Protein 8R3Y (pdb70)

Sequence (1290 aa):
SLGLQDFDLLRVIGRGSYAKVLLVRLKKTDRIYAMKVVKKELVNDDEDIDWVQTEKHVFEQASNHPFLVGLHSCFQTESRLFFVIEYVNGGDLMFHMQRQRKLPEEHARFYSAEISLALNYLHERGIIYRDLKLDNVLLDSEGHIKLTDYGMCKEGLRPGDTTSFCGTPNYIAPEILRGEDYGFSVDWWALGVLMFEMMAGRSPFDIVGSSDNPDQNTEDYLFQVILEKQIRIPRSLSVKAASVLKSFLNKDPKERLGCHPQTGFADIQGHPFFRNVDWDMMEQKQVVPPFKPNISGEFGLDNFDSQFTNEPVQLPDDDDIVRKIDQSEFEGFEYIREKLKQELFAFNKTVEHGFPNQPSALAFDPELRIMAIGTRSGAVKIYGAPGVEFTGLHRDAATVTQMHFLTGQGRLLSLLDDSSLHLWEIVHHNGCAHLEEALSFQLPVTVVLLVAAGDIAALGTEGSSVFFLDVTTLTLLEGQTLAPGEVLRSVPDDYRCGKALGPVESLQGHLRDPTKILIGYSRGLLVIWNQASQCVDHIFLGNQQLESLCWGRDSSTVVSSHSDGSYAVWSVDAGSFPTLQPTVATTPYGPFPCKAINKILWRNCESGGHFIIFSGGMPRASYGDRHCVSVLRAETLVTLDFTSRIIDFFTVHSTRPEDEFDDPQALAVLLEEELVVLDLQTPGWPAVPAPYLAPLHSSAITCSAHVASVPAKLWARIVSAGEQQSALSWPITGGRNLAQEPSQRGLLLTGHEDGTVRFWDASGVALRPLYKLSTAGLFQTDCEHDDWPPFRKVGCFDPYSDDPRLGVQKVALCKYTAQMVVAGTAGQVLVLELSDVPVEQAVSVAIIDLLQDREGFTWKGHERLSPRTGPLPWPAGFQPRVLVQCLPPAAVTAVTLHTEWSLVAFGTSHGFGLFDYQRKSPVLARCTLHPNDSLAMEGPLSRVKSLKKSLRQFRRITPVQRRIEPRSADDSLSGVVRCLYFADTFLRDGAHHGPTMWAGTNSGSVFAYALEVPAEQAVEAVLGKEVQLMHRAPVVAIAVLDGRGRPLPEPYEASRDLAQAPDMQGGHAVLIASEEQFKVFTLPKVSAKTKFKLTAHEGCRVRKVALATFASVACEDYAETCLACLTNLGDVHVFSVPGLRPQVHYSCIRKEDISGIASCVFTRHGQGFYLISPSEFERFSLSARNITEPLCSLDITHRRVRLHKHGSDRPLGFYIRDGMSVRLERVPGIFISRLVRGGLAESTGLLAVSDEILEVNGIEVAGKTLDQVTDMMVANSHNLIVTVKPANQR

Foldseek 3Di:
DDDDVQWDFDFFFDDDDFWTKTWIAGDVDGDIWIKIKGFQLVLPDPVSLVLVVVQLVVLVLPVDAPQAKHFPAWAAPDRITMTTIHHAQFAFQVLVCVVVLADDLVQLLLQLLLVVVVQVSQQVSAKQQQEDDRRLWTQHQQGRTHRYRRRPIDGRHDQPAWDWAGYDLLQAALCNVVRHTDGSLSVLLSSLQVSLCHHNSAGQLQLDPDDDDPVSPDSVNSSCSLHPPDGDHDPPDDPLSVVQSVQSSPNDSVRHQQSPSPCRVVSVCVRPSNVPDDSVCSSPPRDHNPDRHDPDDPRNSVSGDPVGSVDDGDPPHCVVPVVVGDDDDSPPSRTD/DVCPCLLFWDWDWFDWFFADAAWFEKEAALQLLKIWTFHQQQKIKIDQAQQAIAIDHDPDRGGWYYKYDPHPAQKIWTFGQDQKIWMKGWDCPPFFTYIDTDDIEGDCHAYKDFFPPLGWIKDFWQAQWIFIARPVHHDTDPVRIGHQVQVCVVDDPVCVVDSPFGGKAAWDYDQLDTFWIWTDTQQFWIFIAGRVVGGTQATADTGAGFAYWEADNPQQKTKTWHQFQKIFIAGDDSVCRSNPDGDDIDRPFDPARWGTWHYKYWFAQAPAFTWIKIWGSHHCVPCNPWTWIWIDGDPDIAIETEPAHWNDKDFNADPPSPDRGSPGQKIWTDGSQDIWIWGDPDPVTGTADDSGNHFPVLFFFQAKDKDKQFDPVLLVLQLLLQVVVHVHDDSSHRWDNPDDDFPMFMWMWTWGLQLKIWIWRPTFRYIGTRHIGHPVQFFDQPDDDVDSRRYDYDDSRDPDGRDRWSTWNDKDADRLQQKIWTFTAQQKIFIWHQAQDKDKAFAAEEEDEQCPVPDDDAAPEDDHTDTDDDIDIDGRTIDTNHMYGYPRGGGFQDKDDQPVLQKIKTWGLFWIFMAHSVPGDTQDHHGQFDSDADPDRDYPDDDPDDDDQDDPVNDPDPDDDDDDDADDQHPDSWRGWQDWDKAQAAQQHLPHRFIWIWIWTLQQWIFIWTWDRDNVDHIYIDTTDTDHDPRRATWNDKFKQQQVLHTQDGRVCVSPDPVNPGHSPGHIWMWIDGFFKIFIAGRNGGDGPDIDGDCVVPNKTWDHKDKAWGQGLPCSVPIAIWMWTAICQRWIWTAHPPHRDTPDIGNHDHNPPNQQSNHWDDDRHAKIWTPPDSRMIIIMGTHSNDDHGNGIDGDD/DADKDKQAAPVDDAAAFFDKDKDWDDPVPIAIFIFTAGRHPRHSPVVRVPDDNQWTWQDKPNHGCRPPDPVVVVVVDVPVPHIIITDTDDPPSD

Radius of gyration: 34.2 Å; Cα contacts (8 Å, |Δi|>4): 3079; chains: 3; bounding box: 71×91×104 Å

Nearest PDB structures (foldseek):
  8r3y-assembly1_I  TM=1.003E+00  e=4.887E-67  Homo sapiens
  3zh8-assembly3_C  TM=9.509E-01  e=9.619E-48  Homo sapiens
  2jed-assembly1_A  TM=9.305E-01  e=1.506E-33  Homo sapiens
  3iw4-assembly2_B  TM=8.915E-01  e=1.506E-33  Homo sapiens
  4q9z-assembly1_B  TM=9.235E-01  e=5.340E-31  Homo sapiens

B-factor: mean 47.62, std 15.39, range [8.34, 99.11]

Secondary structure (DSSP, 8-state):
---GGGSEEEEEEEE-SSEEEEEEE-SSS--EEEEEEEETTTS-SHHHHHHHHHHHHHHHH-SS-TTS--EEEEE--TTEEEEEEPPPTT-BHHHHHHHHSS--HHHHHHHHHHHHHHHHHHHHHT-B-----TTTEEE-TT--EEE---TT-B-SPPTT--B---S-TTT--HHHHHT--B-THHHHHHHHHHHHHHHHSS-TTSSPSSPP-SSSSBHHHHHHHHHHS---EETTS-HHHHHHHHHHH-SSTTTSTT-STTTHHHHHHHSHHHHTS-HHHHHSS-SPPS------TTTSGGGS-HHHHTS-------TTHHHH--SSTTTTSS--/-TTGGGGTEEEEEEEEESSPSSEEEEEEETTTTEEEEEETTSEEEE--STT--EEEE-SS---EEEEEE-TTSSEEEEEESSS-EEEEEEE--SSB-EEEEEEEE-----EEEE-SSS--EEEE-SSS-EEEE-TTSSSEEEEEEE-HHHHHHT--TTTTT------EEEEE--SSSSSEEEEEETTTEEEEEETTTTEEEEEE---SPEEEE---SSTTEEEEEETTS-EEEEE--TT-TT--S-SS-B-SS-SS----EEEEEE-TTSSSS--EEEEE---HHHH-SSEEEEEEETTEEEEEEESS-EEEEEE-----TT-------EEEEEESS-EEEEE-SSTT--B---SS---GGGS-EEEEEEE-S--HHHHHHHHHHHHHH---------SEE-PPPPSS--EEEEEETTTEEEEEE-STT---EEEEEESGGGBPPSS----SS-EEEE-S---EES-TTSSEEEEEEEGGGTEEEEEETTSEEEEEEEE-S-EEEPPEEEEE-SSSSS------S-PPPPBPPS-EEE-SEEEEEEEEEESS-----EEEEETTTTEEEEE-SSEEEEEESSS-SEEEEEE-S-SS-SSSS--SS-S---PBPP----------EEE-----TTSS-TT-EEEEEEEEE-SS-SS--EEEEEEEETTSEEEEEEEE-------EEEEEEEEE-SS-PPEEEEEEE-SSSPBPPPTTGGGT-STTPPP-SSPPEEEEEESSEEEEEETTEEEEEEEEEHHHHSS--EEEEEEEEEE-SSSTT-EEEEEEEEETTS-EEEEETTTTEEEEEE--S-SS-HHHHTT-EEETTTEEEEEEETTEEEEEEEESSS-----EE---/--EEEEE---SSSPPP--EEEEEEE-----EEEEEE----TTSGGGGT-S--TTPEEEEETTEE-TT--HHHHHHHHHSS-SSEEEEE--SS--

Structure (mmCIF, N/CA/C/O backbone):
data_8R3Y
#
_entry.id   8R3Y
#
_cell.length_a   1.00
_cell.length_b   1.00
_cell.length_c   1.00
_cell.angle_alpha   90.00
_cell.angle_beta   90.00
_cell.angle_gamma   90.00
#
_symmetry.space_group_name_H-M   'P 1'
#
loop_
_entity.id
_entity.type
_entity.pdbx_description
1 polymer 'Protein kinase C iota type'
2 polymer 'Lethal(2) giant larvae protein homolog 1'
3 polymer 'Partitioning defective 6 homolog alpha'
4 non-polymer 'PHOSPHOAMINOPHOSPHONIC ACID-ADENYLATE ESTER'
#
loop_
_atom_site.group_PDB
_atom_site.id
_atom_site.type_symbol
_atom_site.label_atom_id
_atom_site.label_alt_id
_atom_site.label_comp_id
_atom_site.label_asym_id
_atom_site.label_entity_id
_atom_site.label_seq_id
_atom_site.pdbx_PDB_ins_code
_atom_site.Cartn_x
_atom_site.Cartn_y
_atom_site.Cartn_z
_atom_site.occupancy
_atom_site.B_iso_or_equiv
_atom_site.auth_seq_id
_atom_site.auth_comp_id
_atom_site.auth_asym_id
_atom_site.auth_atom_id
_atom_site.pdbx_PDB_model_num
ATOM 1 N N . SER A 1 1 ? 115.553 59.505 125.575 1.00 59.03 248 SER I N 1
ATOM 2 C CA . SER A 1 1 ? 115.244 60.649 124.691 1.00 59.03 248 SER I CA 1
ATOM 3 C C . SER A 1 1 ? 115.410 61.979 125.432 1.00 59.03 248 SER I C 1
ATOM 4 O O . SER A 1 1 ? 115.551 62.004 126.656 1.00 59.03 248 SER I O 1
ATOM 14 N N . LEU A 1 2 ? 115.423 63.098 124.695 1.00 55.82 249 LEU I N 1
ATOM 15 C CA . LEU A 1 2 ? 115.629 64.454 125.208 1.00 55.82 249 LEU I CA 1
ATOM 16 C C . LEU A 1 2 ? 114.537 64.887 126.190 1.00 55.82 249 LEU I C 1
ATOM 17 O O . LEU A 1 2 ? 113.343 64.759 125.922 1.00 55.82 249 LEU I O 1
ATOM 33 N N . GLY A 1 3 ? 114.954 65.436 127.322 1.00 53.57 250 GLY I N 1
ATOM 34 C CA . GLY A 1 3 ? 114.079 65.875 128.400 1.00 53.57 250 GLY I CA 1
ATOM 35 C C . GLY A 1 3 ? 114.882 66.469 129.556 1.00 53.57 250 GLY I C 1
ATOM 36 O O . GLY A 1 3 ? 116.074 66.210 129.701 1.00 53.57 250 GLY I O 1
ATOM 40 N N . LEU A 1 4 ? 114.229 67.287 130.374 1.00 50.69 251 LEU I N 1
ATOM 41 C CA . LEU A 1 4 ? 114.888 68.211 131.296 1.00 50.69 251 LEU I CA 1
ATOM 42 C C . LEU A 1 4 ? 115.871 67.561 132.292 1.00 50.69 251 LEU I C 1
ATOM 43 O O . LEU A 1 4 ? 116.840 68.194 132.703 1.00 50.69 251 LEU I O 1
ATOM 59 N N . GLN A 1 5 ? 115.635 66.317 132.709 1.00 52.41 252 GLN I N 1
ATOM 60 C CA . GLN A 1 5 ? 116.461 65.631 133.704 1.00 52.41 252 GLN I CA 1
ATOM 61 C C . GLN A 1 5 ? 117.941 65.453 133.314 1.00 52.41 252 GLN I C 1
ATOM 62 O O . GLN A 1 5 ? 118.789 65.397 134.205 1.00 52.41 252 GLN I O 1
ATOM 76 N N . ASP A 1 6 ? 118.282 65.290 132.030 1.00 53.05 253 ASP I N 1
ATOM 77 C CA . ASP A 1 6 ? 119.671 65.000 131.645 1.00 53.05 253 ASP I CA 1
ATOM 78 C C . ASP A 1 6 ? 120.612 66.205 131.753 1.00 53.05 253 ASP I C 1
ATOM 79 O O . ASP A 1 6 ? 121.785 66.032 132.087 1.00 53.05 253 ASP I O 1
ATOM 88 N N . PHE A 1 7 ? 120.104 67.418 131.546 1.00 51.43 254 PHE I N 1
ATOM 89 C CA . PHE A 1 7 ? 120.904 68.635 131.494 1.00 51.43 254 PHE I CA 1
ATOM 90 C C . PHE A 1 7 ? 120.814 69.350 132.841 1.00 51.43 254 PHE I C 1
ATOM 91 O O . PHE A 1 7 ? 119.725 69.662 133.317 1.00 51.43 254 PHE I O 1
ATOM 108 N N . ASP A 1 8 ? 121.964 69.660 133.438 1.00 53.48 255 ASP I N 1
ATOM 109 C CA . ASP A 1 8 ? 122.034 70.341 134.734 1.00 53.48 255 ASP I CA 1
ATOM 110 C C . ASP A 1 8 ? 122.309 71.835 134.526 1.00 53.48 255 ASP I C 1
ATOM 111 O O . ASP A 1 8 ? 123.061 72.230 133.633 1.00 53.48 255 ASP I O 1
ATOM 120 N N . LEU A 1 9 ? 121.589 72.669 135.281 1.00 49.29 256 LEU I N 1
ATOM 121 C CA . LEU A 1 9 ? 121.384 74.081 134.971 1.00 49.29 256 LEU I CA 1
ATOM 122 C C . LEU A 1 9 ? 122.337 74.909 135.823 1.00 49.29 256 LEU I C 1
ATOM 123 O O . LEU A 1 9 ? 122.208 74.952 137.045 1.00 49.29 256 LEU I O 1
ATOM 139 N N . LEU A 1 10 ? 123.328 75.533 135.191 1.00 49.68 257 LEU I N 1
ATOM 140 C CA . LEU A 1 10 ? 124.446 76.141 135.906 1.00 49.68 257 LEU I CA 1
ATOM 141 C C . LEU A 1 10 ? 124.084 77.550 136.378 1.00 49.68 257 LEU I C 1
ATOM 142 O O . LEU A 1 10 ? 124.016 77.802 137.580 1.00 49.68 257 LEU I O 1
ATOM 158 N N . ARG A 1 11 ? 123.843 78.467 135.437 1.00 48.75 258 ARG I N 1
ATOM 159 C CA . ARG A 1 11 ? 123.509 79.867 135.711 1.00 48.75 258 ARG I CA 1
ATOM 160 C C . ARG A 1 11 ? 122.671 80.440 134.585 1.00 48.75 258 ARG I C 1
ATOM 161 O O . ARG A 1 11 ? 122.849 80.061 133.430 1.00 48.75 258 ARG I O 1
ATOM 182 N N . VAL A 1 12 ? 121.797 81.384 134.908 1.00 45.98 259 VAL I N 1
ATOM 183 C CA . VAL A 1 12 ? 121.082 82.189 133.912 1.00 45.98 259 VAL I CA 1
ATOM 184 C C . VAL A 1 12 ? 122.073 83.153 133.270 1.00 45.98 259 VAL I C 1
ATOM 185 O O . VAL A 1 12 ? 122.779 83.873 133.968 1.00 45.98 259 VAL I O 1
ATOM 198 N N . ILE A 1 13 ? 122.134 83.168 131.942 1.00 45.28 260 ILE I N 1
ATOM 199 C CA . ILE A 1 13 ? 123.034 84.029 131.164 1.00 45.28 260 ILE I CA 1
ATOM 200 C C . ILE A 1 13 ? 122.271 85.051 130.308 1.00 45.28 260 ILE I C 1
ATOM 201 O O . ILE A 1 13 ? 122.879 85.967 129.775 1.00 45.28 260 ILE I O 1
ATOM 217 N N . GLY A 1 14 ? 120.942 84.983 130.216 1.00 45.25 261 GLY I N 1
ATOM 218 C CA . GLY A 1 14 ? 120.171 86.010 129.512 1.00 45.25 261 GLY I CA 1
ATOM 219 C C . GLY A 1 14 ? 118.671 85.972 129.773 1.00 45.25 261 GLY I C 1
ATOM 220 O O . GLY A 1 14 ? 118.027 84.954 129.565 1.00 45.25 261 GLY I O 1
ATOM 224 N N . ARG A 1 15 ? 118.096 87.096 130.187 1.00 44.31 262 ARG I N 1
ATOM 225 C CA . ARG A 1 15 ? 116.650 87.279 130.262 1.00 44.31 262 ARG I CA 1
ATOM 226 C C . ARG A 1 15 ? 116.231 88.157 129.091 1.00 44.31 262 ARG I C 1
ATOM 227 O O . ARG A 1 15 ? 116.717 89.273 128.938 1.00 44.31 262 ARG I O 1
ATOM 248 N N . GLY A 1 16 ? 115.364 87.641 128.237 1.00 45.28 263 GLY I N 1
ATOM 249 C CA . GLY A 1 16 ? 114.908 88.309 127.020 1.00 45.28 263 GLY I CA 1
ATOM 250 C C . GLY A 1 16 ? 113.501 88.891 127.134 1.00 45.28 263 GLY I C 1
ATOM 251 O O . GLY A 1 16 ? 113.059 89.275 128.215 1.00 45.28 263 GLY I O 1
ATOM 255 N N . SER A 1 17 ? 112.781 88.950 126.018 1.00 44.90 264 SER I N 1
ATOM 256 C CA . SER A 1 17 ? 111.390 89.387 125.968 1.00 44.90 264 SER I CA 1
ATOM 257 C C . SER A 1 17 ? 110.486 88.319 126.565 1.00 44.90 264 SER I C 1
ATOM 258 O O . SER A 1 17 ? 109.754 88.591 127.512 1.00 44.90 264 SER I O 1
ATOM 266 N N . TYR A 1 18 ? 110.566 87.096 126.034 1.00 49.96 265 TYR I N 1
ATOM 267 C CA . TYR A 1 18 ? 109.669 85.972 126.354 1.00 49.96 265 TYR I CA 1
ATOM 268 C C . TYR A 1 18 ? 110.431 84.691 126.726 1.00 49.96 265 TYR I C 1
ATOM 269 O O . TYR A 1 18 ? 109.883 83.592 126.658 1.00 49.96 265 TYR I O 1
ATOM 287 N N . ALA A 1 19 ? 111.710 84.818 127.070 1.00 48.68 266 ALA I N 1
ATOM 288 C CA . ALA A 1 19 ? 112.597 83.680 127.209 1.00 48.68 266 ALA I CA 1
ATOM 289 C C . ALA A 1 19 ? 113.729 83.865 128.229 1.00 48.68 266 ALA I C 1
ATOM 290 O O . ALA A 1 19 ? 114.176 84.976 128.510 1.00 48.68 266 ALA I O 1
ATOM 297 N N . LYS A 1 20 ? 114.193 82.740 128.774 1.00 46.33 267 LYS I N 1
ATOM 298 C CA . LYS A 1 20 ? 115.271 82.619 129.758 1.00 46.33 267 LYS I CA 1
ATOM 299 C C . LYS A 1 20 ? 116.369 81.754 129.167 1.00 46.33 267 LYS I C 1
ATOM 300 O O . LYS A 1 20 ? 116.097 80.648 128.721 1.00 46.33 267 LYS I O 1
ATOM 319 N N . VAL A 1 21 ? 117.600 82.228 129.140 1.00 43.37 268 VAL I N 1
ATOM 320 C CA . VAL A 1 21 ? 118.741 81.459 128.636 1.00 43.37 268 VAL I CA 1
ATOM 321 C C . VAL A 1 21 ? 119.584 80.991 129.801 1.00 43.37 268 VAL I C 1
ATOM 322 O O . VAL A 1 21 ? 120.046 81.798 130.607 1.00 43.37 268 VAL I O 1
ATOM 335 N N . LEU A 1 22 ? 119.806 79.688 129.883 1.00 44.68 269 LEU I N 1
ATOM 336 C CA . LEU A 1 22 ? 120.640 79.064 130.887 1.00 44.68 269 LEU I CA 1
ATOM 337 C C . LEU A 1 22 ? 121.813 78.375 130.216 1.00 44.68 269 LEU I C 1
ATOM 338 O O . LEU A 1 22 ? 121.661 77.738 129.180 1.00 44.68 269 LEU I O 1
ATOM 354 N N . LEU A 1 23 ? 122.982 78.487 130.839 1.00 45.76 270 LEU I N 1
ATOM 355 C CA . LEU A 1 23 ? 124.113 77.621 130.561 1.00 45.76 270 LEU I CA 1
ATOM 356 C C . LEU A 1 23 ? 123.843 76.234 131.176 1.00 45.76 270 LEU I C 1
ATOM 357 O O . LEU A 1 23 ? 123.580 76.135 132.376 1.00 45.76 270 LEU I O 1
ATOM 373 N N . VAL A 1 24 ? 123.904 75.167 130.376 1.00 48.24 271 VAL I N 1
ATOM 374 C CA . VAL A 1 24 ? 123.544 73.803 130.782 1.00 48.24 271 VAL I CA 1
ATOM 375 C C . VAL A 1 24 ? 124.611 72.782 130.406 1.00 48.24 271 VAL I C 1
ATOM 376 O O . VAL A 1 24 ? 125.194 72.860 129.327 1.00 48.24 271 VAL I O 1
ATOM 389 N N . ARG A 1 25 ? 124.869 71.800 131.276 1.00 54.12 272 ARG I N 1
ATOM 390 C CA . ARG A 1 25 ? 125.906 70.766 131.085 1.00 54.12 272 ARG I CA 1
ATOM 391 C C . ARG A 1 25 ? 125.304 69.369 131.049 1.00 54.12 272 ARG I C 1
ATOM 392 O O . ARG A 1 25 ? 124.305 69.110 131.712 1.00 54.12 272 ARG I O 1
ATOM 413 N N . LEU A 1 26 ? 125.931 68.473 130.291 1.00 58.69 273 LEU I N 1
ATOM 414 C CA . LEU A 1 26 ? 125.670 67.030 130.280 1.00 58.69 273 LEU I CA 1
ATOM 415 C C . LEU A 1 26 ? 126.848 66.245 130.897 1.00 58.69 273 LEU I C 1
ATOM 416 O O . LEU A 1 26 ? 127.990 66.700 130.875 1.00 58.69 273 LEU I O 1
ATOM 432 N N . LYS A 1 27 ? 126.571 65.055 131.452 1.00 60.22 274 LYS I N 1
ATOM 433 C CA . LYS A 1 27 ? 127.591 64.084 131.899 1.00 60.22 274 LYS I CA 1
ATOM 434 C C . LYS A 1 27 ? 127.735 62.860 130.991 1.00 60.22 274 LYS I C 1
ATOM 435 O O . LYS A 1 27 ? 128.815 62.281 130.939 1.00 60.22 274 LYS I O 1
ATOM 454 N N . LYS A 1 28 ? 126.684 62.455 130.264 1.00 63.44 275 LYS I N 1
ATOM 455 C CA . LYS A 1 28 ? 126.714 61.291 129.343 1.00 63.44 275 LYS I CA 1
ATOM 456 C C . LYS A 1 28 ? 127.640 61.513 128.140 1.00 63.44 275 LYS I C 1
ATOM 457 O O . LYS A 1 28 ? 128.331 60.603 127.689 1.00 63.44 275 LYS I O 1
ATOM 476 N N . THR A 1 29 ? 127.687 62.759 127.683 1.00 60.13 276 THR I N 1
ATOM 477 C CA . THR A 1 29 ? 128.764 63.365 126.907 1.00 60.13 276 THR I CA 1
ATOM 478 C C . THR A 1 29 ? 129.037 64.706 127.573 1.00 60.13 276 THR I C 1
ATOM 479 O O . THR A 1 29 ? 128.099 65.409 127.925 1.00 60.13 276 T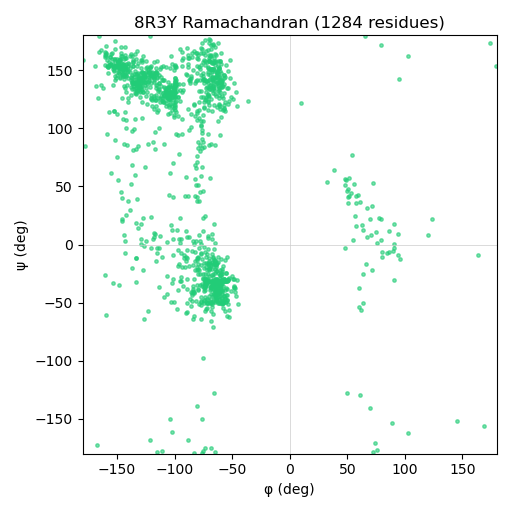HR I O 1
ATOM 490 N N . ASP A 1 30 ? 130.289 65.046 127.849 1.00 58.41 277 ASP I N 1
ATOM 491 C CA . ASP A 1 30 ? 130.619 65.974 128.943 1.00 58.41 277 ASP I CA 1
ATOM 492 C C . ASP A 1 30 ? 130.417 67.469 128.621 1.00 58.41 277 ASP I C 1
ATOM 493 O O . ASP A 1 30 ? 130.874 68.342 129.359 1.00 58.41 277 ASP I O 1
ATOM 502 N N . ARG A 1 31 ? 129.814 67.780 127.473 1.00 54.04 278 ARG I N 1
ATOM 503 C CA . ARG A 1 31 ? 129.822 69.112 126.863 1.00 54.04 278 ARG I CA 1
ATOM 504 C C . ARG A 1 31 ? 128.797 70.071 127.476 1.00 54.04 278 ARG I C 1
ATOM 505 O O . ARG A 1 31 ? 127.841 69.655 128.129 1.00 54.04 278 ARG I O 1
ATOM 526 N N . ILE A 1 32 ? 129.015 71.370 127.258 1.00 51.28 279 ILE I N 1
ATOM 527 C CA . ILE A 1 32 ? 128.211 72.477 127.793 1.00 51.28 279 ILE I CA 1
ATOM 528 C C . ILE A 1 32 ? 127.653 73.349 126.667 1.00 51.28 279 ILE I C 1
ATOM 529 O O . ILE A 1 32 ? 128.331 73.607 125.675 1.00 51.28 279 ILE I O 1
ATOM 545 N N . TYR A 1 33 ? 126.414 73.802 126.812 1.00 48.31 280 TYR I N 1
ATOM 546 C CA . TYR A 1 33 ? 125.662 74.494 125.767 1.00 48.31 280 TYR I CA 1
ATOM 547 C C . TYR A 1 33 ? 124.716 75.531 126.368 1.00 48.31 280 TYR I C 1
ATOM 548 O O . TYR A 1 33 ? 124.360 75.449 127.538 1.00 48.31 280 TYR I O 1
ATOM 566 N N . ALA A 1 34 ? 124.285 76.512 125.583 1.00 44.57 281 ALA I N 1
ATOM 567 C CA . ALA A 1 34 ? 123.188 77.359 126.003 1.00 44.57 281 ALA I CA 1
ATOM 568 C C . ALA A 1 34 ? 121.878 76.629 125.748 1.00 44.57 281 ALA I C 1
ATOM 569 O O . ALA A 1 34 ? 121.759 75.808 124.842 1.00 44.57 281 ALA I O 1
ATOM 576 N N . MET A 1 35 ? 120.868 76.973 126.529 1.00 44.61 282 MET I N 1
ATOM 577 C CA . MET A 1 35 ? 119.517 76.482 126.374 1.00 44.61 282 MET I CA 1
ATOM 578 C C . MET A 1 35 ? 118.555 77.617 126.645 1.00 44.61 282 MET I C 1
ATOM 579 O O . MET A 1 35 ? 118.614 78.229 127.705 1.00 44.61 282 MET I O 1
ATOM 593 N N . LYS A 1 36 ? 117.665 77.877 125.698 1.00 46.89 283 LYS I N 1
ATOM 594 C CA . LYS A 1 36 ? 116.683 78.951 125.736 1.00 46.89 283 LYS I CA 1
ATOM 595 C C . LYS A 1 36 ? 115.332 78.349 126.049 1.00 46.89 283 LYS I C 1
ATOM 596 O O . LYS A 1 36 ? 114.911 77.397 125.398 1.00 46.89 283 LYS I O 1
ATOM 615 N N . VAL A 1 37 ? 114.660 78.916 127.039 1.00 48.15 284 VAL I N 1
ATOM 616 C CA . VAL A 1 37 ? 113.371 78.461 127.559 1.00 48.15 284 VAL I CA 1
ATOM 617 C C . VAL A 1 37 ? 112.274 79.444 127.187 1.00 48.15 284 VAL I C 1
ATOM 618 O O . VAL A 1 37 ? 112.359 80.602 127.564 1.00 48.15 284 VAL I O 1
ATOM 631 N N . VAL A 1 38 ? 111.216 78.986 126.531 1.00 56.44 285 VAL I N 1
ATOM 632 C CA . VAL A 1 38 ? 109.965 79.734 126.325 1.00 56.44 285 VAL I CA 1
ATOM 633 C C . VAL A 1 38 ? 108.873 79.126 127.203 1.00 56.44 285 VAL I C 1
ATOM 634 O O . VAL A 1 38 ? 108.923 77.934 127.511 1.00 56.44 285 VAL I O 1
ATOM 647 N N . LYS A 1 39 ? 107.866 79.902 127.616 1.00 66.44 286 LYS I N 1
ATOM 648 C CA . LYS A 1 39 ? 106.820 79.420 128.526 1.00 66.44 286 LYS I CA 1
ATOM 649 C C . LYS A 1 39 ? 105.599 79.060 127.686 1.00 66.44 286 LYS I C 1
ATOM 650 O O . LYS A 1 39 ? 105.013 79.922 127.040 1.00 66.44 286 LYS I O 1
ATOM 669 N N . LYS A 1 40 ? 105.192 77.791 127.702 1.00 69.79 287 LYS I N 1
ATOM 670 C CA . LYS A 1 40 ? 104.064 77.281 126.895 1.00 69.79 287 LYS I CA 1
ATOM 671 C C . LYS A 1 40 ? 102.739 77.974 127.242 1.00 69.79 287 LYS I C 1
ATOM 672 O O . LYS A 1 40 ? 101.900 78.194 126.378 1.00 69.79 287 LYS I O 1
ATOM 691 N N . GLU A 1 41 ? 102.579 78.385 128.499 1.00 74.69 288 GLU I N 1
ATOM 692 C CA . GLU A 1 41 ? 101.483 79.251 128.950 1.00 74.69 288 GLU I CA 1
ATOM 693 C C . GLU A 1 41 ? 101.541 80.684 128.373 1.00 74.69 288 GLU I C 1
ATOM 694 O O . GLU A 1 41 ? 100.493 81.280 128.125 1.00 74.69 288 GLU I O 1
ATOM 706 N N . LEU A 1 42 ? 102.732 81.236 128.105 1.00 72.71 289 LEU I N 1
ATOM 707 C CA . LEU A 1 42 ? 102.890 82.549 127.469 1.00 72.71 289 LEU I CA 1
ATOM 708 C C . LEU A 1 42 ? 102.486 82.489 125.995 1.00 72.71 289 LEU I C 1
ATOM 709 O O . LEU A 1 42 ? 101.712 83.329 125.545 1.00 72.71 289 LEU I O 1
ATOM 725 N N . VAL A 1 43 ? 102.966 81.495 125.241 1.00 75.60 290 VAL I N 1
ATOM 726 C CA . VAL A 1 43 ? 102.689 81.365 123.799 1.00 75.60 290 VAL I CA 1
ATOM 727 C C . VAL A 1 43 ? 101.296 80.795 123.475 1.00 75.60 290 VAL I C 1
ATOM 728 O O . VAL A 1 43 ? 101.144 79.913 122.634 1.00 75.60 290 VAL I O 1
ATOM 741 N N . ASN A 1 44 ? 100.260 81.294 124.152 1.00 80.35 291 ASN I N 1
ATOM 742 C CA . ASN A 1 44 ? 98.893 80.775 124.070 1.00 80.35 291 ASN I CA 1
ATOM 743 C C . ASN A 1 44 ? 98.049 81.308 122.889 1.00 80.35 291 ASN I C 1
ATOM 744 O O . ASN A 1 44 ? 97.029 80.698 122.567 1.00 80.35 291 ASN I O 1
ATOM 755 N N . ASP A 1 45 ? 98.419 82.414 122.237 1.00 83.84 292 ASP I N 1
ATOM 756 C CA . ASP A 1 45 ? 97.684 82.920 121.067 1.00 83.84 292 ASP I CA 1
ATOM 757 C C . ASP A 1 45 ? 97.891 82.033 119.820 1.00 83.84 292 ASP I C 1
ATOM 758 O O . ASP A 1 45 ? 98.914 81.364 119.678 1.00 83.84 292 ASP I O 1
ATOM 767 N N . ASP A 1 46 ? 96.966 82.086 118.861 1.00 85.03 293 ASP I N 1
ATOM 768 C CA . ASP A 1 46 ? 97.149 81.486 117.531 1.00 85.03 293 ASP I CA 1
ATOM 769 C C . ASP A 1 46 ? 98.387 82.083 116.831 1.00 85.03 293 ASP I C 1
ATOM 770 O O . ASP A 1 46 ? 99.185 81.384 116.210 1.00 85.03 293 ASP I O 1
ATOM 779 N N . GLU A 1 47 ? 98.593 83.390 116.991 1.00 83.89 294 GLU I N 1
ATOM 780 C CA . GLU A 1 47 ? 99.797 84.077 116.527 1.00 83.89 294 GLU I CA 1
ATOM 781 C C . GLU A 1 47 ? 101.044 83.657 117.309 1.00 83.89 294 GLU I C 1
ATOM 782 O O . GLU A 1 47 ? 102.141 83.661 116.754 1.00 83.89 294 GLU I O 1
ATOM 794 N N . ASP A 1 48 ? 100.906 83.309 118.591 1.00 78.17 295 ASP I N 1
ATOM 795 C CA . ASP A 1 48 ? 102.038 82.865 119.391 1.00 78.17 295 ASP I CA 1
ATOM 796 C C . ASP A 1 48 ? 102.514 81.481 118.990 1.00 78.17 295 ASP I C 1
ATOM 797 O O . ASP A 1 48 ? 103.712 81.282 118.783 1.00 78.17 295 ASP I O 1
ATOM 806 N N . ILE A 1 49 ? 101.584 80.533 118.838 1.00 75.33 296 ILE I N 1
ATOM 807 C CA . ILE A 1 49 ? 101.948 79.212 118.342 1.00 75.33 296 ILE I CA 1
ATOM 808 C C . ILE A 1 49 ? 102.538 79.314 116.932 1.00 75.33 296 ILE I C 1
ATOM 809 O O . ILE A 1 49 ? 103.508 78.625 116.635 1.00 75.33 296 ILE I O 1
ATOM 825 N N . ASP A 1 50 ? 102.045 80.223 116.089 1.00 73.64 297 ASP I N 1
ATOM 826 C CA . ASP A 1 50 ? 102.667 80.464 114.795 1.00 73.64 297 ASP I CA 1
ATOM 827 C C . ASP A 1 50 ? 104.089 81.008 114.927 1.00 73.64 297 ASP I C 1
ATOM 828 O O . ASP A 1 50 ? 104.980 80.497 114.248 1.00 73.64 297 ASP I O 1
ATOM 837 N N . TRP A 1 51 ? 104.362 82.021 115.758 1.00 68.17 298 TRP I N 1
ATOM 838 C CA . TRP A 1 51 ? 105.730 82.538 115.814 1.00 68.17 298 TRP I CA 1
ATOM 839 C C . TRP A 1 51 ? 106.701 81.529 116.428 1.00 68.17 298 TRP I C 1
ATOM 840 O O . TRP A 1 51 ? 107.811 81.376 115.929 1.00 68.17 298 TRP I O 1
ATOM 861 N N . VAL A 1 52 ? 106.301 80.776 117.451 1.00 67.18 299 VAL I N 1
ATOM 862 C CA . VAL A 1 52 ? 107.189 79.761 118.020 1.00 67.18 299 VAL I CA 1
ATOM 863 C C . VAL A 1 52 ? 107.358 78.532 117.108 1.00 67.18 299 VAL I C 1
ATOM 864 O O . VAL A 1 52 ? 108.454 77.981 117.011 1.00 67.18 299 VAL I O 1
ATOM 877 N N . GLN A 1 53 ? 106.331 78.127 116.354 1.00 65.42 300 GLN I N 1
ATOM 878 C CA . GLN A 1 53 ? 106.471 77.085 115.335 1.00 65.42 300 GLN I CA 1
ATOM 879 C C . GLN A 1 53 ? 107.401 77.543 114.204 1.00 65.42 300 GLN I C 1
ATOM 880 O O . GLN A 1 53 ? 108.360 76.863 113.852 1.00 65.42 300 GLN I O 1
ATOM 894 N N . THR A 1 54 ? 107.170 78.732 113.656 1.00 62.66 301 THR I N 1
ATOM 895 C CA . THR A 1 54 ? 108.028 79.280 112.608 1.00 62.66 301 THR I CA 1
ATOM 896 C C . THR A 1 54 ? 109.449 79.498 113.102 1.00 62.66 301 THR I C 1
ATOM 897 O O . THR A 1 54 ? 110.369 79.319 112.318 1.00 62.66 301 THR I O 1
ATOM 908 N N . GLU A 1 55 ? 109.686 79.807 114.376 1.00 55.55 302 GLU I N 1
ATOM 909 C CA . GLU A 1 55 ? 111.042 79.844 114.922 1.00 55.55 302 GLU I CA 1
ATOM 910 C C . GLU A 1 55 ? 111.781 78.511 114.733 1.00 55.55 302 GLU I C 1
ATOM 911 O O . GLU A 1 55 ? 112.953 78.516 114.350 1.00 55.55 302 GLU I O 1
ATOM 923 N N . LYS A 1 56 ? 111.102 77.362 114.902 1.00 58.19 303 LYS I N 1
ATOM 924 C CA . LYS A 1 56 ? 111.703 76.061 114.557 1.00 58.19 303 LYS I CA 1
ATOM 925 C C . LYS A 1 56 ? 112.044 75.999 113.070 1.00 58.19 303 LYS I C 1
ATOM 926 O O . LYS A 1 56 ? 113.148 75.579 112.726 1.00 58.19 303 LYS I O 1
ATOM 945 N N . HIS A 1 57 ? 111.148 76.439 112.183 1.00 55.16 304 HIS I N 1
ATOM 946 C CA . HIS A 1 57 ? 111.432 76.453 110.742 1.00 55.16 304 HIS I CA 1
ATOM 947 C C . HIS A 1 57 ? 112.652 77.293 110.373 1.00 55.16 304 HIS I C 1
ATOM 948 O O . HIS A 1 57 ? 113.377 76.908 109.463 1.00 55.16 304 HIS I O 1
ATOM 962 N N . VAL A 1 58 ? 112.944 78.391 111.072 1.00 48.73 305 VAL I N 1
ATOM 963 C CA . VAL A 1 58 ? 114.167 79.151 110.782 1.00 48.73 305 VAL I CA 1
ATOM 964 C C . VAL A 1 58 ? 115.402 78.340 111.135 1.00 48.73 305 VAL I C 1
ATOM 965 O O . VAL A 1 58 ? 116.308 78.285 110.318 1.00 48.73 305 VAL I O 1
ATOM 978 N N . PHE A 1 59 ? 115.448 77.636 112.270 1.00 47.02 306 PHE I N 1
ATOM 979 C CA . PHE A 1 59 ? 116.573 76.725 112.533 1.00 47.02 306 PHE I CA 1
ATOM 980 C C . PHE A 1 59 ? 116.656 75.591 111.502 1.00 47.02 306 PHE I C 1
ATOM 981 O O . PHE A 1 59 ? 117.744 75.130 111.166 1.00 47.02 306 PHE I O 1
ATOM 998 N N . GLU A 1 60 ? 115.516 75.129 110.992 1.00 49.47 307 GLU I N 1
ATOM 999 C CA . GLU A 1 60 ? 115.444 74.089 109.969 1.00 49.47 307 GLU I CA 1
ATOM 1000 C C . GLU A 1 60 ? 116.081 74.556 108.653 1.00 49.47 307 GLU I C 1
ATOM 1001 O O . GLU A 1 60 ? 116.879 73.832 108.065 1.00 49.47 307 GLU I O 1
ATOM 1013 N N . GLN A 1 61 ? 115.765 75.774 108.197 1.00 47.62 308 GLN I N 1
ATOM 1014 C CA . GLN A 1 61 ? 116.375 76.407 107.022 1.00 47.62 308 GLN I CA 1
ATOM 1015 C C . GLN A 1 61 ? 117.810 76.906 107.245 1.00 47.62 308 GLN I C 1
ATOM 1016 O O . GLN A 1 61 ? 118.624 76.837 106.328 1.00 47.62 308 GLN I O 1
ATOM 1030 N N . ALA A 1 62 ? 118.160 77.380 108.437 1.00 43.22 309 ALA I N 1
ATOM 1031 C CA . ALA A 1 62 ? 119.505 77.814 108.820 1.00 43.22 309 ALA I CA 1
ATOM 1032 C C . ALA A 1 62 ? 120.412 76.643 109.230 1.00 43.22 309 ALA I C 1
ATOM 1033 O O . ALA A 1 62 ? 121.134 76.710 110.224 1.00 43.22 309 ALA I O 1
ATOM 1040 N N . SER A 1 63 ? 120.349 75.538 108.491 1.00 45.24 310 SER I N 1
ATOM 1041 C CA . SER A 1 63 ? 121.001 74.275 108.843 1.00 45.24 310 SER I CA 1
ATOM 1042 C C . SER A 1 63 ? 122.519 74.398 108.963 1.00 45.24 310 SER I C 1
ATOM 1043 O O . SER A 1 63 ? 123.112 73.742 109.820 1.00 45.24 310 SER I O 1
ATOM 1051 N N . ASN A 1 64 ? 123.149 75.263 108.162 1.00 41.70 311 ASN I N 1
ATOM 1052 C CA . ASN A 1 64 ? 124.561 75.619 108.293 1.00 41.70 311 ASN I CA 1
ATOM 1053 C C . ASN A 1 64 ? 124.865 76.989 107.665 1.00 41.70 311 ASN I C 1
ATOM 1054 O O . ASN A 1 64 ? 124.808 77.143 106.444 1.00 41.70 311 ASN I O 1
ATOM 1065 N N . HIS A 1 65 ? 125.243 77.960 108.496 1.00 37.81 312 HIS I N 1
ATOM 1066 C CA . HIS A 1 65 ? 126.069 79.120 108.130 1.00 37.81 312 HIS I CA 1
ATOM 1067 C C . HIS A 1 65 ? 126.990 79.462 109.310 1.00 37.81 312 HIS I C 1
ATOM 1068 O O . HIS A 1 65 ? 126.543 79.373 110.457 1.00 37.81 312 HIS I O 1
ATOM 1082 N N . PRO A 1 66 ? 128.247 79.875 109.107 1.00 37.81 313 PRO I N 1
ATOM 1083 C CA . PRO A 1 66 ? 129.150 80.151 110.215 1.00 37.81 313 PRO I CA 1
ATOM 1084 C C . PRO A 1 66 ? 128.676 81.259 111.172 1.00 37.81 313 PRO I C 1
ATOM 1085 O O . PRO A 1 66 ? 129.020 81.214 112.351 1.00 37.81 313 PRO I O 1
ATOM 1096 N N . PHE A 1 67 ? 127.863 82.219 110.725 1.00 37.81 314 PHE I N 1
ATOM 1097 C CA . PHE A 1 67 ? 127.445 83.382 111.519 1.00 37.81 314 PHE I CA 1
ATOM 1098 C C . PHE A 1 67 ? 126.029 83.299 112.094 1.00 37.81 314 PHE I C 1
ATOM 1099 O O . PHE A 1 67 ? 125.489 84.282 112.594 1.00 37.81 314 PHE I O 1
ATOM 1116 N N . LEU A 1 68 ? 125.408 82.131 112.061 1.00 37.81 315 LEU I N 1
ATOM 1117 C CA . LEU A 1 68 ? 124.139 81.847 112.732 1.00 37.81 315 LEU I CA 1
ATOM 1118 C C . LEU A 1 68 ? 124.379 80.872 113.906 1.00 37.81 315 LEU I C 1
ATOM 1119 O O . LEU A 1 68 ? 125.521 80.526 114.196 1.00 37.81 315 LEU I O 1
ATOM 1135 N N . VAL A 1 69 ? 123.340 80.440 114.621 1.00 37.81 316 VAL I N 1
ATOM 1136 C CA . VAL A 1 69 ? 123.446 79.430 115.693 1.00 37.81 316 VAL I CA 1
ATOM 1137 C C . VAL A 1 69 ? 122.568 78.217 115.398 1.00 37.81 316 VAL I C 1
ATOM 1138 O O . VAL A 1 69 ? 121.430 78.370 114.967 1.00 37.81 316 VAL I O 1
ATOM 1151 N N . GLY A 1 70 ? 123.107 77.013 115.598 1.00 37.81 317 GLY I N 1
ATOM 1152 C CA . GLY A 1 70 ? 122.452 75.747 115.258 1.00 37.81 317 GLY I CA 1
ATOM 1153 C C . GLY A 1 70 ? 121.663 75.137 116.417 1.00 37.81 317 GLY I C 1
ATOM 1154 O O . GLY A 1 70 ? 122.144 75.121 117.549 1.00 37.81 317 GLY I O 1
ATOM 1158 N N . LEU A 1 71 ? 120.464 74.608 116.135 1.00 44.42 318 LEU I N 1
ATOM 1159 C CA . LEU A 1 71 ? 119.649 73.862 117.093 1.00 44.42 318 LEU I CA 1
ATOM 1160 C C . LEU A 1 71 ? 120.233 72.464 117.282 1.00 44.42 318 LEU I C 1
ATOM 1161 O O . LEU A 1 71 ? 120.136 71.617 116.400 1.00 44.42 318 LEU I O 1
ATOM 1177 N N . HIS A 1 72 ? 120.873 72.238 118.424 1.00 50.53 319 HIS I N 1
ATOM 1178 C CA . HIS A 1 72 ? 121.588 71.011 118.781 1.00 50.53 319 HIS I CA 1
ATOM 1179 C C . HIS A 1 72 ? 120.685 69.977 119.474 1.00 50.53 319 HIS I C 1
ATOM 1180 O O . HIS A 1 72 ? 120.929 68.777 119.377 1.00 50.53 319 HIS I O 1
ATOM 1194 N N . SER A 1 73 ? 119.656 70.414 120.199 1.00 47.95 320 SER I N 1
ATOM 1195 C CA . SER A 1 73 ? 118.650 69.571 120.858 1.00 47.95 320 SER I CA 1
ATOM 1196 C C . SER A 1 73 ? 117.373 70.375 121.123 1.00 47.95 320 SER I C 1
ATOM 1197 O O . SER A 1 73 ? 117.437 71.593 121.250 1.00 47.95 320 SER I O 1
ATOM 1205 N N . CYS A 1 74 ? 116.206 69.735 121.206 1.00 50.59 321 CYS I N 1
ATOM 1206 C CA . CYS A 1 74 ? 114.942 70.387 121.570 1.00 50.59 321 CYS I CA 1
ATOM 1207 C C . CYS A 1 74 ? 114.059 69.472 122.448 1.00 50.59 321 CYS I C 1
ATOM 1208 O O . CYS A 1 74 ? 114.146 68.251 122.356 1.00 50.59 321 CYS I O 1
ATOM 1216 N N . PHE A 1 75 ? 113.315 70.053 123.393 1.00 54.27 322 PHE I N 1
ATOM 1217 C CA . PHE A 1 75 ? 112.475 69.360 124.378 1.00 54.27 322 PHE I CA 1
ATOM 1218 C C . PHE A 1 75 ? 111.378 70.278 124.942 1.00 54.27 322 PHE I C 1
ATOM 1219 O O . PHE A 1 75 ? 111.493 71.492 124.843 1.00 54.27 322 PHE I O 1
ATOM 1236 N N . GLN A 1 76 ? 110.243 69.751 125.416 1.00 62.27 323 GLN I N 1
ATOM 1237 C CA . GLN A 1 76 ? 109.060 70.560 125.793 1.00 62.27 323 GLN I CA 1
ATOM 1238 C C . GLN A 1 76 ? 108.433 70.216 127.163 1.00 62.27 323 GLN I C 1
ATOM 1239 O O . GLN A 1 76 ? 107.209 70.153 127.304 1.00 62.27 323 GLN I O 1
ATOM 1253 N N . THR A 1 77 ? 109.255 69.925 128.170 1.00 63.53 324 THR I N 1
ATOM 1254 C CA . THR A 1 77 ? 108.814 69.415 129.480 1.00 63.53 324 THR I CA 1
ATOM 1255 C C . THR A 1 77 ? 108.152 70.485 130.368 1.00 63.53 324 THR I C 1
ATOM 1256 O O . THR A 1 77 ? 108.592 71.627 130.402 1.00 63.53 324 THR I O 1
ATOM 1267 N N . GLU A 1 78 ? 107.113 70.110 131.123 1.00 70.80 325 GLU I N 1
ATOM 1268 C CA . GLU A 1 78 ? 106.546 70.846 132.277 1.00 70.80 325 GLU I CA 1
ATOM 1269 C C . GLU A 1 78 ? 106.208 72.329 132.024 1.00 70.80 325 GLU I C 1
ATOM 1270 O O . GLU A 1 78 ? 106.700 73.222 132.700 1.00 70.80 325 GLU I O 1
ATOM 1282 N N . SER A 1 79 ? 105.352 72.617 131.038 1.00 72.54 326 SER I N 1
ATOM 1283 C CA . SER A 1 79 ? 104.934 73.989 130.655 1.00 72.54 326 SER I CA 1
ATOM 1284 C C . SER A 1 79 ? 106.060 74.893 130.117 1.00 72.54 326 SER I C 1
ATOM 1285 O O . SER A 1 79 ? 105.881 76.099 129.926 1.00 72.54 326 SER I O 1
ATOM 1293 N N . ARG A 1 80 ? 107.213 74.318 129.796 1.00 66.92 327 ARG I N 1
ATOM 1294 C CA . ARG A 1 80 ? 108.388 74.987 129.235 1.00 66.92 327 ARG I CA 1
ATOM 1295 C C . ARG A 1 80 ? 108.754 74.362 127.884 1.00 66.92 327 ARG I C 1
ATOM 1296 O O . ARG A 1 80 ? 108.392 73.222 127.600 1.00 66.92 327 ARG I O 1
ATOM 1317 N N . LEU A 1 81 ? 109.386 75.144 127.017 1.00 58.35 328 LEU I N 1
ATOM 1318 C CA . LEU A 1 81 ? 109.697 74.818 125.626 1.00 58.35 328 LEU I CA 1
ATOM 1319 C C . LEU A 1 81 ? 111.148 75.214 125.343 1.00 58.35 328 LEU I C 1
ATOM 1320 O O . LEU A 1 81 ? 111.499 76.389 125.319 1.00 58.35 328 LEU I O 1
ATOM 1336 N N . PHE A 1 82 ? 111.998 74.202 125.214 1.00 51.41 329 PHE I N 1
ATOM 1337 C CA . PHE A 1 82 ? 113.448 74.293 125.264 1.00 51.41 329 PHE I CA 1
ATOM 1338 C C . PHE A 1 82 ? 114.075 74.153 123.887 1.00 51.41 329 PHE I C 1
ATOM 1339 O O . PHE A 1 82 ? 113.847 73.183 123.169 1.00 51.41 329 PHE I O 1
ATOM 1356 N N . PHE A 1 83 ? 114.945 75.091 123.560 1.00 47.26 330 PHE I N 1
ATOM 1357 C CA . PHE A 1 83 ? 115.836 75.028 122.417 1.00 47.26 330 PHE I CA 1
ATOM 1358 C C . PHE A 1 83 ? 117.269 74.993 122.952 1.00 47.26 330 PHE I C 1
ATOM 1359 O O . PHE A 1 83 ? 117.647 75.880 123.711 1.00 47.26 330 PHE I O 1
ATOM 1376 N N . VAL A 1 84 ? 118.072 73.995 122.591 1.00 44.63 331 VAL I N 1
ATOM 1377 C CA . VAL A 1 84 ? 119.475 73.881 123.009 1.00 44.63 331 VAL I CA 1
ATOM 1378 C C . VAL A 1 84 ? 120.328 74.222 121.815 1.00 44.63 331 VAL I C 1
ATOM 1379 O O . VAL A 1 84 ? 120.145 73.675 120.733 1.00 44.63 331 VAL I O 1
ATOM 1392 N N . ILE A 1 85 ? 121.227 75.165 122.006 1.00 43.32 332 ILE I N 1
ATOM 1393 C CA . ILE A 1 85 ? 121.823 75.951 120.939 1.00 43.32 332 ILE I CA 1
ATOM 1394 C C . ILE A 1 85 ? 123.291 76.181 121.255 1.00 43.32 332 ILE I C 1
ATOM 1395 O O . ILE A 1 85 ? 123.714 76.031 122.398 1.00 43.32 332 ILE I O 1
ATOM 1411 N N . GLU A 1 86 ? 124.091 76.518 120.250 1.00 41.06 333 GLU I N 1
ATOM 1412 C CA . GLU A 1 86 ? 125.507 76.820 120.453 1.00 41.06 333 GLU I CA 1
ATOM 1413 C C . GLU A 1 86 ? 125.684 77.831 121.597 1.00 41.06 333 GLU I C 1
ATOM 1414 O O . GLU A 1 86 ? 125.075 78.899 121.571 1.00 41.06 333 GLU I O 1
ATOM 1426 N N . TYR A 1 87 ? 126.499 77.508 122.606 1.00 37.81 334 TYR I N 1
ATOM 1427 C CA . TYR A 1 87 ? 126.830 78.467 123.648 1.00 37.81 334 TYR I CA 1
ATOM 1428 C C . TYR A 1 87 ? 127.735 79.537 123.060 1.00 37.81 334 TYR I C 1
ATOM 1429 O O . TYR A 1 87 ? 128.816 79.211 122.565 1.00 37.81 334 TYR I O 1
ATOM 1447 N N . VAL A 1 88 ? 127.349 80.808 123.122 1.00 37.81 335 VAL I N 1
ATOM 1448 C CA . VAL A 1 88 ? 128.261 81.882 122.735 1.00 37.81 335 VAL I CA 1
ATOM 1449 C C . VAL A 1 88 ? 129.192 82.246 123.892 1.00 37.81 335 VAL I C 1
ATOM 1450 O O . VAL A 1 88 ? 128.774 82.601 124.990 1.00 37.81 335 VAL I O 1
ATOM 1463 N N . ASN A 1 89 ? 130.494 82.124 123.666 1.00 37.81 336 ASN I N 1
ATOM 1464 C CA . ASN A 1 89 ? 131.499 82.279 124.718 1.00 37.81 336 ASN I CA 1
ATOM 1465 C C . ASN A 1 89 ? 131.829 83.753 125.045 1.00 37.81 336 ASN I C 1
ATOM 1466 O O . ASN A 1 89 ? 132.510 84.016 126.032 1.00 37.81 336 ASN I O 1
ATOM 1477 N N . GLY A 1 90 ? 131.419 84.712 124.211 1.00 37.81 337 GLY I N 1
ATOM 1478 C CA . GLY A 1 90 ? 131.864 86.109 124.266 1.00 37.81 337 GLY I CA 1
ATOM 1479 C C . GLY A 1 90 ? 130.803 87.141 124.656 1.00 37.81 337 GLY I C 1
ATOM 1480 O O . GLY A 1 90 ? 131.080 88.336 124.605 1.00 37.81 337 GLY I O 1
ATOM 1484 N N . GLY A 1 91 ? 129.605 86.713 125.052 1.00 37.81 338 GLY I N 1
ATOM 1485 C CA . GLY A 1 91 ? 128.491 87.610 125.363 1.00 37.81 338 GLY I CA 1
ATOM 1486 C C . GLY A 1 91 ? 127.835 88.198 124.117 1.00 37.81 338 GLY I C 1
ATOM 1487 O O . GLY A 1 91 ? 128.183 87.847 122.989 1.00 37.81 338 GLY I O 1
ATOM 1491 N N . ASP A 1 92 ? 126.858 89.085 124.312 1.00 37.81 339 ASP I N 1
ATOM 1492 C CA . ASP A 1 92 ? 126.274 89.835 123.198 1.00 37.81 339 ASP I CA 1
ATOM 1493 C C . ASP A 1 92 ? 127.079 91.084 122.866 1.00 37.81 339 ASP I C 1
ATOM 1494 O O . ASP A 1 92 ? 127.950 91.510 123.621 1.00 37.81 339 ASP I O 1
ATOM 1503 N N . LEU A 1 93 ? 126.826 91.662 121.697 1.00 37.81 340 LEU I N 1
ATOM 1504 C CA . LEU A 1 93 ? 127.530 92.852 121.256 1.00 37.81 340 LEU I CA 1
ATOM 1505 C C . LEU A 1 93 ? 127.148 94.074 122.100 1.00 37.81 340 LEU I C 1
ATOM 1506 O O . LEU A 1 93 ? 127.992 94.925 122.356 1.00 37.81 340 LEU I O 1
ATOM 1522 N N . MET A 1 94 ? 125.920 94.145 122.610 1.00 37.81 341 MET I N 1
ATOM 1523 C CA . MET A 1 94 ? 125.529 95.207 123.520 1.00 37.81 341 MET I CA 1
ATOM 1524 C C . MET A 1 94 ? 126.430 95.288 124.747 1.00 37.81 341 MET I C 1
ATOM 1525 O O . MET A 1 94 ? 126.954 96.361 124.995 1.00 37.81 341 MET I O 1
ATOM 1539 N N . PHE A 1 95 ? 126.713 94.207 125.473 1.00 37.81 342 PHE I N 1
ATOM 1540 C CA . PHE A 1 95 ? 127.640 94.290 126.610 1.00 37.81 342 PHE I CA 1
ATOM 1541 C C . PHE A 1 95 ? 129.034 94.752 126.188 1.00 37.81 342 PHE I C 1
ATOM 1542 O O . PHE A 1 95 ? 129.649 95.564 126.874 1.00 37.81 342 PHE I O 1
ATOM 1559 N N . HIS A 1 96 ? 129.526 94.295 125.038 1.00 37.81 343 HIS I N 1
ATOM 1560 C CA . HIS A 1 96 ? 130.797 94.764 124.502 1.00 37.81 343 HIS I CA 1
ATOM 1561 C C . HIS A 1 96 ? 130.765 96.279 124.244 1.00 37.81 343 HIS I C 1
ATOM 1562 O O . HIS A 1 96 ? 131.706 96.985 124.605 1.00 37.81 343 HIS I O 1
ATOM 1576 N N . MET A 1 97 ? 129.653 96.817 123.738 1.00 37.81 344 MET I N 1
ATOM 1577 C CA . MET A 1 97 ? 129.451 98.261 123.605 1.00 37.81 344 MET I CA 1
ATOM 1578 C C . MET A 1 97 ? 129.384 98.981 124.949 1.00 37.81 344 MET I C 1
ATOM 1579 O O . MET A 1 97 ? 129.870 100.099 125.037 1.00 37.81 344 MET I O 1
ATOM 1593 N N . GLN A 1 98 ? 128.868 98.387 126.024 1.00 37.81 345 GLN I N 1
ATOM 1594 C CA . GLN A 1 98 ? 128.935 99.032 127.339 1.00 37.81 345 GLN I CA 1
ATOM 1595 C C . GLN A 1 98 ? 130.371 99.191 127.822 1.00 37.81 345 GLN I C 1
ATOM 1596 O O . GLN A 1 98 ? 130.738 100.236 128.350 1.00 37.81 345 GLN I O 1
ATOM 1610 N N . ARG A 1 99 ? 131.194 98.162 127.628 1.00 37.81 346 ARG I N 1
ATOM 1611 C CA . ARG A 1 99 ? 132.584 98.166 128.072 1.00 37.81 346 ARG I CA 1
ATOM 1612 C C . ARG A 1 99 ? 133.432 99.119 127.238 1.00 37.81 346 ARG I C 1
ATOM 1613 O O . ARG A 1 99 ? 134.150 99.941 127.793 1.00 37.81 346 ARG I O 1
ATOM 1634 N N . GLN A 1 100 ? 133.358 99.010 125.915 1.00 37.81 347 GLN I N 1
ATOM 1635 C CA . GLN A 1 100 ? 134.085 99.864 124.973 1.00 37.81 347 GLN I CA 1
ATOM 1636 C C . GLN A 1 100 ? 133.558 101.295 124.757 1.00 37.81 347 GLN I C 1
ATOM 1637 O O . GLN A 1 100 ? 134.345 102.197 124.471 1.00 37.81 347 GLN I O 1
ATOM 1651 N N . ARG A 1 101 ? 132.238 101.504 124.822 1.00 37.81 348 ARG I N 1
ATOM 1652 C CA . ARG A 1 101 ? 131.456 102.683 124.380 1.00 37.81 348 ARG I CA 1
ATOM 1653 C C . ARG A 1 101 ? 131.548 103.041 122.900 1.00 37.81 348 ARG I C 1
ATOM 1654 O O . ARG A 1 101 ? 130.514 103.164 122.257 1.00 37.81 348 ARG I O 1
ATOM 1675 N N . LYS A 1 102 ? 132.741 103.222 122.348 1.00 37.81 349 LYS I N 1
ATOM 1676 C CA . LYS A 1 102 ? 132.966 103.657 120.965 1.00 37.81 349 LYS I CA 1
ATOM 1677 C C . LYS A 1 102 ? 133.910 102.682 120.277 1.00 37.81 349 LYS I C 1
ATOM 1678 O O . LYS A 1 102 ? 134.971 102.395 120.828 1.00 37.81 349 LYS I O 1
ATOM 1697 N N . LEU A 1 103 ? 133.578 102.200 119.081 1.00 37.81 350 LEU I N 1
ATOM 1698 C CA . LEU A 1 103 ? 134.506 101.395 118.289 1.00 37.81 350 LEU I CA 1
ATOM 1699 C C . LEU A 1 103 ? 135.261 102.280 117.287 1.00 37.81 350 LEU I C 1
ATOM 1700 O O . LEU A 1 103 ? 134.618 103.064 116.588 1.00 37.81 350 LEU I O 1
ATOM 1716 N N . PRO A 1 104 ? 136.594 102.170 117.159 1.00 37.81 351 PRO I N 1
ATOM 1717 C CA . PRO A 1 104 ? 137.318 102.775 116.046 1.00 37.81 351 PRO I CA 1
ATOM 1718 C C . PRO A 1 104 ? 136.900 102.128 114.717 1.00 37.81 351 PRO I C 1
ATOM 1719 O O . PRO A 1 104 ? 136.407 100.998 114.700 1.00 37.81 351 PRO I O 1
ATOM 1730 N N . GLU A 1 105 ? 137.087 102.817 113.589 1.00 37.81 352 GLU I N 1
ATOM 1731 C CA . GLU A 1 105 ? 136.559 102.360 112.295 1.00 37.81 352 GLU I CA 1
ATOM 1732 C C . GLU A 1 105 ? 137.066 100.971 111.883 1.00 37.81 352 GLU I C 1
ATOM 1733 O O . GLU A 1 105 ? 136.328 100.212 111.260 1.00 37.81 352 GLU I O 1
ATOM 1745 N N . GLU A 1 106 ? 138.288 100.593 112.265 1.00 37.81 353 GLU I N 1
ATOM 1746 C CA . GLU A 1 106 ? 138.842 99.278 111.954 1.00 37.81 353 GLU I CA 1
ATOM 1747 C C . GLU A 1 106 ? 138.086 98.145 112.638 1.00 37.81 353 GLU I C 1
ATOM 1748 O O . GLU A 1 106 ? 137.956 97.060 112.078 1.00 37.81 353 GLU I O 1
ATOM 1760 N N . HIS A 1 107 ? 137.611 98.372 113.862 1.00 37.81 354 HIS I N 1
ATOM 1761 C CA . HIS A 1 107 ? 136.766 97.424 114.583 1.00 37.81 354 HIS I CA 1
ATOM 1762 C C . HIS A 1 107 ? 135.338 97.394 114.031 1.00 37.81 354 HIS I C 1
ATOM 1763 O O . HIS A 1 107 ? 134.795 96.328 113.771 1.00 37.81 354 HIS I O 1
ATOM 1777 N N . ALA A 1 108 ? 134.718 98.550 113.816 1.00 37.81 355 ALA I N 1
ATOM 1778 C CA . ALA A 1 108 ? 133.324 98.601 113.401 1.00 37.81 355 ALA I CA 1
ATOM 1779 C C . ALA A 1 108 ? 133.083 98.039 111.996 1.00 37.81 355 ALA I C 1
ATOM 1780 O O . ALA A 1 108 ? 132.070 97.388 111.759 1.00 37.81 355 ALA I O 1
ATOM 1787 N N . ARG A 1 109 ? 134.018 98.245 111.065 1.00 37.81 356 ARG I N 1
ATOM 1788 C CA . ARG A 1 109 ? 133.947 97.723 109.689 1.00 37.81 356 ARG I CA 1
ATOM 1789 C C . ARG A 1 109 ? 133.842 96.205 109.645 1.00 37.81 356 ARG I C 1
ATOM 1790 O O . ARG A 1 109 ? 133.070 95.653 108.870 1.00 37.81 356 ARG I O 1
ATOM 1811 N N . PHE A 1 110 ? 134.624 95.529 110.477 1.00 37.81 357 PHE I N 1
ATOM 1812 C CA . PHE A 1 110 ? 134.653 94.078 110.551 1.00 37.81 357 PHE I CA 1
ATOM 1813 C C . PHE A 1 110 ? 133.289 93.513 110.972 1.00 37.81 357 PHE I C 1
ATOM 1814 O O . PHE A 1 110 ? 132.722 92.677 110.272 1.00 37.81 357 PHE I O 1
ATOM 1831 N N . TYR A 1 111 ? 132.706 94.027 112.056 1.00 37.81 358 TYR I N 1
ATOM 1832 C CA . TYR A 1 111 ? 131.430 93.525 112.546 1.00 37.81 358 TYR I CA 1
ATOM 1833 C C . TYR A 1 111 ? 130.306 93.792 111.554 1.00 37.81 358 TYR I C 1
ATOM 1834 O O . TYR A 1 111 ? 129.478 92.916 111.339 1.00 37.81 358 TYR I O 1
ATOM 1852 N N . SER A 1 112 ? 130.251 94.956 110.906 1.00 37.81 359 SER I N 1
ATOM 1853 C CA . SER A 1 112 ? 129.161 95.231 109.973 1.00 37.81 359 SER I CA 1
ATOM 1854 C C . SER A 1 112 ? 129.222 94.351 108.730 1.00 37.81 359 SER I C 1
ATOM 1855 O O . SER A 1 112 ? 128.185 93.912 108.237 1.00 37.81 359 SER I O 1
ATOM 1863 N N . ALA A 1 113 ? 130.420 94.050 108.232 1.00 37.81 360 ALA I N 1
ATOM 1864 C CA . ALA A 1 113 ? 130.597 93.170 107.092 1.00 37.81 360 ALA I CA 1
ATOM 1865 C C . ALA A 1 113 ? 130.178 91.727 107.407 1.00 37.81 360 ALA I C 1
ATOM 1866 O O . ALA A 1 113 ? 129.365 91.156 106.686 1.00 37.81 360 ALA I O 1
ATOM 1873 N N . GLU A 1 114 ? 130.626 91.156 108.526 1.00 37.81 361 GLU I N 1
ATOM 1874 C CA . GLU A 1 114 ? 130.152 89.840 108.942 1.00 37.81 361 GLU I CA 1
ATOM 1875 C C . GLU A 1 114 ? 128.638 89.790 109.151 1.00 37.81 361 GLU I C 1
ATOM 1876 O O . GLU A 1 114 ? 127.987 88.847 108.713 1.00 37.81 361 GLU I O 1
ATOM 1888 N N . ILE A 1 115 ? 128.041 90.818 109.755 1.00 37.81 362 ILE I N 1
ATOM 1889 C CA . ILE A 1 115 ? 126.587 90.888 109.908 1.00 37.81 362 ILE I CA 1
ATOM 1890 C C . ILE A 1 115 ? 125.908 91.003 108.538 1.00 37.81 362 ILE I C 1
ATOM 1891 O O . ILE A 1 115 ? 124.857 90.413 108.335 1.00 37.81 362 ILE I O 1
ATOM 1907 N N . SER A 1 116 ? 126.520 91.659 107.552 1.00 37.81 363 SER I N 1
ATOM 1908 C CA . SER A 1 116 ? 125.992 91.702 106.190 1.00 37.81 363 SER I CA 1
ATOM 1909 C C . SER A 1 116 ? 125.963 90.327 105.532 1.00 37.81 363 SER I C 1
ATOM 1910 O O . SER A 1 116 ? 124.997 90.001 104.850 1.00 37.81 363 SER I O 1
ATOM 1918 N N . LEU A 1 117 ? 126.984 89.490 105.730 1.00 37.81 364 LEU I N 1
ATOM 1919 C CA . LEU A 1 117 ? 126.981 88.129 105.204 1.00 37.81 364 LEU I CA 1
ATOM 1920 C C . LEU A 1 117 ? 125.894 87.288 105.850 1.00 37.81 364 LEU I C 1
ATOM 1921 O O . LEU A 1 117 ? 125.152 86.617 105.140 1.00 37.81 364 LEU I O 1
ATOM 1937 N N . ALA A 1 118 ? 125.757 87.354 107.174 1.00 37.81 365 ALA I N 1
ATOM 1938 C CA . ALA A 1 118 ? 124.678 86.668 107.871 1.00 37.81 365 ALA I CA 1
ATOM 1939 C C . ALA A 1 118 ? 123.300 87.112 107.354 1.00 37.81 365 ALA I C 1
ATOM 1940 O O . ALA A 1 118 ? 122.475 86.282 106.985 1.00 37.81 365 ALA I O 1
ATOM 1947 N N . LEU A 1 119 ? 123.066 88.419 107.249 1.00 37.81 366 LEU I N 1
ATOM 1948 C CA . LEU A 1 119 ? 121.812 88.954 106.754 1.00 37.81 366 LEU I CA 1
ATOM 1949 C C . LEU A 1 119 ? 121.521 88.465 105.341 1.00 37.81 366 LEU I C 1
ATOM 1950 O O . LEU A 1 119 ? 120.428 87.968 105.075 1.00 37.81 366 LEU I O 1
ATOM 1966 N N . ASN A 1 120 ? 122.496 88.540 104.443 1.00 37.81 367 ASN I N 1
ATOM 1967 C CA . ASN A 1 120 ? 122.288 88.115 103.069 1.00 37.81 367 ASN I CA 1
ATOM 1968 C C . ASN A 1 120 ? 121.936 86.626 102.967 1.00 37.81 367 ASN I C 1
ATOM 1969 O O . ASN A 1 120 ? 121.135 86.248 102.123 1.00 37.81 367 ASN I O 1
ATOM 1980 N N . TYR A 1 121 ? 122.490 85.773 103.832 1.00 37.81 368 TYR I N 1
ATOM 1981 C CA . TYR A 1 121 ? 122.175 84.352 103.826 1.00 37.81 368 TYR I CA 1
ATOM 1982 C C . TYR A 1 121 ? 120.699 84.097 104.111 1.00 37.81 368 TYR I C 1
ATOM 1983 O O . TYR A 1 121 ? 120.056 83.354 103.371 1.00 37.81 368 TYR I O 1
ATOM 2001 N N . LEU A 1 122 ? 120.134 84.741 105.136 1.00 37.81 369 LEU I N 1
ATOM 2002 C CA . LEU A 1 122 ? 118.698 84.632 105.381 1.00 37.81 369 LEU I CA 1
ATOM 2003 C C . LEU A 1 122 ? 117.903 85.109 104.155 1.00 37.81 369 LEU I C 1
ATOM 2004 O O . LEU A 1 122 ? 117.032 84.388 103.670 1.00 37.81 369 LEU I O 1
ATOM 2020 N N . HIS A 1 123 ? 118.225 86.284 103.607 1.00 37.81 370 HIS I N 1
ATOM 2021 C CA . HIS A 1 123 ? 117.444 86.872 102.513 1.00 37.81 370 HIS I CA 1
ATOM 2022 C C . HIS A 1 123 ? 117.436 85.973 101.288 1.00 37.81 370 HIS I C 1
ATOM 2023 O O . HIS A 1 123 ? 116.396 85.745 100.679 1.00 37.81 370 HIS I O 1
ATOM 2037 N N . GLU A 1 124 ? 118.602 85.441 100.940 1.00 37.81 371 GLU I N 1
ATOM 2038 C CA . GLU A 1 124 ? 118.824 84.606 99.771 1.00 37.81 371 GLU I CA 1
ATOM 2039 C C . GLU A 1 124 ? 118.097 83.268 99.886 1.00 37.81 371 GLU I C 1
ATOM 2040 O O . GLU A 1 124 ? 117.532 82.783 98.910 1.00 37.81 371 GLU I O 1
ATOM 2052 N N . ARG A 1 125 ? 118.065 82.684 101.083 1.00 37.82 372 ARG I N 1
ATOM 2053 C CA . ARG A 1 125 ? 117.320 81.453 101.374 1.00 37.82 372 ARG I CA 1
ATOM 2054 C C . ARG A 1 125 ? 115.804 81.647 101.434 1.00 37.82 372 ARG I C 1
ATOM 2055 O O . ARG A 1 125 ? 115.063 80.712 101.148 1.00 37.82 372 ARG I O 1
ATOM 2076 N N . GLY A 1 126 ? 115.328 82.820 101.827 1.00 38.99 373 GLY I N 1
ATOM 2077 C CA . GLY A 1 126 ? 113.901 83.157 101.846 1.00 38.99 373 GLY I CA 1
ATOM 2078 C C . GLY A 1 126 ? 113.384 83.596 103.213 1.00 38.99 373 GLY I C 1
ATOM 2079 O O . GLY A 1 126 ? 112.198 83.487 103.493 1.00 38.99 373 GLY I O 1
ATOM 2083 N N . ILE A 1 127 ? 114.270 84.057 104.086 1.00 38.05 374 ILE I N 1
ATOM 2084 C CA . ILE A 1 127 ? 113.958 84.518 105.430 1.00 38.05 374 ILE I CA 1
ATOM 2085 C C . ILE A 1 127 ? 114.244 86.024 105.527 1.00 38.05 374 ILE I C 1
ATOM 2086 O O . ILE A 1 127 ? 115.322 86.466 105.141 1.00 38.05 374 ILE I O 1
ATOM 2102 N N . ILE A 1 128 ? 113.317 86.824 106.067 1.00 37.81 375 ILE I N 1
ATOM 2103 C CA . ILE A 1 128 ? 113.631 88.191 106.527 1.00 37.81 375 ILE I CA 1
ATOM 2104 C C . ILE A 1 128 ? 113.816 88.120 108.035 1.00 37.81 375 ILE I C 1
ATOM 2105 O O . ILE A 1 128 ? 112.901 87.673 108.721 1.00 37.81 375 ILE I O 1
ATOM 2121 N N . TYR A 1 129 ? 114.971 88.535 108.555 1.00 37.81 376 TYR I N 1
ATOM 2122 C CA . TYR A 1 129 ? 115.324 88.349 109.963 1.00 37.81 376 TYR I CA 1
ATOM 2123 C C . TYR A 1 129 ? 114.500 89.231 110.904 1.00 37.81 376 TYR I C 1
ATOM 2124 O O . TYR A 1 129 ? 114.259 88.839 112.040 1.00 37.81 376 TYR I O 1
ATOM 2142 N N . ARG A 1 130 ? 114.000 90.383 110.445 1.00 37.81 377 ARG I N 1
ATOM 2143 C CA . ARG A 1 130 ? 112.919 91.165 111.073 1.00 37.81 377 ARG I CA 1
ATOM 2144 C C . ARG A 1 130 ? 113.238 91.788 112.442 1.00 37.81 377 ARG I C 1
ATOM 2145 O O . ARG A 1 130 ? 112.548 92.715 112.851 1.00 37.81 377 ARG I O 1
ATOM 2166 N N . ASP A 1 131 ? 114.270 91.356 113.157 1.00 37.81 378 ASP I N 1
ATOM 2167 C CA . ASP A 1 131 ? 114.584 91.856 114.499 1.00 37.81 378 ASP I CA 1
ATOM 2168 C C . ASP A 1 131 ? 116.090 91.901 114.789 1.00 37.81 378 ASP I C 1
ATOM 2169 O O . ASP A 1 131 ? 116.537 91.475 115.847 1.00 37.81 378 ASP I O 1
ATOM 2178 N N . LEU A 1 132 ? 116.904 92.393 113.853 1.00 37.81 379 LEU I N 1
ATOM 2179 C CA . LEU A 1 132 ? 118.306 92.696 114.143 1.00 37.81 379 LEU I CA 1
ATOM 2180 C C . LEU A 1 132 ? 118.363 93.741 115.260 1.00 37.81 379 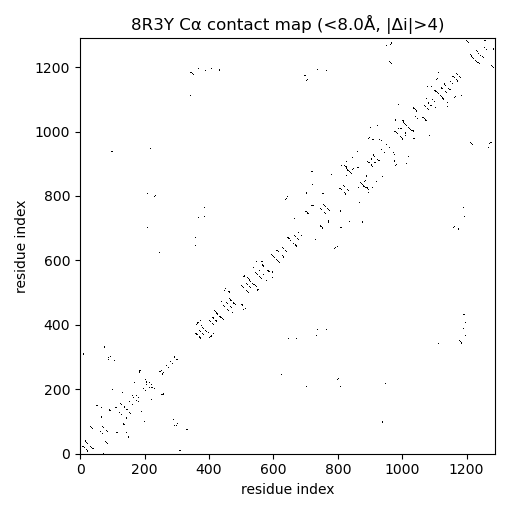LEU I C 1
ATOM 2181 O O . LEU A 1 132 ? 117.583 94.688 115.269 1.00 37.81 379 LEU I O 1
ATOM 2197 N N . LYS A 1 133 ? 119.249 93.519 116.233 1.00 37.81 380 LYS I N 1
ATOM 2198 C CA . LYS A 1 133 ? 119.286 94.199 117.528 1.00 37.81 380 LYS I CA 1
ATOM 2199 C C . LYS A 1 133 ? 120.689 94.084 118.088 1.00 37.81 380 LYS I C 1
ATOM 2200 O O . LYS A 1 133 ? 121.324 93.055 117.900 1.00 37.81 380 LYS I O 1
ATOM 2219 N N . LEU A 1 134 ? 121.178 95.063 118.831 1.00 37.81 381 LEU I N 1
ATOM 2220 C CA . LEU A 1 134 ? 122.566 95.053 119.307 1.00 37.81 381 LEU I CA 1
ATOM 2221 C C . LEU A 1 134 ? 122.882 93.935 120.319 1.00 37.81 381 LEU I C 1
ATOM 2222 O O . LEU A 1 134 ? 124.034 93.650 120.612 1.00 37.81 381 LEU I O 1
ATOM 2238 N N . ASP A 1 135 ? 121.864 93.260 120.833 1.00 37.81 382 ASP I N 1
ATOM 2239 C CA . ASP A 1 135 ? 121.984 92.130 121.751 1.00 37.81 382 ASP I CA 1
ATOM 2240 C C . ASP A 1 135 ? 121.562 90.777 121.135 1.00 37.81 382 ASP I C 1
ATOM 2241 O O . ASP A 1 135 ? 121.821 89.720 121.703 1.00 37.81 382 ASP I O 1
ATOM 2250 N N . ASN A 1 136 ? 120.943 90.793 119.954 1.00 37.81 383 ASN I N 1
ATOM 2251 C CA . ASN A 1 136 ? 120.767 89.631 119.094 1.00 37.81 383 ASN I CA 1
ATOM 2252 C C . ASN A 1 136 ? 122.071 89.232 118.411 1.00 37.81 383 ASN I C 1
ATOM 2253 O O . ASN A 1 136 ? 122.275 88.070 118.070 1.00 37.81 383 ASN I O 1
ATOM 2264 N N . VAL A 1 137 ? 122.932 90.207 118.166 1.00 37.81 384 VAL I N 1
ATOM 2265 C CA . VAL A 1 137 ? 124.283 89.961 117.712 1.00 37.81 384 VAL I CA 1
ATOM 2266 C C . VAL A 1 137 ? 125.116 89.515 118.895 1.00 37.81 384 VAL I C 1
ATOM 2267 O O . VAL A 1 137 ? 125.123 90.171 119.929 1.00 37.81 384 VAL I O 1
ATOM 2280 N N . LEU A 1 138 ? 125.863 88.436 118.721 1.00 37.81 385 LEU I N 1
ATOM 2281 C CA . LEU A 1 138 ? 126.670 87.762 119.722 1.00 37.81 385 LEU I CA 1
ATOM 2282 C C . LEU A 1 138 ? 128.101 87.580 119.254 1.00 37.81 385 LEU I C 1
ATOM 2283 O O . LEU A 1 138 ? 128.336 87.637 118.058 1.00 37.81 385 LEU I O 1
ATOM 2299 N N . LEU A 1 139 ? 129.042 87.312 120.157 1.00 37.81 386 LEU I N 1
ATOM 2300 C CA . LEU A 1 139 ? 130.432 86.985 119.827 1.00 37.81 386 LEU I CA 1
ATOM 2301 C C . LEU A 1 139 ? 130.808 85.544 120.220 1.00 37.81 386 LEU I C 1
ATOM 2302 O O . LEU A 1 139 ? 130.600 85.128 121.357 1.00 37.81 386 LEU I O 1
ATOM 2318 N N . ASP A 1 140 ? 131.467 84.809 119.326 1.00 37.81 387 ASP I N 1
ATOM 2319 C CA . ASP A 1 140 ? 132.257 83.615 119.676 1.00 37.81 387 ASP I CA 1
ATOM 2320 C C . ASP A 1 140 ? 133.482 83.944 120.552 1.00 37.81 387 ASP I C 1
ATOM 2321 O O . ASP A 1 140 ? 133.886 85.097 120.668 1.00 37.81 387 ASP I O 1
ATOM 2330 N N . SER A 1 141 ? 134.155 82.925 121.098 1.00 37.81 388 SER I N 1
ATOM 2331 C CA . SER A 1 141 ? 135.457 83.053 121.791 1.00 37.81 388 SER I CA 1
ATOM 2332 C C . SER A 1 141 ? 136.570 83.681 120.938 1.00 37.81 388 SER I C 1
ATOM 2333 O O . SER A 1 141 ? 137.453 84.355 121.459 1.00 37.81 388 SER I O 1
ATOM 2341 N N . GLU A 1 142 ? 136.522 83.494 119.623 1.00 37.81 389 GLU I N 1
ATOM 2342 C CA . GLU A 1 142 ? 137.410 84.136 118.653 1.00 37.81 389 GLU I CA 1
ATOM 2343 C C . GLU A 1 142 ? 136.867 85.483 118.143 1.00 37.81 389 GLU I C 1
ATOM 2344 O O . GLU A 1 142 ? 137.549 86.170 117.395 1.00 37.81 389 GLU I O 1
ATOM 2356 N N . GLY A 1 143 ? 135.653 85.883 118.525 1.00 37.81 390 GLY I N 1
ATOM 2357 C CA . GLY A 1 143 ? 135.067 87.190 118.214 1.00 37.81 390 GLY I CA 1
ATOM 2358 C C . GLY A 1 143 ? 134.181 87.265 116.966 1.00 37.81 390 GLY I C 1
ATOM 2359 O O . GLY A 1 143 ? 133.521 88.279 116.777 1.00 37.81 390 GLY I O 1
ATOM 2363 N N . HIS A 1 144 ? 134.107 86.232 116.124 1.00 37.81 391 HIS I N 1
ATOM 2364 C CA . HIS A 1 144 ? 133.183 86.236 114.983 1.00 37.81 391 HIS I CA 1
ATOM 2365 C C . HIS A 1 144 ? 131.743 86.403 115.444 1.00 37.81 391 HIS I C 1
ATOM 2366 O O . HIS A 1 144 ? 131.353 85.829 116.463 1.00 37.81 391 HIS I O 1
ATOM 2380 N N . ILE A 1 145 ? 130.943 87.179 114.719 1.00 37.81 392 ILE I N 1
ATOM 2381 C CA . ILE A 1 145 ? 129.573 87.403 115.164 1.00 37.81 392 ILE I CA 1
ATOM 2382 C C . ILE A 1 145 ? 128.732 86.154 115.005 1.00 37.81 392 ILE I C 1
ATOM 2383 O O . ILE A 1 145 ? 128.925 85.397 114.061 1.00 37.81 392 ILE I O 1
ATOM 2399 N N . LYS A 1 146 ? 127.712 86.003 115.847 1.00 37.81 393 LYS I N 1
ATOM 2400 C CA . LYS A 1 146 ? 126.550 85.184 115.534 1.00 37.81 393 LYS I CA 1
ATOM 2401 C C . LYS A 1 146 ? 125.295 86.021 115.652 1.00 37.81 393 LYS I C 1
ATOM 2402 O O . LYS A 1 146 ? 125.206 86.854 116.541 1.00 37.81 393 LYS I O 1
ATOM 2421 N N . LEU A 1 147 ? 124.307 85.794 114.801 1.00 37.81 394 LEU I N 1
ATOM 2422 C CA . LEU A 1 147 ? 123.007 86.464 114.852 1.00 37.81 394 LEU I CA 1
ATOM 2423 C C . LEU A 1 147 ? 121.976 85.452 115.335 1.00 37.81 394 LEU I C 1
ATOM 2424 O O . LEU A 1 147 ? 121.944 84.359 114.777 1.00 37.81 394 LEU I O 1
ATOM 2440 N N . THR A 1 148 ? 121.185 85.752 116.378 1.00 37.81 395 THR I N 1
ATOM 2441 C CA . THR A 1 148 ? 120.703 84.639 117.225 1.00 37.81 395 THR I CA 1
ATOM 2442 C C . THR A 1 148 ? 119.311 84.603 117.835 1.00 37.81 395 THR I C 1
ATOM 2443 O O . THR A 1 148 ? 119.050 83.613 118.509 1.00 37.81 395 THR I O 1
ATOM 2454 N N . ASP A 1 149 ? 118.380 85.529 117.618 1.00 37.81 396 ASP I N 1
ATOM 2455 C CA . ASP A 1 149 ? 116.967 85.228 117.924 1.00 37.81 396 ASP I CA 1
ATOM 2456 C C . ASP A 1 149 ? 116.131 85.213 116.656 1.00 37.81 396 ASP I C 1
ATOM 2457 O O . ASP A 1 149 ? 115.937 86.241 116.016 1.00 37.81 396 ASP I O 1
ATOM 2466 N N . TYR A 1 150 ? 115.591 84.042 116.330 1.00 37.81 397 TYR I N 1
ATOM 2467 C CA . TYR A 1 150 ? 114.849 83.812 115.098 1.00 37.81 397 TYR I CA 1
ATOM 2468 C C . TYR A 1 150 ? 113.318 83.900 115.249 1.00 37.81 397 TYR I C 1
ATOM 2469 O O . TYR A 1 150 ? 112.591 83.508 114.341 1.00 37.81 397 TYR I O 1
ATOM 2487 N N . GLY A 1 151 ? 112.795 84.416 116.360 1.00 42.32 398 GLY I N 1
ATOM 2488 C CA . GLY A 1 151 ? 111.360 84.420 116.650 1.00 42.32 398 GLY I CA 1
ATOM 2489 C C . GLY A 1 151 ? 110.479 85.115 115.607 1.00 42.32 398 GLY I C 1
ATOM 2490 O O . GLY A 1 151 ? 109.538 84.518 115.093 1.00 42.32 398 GLY I O 1
ATOM 2494 N N . MET A 1 152 ? 110.759 86.375 115.277 1.00 38.29 399 MET I N 1
ATOM 2495 C CA . MET A 1 152 ? 109.893 87.191 114.411 1.00 38.29 399 MET I CA 1
ATOM 2496 C C . MET A 1 152 ? 110.200 87.124 112.904 1.00 38.29 399 MET I C 1
ATOM 2497 O O . MET A 1 152 ? 109.676 87.935 112.145 1.00 38.29 399 MET I O 1
ATOM 2511 N N . CYS A 1 153 ? 111.033 86.202 112.423 1.00 38.44 400 CYS I N 1
ATOM 2512 C CA . CYS A 1 153 ? 111.412 86.174 111.007 1.00 38.44 400 CYS I CA 1
ATOM 2513 C C . CYS A 1 153 ? 110.220 85.920 110.063 1.00 38.44 400 CYS I C 1
ATOM 2514 O O . CYS A 1 153 ? 109.307 85.167 110.403 1.00 38.44 400 CYS I O 1
ATOM 2522 N N . LYS A 1 154 ? 110.254 86.474 108.842 1.00 43.80 401 LYS I N 1
ATOM 2523 C CA . LYS A 1 154 ? 109.338 86.099 107.748 1.00 43.80 401 LYS I CA 1
ATOM 2524 C C . LYS A 1 154 ? 109.912 84.908 107.015 1.00 43.80 401 LYS I C 1
ATOM 2525 O O . LYS A 1 154 ? 110.926 85.063 106.351 1.00 43.80 401 LYS I O 1
ATOM 2544 N N . GLU A 1 155 ? 109.267 83.756 107.123 1.00 50.95 402 GLU I N 1
ATOM 2545 C CA . GLU A 1 155 ? 109.616 82.513 106.430 1.00 50.95 402 GLU I CA 1
ATOM 2546 C C . GLU A 1 155 ? 109.122 82.461 104.970 1.00 50.95 402 GLU I C 1
ATOM 2547 O O . GLU A 1 155 ? 108.043 82.959 104.654 1.00 50.95 402 GLU I O 1
ATOM 2559 N N . GLY A 1 156 ? 109.863 81.789 104.087 1.00 52.68 403 GLY I N 1
ATOM 2560 C CA . GLY A 1 156 ? 109.407 81.432 102.736 1.00 52.68 403 GLY I CA 1
ATOM 2561 C C . GLY A 1 156 ? 109.240 82.583 101.735 1.00 52.68 403 GLY I C 1
ATOM 2562 O O . GLY A 1 156 ? 108.494 82.441 100.767 1.00 52.68 403 GLY I O 1
ATOM 2566 N N . LEU A 1 157 ? 109.893 83.726 101.936 1.00 51.08 404 LEU I N 1
ATOM 2567 C CA . LEU A 1 157 ? 109.831 84.868 101.024 1.00 51.08 404 LEU I CA 1
ATOM 2568 C C . LEU A 1 157 ? 110.466 84.530 99.660 1.00 51.08 404 LEU I C 1
ATOM 2569 O O . LEU A 1 157 ? 111.657 84.223 99.589 1.00 51.08 404 LEU I O 1
ATOM 2585 N N . ARG A 1 158 ? 109.702 84.622 98.565 1.00 56.11 405 ARG I N 1
ATOM 2586 C CA . ARG A 1 158 ? 110.250 84.514 97.201 1.00 56.11 405 ARG I CA 1
ATOM 2587 C C . ARG A 1 158 ? 111.057 85.775 96.849 1.00 56.11 405 ARG I C 1
ATOM 2588 O O . ARG A 1 158 ? 110.605 86.868 97.192 1.00 56.11 405 ARG I O 1
ATOM 2609 N N . PRO A 1 159 ? 112.210 85.686 96.159 1.00 57.75 406 PRO I N 1
ATOM 2610 C CA . PRO A 1 159 ? 113.012 86.858 95.807 1.00 57.75 406 PRO I CA 1
ATOM 2611 C C . PRO A 1 159 ? 112.209 87.934 95.061 1.00 57.75 406 PRO I C 1
ATOM 2612 O O . PRO A 1 159 ? 111.642 87.683 93.999 1.00 57.75 406 PRO I O 1
ATOM 2623 N N . GLY A 1 160 ? 112.154 89.140 95.626 1.00 56.09 407 GLY I N 1
ATOM 2624 C CA . GLY A 1 160 ? 111.367 90.265 95.112 1.00 56.09 407 GLY I CA 1
ATOM 2625 C C . GLY A 1 160 ? 109.924 90.371 95.638 1.00 56.09 407 GLY I C 1
ATOM 2626 O O . GLY A 1 160 ? 109.265 91.370 95.348 1.00 56.09 407 GLY I O 1
ATOM 2630 N N . ASP A 1 161 ? 109.421 89.414 96.425 1.00 53.53 408 ASP I N 1
ATOM 2631 C CA . ASP A 1 161 ? 108.128 89.532 97.127 1.00 53.53 408 ASP I CA 1
ATOM 2632 C C . ASP A 1 161 ? 108.237 90.302 98.469 1.00 53.53 408 ASP I C 1
ATOM 2633 O O . ASP A 1 161 ? 109.298 90.810 98.842 1.00 53.53 408 ASP I O 1
ATOM 2642 N N . THR A 1 162 ? 107.109 90.445 99.180 1.00 47.05 409 THR I N 1
ATOM 2643 C CA . THR A 1 162 ? 106.924 91.355 100.327 1.00 47.05 409 THR I CA 1
ATOM 2644 C C . THR A 1 162 ? 106.029 90.783 101.438 1.00 47.05 409 THR I C 1
ATOM 2645 O O . THR A 1 162 ? 105.387 89.748 101.265 1.00 47.05 409 THR I O 1
ATOM 2656 N N . THR A 1 163 ? 105.977 91.463 102.589 1.00 44.29 410 THR I N 1
ATOM 2657 C CA . THR A 1 163 ? 105.175 91.151 103.800 1.00 44.29 410 THR I CA 1
ATOM 2658 C C . THR A 1 163 ? 104.440 92.400 104.305 1.00 44.29 410 THR I C 1
ATOM 2659 O O . THR A 1 163 ? 104.693 93.498 103.814 1.00 44.29 410 THR I O 1
ATOM 2670 N N . SER A 1 164 ? 103.465 92.244 105.209 1.00 43.91 411 SER I N 1
ATOM 2671 C CA . SER A 1 164 ? 102.633 93.352 105.709 1.00 43.91 411 SER I CA 1
ATOM 2672 C C . SER A 1 164 ? 102.463 93.390 107.233 1.00 43.91 411 SER I C 1
ATOM 2673 O O . SER A 1 164 ? 101.947 94.374 107.763 1.00 43.91 411 SER I O 1
ATOM 2698 N N . PHE A 1 166 ? 103.202 94.080 111.099 1.00 41.00 413 PHE I N 1
ATOM 2699 C CA . PHE A 1 166 ? 103.997 95.004 111.913 1.00 41.00 413 PHE I CA 1
ATOM 2700 C C . PHE A 1 166 ? 104.872 94.226 112.908 1.00 41.00 413 PHE I C 1
ATOM 2701 O O . PHE A 1 166 ? 104.339 93.448 113.689 1.00 41.00 413 PHE I O 1
ATOM 2718 N N . CYS A 1 167 ? 106.196 94.388 112.900 1.00 37.81 414 CYS I N 1
ATOM 2719 C CA . CYS A 1 167 ? 107.127 93.565 113.683 1.00 37.81 414 CYS I CA 1
ATOM 2720 C C . CYS A 1 167 ? 108.462 94.272 113.962 1.00 37.81 414 CYS I C 1
ATOM 2721 O O . CYS A 1 167 ? 108.850 95.182 113.235 1.00 37.81 414 CYS I O 1
ATOM 2729 N N . GLY A 1 168 ? 109.202 93.783 114.963 1.00 37.81 415 GLY I N 1
ATOM 2730 C CA . GLY A 1 168 ? 110.560 94.218 115.305 1.00 37.81 415 GLY I CA 1
ATOM 2731 C C . GLY A 1 168 ? 110.651 95.148 116.520 1.00 37.81 415 GLY I C 1
ATOM 2732 O O . GLY A 1 168 ? 109.667 95.736 116.961 1.00 37.81 415 GLY I O 1
ATOM 2736 N N . THR A 1 169 ? 111.849 95.275 117.083 1.00 37.81 416 THR I N 1
ATOM 2737 C CA . THR A 1 169 ? 112.150 96.127 118.244 1.00 37.81 416 THR I CA 1
ATOM 2738 C C . THR A 1 169 ? 112.096 97.634 117.912 1.00 37.81 416 THR I C 1
ATOM 2739 O O . THR A 1 169 ? 112.731 98.046 116.940 1.00 37.81 416 THR I O 1
ATOM 2750 N N . PRO A 1 170 ? 111.449 98.502 118.720 1.00 37.81 417 PRO I N 1
ATOM 2751 C CA . PRO A 1 170 ? 111.138 99.881 118.335 1.00 37.81 417 PRO I CA 1
ATOM 2752 C C . PRO A 1 170 ? 112.294 100.759 117.857 1.00 37.81 417 PRO I C 1
ATOM 2753 O O . PRO A 1 170 ? 112.107 101.516 116.912 1.00 37.81 417 PRO I O 1
ATOM 2764 N N . ASN A 1 171 ? 113.488 100.657 118.447 1.00 37.81 418 ASN I N 1
ATOM 2765 C CA . ASN A 1 171 ? 114.660 101.431 118.016 1.00 37.81 418 ASN I CA 1
ATOM 2766 C C . ASN A 1 171 ? 115.132 101.083 116.593 1.00 37.81 418 ASN I C 1
ATOM 2767 O O . ASN A 1 171 ? 115.838 101.883 115.986 1.00 37.81 418 ASN I O 1
ATOM 2778 N N . TYR A 1 172 ? 114.739 99.920 116.053 1.00 37.81 419 TYR I N 1
ATOM 2779 C CA . TYR A 1 172 ? 115.229 99.377 114.781 1.00 37.81 419 TYR I CA 1
ATOM 2780 C C . TYR A 1 172 ? 114.144 99.134 113.717 1.00 37.81 419 TYR I C 1
ATOM 2781 O O . TYR A 1 172 ? 114.491 98.737 112.608 1.00 37.81 419 TYR I O 1
ATOM 2799 N N . ILE A 1 173 ? 112.852 99.359 113.982 1.00 37.81 420 ILE I N 1
ATOM 2800 C CA . ILE A 1 173 ? 111.808 99.227 112.947 1.00 37.81 420 ILE I CA 1
ATOM 2801 C C . ILE A 1 173 ? 112.120 100.168 111.766 1.00 37.81 420 ILE I C 1
ATOM 2802 O O . ILE A 1 173 ? 112.501 101.314 111.982 1.00 37.81 420 ILE I O 1
ATOM 2818 N N . ALA A 1 174 ? 111.980 99.693 110.522 1.00 37.81 421 ALA I N 1
ATOM 2819 C CA . ALA A 1 174 ? 112.206 100.466 109.297 1.00 37.81 421 ALA I CA 1
ATOM 2820 C C . ALA A 1 174 ? 110.971 101.267 108.846 1.00 37.81 421 ALA I C 1
ATOM 2821 O O . ALA A 1 174 ? 109.864 100.739 108.943 1.00 37.81 421 ALA I O 1
ATOM 2828 N N . PRO A 1 175 ? 111.116 102.487 108.291 1.00 37.81 422 PRO I N 1
ATOM 2829 C CA . PRO A 1 175 ? 110.015 103.407 108.037 1.00 37.81 422 PRO I CA 1
ATOM 2830 C C . PRO A 1 175 ? 108.838 102.815 107.279 1.00 37.81 422 PRO I C 1
ATOM 2831 O O . PRO A 1 175 ? 107.690 103.077 107.623 1.00 37.81 422 PRO I O 1
ATOM 2842 N N . GLU A 1 176 ? 109.102 101.985 106.276 1.00 37.81 423 GLU I N 1
ATOM 2843 C CA . GLU A 1 176 ? 108.064 101.387 105.450 1.00 37.81 423 GLU I CA 1
ATOM 2844 C C . GLU A 1 176 ? 107.087 100.524 106.260 1.00 37.81 423 GLU I C 1
ATOM 2845 O O . GLU A 1 176 ? 105.913 100.428 105.914 1.00 37.81 423 GLU I O 1
ATOM 2857 N N . ILE A 1 177 ? 107.521 99.984 107.399 1.00 37.81 424 ILE I N 1
ATOM 2858 C CA . ILE A 1 177 ? 106.663 99.249 108.329 1.00 37.81 424 ILE I CA 1
ATOM 2859 C C . ILE A 1 177 ? 105.690 100.209 109.036 1.00 37.81 424 ILE I C 1
ATOM 2860 O O . ILE A 1 177 ? 104.500 99.927 109.153 1.00 37.81 424 ILE I O 1
ATOM 2876 N N . LEU A 1 178 ? 106.171 101.366 109.499 1.00 37.81 425 LEU I N 1
ATOM 2877 C CA . LEU A 1 178 ? 105.382 102.330 110.273 1.00 37.81 425 LEU I CA 1
ATOM 2878 C C . LEU A 1 178 ? 104.371 103.075 109.404 1.00 37.81 425 LEU I C 1
ATOM 2879 O O . LEU A 1 178 ? 103.268 103.367 109.851 1.00 37.81 425 LEU I O 1
ATOM 2895 N N . ARG A 1 179 ? 104.720 103.334 108.144 1.00 38.47 426 ARG I N 1
ATOM 2896 C CA . ARG A 1 179 ? 103.804 103.849 107.116 1.00 38.47 426 ARG I CA 1
ATOM 2897 C C . ARG A 1 179 ? 102.609 102.924 106.849 1.00 38.47 426 ARG I C 1
ATOM 2898 O O . ARG A 1 179 ? 101.556 103.387 106.417 1.00 38.47 426 ARG I O 1
ATOM 2919 N N . GLY A 1 180 ? 102.792 101.615 107.011 1.00 40.25 427 GLY I N 1
ATOM 2920 C CA . GLY A 1 180 ? 101.841 100.586 106.589 1.00 40.25 427 GLY I CA 1
ATOM 2921 C C . GLY A 1 180 ? 102.071 100.081 105.161 1.00 40.25 427 GLY I C 1
ATOM 2922 O O . GLY A 1 180 ? 101.162 99.484 104.588 1.00 40.25 427 GLY I O 1
ATOM 2926 N N . GLU A 1 181 ? 103.248 100.312 104.563 1.00 44.87 428 GLU I N 1
ATOM 2927 C CA . GLU A 1 181 ? 103.608 99.743 103.257 1.00 44.87 428 GLU I CA 1
ATOM 2928 C C . GLU A 1 181 ? 103.804 98.224 103.340 1.00 44.87 428 GLU I C 1
ATOM 2929 O O . GLU A 1 181 ? 104.156 97.688 104.389 1.00 44.87 428 GLU I O 1
ATOM 2941 N N . ASP A 1 182 ? 103.668 97.527 102.211 1.00 45.61 429 ASP I N 1
ATOM 2942 C CA . ASP A 1 182 ? 104.246 96.189 102.063 1.00 45.61 429 ASP I CA 1
ATOM 2943 C C . ASP A 1 182 ? 105.765 96.301 101.871 1.00 45.61 429 ASP I C 1
ATOM 2944 O O . ASP A 1 182 ? 106.235 97.187 101.159 1.00 45.61 429 ASP I O 1
ATOM 2953 N N . TYR A 1 183 ? 106.548 95.423 102.491 1.00 40.84 430 TYR I N 1
ATOM 2954 C CA . TYR A 1 183 ? 107.998 95.581 102.604 1.00 40.84 430 TYR I CA 1
ATOM 2955 C C . TYR A 1 183 ? 108.758 94.289 102.302 1.00 40.84 430 TYR I C 1
ATOM 2956 O O . TYR A 1 183 ? 108.270 93.192 102.564 1.00 40.84 430 TYR I O 1
ATOM 2974 N N . GLY A 1 184 ? 109.944 94.419 101.714 1.00 37.81 431 GLY I N 1
ATOM 2975 C CA . GLY A 1 184 ? 110.878 93.317 101.480 1.00 37.81 431 GLY I CA 1
ATOM 2976 C C . GLY A 1 184 ? 112.021 93.314 102.488 1.00 37.81 431 GLY I C 1
ATOM 2977 O O . GLY A 1 184 ? 111.947 93.962 103.525 1.00 37.81 431 GLY I O 1
ATOM 2981 N N . PHE A 1 185 ? 113.122 92.629 102.186 1.00 38.70 432 PHE I N 1
ATOM 2982 C CA . PHE A 1 185 ? 114.300 92.582 103.061 1.00 38.70 432 PHE I CA 1
ATOM 2983 C C . PHE A 1 185 ? 115.107 93.894 103.135 1.00 38.70 432 PHE I C 1
ATOM 2984 O O . PHE A 1 185 ? 116.113 93.962 103.829 1.00 38.70 432 PHE I O 1
ATOM 3001 N N . SER A 1 186 ? 114.624 94.989 102.545 1.00 37.81 433 SER I N 1
ATOM 3002 C CA . SER A 1 186 ? 115.130 96.350 102.780 1.00 37.81 433 SER I CA 1
ATOM 3003 C C . SER A 1 186 ? 115.132 96.731 104.259 1.00 37.81 433 SER I C 1
ATOM 3004 O O . SER A 1 186 ? 115.974 97.510 104.704 1.00 37.81 433 SER I O 1
ATOM 3012 N N . VAL A 1 187 ? 114.195 96.197 105.036 1.00 37.81 434 VAL I N 1
ATOM 3013 C CA . VAL A 1 187 ? 114.074 96.467 106.466 1.00 37.81 434 VAL I CA 1
ATOM 3014 C C . VAL A 1 187 ? 115.267 95.955 107.269 1.00 37.81 434 VAL I C 1
ATOM 3015 O O . VAL A 1 187 ? 115.655 96.562 108.263 1.00 37.81 434 VAL I O 1
ATOM 3028 N N . ASP A 1 188 ? 115.894 94.861 106.853 1.00 37.81 435 ASP I N 1
ATOM 3029 C CA . ASP A 1 188 ? 117.066 94.334 107.550 1.00 37.81 435 ASP I CA 1
ATOM 3030 C C . ASP A 1 188 ? 118.310 95.190 107.305 1.00 37.81 435 ASP I C 1
ATOM 3031 O O . ASP A 1 188 ? 119.138 95.348 108.193 1.00 37.81 435 ASP I O 1
ATOM 3040 N N . TRP A 1 189 ? 118.428 95.794 106.126 1.00 37.81 436 TRP I N 1
ATOM 3041 C CA . TRP A 1 189 ? 119.488 96.748 105.821 1.00 37.81 436 TRP I CA 1
ATOM 3042 C C . TRP A 1 189 ? 119.292 98.085 106.539 1.00 37.81 436 TRP I C 1
ATOM 3043 O O . TRP A 1 189 ? 120.264 98.695 106.972 1.00 37.81 436 TRP I O 1
ATOM 3064 N N . TRP A 1 190 ? 118.048 98.515 106.766 1.00 37.81 437 TRP I N 1
ATOM 3065 C CA . TRP A 1 190 ? 117.779 99.649 107.653 1.00 37.81 437 TRP I CA 1
ATOM 3066 C C . TRP A 1 190 ? 118.297 99.392 109.067 1.00 37.81 437 TRP I C 1
ATOM 3067 O O . TRP A 1 190 ? 119.076 100.181 109.596 1.00 37.81 437 TRP I O 1
ATOM 3088 N N . ALA A 1 191 ? 117.946 98.246 109.652 1.00 37.81 438 ALA I N 1
ATOM 3089 C CA . ALA A 1 191 ? 118.402 97.852 110.977 1.00 37.81 438 ALA I CA 1
ATOM 3090 C C . ALA A 1 191 ? 119.928 97.682 111.072 1.00 37.81 438 ALA I C 1
ATOM 3091 O O . ALA A 1 191 ? 120.502 97.996 112.113 1.00 37.81 438 ALA I O 1
ATOM 3098 N N . LEU A 1 192 ? 120.615 97.260 110.008 1.00 37.81 439 LEU I N 1
ATOM 3099 C CA . LEU A 1 192 ? 122.073 97.298 109.988 1.00 37.81 439 LEU I CA 1
ATOM 3100 C C . LEU A 1 192 ? 122.606 98.728 110.040 1.00 37.81 439 LEU I C 1
ATOM 3101 O O . LEU A 1 192 ? 123.518 98.989 110.813 1.00 37.81 439 LEU I O 1
ATOM 3117 N N . GLY A 1 193 ? 122.037 99.678 109.302 1.00 37.81 440 GLY I N 1
ATOM 3118 C CA . GLY A 1 193 ? 122.468 101.077 109.384 1.00 37.81 440 GLY I CA 1
ATOM 3119 C C . GLY A 1 193 ? 122.380 101.654 110.798 1.00 37.81 440 GLY I C 1
ATOM 3120 O O . GLY A 1 193 ? 123.330 102.268 111.279 1.00 37.81 440 GLY I O 1
ATOM 3124 N N . VAL A 1 194 ? 121.281 101.388 111.505 1.00 37.81 441 VAL I N 1
ATOM 3125 C CA . VAL A 1 194 ? 121.131 101.776 112.911 1.00 37.81 441 VAL I CA 1
ATOM 3126 C C . VAL A 1 194 ? 122.236 101.173 113.762 1.00 37.81 441 VAL I C 1
ATOM 3127 O O . VAL A 1 194 ? 122.922 101.892 114.479 1.00 37.81 441 VAL I O 1
ATOM 3140 N N . LEU A 1 195 ? 122.462 99.869 113.649 1.00 37.81 442 LEU I N 1
ATOM 3141 C CA . LEU A 1 195 ? 123.434 99.165 114.467 1.00 37.81 442 LEU I CA 1
ATOM 3142 C C . LEU A 1 195 ? 124.869 99.636 114.195 1.00 37.81 442 LEU I C 1
ATOM 3143 O O . LEU A 1 195 ? 125.669 99.767 115.114 1.00 37.81 442 LEU I O 1
ATOM 3159 N N . MET A 1 196 ? 125.208 99.957 112.950 1.00 37.81 443 MET I N 1
ATOM 3160 C CA . MET A 1 196 ? 126.516 100.509 112.616 1.00 37.81 443 MET I CA 1
ATOM 3161 C C . MET A 1 196 ? 126.755 101.876 113.240 1.00 37.81 443 MET I C 1
ATOM 3162 O O . MET A 1 196 ? 127.862 102.168 113.688 1.00 37.81 443 MET I O 1
ATOM 3176 N N . PHE A 1 197 ? 125.727 102.719 113.295 1.00 37.81 444 PHE I N 1
ATOM 3177 C CA . PHE A 1 197 ? 125.811 104.002 113.975 1.00 37.81 444 PHE I CA 1
ATOM 3178 C C . PHE A 1 197 ? 126.050 103.771 115.460 1.00 37.81 444 PHE I C 1
ATOM 3179 O O . PHE A 1 197 ? 126.972 104.342 116.026 1.00 37.81 444 PHE I O 1
ATOM 3196 N N . GLU A 1 198 ? 125.281 102.884 116.084 1.00 37.81 445 GLU I N 1
ATOM 3197 C CA . GLU A 1 198 ? 125.443 102.559 117.496 1.00 37.81 445 GLU I CA 1
ATOM 3198 C C . GLU A 1 198 ? 126.837 102.039 117.834 1.00 37.81 445 GLU I C 1
ATOM 3199 O O . GLU A 1 198 ? 127.357 102.395 118.885 1.00 37.81 445 GLU I O 1
ATOM 3211 N N . MET A 1 199 ? 127.485 101.270 116.957 1.00 37.81 446 MET I N 1
ATOM 3212 C CA . MET A 1 199 ? 128.879 100.867 117.162 1.00 37.81 446 MET I CA 1
ATOM 3213 C C . MET A 1 199 ? 129.861 102.035 117.056 1.00 37.81 446 MET I C 1
ATOM 3214 O O . MET A 1 199 ? 130.734 102.197 117.904 1.00 37.81 446 MET I O 1
ATOM 3228 N N . MET A 1 200 ? 129.773 102.817 115.980 1.00 37.81 447 MET I N 1
ATOM 3229 C CA . MET A 1 200 ? 130.728 103.891 115.701 1.00 37.81 447 MET I CA 1
ATOM 3230 C C . MET A 1 200 ? 130.581 105.137 116.568 1.00 37.81 447 MET I C 1
ATOM 3231 O O . MET A 1 200 ? 131.584 105.713 116.975 1.00 37.81 447 MET I O 1
ATOM 3245 N N . ALA A 1 201 ? 129.357 105.572 116.853 1.00 37.81 448 ALA I N 1
ATOM 3246 C CA . ALA A 1 201 ? 129.092 106.726 117.707 1.00 37.81 448 ALA I CA 1
ATOM 3247 C C . ALA A 1 201 ? 129.082 106.359 119.196 1.00 37.81 448 ALA I C 1
ATOM 3248 O O . ALA A 1 201 ? 129.612 107.095 120.020 1.00 37.81 448 ALA I O 1
ATOM 3255 N N . GLY A 1 202 ? 128.480 105.222 119.546 1.00 37.81 449 GLY I N 1
ATOM 3256 C CA . GLY A 1 202 ? 128.221 104.803 120.925 1.00 37.81 449 GLY I CA 1
ATOM 3257 C C . GLY A 1 202 ? 126.838 105.175 121.462 1.00 37.81 449 GLY I C 1
ATOM 3258 O O . GLY A 1 202 ? 126.594 105.015 122.656 1.00 37.81 449 GLY I O 1
ATOM 3262 N N . ARG A 1 203 ? 125.940 105.665 120.603 1.00 37.81 450 ARG I N 1
ATOM 3263 C CA . ARG A 1 203 ? 124.600 106.184 120.911 1.00 37.81 450 ARG I CA 1
ATOM 3264 C C . ARG A 1 203 ? 123.651 105.849 119.768 1.00 37.81 450 ARG I C 1
ATOM 3265 O O . ARG A 1 203 ? 124.112 105.746 118.641 1.00 37.81 450 ARG I O 1
ATOM 3286 N N . SER A 1 204 ? 122.350 105.698 120.004 1.00 37.81 451 SER I N 1
ATOM 3287 C CA . SER A 1 204 ? 121.400 105.494 118.903 1.00 37.81 451 SER I CA 1
ATOM 3288 C C . SER A 1 204 ? 121.256 106.758 118.051 1.00 37.81 451 SER I C 1
ATOM 3289 O O . SER A 1 204 ? 121.132 107.845 118.612 1.00 37.81 451 SER I O 1
ATOM 3297 N N . PRO A 1 205 ? 121.228 106.671 116.709 1.00 37.81 452 PRO I N 1
ATOM 3298 C CA . PRO A 1 205 ? 120.886 107.824 115.890 1.00 37.81 452 PRO I CA 1
ATOM 3299 C C . PRO A 1 205 ? 119.443 108.253 116.167 1.00 37.81 452 PRO I C 1
ATOM 3300 O O . PRO A 1 205 ? 119.136 109.436 116.261 1.00 37.81 452 PRO I O 1
ATOM 3311 N N . PHE A 1 206 ? 118.566 107.274 116.358 1.00 37.81 453 PHE I N 1
ATOM 3312 C CA . PHE A 1 206 ? 117.192 107.431 116.795 1.00 37.81 453 PHE I CA 1
ATOM 3313 C C . PHE A 1 206 ? 117.102 107.361 118.317 1.00 37.81 453 PHE I C 1
ATOM 3314 O O . PHE A 1 206 ? 116.217 106.714 118.872 1.00 37.81 453 PHE I O 1
ATOM 3331 N N . ASP A 1 207 ? 118.033 107.993 119.026 1.00 41.24 454 ASP I N 1
ATOM 3332 C CA . ASP A 1 207 ? 117.890 108.176 120.464 1.00 41.24 454 ASP I CA 1
ATOM 3333 C C . ASP A 1 207 ? 116.613 108.967 120.781 1.00 41.24 454 ASP I C 1
ATOM 3334 O O . ASP A 1 207 ? 116.024 109.635 119.927 1.00 41.24 454 ASP I O 1
ATOM 3343 N N . ILE A 1 208 ? 116.191 108.942 122.045 1.00 47.92 455 ILE I N 1
ATOM 3344 C CA . ILE A 1 208 ? 115.355 110.028 122.545 1.00 47.92 455 ILE I CA 1
ATOM 3345 C C . ILE A 1 208 ? 116.169 111.330 122.418 1.00 47.92 455 ILE I C 1
ATOM 3346 O O . ILE A 1 208 ? 117.262 111.443 122.969 1.00 47.92 455 ILE I O 1
ATOM 3362 N N . VAL A 1 209 ? 115.674 112.259 121.595 1.00 49.04 456 VAL I N 1
ATOM 3363 C CA . VAL A 1 209 ? 116.418 113.432 121.098 1.00 49.04 456 VAL I CA 1
ATOM 3364 C C . VAL A 1 209 ? 117.030 114.268 122.234 1.00 49.04 456 VAL I C 1
ATOM 3365 O O . VAL A 1 209 ? 116.471 114.348 123.328 1.00 49.04 456 VAL I O 1
ATOM 3378 N N . GLY A 1 210 ? 118.165 114.923 121.970 1.00 50.87 457 GLY I N 1
ATOM 3379 C CA . GLY A 1 210 ? 118.972 115.684 122.933 1.00 50.87 457 GLY I CA 1
ATOM 3380 C C . GLY A 1 210 ? 118.352 116.948 123.547 1.00 50.87 457 GLY I C 1
ATOM 3381 O O . GLY A 1 210 ? 119.090 117.774 124.075 1.00 50.87 457 GLY I O 1
ATOM 3385 N N . SER A 1 211 ? 117.036 117.142 123.488 1.00 55.25 458 SER I N 1
ATOM 3386 C CA . SER A 1 211 ? 116.319 118.132 124.304 1.00 55.25 458 SER I CA 1
ATOM 3387 C C . SER A 1 211 ? 116.235 117.697 125.778 1.00 55.25 458 SER I C 1
ATOM 3388 O O . SER A 1 211 ? 116.483 116.537 126.118 1.00 55.25 458 SER I O 1
ATOM 3396 N N . SER A 1 212 ? 115.856 118.616 126.670 1.00 55.93 459 SER I N 1
ATOM 3397 C CA . SER A 1 212 ? 115.726 118.326 128.108 1.00 55.93 459 SER I CA 1
ATOM 3398 C C . SER A 1 212 ? 114.533 117.414 128.433 1.00 55.93 459 SER I C 1
ATOM 3399 O O . SER A 1 212 ? 113.595 117.274 127.648 1.00 55.93 459 SER I O 1
ATOM 3407 N N . ASP A 1 213 ? 114.594 116.740 129.582 1.00 57.76 460 ASP I N 1
ATOM 3408 C CA . ASP A 1 213 ? 113.723 115.617 129.958 1.00 57.76 460 ASP I CA 1
ATOM 3409 C C . ASP A 1 213 ? 112.229 115.975 130.082 1.00 57.76 460 ASP I C 1
ATOM 3410 O O . ASP A 1 213 ? 111.864 116.993 130.672 1.00 57.76 460 ASP I O 1
ATOM 3419 N N . ASN A 1 214 ? 111.362 115.081 129.598 1.00 54.98 461 ASN I N 1
ATOM 3420 C CA . ASN A 1 214 ? 109.908 115.117 129.778 1.00 54.98 461 ASN I CA 1
ATOM 3421 C C . ASN A 1 214 ? 109.338 113.692 129.851 1.00 54.98 461 ASN I C 1
ATOM 3422 O O . ASN A 1 214 ? 109.882 112.794 129.213 1.00 54.98 461 ASN I O 1
ATOM 3433 N N . PRO A 1 215 ? 108.226 113.447 130.558 1.00 58.05 462 PRO I N 1
ATOM 3434 C CA . PRO A 1 215 ? 107.445 112.229 130.380 1.00 58.05 462 PRO I CA 1
ATOM 3435 C C . PRO A 1 215 ? 106.736 112.246 129.021 1.00 58.05 462 PRO I C 1
ATOM 3436 O O . PRO A 1 215 ? 106.606 113.296 128.394 1.00 58.05 462 PRO I O 1
ATOM 3447 N N . ASP A 1 216 ? 106.325 111.077 128.529 1.00 55.17 463 ASP I N 1
ATOM 3448 C CA . ASP A 1 216 ? 106.058 110.853 127.098 1.00 55.17 463 ASP I CA 1
ATOM 3449 C C . ASP A 1 216 ? 107.260 111.154 126.186 1.00 55.17 463 ASP I C 1
ATOM 3450 O O . ASP A 1 216 ? 107.113 111.583 125.052 1.00 55.17 463 ASP I O 1
ATOM 3459 N N . GLN A 1 217 ? 108.462 110.861 126.678 1.00 48.38 464 GLN I N 1
ATOM 3460 C CA . GLN A 1 217 ? 109.681 110.688 125.889 1.00 48.38 464 GLN I CA 1
ATOM 3461 C C . GLN A 1 217 ? 110.014 109.203 125.738 1.00 48.38 464 GLN I C 1
ATOM 3462 O O . GLN A 1 217 ? 110.169 108.717 124.626 1.00 48.38 464 GLN I O 1
ATOM 3476 N N . ASN A 1 218 ? 110.018 108.437 126.833 1.00 48.14 465 ASN I N 1
ATOM 3477 C CA . ASN A 1 218 ? 110.052 106.968 126.812 1.00 48.14 465 ASN I CA 1
ATOM 3478 C C . ASN A 1 218 ? 108.674 106.358 126.469 1.00 48.14 465 ASN I C 1
ATOM 3479 O O . ASN A 1 218 ? 108.090 105.576 127.214 1.00 48.14 465 ASN I O 1
ATOM 3490 N N . THR A 1 219 ? 108.148 106.710 125.301 1.00 44.91 466 THR I N 1
ATOM 3491 C CA . THR A 1 219 ? 107.025 106.044 124.639 1.00 44.91 466 THR I CA 1
ATOM 3492 C C . THR A 1 219 ? 107.391 105.787 123.194 1.00 44.91 466 THR I C 1
ATOM 3493 O O . THR A 1 219 ? 108.063 106.596 122.561 1.00 44.91 466 THR I O 1
ATOM 3504 N N . GLU A 1 220 ? 106.942 104.674 122.631 1.00 42.84 467 GLU I N 1
ATOM 3505 C CA . GLU A 1 220 ? 107.213 104.416 121.223 1.00 42.84 467 GLU I CA 1
ATOM 3506 C C . GLU A 1 220 ? 106.425 105.358 120.292 1.00 42.84 467 GLU I C 1
ATOM 3507 O O . GLU A 1 220 ? 106.905 105.641 119.204 1.00 42.84 467 GLU I O 1
ATOM 3519 N N . ASP A 1 221 ? 105.317 105.973 120.730 1.00 40.44 468 ASP I N 1
ATOM 3520 C CA . ASP A 1 221 ? 104.659 107.045 119.958 1.00 40.44 468 ASP I CA 1
ATOM 3521 C C . ASP A 1 221 ? 105.576 108.241 119.686 1.00 40.44 468 ASP I C 1
ATOM 3522 O O . ASP A 1 221 ? 105.415 108.930 118.682 1.00 40.44 468 ASP I O 1
ATOM 3531 N N . TYR A 1 222 ? 106.530 108.507 120.576 1.00 38.81 469 TYR I N 1
ATOM 3532 C CA . TYR A 1 222 ? 107.535 109.545 120.388 1.00 38.81 469 TYR I CA 1
ATOM 3533 C C . TYR A 1 222 ? 108.626 109.048 119.451 1.00 38.81 469 TYR I C 1
ATOM 3534 O O . TYR A 1 222 ? 108.921 109.683 118.444 1.00 38.81 469 TYR I O 1
ATOM 3552 N N . LEU A 1 223 ? 109.189 107.876 119.733 1.00 37.81 470 LEU I N 1
ATOM 3553 C CA . LEU A 1 223 ? 110.283 107.319 118.949 1.00 37.81 470 LEU I CA 1
ATOM 3554 C C . LEU A 1 223 ? 109.890 107.067 117.490 1.00 37.81 470 LEU I C 1
ATOM 3555 O O . LEU A 1 223 ? 110.646 107.391 116.587 1.00 37.81 470 LEU I O 1
ATOM 3571 N N . PHE A 1 224 ? 108.690 106.559 117.231 1.00 37.81 471 PHE I N 1
ATOM 3572 C CA . PHE A 1 224 ? 108.200 106.314 115.879 1.00 37.81 471 PHE I CA 1
ATOM 3573 C C . PHE A 1 224 ? 108.055 107.595 115.064 1.00 37.81 471 PHE I C 1
ATOM 3574 O O . PHE A 1 224 ? 108.357 107.610 113.875 1.00 37.81 471 PHE I O 1
ATOM 3591 N N . GLN A 1 225 ? 107.667 108.698 115.694 1.00 37.81 472 GLN I N 1
ATOM 3592 C CA . GLN A 1 225 ? 107.656 110.000 115.045 1.00 37.81 472 GLN I CA 1
ATOM 3593 C C . GLN A 1 225 ? 109.058 110.567 114.850 1.00 37.81 472 GLN I C 1
ATOM 3594 O O . GLN A 1 225 ? 109.348 111.113 113.793 1.00 37.81 472 GLN I O 1
ATOM 3608 N N . VAL A 1 226 ? 109.955 110.393 115.818 1.00 37.81 473 VAL I N 1
ATOM 3609 C CA . VAL A 1 226 ? 111.367 110.749 115.663 1.00 37.81 473 VAL I CA 1
ATOM 3610 C C . VAL A 1 226 ? 111.987 110.019 114.482 1.00 37.81 473 VAL I C 1
ATOM 3611 O O . VAL A 1 226 ? 112.677 110.657 113.698 1.00 37.81 473 VAL I O 1
ATOM 3624 N N . ILE A 1 227 ? 111.744 108.720 114.293 1.00 37.81 474 ILE I N 1
ATOM 3625 C CA . ILE A 1 227 ? 112.375 107.997 113.182 1.00 37.81 474 ILE I CA 1
ATOM 3626 C C . ILE A 1 227 ? 111.746 108.348 111.830 1.00 37.81 474 ILE I C 1
ATOM 3627 O O . ILE A 1 227 ? 112.468 108.503 110.844 1.00 37.81 474 ILE I O 1
ATOM 3643 N N . LEU A 1 228 ? 110.424 108.539 111.772 1.00 37.81 475 LEU I N 1
ATOM 3644 C CA . LEU A 1 228 ? 109.729 108.946 110.553 1.00 37.81 475 LEU I CA 1
ATOM 3645 C C . LEU A 1 228 ? 110.120 110.360 110.116 1.00 37.81 475 LEU I C 1
ATOM 3646 O O . LEU A 1 228 ? 110.612 110.549 109.007 1.00 37.81 475 LEU I O 1
ATOM 3662 N N . GLU A 1 229 ? 109.885 111.358 110.965 1.00 37.81 476 GLU I N 1
ATOM 3663 C CA . GLU A 1 229 ? 109.840 112.759 110.544 1.00 37.81 476 GLU I CA 1
ATOM 3664 C C . GLU A 1 229 ? 111.156 113.523 110.695 1.00 37.81 476 GLU I C 1
ATOM 3665 O O . GLU A 1 229 ? 111.422 114.427 109.902 1.00 37.81 476 GLU I O 1
ATOM 3677 N N . LYS A 1 230 ? 111.991 113.195 111.682 1.00 37.81 477 LYS I N 1
ATOM 3678 C CA . LYS A 1 230 ? 113.228 113.937 111.941 1.00 37.81 477 LYS I CA 1
ATOM 3679 C C . LYS A 1 230 ? 114.336 113.575 110.947 1.00 37.81 477 LYS I C 1
ATOM 3680 O O . LYS A 1 230 ? 114.450 112.427 110.512 1.00 37.81 477 LYS I O 1
ATOM 3699 N N . GLN A 1 231 ? 115.175 114.545 110.596 1.00 37.81 478 GLN I N 1
ATOM 3700 C CA . GLN A 1 231 ? 116.439 114.304 109.903 1.00 37.81 478 GLN I CA 1
ATOM 3701 C C . GLN A 1 231 ? 117.395 113.495 110.799 1.00 37.81 478 GLN I C 1
ATOM 3702 O O . GLN A 1 231 ? 117.206 113.432 112.010 1.00 37.81 478 GLN I O 1
ATOM 3716 N N . ILE A 1 232 ? 118.449 112.910 110.235 1.00 37.81 479 ILE I N 1
ATOM 3717 C CA . ILE A 1 232 ? 119.494 112.198 110.988 1.00 37.81 479 ILE I CA 1
ATOM 3718 C C . ILE A 1 232 ? 120.860 112.768 110.636 1.00 37.81 479 ILE I C 1
ATOM 3719 O O . ILE A 1 232 ? 121.134 113.038 109.470 1.00 37.81 479 ILE I O 1
ATOM 3735 N N . ARG A 1 233 ? 121.718 112.963 111.639 1.00 37.81 480 ARG I N 1
ATOM 3736 C CA . ARG A 1 233 ? 123.026 113.606 111.492 1.00 37.81 480 ARG I CA 1
ATOM 3737 C C . ARG A 1 233 ? 124.148 112.730 112.010 1.00 37.81 480 ARG I C 1
ATOM 3738 O O . ARG A 1 233 ? 124.057 112.139 113.077 1.00 37.81 480 ARG I O 1
ATOM 3759 N N . ILE A 1 234 ? 125.214 112.652 111.232 1.00 37.81 481 ILE I N 1
ATOM 3760 C CA . ILE A 1 234 ? 126.395 111.844 111.518 1.00 37.81 481 ILE I CA 1
ATOM 3761 C C . ILE A 1 234 ? 127.375 112.664 112.371 1.00 37.81 481 ILE I C 1
ATOM 3762 O O . ILE A 1 234 ? 127.533 113.853 112.107 1.00 37.81 481 ILE I O 1
ATOM 3778 N N . PRO A 1 235 ? 128.074 112.096 113.363 1.00 37.81 482 PRO I N 1
ATOM 3779 C CA . PRO A 1 235 ? 129.104 112.824 114.090 1.00 37.81 482 PRO I CA 1
ATOM 3780 C C . PRO A 1 235 ? 130.197 113.310 113.146 1.00 37.81 482 PRO I C 1
ATOM 3781 O O . PRO A 1 235 ? 130.750 112.508 112.398 1.00 37.81 482 PRO I O 1
ATOM 3792 N N . ARG A 1 236 ? 130.547 114.601 113.165 1.00 37.81 483 ARG I N 1
ATOM 3793 C CA . ARG A 1 236 ? 131.495 115.163 112.186 1.00 37.81 483 ARG I CA 1
ATOM 3794 C C . ARG A 1 236 ? 132.908 114.566 112.294 1.00 37.81 483 ARG I C 1
ATOM 3795 O O . ARG A 1 236 ? 133.699 114.671 111.363 1.00 37.81 483 ARG I O 1
ATOM 3816 N N . SER A 1 237 ? 133.230 113.908 113.408 1.00 37.81 484 SER I N 1
ATOM 3817 C CA . SER A 1 237 ? 134.496 113.195 113.608 1.00 37.81 484 SER I CA 1
ATOM 3818 C C . SER A 1 237 ? 134.640 111.912 112.775 1.00 37.81 484 SER I C 1
ATOM 3819 O O . SER A 1 237 ? 135.761 111.441 112.598 1.00 37.81 484 SER I O 1
ATOM 3827 N N . LEU A 1 238 ? 133.551 111.309 112.281 1.00 37.81 485 LEU I N 1
ATOM 3828 C CA . LEU A 1 238 ? 133.622 110.061 111.510 1.00 37.81 485 LEU I CA 1
ATOM 3829 C C . LEU A 1 238 ? 134.316 110.263 110.156 1.00 37.81 485 LEU I C 1
ATOM 3830 O O . LEU A 1 238 ? 134.106 111.266 109.481 1.00 37.81 485 LEU I O 1
ATOM 3846 N N . SER A 1 239 ? 135.101 109.278 109.724 1.00 37.81 486 SER I N 1
ATOM 3847 C CA . SER A 1 239 ? 135.706 109.252 108.392 1.00 37.81 486 SER I CA 1
ATOM 3848 C C . SER A 1 239 ? 134.637 109.342 107.299 1.00 37.81 486 SER I C 1
ATOM 3849 O O . SER A 1 239 ? 133.548 108.782 107.436 1.00 37.81 486 SER I O 1
ATOM 3857 N N . VAL A 1 240 ? 134.939 109.994 106.173 1.00 39.08 487 VAL I N 1
ATOM 3858 C CA . VAL A 1 240 ? 133.928 110.287 105.135 1.00 39.08 487 VAL I CA 1
ATOM 3859 C C . VAL A 1 240 ? 133.280 109.026 104.562 1.00 39.08 487 VAL I C 1
ATOM 3860 O O . VAL A 1 240 ? 132.077 108.983 104.328 1.00 39.08 487 VAL I O 1
ATOM 3873 N N . LYS A 1 241 ? 134.052 107.949 104.426 1.00 37.81 488 LYS I N 1
ATOM 3874 C CA . LYS A 1 241 ? 133.558 106.641 103.989 1.00 37.81 488 LYS I CA 1
ATOM 3875 C C . LYS A 1 241 ? 132.560 106.024 104.968 1.00 37.81 488 LYS I C 1
ATOM 3876 O O . LYS A 1 241 ? 131.545 105.485 104.541 1.00 37.81 488 LYS I O 1
ATOM 3895 N N . ALA A 1 242 ? 132.791 106.164 106.269 1.00 37.81 489 ALA I N 1
ATOM 3896 C CA . ALA A 1 242 ? 131.893 105.664 107.307 1.00 37.81 489 ALA I CA 1
ATOM 3897 C C . ALA A 1 242 ? 130.574 106.449 107.328 1.00 37.81 489 ALA I C 1
ATOM 3898 O O . ALA A 1 242 ? 129.493 105.860 107.353 1.00 37.81 489 ALA I O 1
ATOM 3905 N N . ALA A 1 243 ? 130.661 107.773 107.202 1.00 37.81 490 ALA I N 1
ATOM 3906 C CA . ALA A 1 243 ? 129.497 108.636 107.055 1.00 37.81 490 ALA I CA 1
ATOM 3907 C C . ALA A 1 243 ? 128.629 108.224 105.858 1.00 37.81 490 ALA I C 1
ATOM 3908 O O . ALA A 1 243 ? 127.417 108.074 105.994 1.00 37.81 490 ALA I O 1
ATOM 3915 N N . SER A 1 244 ? 129.236 107.968 104.699 1.00 37.81 491 SER I N 1
ATOM 3916 C CA . SER A 1 244 ? 128.509 107.549 103.501 1.00 37.81 491 SER I CA 1
ATOM 3917 C C . SER A 1 244 ? 127.801 106.211 103.670 1.00 37.81 491 SER I C 1
ATOM 3918 O O . SER A 1 244 ? 126.676 106.072 103.200 1.00 37.81 491 SER I O 1
ATOM 3926 N N . VAL A 1 245 ? 128.387 105.228 104.365 1.00 37.81 492 VAL I N 1
ATOM 3927 C CA . VAL A 1 245 ? 127.656 103.977 104.630 1.00 37.81 492 VAL I CA 1
ATOM 3928 C C . VAL A 1 245 ? 126.414 104.252 105.459 1.00 37.81 492 VAL I C 1
ATOM 3929 O O . VAL A 1 245 ? 125.321 103.869 105.054 1.00 37.81 492 VAL I O 1
ATOM 3942 N N . LEU A 1 246 ? 126.564 104.976 106.570 1.00 37.81 493 LEU I N 1
ATOM 3943 C CA . LEU A 1 246 ? 125.459 105.274 107.473 1.00 37.81 493 LEU I CA 1
ATOM 3944 C C . LEU A 1 246 ? 124.358 106.021 106.734 1.00 37.81 493 LEU I C 1
ATOM 3945 O O . LEU A 1 246 ? 123.229 105.550 106.740 1.00 37.81 493 LEU I O 1
ATOM 3961 N N . LYS A 1 247 ? 124.673 107.094 106.001 1.00 37.81 494 LYS I N 1
ATOM 3962 C CA . LYS A 1 247 ? 123.690 107.825 105.190 1.00 37.81 494 LYS I CA 1
ATOM 3963 C C . LYS A 1 247 ? 122.960 106.911 104.215 1.00 37.81 494 LYS I C 1
ATOM 3964 O O . LYS A 1 247 ? 121.738 106.930 104.146 1.00 37.81 494 LYS I O 1
ATOM 3983 N N . SER A 1 248 ? 123.703 106.082 103.492 1.00 37.81 495 SER I N 1
ATOM 3984 C CA . SER A 1 248 ? 123.149 105.255 102.433 1.00 37.81 495 SER I CA 1
ATOM 3985 C C . SER A 1 248 ? 122.218 104.149 102.940 1.00 37.81 495 SER I C 1
ATOM 3986 O O . SER A 1 248 ? 121.215 103.882 102.293 1.00 37.81 495 SER I O 1
ATOM 3994 N N . PHE A 1 249 ? 122.481 103.515 104.088 1.00 37.81 496 PHE I N 1
ATOM 3995 C CA . PHE A 1 249 ? 121.505 102.635 104.745 1.00 37.81 496 PHE I CA 1
ATOM 3996 C C . PHE A 1 249 ? 120.362 103.407 105.409 1.00 37.81 496 PHE I C 1
ATOM 3997 O O . PHE A 1 249 ? 119.237 102.923 105.444 1.00 37.81 496 PHE I O 1
ATOM 4014 N N . LEU A 1 250 ? 120.637 104.591 105.957 1.00 37.81 497 LEU I N 1
ATOM 4015 C CA . LEU A 1 250 ? 119.696 105.461 106.661 1.00 37.81 497 LEU I CA 1
ATOM 4016 C C . LEU A 1 250 ? 118.671 106.167 105.765 1.00 37.81 497 LEU I C 1
ATOM 4017 O O . LEU A 1 250 ? 117.718 106.730 106.292 1.00 37.81 497 LEU I O 1
ATOM 4033 N N . ASN A 1 251 ? 118.886 106.288 104.452 1.00 37.81 498 ASN I N 1
ATOM 4034 C CA . ASN A 1 251 ? 117.831 106.704 103.519 1.00 37.81 498 ASN I CA 1
ATOM 4035 C C . ASN A 1 251 ? 116.441 106.147 103.896 1.00 37.81 498 ASN I C 1
ATOM 4036 O O . ASN A 1 251 ? 116.225 104.940 104.001 1.00 37.81 498 ASN I O 1
ATOM 4047 N N . LYS A 1 252 ? 115.471 107.044 104.075 1.00 37.81 499 LYS I N 1
ATOM 4048 C CA . LYS A 1 252 ? 114.095 106.720 104.472 1.00 37.81 499 LYS I CA 1
ATOM 4049 C C . LYS A 1 252 ? 113.298 106.027 103.363 1.00 37.81 499 LYS I C 1
ATOM 4050 O O . LYS A 1 252 ? 112.249 105.450 103.635 1.00 37.81 499 LYS I O 1
ATOM 4069 N N . ASP A 1 253 ? 113.765 106.086 102.123 1.00 37.81 500 ASP I N 1
ATOM 4070 C CA . ASP A 1 253 ? 113.137 105.471 100.954 1.00 37.81 500 ASP I CA 1
ATOM 4071 C C . ASP A 1 253 ? 113.851 104.152 100.633 1.00 37.81 500 ASP I C 1
ATOM 4072 O O . ASP A 1 253 ? 115.036 104.177 100.290 1.00 37.81 500 ASP I O 1
ATOM 4081 N N . PRO A 1 254 ? 113.177 102.993 100.726 1.00 37.81 501 PRO I N 1
ATOM 4082 C CA . PRO A 1 254 ? 113.829 101.700 100.566 1.00 37.81 501 PRO I CA 1
ATOM 4083 C C . PRO A 1 254 ? 114.476 101.522 99.195 1.00 37.81 501 PRO I C 1
ATOM 4084 O O . PRO A 1 254 ? 115.484 100.833 99.087 1.00 37.81 501 PRO I O 1
ATOM 4095 N N . LYS A 1 255 ? 113.931 102.131 98.137 1.00 37.81 502 LYS I N 1
ATOM 4096 C CA . LYS A 1 255 ? 114.495 102.050 96.786 1.00 37.81 502 LYS I CA 1
ATOM 4097 C C . LYS A 1 255 ? 115.855 102.738 96.678 1.00 37.81 502 LYS I C 1
ATOM 4098 O O . LYS A 1 255 ? 116.698 102.313 95.897 1.00 37.81 502 LYS I O 1
ATOM 4117 N N . GLU A 1 256 ? 116.072 103.810 97.433 1.00 37.81 503 GLU I N 1
ATOM 4118 C CA . GLU A 1 256 ? 117.340 104.549 97.491 1.00 37.81 503 GLU I CA 1
ATOM 4119 C C . GLU A 1 256 ? 118.461 103.839 98.264 1.00 37.81 503 GLU I C 1
ATOM 4120 O O . GLU A 1 256 ? 119.639 104.061 97.968 1.00 37.81 503 GLU I O 1
ATOM 4132 N N . ARG A 1 257 ? 118.124 103.042 99.291 1.00 37.81 504 ARG I N 1
ATOM 4133 C CA . ARG A 1 257 ? 119.099 102.475 100.242 1.00 37.81 504 ARG I CA 1
ATOM 4134 C C . ARG A 1 257 ? 120.194 101.639 99.591 1.00 37.81 504 ARG I C 1
ATOM 4135 O O . ARG A 1 257 ? 119.931 100.842 98.691 1.00 37.81 504 ARG I O 1
ATOM 4156 N N . LEU A 1 258 ? 121.407 101.724 100.129 1.00 37.81 505 LEU I N 1
ATOM 4157 C CA . LEU A 1 258 ? 122.483 100.788 99.803 1.00 37.81 505 LEU I CA 1
ATOM 4158 C C . LEU A 1 258 ? 122.034 99.353 100.110 1.00 37.81 505 LEU I C 1
ATOM 4159 O O . LEU A 1 258 ? 121.505 99.088 101.183 1.00 37.81 505 LEU I O 1
ATOM 4175 N N . GLY A 1 259 ? 122.205 98.431 99.163 1.00 37.81 506 GLY I N 1
ATOM 4176 C CA . GLY A 1 259 ? 121.851 97.021 99.342 1.00 37.81 506 GLY I CA 1
ATOM 4177 C C . GLY A 1 259 ? 120.400 96.626 99.046 1.00 37.81 506 GLY I C 1
ATOM 4178 O O . GLY A 1 259 ? 120.101 95.437 99.048 1.00 37.81 506 GLY I O 1
ATOM 4182 N N . CYS A 1 260 ? 119.492 97.560 98.763 1.00 39.71 507 CYS I N 1
ATOM 4183 C CA . CYS A 1 260 ? 118.062 97.250 98.611 1.00 39.71 507 CYS I CA 1
ATOM 4184 C C . CYS A 1 260 ? 117.583 97.012 97.164 1.00 39.71 507 CYS I C 1
ATOM 4185 O O . CYS A 1 260 ? 116.397 96.755 96.940 1.00 39.71 507 CYS I O 1
ATOM 4193 N N . HIS A 1 261 ? 118.472 97.080 96.168 1.00 45.85 508 HIS I N 1
ATOM 4194 C CA . HIS A 1 261 ? 118.150 96.742 94.775 1.00 45.85 508 HIS I CA 1
ATOM 4195 C C . HIS A 1 261 ? 117.817 95.243 94.648 1.00 45.85 508 HIS I C 1
ATOM 4196 O O . HIS A 1 261 ? 118.574 94.424 95.177 1.00 45.85 508 HIS I O 1
ATOM 4210 N N . PRO A 1 262 ? 116.723 94.845 93.966 1.00 46.32 509 PRO I N 1
ATOM 4211 C CA . PRO A 1 262 ? 116.233 93.465 93.967 1.00 46.32 509 PRO I CA 1
ATOM 4212 C C . PRO A 1 262 ? 117.167 92.431 93.319 1.00 46.32 509 PRO I C 1
ATOM 4213 O O . PRO A 1 262 ? 116.969 91.238 93.546 1.00 46.32 509 PRO I O 1
ATOM 4224 N N . GLN A 1 263 ? 118.186 92.846 92.554 1.00 50.09 510 GLN I N 1
ATOM 4225 C CA . GLN A 1 263 ? 119.223 91.958 92.016 1.00 50.09 510 GLN I CA 1
ATOM 4226 C C . GLN A 1 263 ? 120.651 92.356 92.422 1.00 50.09 510 GLN I C 1
ATOM 4227 O O . GLN A 1 263 ? 121.361 91.546 93.014 1.00 50.09 510 GLN I O 1
ATOM 4241 N N . THR A 1 264 ? 121.110 93.575 92.124 1.00 43.67 511 THR I N 1
ATOM 4242 C CA . THR A 1 264 ? 122.529 93.946 92.304 1.00 43.67 511 THR I CA 1
ATOM 4243 C C . THR A 1 264 ? 122.892 94.480 93.697 1.00 43.67 511 THR I C 1
ATOM 4244 O O . THR A 1 264 ? 124.015 94.935 93.908 1.00 43.67 511 THR I O 1
ATOM 4255 N N . GLY A 1 265 ? 121.981 94.448 94.667 1.00 39.41 512 GLY I N 1
ATOM 4256 C CA . GLY A 1 265 ? 122.152 95.158 95.933 1.00 39.41 512 GLY I CA 1
ATOM 4257 C C . GLY A 1 265 ? 123.406 94.776 96.713 1.00 39.41 512 GLY I C 1
ATOM 4258 O O . GLY A 1 265 ? 124.174 95.654 97.087 1.00 39.41 512 GLY I O 1
ATOM 4262 N N . PHE A 1 266 ? 123.674 93.488 96.931 1.00 37.81 513 PHE I N 1
ATOM 4263 C CA . PHE A 1 266 ? 124.851 93.083 97.700 1.00 37.81 513 PHE I CA 1
ATOM 4264 C C . PHE A 1 266 ? 126.162 93.410 96.982 1.00 37.81 513 PHE I C 1
ATOM 4265 O O . PHE A 1 266 ? 127.146 93.736 97.628 1.00 37.81 513 PHE I O 1
ATOM 4282 N N . ALA A 1 267 ? 126.206 93.381 95.651 1.00 39.34 514 ALA I N 1
ATOM 4283 C CA . ALA A 1 267 ? 127.389 93.801 94.902 1.00 39.34 514 ALA I CA 1
ATOM 4284 C C . ALA A 1 267 ? 127.738 95.285 95.133 1.00 39.34 514 ALA I C 1
ATOM 4285 O O . ALA A 1 267 ? 128.913 95.639 95.184 1.00 39.34 514 ALA I O 1
ATOM 4292 N N . ASP A 1 268 ? 126.749 96.156 95.346 1.00 41.12 515 ASP I N 1
ATOM 4293 C CA . ASP A 1 268 ? 126.984 97.535 95.793 1.00 41.12 515 ASP I CA 1
ATOM 4294 C C . ASP A 1 268 ? 127.589 97.586 97.204 1.00 41.12 515 ASP I C 1
ATOM 4295 O O . ASP A 1 268 ? 128.553 98.313 97.428 1.00 41.12 515 ASP I O 1
ATOM 4304 N N . ILE A 1 269 ? 127.090 96.776 98.142 1.00 37.81 516 ILE I N 1
ATOM 4305 C CA . ILE A 1 269 ? 127.703 96.625 99.467 1.00 37.81 516 ILE I CA 1
ATOM 4306 C C . ILE A 1 269 ? 129.149 96.131 99.341 1.00 37.81 516 ILE I C 1
ATOM 4307 O O . ILE A 1 269 ? 130.010 96.653 100.032 1.00 37.81 516 ILE I O 1
ATOM 4323 N N . GLN A 1 270 ? 129.475 95.208 98.430 1.00 38.17 517 GLN I N 1
ATOM 4324 C CA . GLN A 1 270 ? 130.873 94.833 98.197 1.00 38.17 517 GLN I CA 1
ATOM 4325 C C . GLN A 1 270 ? 131.708 95.985 97.624 1.00 38.17 517 GLN I C 1
ATOM 4326 O O . GLN A 1 270 ? 132.905 96.061 97.886 1.00 38.17 517 GLN I O 1
ATOM 4340 N N . GLY A 1 271 ? 131.111 96.841 96.794 1.00 39.79 518 GLY I N 1
ATOM 4341 C CA . GLY A 1 271 ? 131.817 97.862 96.011 1.00 39.79 518 GLY I CA 1
ATOM 4342 C C . GLY A 1 271 ? 131.959 99.227 96.688 1.00 39.79 518 GLY I C 1
ATOM 4343 O O . GLY A 1 271 ? 132.820 100.016 96.296 1.00 39.79 518 GLY I O 1
ATOM 4347 N N . HIS A 1 272 ? 131.136 99.519 97.695 1.00 37.93 519 HIS I N 1
ATOM 4348 C CA . HIS A 1 272 ? 131.182 100.764 98.467 1.00 37.93 519 HIS I CA 1
ATOM 4349 C C . HIS A 1 272 ? 132.553 100.964 99.144 1.00 37.93 519 HIS I C 1
ATOM 4350 O O . HIS A 1 272 ? 133.119 99.987 99.628 1.00 37.93 519 HIS I O 1
ATOM 4364 N N . PRO A 1 273 ? 133.118 102.181 99.226 1.00 39.84 520 PRO I N 1
ATOM 4365 C CA . PRO A 1 273 ? 134.499 102.381 99.675 1.00 39.84 520 PRO I CA 1
ATOM 4366 C C . PRO A 1 273 ? 134.851 101.776 101.040 1.00 39.84 520 PRO I C 1
ATOM 4367 O O . PRO A 1 273 ? 135.895 101.137 101.190 1.00 39.84 520 PRO I O 1
ATOM 4378 N N . PHE A 1 274 ? 133.973 101.924 102.033 1.00 39.22 521 PHE I N 1
ATOM 4379 C CA . PHE A 1 274 ? 134.215 101.423 103.388 1.00 39.22 521 PHE I CA 1
ATOM 4380 C C . PHE A 1 274 ? 134.416 99.906 103.394 1.00 39.22 521 PHE I C 1
ATOM 4381 O O . PHE A 1 274 ? 135.415 99.386 103.884 1.00 39.22 521 PHE I O 1
ATOM 4398 N N . PHE A 1 275 ? 133.502 99.207 102.741 1.00 39.15 522 PHE I N 1
ATOM 4399 C CA . PHE A 1 275 ? 133.578 97.787 102.467 1.00 39.15 522 PHE I CA 1
ATOM 4400 C C . PHE A 1 275 ? 134.700 97.404 101.494 1.00 39.15 522 PHE I C 1
ATOM 4401 O O . PHE A 1 275 ? 135.171 96.275 101.576 1.00 39.15 522 PHE I O 1
ATOM 4418 N N . ARG A 1 276 ? 135.143 98.266 100.559 1.00 43.97 523 ARG I N 1
ATOM 4419 C CA . ARG A 1 276 ? 136.138 97.899 99.531 1.00 43.97 523 ARG I CA 1
ATOM 4420 C C . ARG A 1 276 ? 137.412 97.310 100.122 1.00 43.97 523 ARG I C 1
ATOM 4421 O O . ARG A 1 276 ? 138.066 96.492 99.480 1.00 43.97 523 ARG I O 1
ATOM 4442 N N . ASN A 1 277 ? 137.787 97.725 101.329 1.00 44.12 524 ASN I N 1
ATOM 4443 C CA . ASN A 1 277 ? 138.907 97.108 102.043 1.00 44.12 524 ASN I CA 1
ATOM 4444 C C . ASN A 1 277 ? 138.799 95.574 102.272 1.00 44.12 524 ASN I C 1
ATOM 4445 O O . ASN A 1 277 ? 139.839 94.916 102.329 1.00 44.12 524 ASN I O 1
ATOM 4456 N N . VAL A 1 278 ? 137.602 94.987 102.436 1.00 43.59 525 VAL I N 1
ATOM 4457 C CA . VAL A 1 278 ? 137.421 93.630 103.006 1.00 43.59 525 VAL I CA 1
ATOM 4458 C C . VAL A 1 278 ? 137.048 92.531 102.001 1.00 43.59 525 VAL I C 1
ATOM 4459 O O . VAL A 1 278 ? 136.193 92.694 101.136 1.00 43.59 525 VAL I O 1
ATOM 4472 N N . ASP A 1 279 ? 137.715 91.381 102.134 1.00 42.32 526 ASP I N 1
ATOM 4473 C CA . ASP A 1 279 ? 137.609 90.200 101.267 1.00 42.32 526 ASP I CA 1
ATOM 4474 C C . ASP A 1 279 ? 136.457 89.272 101.678 1.00 42.32 526 ASP I C 1
ATOM 4475 O O . ASP A 1 279 ? 136.595 88.475 102.601 1.00 42.32 526 ASP I O 1
ATOM 4484 N N . TRP A 1 280 ? 135.324 89.316 100.982 1.00 39.59 527 TRP I N 1
ATOM 4485 C CA . TRP A 1 280 ? 134.117 88.557 101.345 1.00 39.59 527 TRP I CA 1
ATOM 4486 C C . TRP A 1 280 ? 134.292 87.036 101.371 1.00 39.59 527 TRP I C 1
ATOM 4487 O O . TRP A 1 280 ? 133.651 86.364 102.171 1.00 39.59 527 TRP I O 1
ATOM 4508 N N . ASP A 1 281 ? 135.160 86.470 100.534 1.00 45.06 528 ASP I N 1
ATOM 4509 C CA . ASP A 1 281 ? 135.446 85.030 100.552 1.00 45.06 528 ASP I CA 1
ATOM 4510 C C . ASP A 1 281 ? 136.222 84.621 101.824 1.00 45.06 528 ASP I C 1
ATOM 4511 O O . ASP A 1 281 ? 135.805 83.754 102.592 1.00 45.06 528 ASP I O 1
ATOM 4520 N N . MET A 1 282 ? 137.309 85.334 102.122 1.00 44.19 529 MET I N 1
ATOM 4521 C CA . MET A 1 282 ? 138.113 85.133 103.329 1.00 44.19 529 MET I CA 1
ATOM 4522 C C . MET A 1 282 ? 137.334 85.415 104.614 1.00 44.19 529 MET I C 1
ATOM 4523 O O . MET A 1 282 ? 137.653 84.863 105.665 1.00 44.19 529 MET I O 1
ATOM 4537 N N . MET A 1 283 ? 136.372 86.334 104.542 1.00 42.39 530 MET I N 1
ATOM 4538 C CA . MET A 1 283 ? 135.446 86.674 105.614 1.00 42.39 530 MET I CA 1
ATOM 4539 C C . MET A 1 283 ? 134.409 85.587 105.898 1.00 42.39 530 MET I C 1
ATOM 4540 O O . MET A 1 283 ? 134.026 85.433 107.046 1.00 42.39 530 MET I O 1
ATOM 4554 N N . GLU A 1 284 ? 133.953 84.796 104.926 1.00 39.41 531 GLU I N 1
ATOM 4555 C CA . GLU A 1 284 ? 133.198 83.592 105.280 1.00 39.41 531 GLU I CA 1
ATOM 4556 C C . GLU A 1 284 ? 134.094 82.499 105.867 1.00 39.41 531 GLU I C 1
ATOM 4557 O O . GLU A 1 284 ? 133.682 81.776 106.770 1.00 39.41 531 GLU I O 1
ATOM 4569 N N . GLN A 1 285 ? 135.325 82.368 105.385 1.00 41.63 532 GLN I N 1
ATOM 4570 C CA . GLN A 1 285 ? 136.304 81.435 105.939 1.00 41.63 532 GLN I CA 1
ATOM 4571 C C . GLN A 1 285 ? 136.801 81.837 107.344 1.00 41.63 532 GLN I C 1
ATOM 4572 O O . GLN A 1 285 ? 136.515 82.905 107.876 1.00 41.63 532 GLN I O 1
ATOM 4586 N N . LYS A 1 286 ? 137.629 80.970 107.931 1.00 44.56 533 LYS I N 1
ATOM 4587 C CA . LYS A 1 286 ? 138.412 81.173 109.171 1.00 44.56 533 LYS I CA 1
ATOM 4588 C C . LYS A 1 286 ? 139.457 82.308 109.089 1.00 44.56 533 LYS I C 1
ATOM 4589 O O . LYS A 1 286 ? 140.032 82.707 110.096 1.00 44.56 533 LYS I O 1
ATOM 4608 N N . GLN A 1 287 ? 139.765 82.761 107.877 1.00 42.18 534 GLN I N 1
ATOM 4609 C CA . GLN A 1 287 ? 141.062 83.340 107.513 1.00 42.18 534 GLN I CA 1
ATOM 4610 C C . GLN A 1 287 ? 141.232 84.826 107.856 1.00 42.18 534 GLN I C 1
ATOM 4611 O O . GLN A 1 287 ? 142.351 85.257 108.132 1.00 42.18 534 GLN I O 1
ATOM 4625 N N . VAL A 1 288 ? 140.154 85.615 107.863 1.00 40.61 535 VAL I N 1
ATOM 4626 C CA . VAL A 1 288 ? 140.165 86.985 108.405 1.00 40.61 535 VAL I CA 1
ATOM 4627 C C . VAL A 1 288 ? 140.455 86.957 109.912 1.00 40.61 535 VAL I C 1
ATOM 4628 O O . VAL A 1 288 ? 140.018 86.041 110.605 1.00 40.61 535 VAL I O 1
ATOM 4641 N N . VAL A 1 289 ? 141.183 87.940 110.446 1.00 38.22 536 VAL I N 1
ATOM 4642 C CA . VAL A 1 289 ? 141.507 88.007 111.882 1.00 38.22 536 VAL I CA 1
ATOM 4643 C C . VAL A 1 289 ? 140.620 89.034 112.598 1.00 38.22 536 VAL I C 1
ATOM 4644 O O . VAL A 1 289 ? 140.713 90.227 112.314 1.00 38.22 536 VAL I O 1
ATOM 4657 N N . PRO A 1 290 ? 139.762 88.630 113.546 1.00 37.81 537 PRO I N 1
ATOM 4658 C CA . PRO A 1 290 ? 138.990 89.569 114.345 1.00 37.81 537 PRO I CA 1
ATOM 4659 C C . PRO A 1 290 ? 139.898 90.443 115.224 1.00 37.81 537 PRO I C 1
ATOM 4660 O O . PRO A 1 290 ? 140.960 89.979 115.649 1.00 37.81 537 PRO I O 1
ATOM 4671 N N . PRO A 1 291 ? 139.518 91.698 115.518 1.00 37.81 538 PRO I N 1
ATOM 4672 C CA . PRO A 1 291 ? 140.375 92.655 116.222 1.00 37.81 538 PRO I CA 1
ATOM 4673 C C . PRO A 1 291 ? 140.384 92.503 117.751 1.00 37.81 538 PRO I C 1
ATOM 4674 O O . PRO A 1 291 ? 141.325 92.943 118.409 1.00 37.81 538 PRO I O 1
ATOM 4685 N N . PHE A 1 292 ? 139.349 91.889 118.326 1.00 41.06 539 PHE I N 1
ATOM 4686 C CA . PHE A 1 292 ? 139.123 91.758 119.767 1.00 41.06 539 PHE I CA 1
ATOM 4687 C C . PHE A 1 292 ? 138.726 90.321 120.134 1.00 41.06 539 PHE I C 1
ATOM 4688 O O . PHE A 1 292 ? 137.866 89.740 119.473 1.00 41.06 539 PHE I O 1
ATOM 4705 N N . LYS A 1 293 ? 139.318 89.751 121.192 1.00 41.83 540 LYS I N 1
ATOM 4706 C CA . LYS A 1 293 ? 139.033 88.388 121.671 1.00 41.83 540 LYS I CA 1
ATOM 4707 C C . LYS A 1 293 ? 138.416 88.438 123.072 1.00 41.83 540 LYS I C 1
ATOM 4708 O O . LYS A 1 293 ? 139.113 88.855 123.997 1.00 41.83 540 LYS I O 1
ATOM 4727 N N . PRO A 1 294 ? 137.149 88.033 123.264 1.00 39.41 541 PRO I N 1
ATOM 4728 C CA . PRO A 1 294 ? 136.453 88.172 124.542 1.00 39.41 541 PRO I CA 1
ATOM 4729 C C . PRO A 1 294 ? 136.981 87.239 125.649 1.00 39.41 541 PRO I C 1
ATOM 4730 O O . PRO A 1 294 ? 137.915 86.466 125.450 1.00 39.41 541 PRO I O 1
ATOM 4741 N N . ASN A 1 295 ? 136.415 87.370 126.850 1.00 42.05 542 ASN I N 1
ATOM 4742 C CA . ASN A 1 295 ? 137.003 86.942 128.121 1.00 42.05 542 ASN I CA 1
ATOM 4743 C C . ASN A 1 295 ? 137.295 85.435 128.209 1.00 42.05 542 ASN I C 1
ATOM 4744 O O . ASN A 1 295 ? 136.550 84.606 127.689 1.00 42.05 542 ASN I O 1
ATOM 4755 N N . ILE A 1 296 ? 138.335 85.080 128.965 1.00 44.16 543 ILE I N 1
ATOM 4756 C CA . ILE A 1 296 ? 138.683 83.697 129.340 1.00 44.16 543 ILE I CA 1
ATOM 4757 C C . ILE A 1 296 ? 138.637 83.466 130.868 1.00 44.16 543 ILE I C 1
ATOM 4758 O O . ILE A 1 296 ? 139.062 82.425 131.372 1.00 44.16 543 ILE I O 1
ATOM 4774 N N . SER A 1 297 ? 138.112 84.431 131.628 1.00 48.15 544 SER I N 1
ATOM 4775 C CA . SER A 1 297 ? 137.908 84.319 133.081 1.00 48.15 544 SER I CA 1
ATOM 4776 C C . SER A 1 297 ? 136.698 83.446 133.448 1.00 48.15 544 SER I C 1
ATOM 4777 O O . SER A 1 297 ? 135.889 83.083 132.595 1.00 48.15 544 SER I O 1
ATOM 4785 N N . GLY A 1 298 ? 136.578 83.093 134.732 1.00 52.03 545 GLY I N 1
ATOM 4786 C CA . GLY A 1 298 ? 135.538 82.200 135.257 1.00 52.03 545 GLY I CA 1
ATOM 4787 C C . GLY A 1 298 ? 135.650 80.765 134.736 1.00 52.03 545 GLY I C 1
ATOM 4788 O O . GLY A 1 298 ? 136.535 80.438 133.948 1.00 52.03 545 GLY I O 1
ATOM 4792 N N . GLU A 1 299 ? 134.754 79.875 135.157 1.00 54.96 546 GLU I N 1
ATOM 4793 C CA . GLU A 1 299 ? 134.745 78.498 134.654 1.00 54.96 546 GLU I CA 1
ATOM 4794 C C . GLU A 1 299 ? 134.367 78.432 133.164 1.00 54.96 546 GLU I C 1
ATOM 4795 O O . GLU A 1 299 ? 134.923 77.611 132.435 1.00 54.96 546 GLU I O 1
ATOM 4807 N N . PHE A 1 300 ? 133.483 79.325 132.697 1.00 52.13 547 PHE I N 1
ATOM 4808 C CA . PHE A 1 300 ? 132.929 79.312 131.337 1.00 52.13 547 PHE I CA 1
ATOM 4809 C C . PHE A 1 300 ? 132.658 80.710 130.746 1.00 52.13 547 PHE I C 1
ATOM 4810 O O . PHE A 1 300 ? 131.841 80.831 129.839 1.00 52.13 547 PHE I O 1
ATOM 4827 N N . GLY A 1 301 ? 133.288 81.785 131.227 1.00 49.01 548 GLY I N 1
ATOM 4828 C CA . GLY A 1 301 ? 133.057 83.142 130.694 1.00 49.01 548 GLY I CA 1
ATOM 4829 C C . GLY A 1 301 ? 131.755 83.809 131.166 1.00 49.01 548 GLY I C 1
ATOM 4830 O O . GLY A 1 301 ? 131.209 84.689 130.504 1.00 49.01 548 GLY I O 1
ATOM 4834 N N . LEU A 1 302 ? 131.225 83.370 132.306 1.00 47.58 549 LEU I N 1
ATOM 4835 C CA . LEU A 1 302 ? 129.960 83.815 132.906 1.00 47.58 549 LEU I CA 1
ATOM 4836 C C . LEU A 1 302 ? 129.897 85.326 133.168 1.00 47.58 549 LEU I C 1
ATOM 4837 O O . LEU A 1 302 ? 128.813 85.908 133.218 1.00 47.58 549 LEU I O 1
ATOM 4853 N N . ASP A 1 303 ? 131.049 85.936 133.422 1.00 45.48 550 ASP I N 1
ATOM 4854 C CA . ASP A 1 303 ? 131.262 87.368 133.606 1.00 45.48 550 ASP I CA 1
ATOM 4855 C C . ASP A 1 303 ? 130.812 88.222 132.409 1.00 45.48 550 ASP I C 1
ATOM 4856 O O . ASP A 1 303 ? 130.460 89.380 132.610 1.00 45.48 550 ASP I O 1
ATOM 4865 N N . ASN A 1 304 ? 130.857 87.715 131.173 1.00 42.24 551 ASN I N 1
ATOM 4866 C CA . ASN A 1 304 ? 130.429 88.466 129.987 1.00 42.24 551 ASN I CA 1
ATOM 4867 C C . ASN A 1 304 ? 128.968 88.935 130.027 1.00 42.24 551 ASN I C 1
ATOM 4868 O O . ASN A 1 304 ? 128.627 89.922 129.386 1.00 42.24 551 ASN I O 1
ATOM 4879 N N . PHE A 1 305 ? 128.075 88.204 130.685 1.00 44.51 552 PHE I N 1
ATOM 4880 C CA . PHE A 1 305 ? 126.656 88.553 130.752 1.00 44.51 552 PHE I CA 1
ATOM 4881 C C . PHE A 1 305 ? 126.351 89.636 131.796 1.00 44.51 552 PHE I C 1
ATOM 4882 O O . PHE A 1 305 ? 127.158 89.936 132.671 1.00 44.51 552 PHE I O 1
ATOM 4899 N N . ASP A 1 306 ? 125.161 90.233 131.711 1.00 53.43 553 ASP I N 1
ATOM 4900 C CA . ASP A 1 306 ? 124.711 91.280 132.628 1.00 53.43 553 ASP I CA 1
ATOM 4901 C C . ASP A 1 306 ? 124.645 90.768 134.073 1.00 53.43 553 ASP I C 1
ATOM 4902 O O . ASP A 1 306 ? 124.171 89.665 134.329 1.00 53.43 553 ASP I O 1
ATOM 4911 N N . SER A 1 307 ? 125.066 91.591 135.032 1.00 53.82 554 SER I N 1
ATOM 4912 C CA . SER A 1 307 ? 124.891 91.364 136.467 1.00 53.82 554 SER I CA 1
ATOM 4913 C C . SER A 1 307 ? 123.461 90.973 136.827 1.00 53.82 554 SER I C 1
ATOM 4914 O O . SER A 1 307 ? 123.271 90.103 137.672 1.00 53.82 554 SER I O 1
ATOM 4922 N N . GLN A 1 308 ? 122.461 91.529 136.139 1.00 55.16 555 GLN I N 1
ATOM 4923 C CA . GLN A 1 308 ? 121.045 91.189 136.300 1.00 55.16 555 GLN I CA 1
ATOM 4924 C C . GLN A 1 308 ? 120.756 89.696 136.049 1.00 55.16 555 GLN I C 1
ATOM 4925 O O . GLN A 1 308 ? 119.846 89.129 136.646 1.00 55.16 555 GLN I O 1
ATOM 4939 N N . PHE A 1 309 ? 121.533 89.053 135.177 1.00 52.71 556 PHE I N 1
ATOM 4940 C CA . PHE A 1 309 ? 121.407 87.645 134.814 1.00 52.71 556 PHE I CA 1
ATOM 4941 C C . PHE A 1 309 ? 122.449 86.795 135.558 1.00 52.71 556 PHE I C 1
ATOM 4942 O O . PHE A 1 309 ? 122.103 85.821 136.212 1.00 52.71 556 PHE I O 1
ATOM 4959 N N . THR A 1 310 ? 123.726 87.189 135.551 1.00 55.26 557 THR I N 1
ATOM 4960 C CA . THR A 1 310 ? 124.835 86.415 136.140 1.00 55.26 557 THR I CA 1
ATOM 4961 C C . THR A 1 310 ? 124.893 86.459 137.683 1.00 55.26 557 THR I C 1
ATOM 4962 O O . THR A 1 310 ? 125.844 85.980 138.293 1.00 55.26 557 THR I O 1
ATOM 4973 N N . ASN A 1 311 ? 123.833 86.964 138.327 1.00 57.67 558 ASN I N 1
ATOM 4974 C CA . ASN A 1 311 ? 123.513 86.813 139.756 1.00 57.67 558 ASN I CA 1
ATOM 4975 C C . ASN A 1 311 ? 122.064 86.321 140.015 1.00 57.67 558 ASN I C 1
ATOM 4976 O O . ASN A 1 311 ? 121.622 86.261 141.158 1.00 57.67 558 ASN I O 1
ATOM 4987 N N . GLU A 1 312 ? 121.292 85.989 138.984 1.00 60.99 559 GLU I N 1
ATOM 4988 C CA . GLU A 1 312 ? 119.920 85.471 139.100 1.00 60.99 559 GLU I CA 1
ATOM 4989 C C . GLU A 1 312 ? 119.910 84.029 139.669 1.00 60.99 559 GLU I C 1
ATOM 4990 O O . GLU A 1 312 ? 120.852 83.273 139.407 1.00 60.99 559 GLU I O 1
ATOM 5002 N N . PRO A 1 313 ? 118.877 83.602 140.424 1.00 58.93 560 PRO I N 1
ATOM 5003 C CA . PRO A 1 313 ? 118.718 82.216 140.872 1.00 58.93 560 PRO I CA 1
ATOM 5004 C C . PRO A 1 313 ? 118.355 81.239 139.736 1.00 58.93 560 PRO I C 1
ATOM 5005 O O . PRO A 1 313 ? 117.764 81.612 138.726 1.00 58.93 560 PRO I O 1
ATOM 5016 N N . VAL A 1 314 ? 118.737 79.969 139.903 1.00 56.58 561 VAL I N 1
ATOM 5017 C CA . VAL A 1 314 ? 118.916 78.995 138.805 1.00 56.58 561 VAL I CA 1
ATOM 5018 C C . VAL A 1 314 ? 117.666 78.216 138.389 1.00 56.58 561 VAL I C 1
ATOM 5019 O O . VAL A 1 314 ? 117.648 77.626 137.311 1.00 56.58 561 VAL I O 1
ATOM 5032 N N . GLN A 1 315 ? 116.629 78.167 139.223 1.00 61.64 562 GLN I N 1
ATOM 5033 C CA . GLN A 1 315 ? 115.421 77.391 138.936 1.00 61.64 562 GLN I CA 1
ATOM 5034 C C . GLN A 1 315 ? 114.610 77.962 137.761 1.00 61.64 562 GLN I C 1
ATOM 5035 O O . GLN A 1 315 ? 114.728 79.132 137.399 1.00 61.64 562 GLN I O 1
ATOM 5049 N N . LEU A 1 316 ? 113.701 77.161 137.205 1.00 61.84 563 LEU I N 1
ATOM 5050 C CA . LEU A 1 316 ? 112.803 77.500 136.086 1.00 61.84 563 LEU I CA 1
ATOM 5051 C C . LEU A 1 316 ? 111.710 78.552 136.412 1.00 61.84 563 LEU I C 1
ATOM 5052 O O . LEU A 1 316 ? 110.739 78.680 135.669 1.00 61.84 563 LEU I O 1
ATOM 5085 N N . PRO A 1 318 ? 109.672 78.832 140.349 1.00 75.33 565 PRO I N 1
ATOM 5086 C CA . PRO A 1 318 ? 109.455 77.621 141.144 1.00 75.33 565 PRO I CA 1
ATOM 5087 C C . PRO A 1 318 ? 108.309 76.707 140.694 1.00 75.33 565 PRO I C 1
ATOM 5088 O O . PRO A 1 318 ? 108.492 75.489 140.647 1.00 75.33 565 PRO I O 1
ATOM 5099 N N . ASP A 1 319 ? 107.130 77.251 140.377 1.00 86.04 566 ASP I N 1
ATOM 5100 C CA . ASP A 1 319 ? 105.980 76.444 139.952 1.00 86.04 566 ASP I CA 1
ATOM 5101 C C . ASP A 1 319 ? 104.922 77.244 139.175 1.00 86.04 566 ASP I C 1
ATOM 5102 O O . ASP A 1 319 ? 104.832 78.467 139.272 1.00 86.04 566 ASP I O 1
ATOM 5111 N N . ASP A 1 320 ? 104.065 76.529 138.454 1.00 92.72 567 ASP I N 1
ATOM 5112 C CA . ASP A 1 320 ? 102.830 77.035 137.855 1.00 92.72 567 ASP I CA 1
ATOM 5113 C C . ASP A 1 320 ? 101.692 77.085 138.901 1.00 92.72 567 ASP I C 1
ATOM 5114 O O . ASP A 1 320 ? 100.625 76.513 138.697 1.00 92.72 567 ASP I O 1
ATOM 5123 N N . ASP A 1 321 ? 101.893 77.697 140.071 1.00 95.95 568 ASP I N 1
ATOM 5124 C CA . ASP A 1 321 ? 100.873 77.669 141.131 1.00 95.95 568 ASP I CA 1
ATOM 5125 C C . ASP A 1 321 ? 99.556 78.339 140.680 1.00 95.95 568 ASP I C 1
ATOM 5126 O O . ASP A 1 321 ? 99.551 79.465 140.184 1.00 95.95 568 ASP I O 1
ATOM 5135 N N . ASP A 1 322 ? 98.439 77.608 140.803 1.00 98.76 569 ASP I N 1
ATOM 5136 C CA . ASP A 1 322 ? 97.122 77.843 140.164 1.00 98.76 569 ASP I CA 1
ATOM 5137 C C . ASP A 1 322 ? 97.128 77.828 138.613 1.00 98.76 569 ASP I C 1
ATOM 5138 O O . ASP A 1 322 ? 96.231 77.261 137.983 1.00 98.76 569 ASP I O 1
ATOM 5147 N N . ILE A 1 323 ? 98.183 78.351 137.987 1.00 95.53 570 ILE I N 1
ATOM 5148 C CA . ILE A 1 323 ? 98.441 78.359 136.538 1.00 95.53 570 ILE I CA 1
ATOM 5149 C C . ILE A 1 323 ? 98.389 76.932 135.958 1.00 95.53 570 ILE I C 1
ATOM 5150 O O . ILE A 1 323 ? 97.908 76.731 134.847 1.00 95.53 570 ILE I O 1
ATOM 5166 N N . VAL A 1 324 ? 98.767 75.930 136.752 1.00 95.67 571 VAL I N 1
ATOM 5167 C CA . VAL A 1 324 ? 98.779 74.488 136.467 1.00 95.67 571 VAL I CA 1
ATOM 5168 C C . VAL A 1 324 ? 97.427 73.951 135.987 1.00 95.67 571 VAL I C 1
ATOM 5169 O O . VAL A 1 324 ? 97.388 72.989 135.226 1.00 95.67 571 VAL I O 1
ATOM 5182 N N . ARG A 1 325 ? 96.301 74.535 136.412 1.00 95.01 572 ARG I N 1
ATOM 5183 C CA . ARG A 1 325 ? 94.996 74.190 135.825 1.00 95.01 572 ARG I CA 1
ATOM 5184 C C . ARG A 1 325 ? 94.851 74.683 134.379 1.00 95.01 572 ARG I C 1
ATOM 5185 O O . ARG A 1 325 ? 94.274 73.985 133.549 1.00 95.01 572 ARG I O 1
ATOM 5206 N N . LYS A 1 326 ? 95.350 75.889 134.084 1.00 92.86 573 LYS I N 1
ATOM 5207 C CA . LYS A 1 326 ? 95.288 76.559 132.770 1.00 92.86 573 LYS I CA 1
ATOM 5208 C C . LYS A 1 326 ? 96.233 75.992 131.700 1.00 92.86 573 LYS I C 1
ATOM 5209 O O . LYS A 1 326 ? 95.869 76.011 130.525 1.00 92.86 573 LYS I O 1
ATOM 5228 N N . ILE A 1 327 ? 97.443 75.561 132.076 1.00 89.43 574 ILE I N 1
ATOM 5229 C CA . ILE A 1 327 ? 98.547 75.233 131.141 1.00 89.43 574 ILE I CA 1
ATOM 5230 C C . ILE A 1 327 ? 98.214 74.189 130.060 1.00 89.43 574 ILE I C 1
ATOM 5231 O O . ILE A 1 327 ? 97.374 73.305 130.243 1.00 89.43 574 ILE I O 1
ATOM 5247 N N . ASP A 1 328 ? 98.949 74.263 128.946 1.00 83.84 575 ASP I N 1
ATOM 5248 C CA . ASP A 1 328 ? 98.995 73.233 127.900 1.00 83.84 575 ASP I CA 1
ATOM 5249 C C . ASP A 1 328 ? 100.022 72.139 128.229 1.00 83.84 575 ASP I C 1
ATOM 5250 O O . ASP A 1 328 ? 101.085 72.419 128.782 1.00 83.84 575 ASP I O 1
ATOM 5259 N N . GLN A 1 329 ? 99.719 70.894 127.852 1.00 82.48 576 GLN I N 1
ATOM 5260 C CA . GLN A 1 329 ? 100.545 69.711 128.132 1.00 82.48 576 GLN I CA 1
ATOM 5261 C C . GLN A 1 329 ? 100.775 68.813 126.896 1.00 82.48 576 GLN I C 1
ATOM 5262 O O . GLN A 1 329 ? 101.205 67.669 127.041 1.00 82.48 576 GLN I O 1
ATOM 5276 N N . SER A 1 330 ? 100.483 69.280 125.672 1.00 81.06 577 SER I N 1
ATOM 5277 C CA . SER A 1 330 ? 100.711 68.519 124.418 1.00 81.06 577 SER I CA 1
ATOM 5278 C C . SER A 1 330 ? 100.763 69.337 123.115 1.00 81.06 577 SER I C 1
ATOM 5279 O O . SER A 1 330 ? 101.379 68.880 122.155 1.00 81.06 577 SER I O 1
ATOM 5287 N N . GLU A 1 331 ? 100.127 70.511 123.016 1.00 79.64 578 GLU I N 1
ATOM 5288 C CA . GLU A 1 331 ? 99.796 71.092 121.700 1.00 79.64 578 GLU I CA 1
ATOM 5289 C C . GLU A 1 331 ? 101.009 71.463 120.823 1.00 79.64 578 GLU I C 1
ATOM 5290 O O . GLU A 1 331 ? 100.932 71.391 119.599 1.00 79.64 578 GLU I O 1
ATOM 5302 N N . PHE A 1 332 ? 102.139 71.825 121.430 1.00 75.14 579 PHE I N 1
ATOM 5303 C CA . PHE A 1 332 ? 103.355 72.293 120.743 1.00 75.14 579 PHE I CA 1
ATOM 5304 C C . PHE A 1 332 ? 104.266 71.158 120.215 1.00 75.14 579 PHE I C 1
ATOM 5305 O O . PHE A 1 332 ? 105.301 71.424 119.610 1.00 75.14 579 PHE I O 1
ATOM 5322 N N . GLU A 1 333 ? 103.897 69.890 120.408 1.00 75.32 580 GLU I N 1
ATOM 5323 C CA . GLU A 1 333 ? 104.551 68.709 119.816 1.00 75.32 580 GLU I CA 1
ATOM 5324 C C . GLU A 1 333 ? 104.701 68.816 118.282 1.00 75.32 580 GLU I C 1
ATOM 5325 O O . GLU A 1 333 ? 103.984 69.558 117.611 1.00 75.32 580 GLU I O 1
ATOM 5337 N N . GLY A 1 334 ? 105.625 68.057 117.696 1.00 74.55 581 GLY I N 1
ATOM 5338 C CA . GLY A 1 334 ? 105.908 68.030 116.256 1.00 74.55 581 GLY I CA 1
ATOM 5339 C C . GLY A 1 334 ? 106.989 69.028 115.831 1.00 74.55 581 GLY I C 1
ATOM 5340 O O . GLY A 1 334 ? 107.795 68.733 114.949 1.00 74.55 581 GLY I O 1
ATOM 5344 N N . PHE A 1 335 ? 107.095 70.154 116.540 1.00 72.39 582 PHE I N 1
ATOM 5345 C CA . PHE A 1 335 ? 108.306 70.973 116.640 1.00 72.39 582 PHE I CA 1
ATOM 5346 C C . PHE A 1 335 ? 108.983 70.779 118.010 1.00 72.39 582 PHE I C 1
ATOM 5347 O O . PHE A 1 335 ? 109.428 71.723 118.658 1.00 72.39 582 PHE I O 1
ATOM 5364 N N . GLU A 1 336 ? 109.048 69.523 118.463 1.00 66.46 583 GLU I N 1
ATOM 5365 C CA . GLU A 1 336 ? 109.818 69.082 119.631 1.00 66.46 583 GLU I CA 1
ATOM 5366 C C . GLU A 1 336 ? 111.224 68.571 119.270 1.00 66.46 583 GLU I C 1
ATOM 5367 O O . GLU A 1 336 ? 112.087 68.531 120.137 1.00 66.46 583 GLU I O 1
ATOM 5379 N N . TYR A 1 337 ? 111.503 68.202 118.018 1.00 61.38 584 TYR I N 1
ATOM 5380 C CA . TYR A 1 337 ? 112.750 67.517 117.645 1.00 61.38 584 TYR I CA 1
ATOM 5381 C C . TYR A 1 337 ? 113.465 68.178 116.462 1.00 61.38 584 TYR I C 1
ATOM 5382 O O . TYR A 1 337 ? 112.864 68.916 115.685 1.00 61.38 584 TYR I O 1
ATOM 5400 N N . ILE A 1 338 ? 114.773 67.923 116.339 1.00 52.30 585 ILE I N 1
ATOM 5401 C CA . ILE A 1 338 ? 115.684 68.574 115.385 1.00 52.30 585 ILE I CA 1
ATOM 5402 C C . ILE A 1 338 ? 115.312 68.212 113.942 1.00 52.30 585 ILE I C 1
ATOM 5403 O O . ILE A 1 338 ? 114.893 69.083 113.173 1.00 52.30 585 ILE I O 1
ATOM 5419 N N . ARG B 2 1 ? 78.624 134.695 134.601 1.00 65.36 15 ARG L N 1
ATOM 5420 C CA . ARG B 2 1 ? 79.735 135.310 133.824 1.00 65.36 15 ARG L CA 1
ATOM 5421 C C . ARG B 2 1 ? 79.280 136.363 132.805 1.00 65.36 15 ARG L C 1
ATOM 5422 O O . ARG B 2 1 ? 80.025 137.313 132.592 1.00 65.36 15 ARG L O 1
ATOM 5445 N N . GLU B 2 2 ? 78.148 136.211 132.111 1.00 66.34 16 GLU L N 1
ATOM 5446 C CA . GLU B 2 2 ? 77.598 137.201 131.154 1.00 66.34 16 GLU L CA 1
ATOM 5447 C C . GLU B 2 2 ? 78.594 137.714 130.084 1.00 66.34 16 GLU L C 1
ATOM 5448 O O . GLU B 2 2 ? 78.620 138.893 129.731 1.00 66.34 16 GLU L O 1
ATOM 5460 N N . LYS B 2 3 ? 79.412 136.796 129.543 1.00 62.12 17 LYS L N 1
ATOM 5461 C CA . LYS B 2 3 ? 80.358 136.998 128.420 1.00 62.12 17 LYS L CA 1
ATOM 5462 C C . LYS B 2 3 ? 81.487 138.021 128.665 1.00 62.12 17 LYS L C 1
ATOM 5463 O O . LYS B 2 3 ? 82.190 138.393 127.731 1.00 62.12 17 LYS L O 1
ATOM 5482 N N . LEU B 2 4 ? 81.770 138.405 129.912 1.00 60.83 18 LEU L N 1
ATOM 5483 C CA . LEU B 2 4 ? 82.904 139.291 130.249 1.00 60.83 18 LEU L CA 1
ATOM 5484 C C . LEU B 2 4 ? 84.283 138.727 129.833 1.00 60.83 18 LEU L C 1
ATOM 5485 O O . LEU B 2 4 ? 85.216 139.483 129.573 1.00 60.83 18 LEU L O 1
ATOM 5501 N N . LYS B 2 5 ? 84.406 137.399 129.706 1.00 57.52 19 LYS L N 1
ATOM 5502 C CA . LYS B 2 5 ? 85.625 136.688 129.274 1.00 57.52 19 LYS L CA 1
ATOM 5503 C C . LYS B 2 5 ? 86.072 137.012 127.838 1.00 57.52 19 LYS L C 1
ATOM 5504 O O . LYS B 2 5 ? 87.257 136.974 127.525 1.00 57.52 19 LYS L O 1
ATOM 5523 N N . GLN B 2 6 ? 85.127 137.334 126.960 1.00 59.98 20 GLN L N 1
ATOM 5524 C CA . GLN B 2 6 ? 85.373 137.502 125.531 1.00 59.98 20 GLN L CA 1
ATOM 5525 C C . GLN B 2 6 ? 86.200 138.755 125.232 1.00 59.98 20 GLN L C 1
ATOM 5526 O O . GLN B 2 6 ? 86.895 138.796 124.222 1.00 59.98 20 GLN L O 1
ATOM 5540 N N . GLU B 2 7 ? 86.220 139.743 126.132 1.00 60.97 21 GLU L N 1
ATOM 5541 C CA . GLU B 2 7 ? 87.146 140.874 126.037 1.00 60.97 21 GLU L CA 1
ATOM 5542 C C . GLU B 2 7 ? 88.606 140.473 126.287 1.00 60.97 21 GLU L C 1
ATOM 5543 O O . GLU B 2 7 ? 89.498 141.219 125.899 1.00 60.97 21 GLU L O 1
ATOM 5555 N N . LEU B 2 8 ? 88.862 139.330 126.937 1.00 55.54 22 LEU L N 1
ATOM 5556 C CA . LEU B 2 8 ? 90.183 138.887 127.390 1.00 55.54 22 LEU L CA 1
ATOM 5557 C C . LEU B 2 8 ? 90.833 137.900 126.413 1.00 55.54 22 LEU L C 1
ATOM 5558 O O . LEU B 2 8 ? 91.947 138.139 125.954 1.00 55.54 22 LEU L O 1
ATOM 5574 N N . PHE B 2 9 ? 90.154 136.796 126.086 1.00 49.67 23 PHE L N 1
ATOM 5575 C CA . PHE B 2 9 ? 90.722 135.699 125.300 1.00 49.67 23 PHE L CA 1
ATOM 5576 C C . PHE B 2 9 ? 89.786 135.140 124.231 1.00 49.67 23 PHE L C 1
ATOM 5577 O O . PHE B 2 9 ? 88.580 135.007 124.437 1.00 49.67 23 PHE L O 1
ATOM 5594 N N . ALA B 2 10 ? 90.378 134.779 123.092 1.00 47.47 24 ALA L N 1
ATOM 5595 C CA . ALA B 2 10 ? 89.804 133.993 122.004 1.00 47.47 24 ALA L CA 1
ATOM 5596 C C . ALA B 2 10 ? 90.951 133.362 121.192 1.00 47.47 24 ALA L C 1
ATOM 5597 O O . ALA B 2 10 ? 92.034 133.934 121.147 1.00 47.47 24 ALA L O 1
ATOM 5604 N N . PHE B 2 11 ? 90.733 132.218 120.531 1.00 40.77 25 PHE L N 1
ATOM 5605 C CA . PHE B 2 11 ? 91.818 131.387 119.991 1.00 40.77 25 PHE L CA 1
ATOM 5606 C C . PHE B 2 11 ? 92.028 131.585 118.495 1.00 40.77 25 PHE L C 1
ATOM 5607 O O . PHE B 2 11 ? 91.084 131.517 117.713 1.00 40.77 25 PHE L O 1
ATOM 5624 N N . ASN B 2 12 ? 93.284 131.760 118.096 1.00 40.98 26 ASN L N 1
ATOM 5625 C CA . ASN B 2 12 ? 93.731 131.923 116.722 1.00 40.98 26 ASN L CA 1
ATOM 5626 C C . ASN B 2 12 ? 95.051 131.188 116.479 1.00 40.98 26 ASN L C 1
ATOM 5627 O O . ASN B 2 12 ? 95.909 131.110 117.355 1.00 40.98 26 ASN L O 1
ATOM 5638 N N . LYS B 2 13 ? 95.266 130.749 115.244 1.00 40.65 27 LYS L N 1
ATOM 5639 C CA . LYS B 2 13 ? 96.582 130.409 114.699 1.00 40.65 27 LYS L CA 1
ATOM 5640 C C . LYS B 2 13 ? 97.109 131.566 113.860 1.00 40.65 27 LYS L C 1
ATOM 5641 O O . LYS B 2 13 ? 96.338 132.336 113.290 1.00 40.65 27 LYS L O 1
ATOM 5660 N N . THR B 2 14 ? 98.422 131.670 113.762 1.00 43.17 28 THR L N 1
ATOM 5661 C CA . THR B 2 14 ? 99.133 132.550 112.828 1.00 43.17 28 THR L CA 1
ATOM 5662 C C . THR B 2 14 ? 99.933 131.693 111.843 1.00 43.17 28 THR L C 1
ATOM 5663 O O . THR B 2 14 ? 100.209 130.525 112.105 1.00 43.17 28 THR L O 1
ATOM 5674 N N . VAL B 2 15 ? 100.276 132.247 110.683 1.00 43.89 29 VAL L N 1
ATOM 5675 C CA . VAL B 2 15 ? 101.129 131.592 109.682 1.00 43.89 29 VAL L CA 1
ATOM 5676 C C . VAL B 2 15 ? 102.503 131.196 110.257 1.00 43.89 29 VAL L C 1
ATOM 5677 O O . VAL B 2 15 ? 103.051 131.866 111.132 1.00 43.89 29 VAL L O 1
ATOM 5690 N N . GLU B 2 16 ? 103.050 130.079 109.789 1.00 42.66 30 GLU L N 1
ATOM 5691 C CA . GLU B 2 16 ? 104.314 129.518 110.259 1.00 42.66 30 GLU L CA 1
ATOM 5692 C C . GLU B 2 16 ? 105.544 130.377 109.931 1.00 42.66 30 GLU L C 1
ATOM 5693 O O . GLU B 2 16 ? 105.487 131.343 109.171 1.00 42.66 30 GLU L O 1
ATOM 5705 N N . HIS B 2 17 ? 106.689 129.997 110.490 1.00 40.06 31 HIS L N 1
ATOM 5706 C CA . HIS B 2 17 ? 107.990 130.616 110.261 1.00 40.06 31 HIS L CA 1
ATOM 5707 C C . HIS B 2 17 ? 109.022 129.554 109.880 1.00 40.06 31 HIS L C 1
ATOM 5708 O O . HIS B 2 17 ? 108.850 128.380 110.185 1.00 40.06 31 HIS L O 1
ATOM 5722 N N . GLY B 2 18 ? 110.110 129.970 109.238 1.00 42.62 32 GLY L N 1
ATOM 5723 C CA . GLY B 2 18 ? 111.192 129.090 108.800 1.00 42.62 32 GLY L CA 1
ATOM 5724 C C . GLY B 2 18 ? 110.904 128.316 107.515 1.00 42.62 32 GLY L C 1
ATOM 5725 O O . GLY B 2 18 ? 109.810 128.364 106.957 1.00 42.62 32 GLY L O 1
ATOM 5729 N N . PHE B 2 19 ? 111.928 127.644 107.007 1.00 41.64 33 PHE L N 1
ATOM 5730 C CA . PHE B 2 19 ? 111.885 126.939 105.736 1.00 41.64 33 PHE L CA 1
ATOM 5731 C C . PHE B 2 19 ? 110.825 125.817 105.710 1.00 41.64 33 PHE L C 1
ATOM 5732 O O . PHE B 2 19 ? 110.652 125.153 106.727 1.00 41.64 33 PHE L O 1
ATOM 5749 N N . PRO B 2 20 ? 110.124 125.535 104.597 1.00 40.36 34 PRO L N 1
ATOM 5750 C CA . PRO B 2 20 ? 109.043 124.559 104.575 1.00 40.36 34 PRO L CA 1
ATOM 5751 C C . PRO B 2 20 ? 109.556 123.121 104.709 1.00 40.36 34 PRO L C 1
ATOM 5752 O O . PRO B 2 20 ? 110.613 122.777 104.192 1.00 40.36 34 PRO L O 1
ATOM 5763 N N . ASN B 2 21 ? 108.801 122.238 105.358 1.00 40.99 35 ASN L N 1
ATOM 5764 C CA . ASN B 2 21 ? 109.174 120.827 105.453 1.00 40.99 35 ASN L CA 1
ATOM 5765 C C . ASN B 2 21 ? 108.917 120.085 104.134 1.00 40.99 35 ASN L C 1
ATOM 5766 O O . ASN B 2 21 ? 107.913 120.341 103.487 1.00 40.99 35 ASN L O 1
ATOM 5777 N N . GLN B 2 22 ? 109.759 119.118 103.768 1.00 45.25 36 GLN L N 1
ATOM 5778 C CA . GLN B 2 22 ? 109.585 118.247 102.592 1.00 45.25 36 GLN L CA 1
ATOM 5779 C C . GLN B 2 22 ? 109.236 119.007 101.290 1.00 45.25 36 GLN L C 1
ATOM 5780 O O . GLN B 2 22 ? 108.214 118.719 100.658 1.00 45.25 36 GLN L O 1
ATOM 5794 N N . PRO B 2 23 ? 110.062 119.974 100.853 1.00 43.43 37 PRO L N 1
ATOM 5795 C CA . PRO B 2 23 ? 109.838 120.711 99.617 1.00 43.43 37 PRO L CA 1
ATOM 5796 C C . PRO B 2 23 ? 109.884 119.770 98.419 1.00 43.43 37 PRO L C 1
ATOM 5797 O O . PRO B 2 23 ? 110.492 118.703 98.478 1.00 43.43 37 PRO L O 1
ATOM 5808 N N . SER B 2 24 ? 109.200 120.116 97.336 1.00 45.25 38 SER L N 1
ATOM 5809 C CA . SER B 2 24 ? 108.895 119.147 96.278 1.00 45.25 38 SER L CA 1
ATOM 5810 C C . SER B 2 24 ? 108.702 119.781 94.907 1.00 45.25 38 SER L C 1
ATOM 5811 O O . SER B 2 24 ? 109.070 119.197 93.896 1.00 45.25 38 SER L O 1
ATOM 5819 N N . ALA B 2 25 ? 108.166 120.998 94.860 1.00 42.84 39 ALA L N 1
ATOM 5820 C CA . ALA B 2 25 ? 107.935 121.748 93.634 1.00 42.84 39 ALA L CA 1
ATOM 5821 C C . ALA B 2 25 ? 108.352 123.201 93.829 1.00 42.84 39 ALA L C 1
ATOM 5822 O O . ALA B 2 25 ? 108.455 123.676 94.956 1.00 42.84 39 ALA L O 1
ATOM 5829 N N . LEU B 2 26 ? 108.543 123.919 92.735 1.00 40.76 40 LEU L N 1
ATOM 5830 C CA . LEU B 2 26 ? 108.895 125.327 92.740 1.00 40.76 40 LEU L CA 1
ATOM 5831 C C . LEU B 2 26 ? 108.264 126.015 91.525 1.00 40.76 40 LEU L C 1
ATOM 5832 O O . LEU B 2 26 ? 108.086 125.394 90.479 1.00 40.76 40 LEU L O 1
ATOM 5848 N N . ALA B 2 27 ? 107.985 127.306 91.634 1.00 44.33 41 ALA L N 1
ATOM 5849 C CA . ALA B 2 27 ? 107.758 128.185 90.499 1.00 44.33 41 ALA L CA 1
ATOM 5850 C C . ALA B 2 27 ? 108.326 129.576 90.782 1.00 44.33 41 ALA L C 1
ATOM 5851 O O . ALA B 2 27 ? 108.517 129.965 91.930 1.00 44.33 41 ALA L O 1
ATOM 5858 N N . PHE B 2 28 ? 108.559 130.336 89.723 1.00 45.98 42 PHE L N 1
ATOM 5859 C CA . PHE B 2 28 ? 108.949 131.739 89.762 1.00 45.98 42 PHE L CA 1
ATOM 5860 C C . PHE B 2 28 ? 108.287 132.453 88.591 1.00 45.98 42 PHE L C 1
ATOM 5861 O O . PHE B 2 28 ? 108.114 131.864 87.528 1.00 45.98 42 PHE L O 1
ATOM 5878 N N . ASP B 2 29 ? 107.909 133.708 88.768 1.00 50.53 43 ASP L N 1
ATOM 5879 C CA . ASP B 2 29 ? 107.229 134.511 87.759 1.00 50.53 43 ASP L CA 1
ATOM 5880 C C . ASP B 2 29 ? 107.979 135.827 87.590 1.00 50.53 43 ASP L C 1
ATOM 5881 O O . ASP B 2 29 ? 107.890 136.658 88.486 1.00 50.53 43 ASP L O 1
ATOM 5890 N N . PRO B 2 30 ? 108.681 136.073 86.476 1.00 55.34 44 PRO L N 1
ATOM 5891 C CA . PRO B 2 30 ? 109.452 137.301 86.303 1.00 55.34 44 PRO L CA 1
ATOM 5892 C C . PRO B 2 30 ? 108.615 138.579 86.182 1.00 55.34 44 PRO L C 1
ATOM 5893 O O . PRO B 2 30 ? 109.164 139.675 86.286 1.00 55.34 44 PRO L O 1
ATOM 5904 N N . GLU B 2 31 ? 107.312 138.473 85.928 1.00 57.14 45 GLU L N 1
ATOM 5905 C CA . GLU B 2 31 ? 106.455 139.618 85.632 1.00 57.14 45 GLU L CA 1
ATOM 5906 C C . GLU B 2 31 ? 105.692 140.106 86.875 1.00 57.14 45 GLU L C 1
ATOM 5907 O O . GLU B 2 31 ? 105.614 141.312 87.100 1.00 57.14 45 GLU L O 1
ATOM 5919 N N . LEU B 2 32 ? 105.207 139.206 87.741 1.00 52.90 46 LEU L N 1
ATOM 5920 C CA . LEU B 2 32 ? 104.818 139.560 89.118 1.00 52.90 46 LEU L CA 1
ATOM 5921 C C . LEU B 2 32 ? 106.021 139.662 90.064 1.00 52.90 46 LEU L C 1
ATOM 5922 O O . LEU B 2 32 ? 105.918 140.299 91.107 1.00 52.90 46 LEU L O 1
ATOM 5938 N N . ARG B 2 33 ? 107.146 139.032 89.713 1.00 51.44 47 ARG L N 1
ATOM 5939 C CA . ARG B 2 33 ? 108.387 138.869 90.498 1.00 51.44 47 ARG L CA 1
ATOM 5940 C C . ARG B 2 33 ? 108.194 138.143 91.830 1.00 51.44 47 ARG L C 1
ATOM 5941 O O . ARG B 2 33 ? 108.765 138.532 92.840 1.00 51.44 47 ARG L O 1
ATOM 5962 N N . ILE B 2 34 ? 107.405 137.067 91.821 1.00 47.37 48 ILE L N 1
ATOM 5963 C CA . ILE B 2 34 ? 107.086 136.232 92.988 1.00 47.37 48 ILE L CA 1
ATOM 5964 C C . ILE B 2 34 ? 107.499 134.772 92.788 1.00 47.37 48 ILE L C 1
ATOM 5965 O O . ILE B 2 34 ? 107.538 134.277 91.667 1.00 47.37 48 ILE L O 1
ATOM 5981 N N . MET B 2 35 ? 107.800 134.076 93.884 1.00 45.23 49 MET L N 1
ATOM 5982 C CA . MET B 2 35 ? 108.198 132.668 93.922 1.00 45.23 49 MET L CA 1
ATOM 5983 C C . MET B 2 35 ? 107.190 131.852 94.719 1.00 45.23 49 MET L C 1
ATOM 5984 O O . MET B 2 35 ? 106.703 132.332 95.735 1.00 45.23 49 MET L O 1
ATOM 5998 N N . ALA B 2 36 ? 106.917 130.617 94.312 1.00 41.07 50 ALA L N 1
ATOM 5999 C CA . ALA B 2 36 ? 106.079 129.684 95.055 1.00 41.07 50 ALA L CA 1
ATOM 6000 C C . ALA B 2 36 ? 106.787 128.355 95.292 1.00 41.07 50 ALA L C 1
ATOM 6001 O O . ALA B 2 36 ? 107.567 127.916 94.456 1.00 41.07 50 ALA L O 1
ATOM 6008 N N . ILE B 2 37 ? 106.506 127.703 96.415 1.00 40.35 51 ILE L N 1
ATOM 6009 C CA . ILE B 2 37 ? 107.064 126.403 96.781 1.00 40.35 51 ILE L CA 1
ATOM 6010 C C . ILE B 2 37 ? 105.927 125.444 97.076 1.00 40.35 51 ILE L C 1
ATOM 6011 O O . ILE B 2 37 ? 105.068 125.734 97.900 1.00 40.35 51 ILE L O 1
ATOM 6027 N N . GLY B 2 38 ? 105.949 124.284 96.437 1.00 43.05 52 GLY L N 1
ATOM 6028 C CA . GLY B 2 38 ? 105.056 123.168 96.716 1.00 43.05 52 GLY L CA 1
ATOM 6029 C C . GLY B 2 38 ? 105.765 122.104 97.534 1.00 43.05 52 GLY L C 1
ATOM 6030 O O . GLY B 2 38 ? 106.987 121.997 97.508 1.00 43.05 52 GLY L O 1
ATOM 6034 N N . THR B 2 39 ? 105.030 121.293 98.274 1.00 45.10 53 THR L N 1
ATOM 6035 C CA . THR B 2 39 ? 105.585 120.458 99.346 1.00 45.10 53 THR L CA 1
ATOM 6036 C C . THR B 2 39 ? 104.849 119.128 99.435 1.00 45.10 53 THR L C 1
ATOM 6037 O O . THR B 2 39 ? 103.663 119.058 99.134 1.00 45.10 53 THR L O 1
ATOM 6048 N N . ARG B 2 40 ? 105.518 118.055 99.870 1.00 47.40 54 ARG L N 1
ATOM 6049 C CA . ARG B 2 40 ? 104.928 116.704 99.969 1.00 47.40 54 ARG L CA 1
ATOM 6050 C C . ARG B 2 40 ? 103.705 116.623 100.889 1.00 47.40 54 ARG L C 1
ATOM 6051 O O . ARG B 2 40 ? 102.828 115.807 100.652 1.00 47.40 54 ARG L O 1
ATOM 6072 N N . SER B 2 41 ? 103.574 117.516 101.862 1.00 51.24 55 SER L N 1
ATOM 6073 C CA . SER B 2 41 ? 102.369 117.667 102.695 1.00 51.24 55 SER L CA 1
ATOM 6074 C C . SER B 2 41 ? 101.142 118.265 101.971 1.00 51.24 55 SER L C 1
ATOM 6075 O O . SER B 2 41 ? 100.090 118.407 102.589 1.00 51.24 55 SER L O 1
ATOM 6083 N N . GLY B 2 42 ? 101.254 118.670 100.700 1.00 50.58 56 GLY L N 1
ATOM 6084 C CA . GLY B 2 42 ? 100.179 119.313 99.927 1.00 50.58 56 GLY L CA 1
ATOM 6085 C C . GLY B 2 42 ? 100.068 120.836 100.087 1.00 50.58 56 GLY L C 1
ATOM 6086 O O . GLY B 2 42 ? 99.069 121.430 99.689 1.00 50.58 56 GLY L O 1
ATOM 6090 N N . ALA B 2 43 ? 101.066 121.480 100.690 1.00 45.69 57 ALA L N 1
ATOM 6091 C CA . ALA B 2 43 ? 101.121 122.928 100.866 1.00 45.69 57 ALA L CA 1
ATOM 6092 C C . ALA B 2 43 ? 101.671 123.637 99.626 1.00 45.69 57 ALA L C 1
ATOM 6093 O O . ALA B 2 43 ? 102.515 123.082 98.930 1.00 45.69 57 ALA L O 1
ATOM 6100 N N . VAL B 2 44 ? 101.230 124.871 99.386 1.00 44.65 58 VAL L N 1
ATOM 6101 C CA . VAL B 2 44 ? 101.594 125.724 98.242 1.00 44.65 58 VAL L CA 1
ATOM 6102 C C . VAL B 2 44 ? 101.861 127.132 98.756 1.00 44.65 58 VAL L C 1
ATOM 6103 O O . VAL B 2 44 ? 100.978 127.982 98.781 1.00 44.65 58 VAL L O 1
ATOM 6116 N N . LYS B 2 45 ? 103.046 127.379 99.291 1.00 41.48 59 LYS L N 1
ATOM 6117 C CA . LYS B 2 45 ? 103.395 128.659 99.912 1.00 41.48 59 LYS L CA 1
ATOM 6118 C C . LYS B 2 45 ? 103.958 129.616 98.872 1.00 41.48 59 LYS L C 1
ATOM 6119 O O . LYS B 2 45 ? 104.480 129.166 97.861 1.00 41.48 59 LYS L O 1
ATOM 6138 N N . ILE B 2 46 ? 103.871 130.923 99.083 1.00 42.80 60 ILE L N 1
ATOM 6139 C CA . ILE B 2 46 ? 104.341 131.937 98.123 1.00 42.80 60 ILE L CA 1
ATOM 6140 C C . ILE B 2 46 ? 105.129 133.017 98.857 1.00 42.80 60 ILE L C 1
ATOM 6141 O O . ILE B 2 46 ? 104.692 133.476 99.903 1.00 42.80 60 ILE L O 1
ATOM 6157 N N . TYR B 2 47 ? 106.266 133.442 98.315 1.00 43.98 61 TYR L N 1
ATOM 6158 C CA . TYR B 2 47 ? 107.303 134.209 99.020 1.00 43.98 61 TYR L CA 1
ATOM 6159 C C . TYR B 2 47 ? 107.810 135.394 98.196 1.00 43.98 61 TYR L C 1
ATOM 6160 O O . TYR B 2 47 ? 108.978 135.487 97.818 1.00 43.98 61 TYR L O 1
ATOM 6178 N N . GLY B 2 48 ? 106.902 136.301 97.858 1.00 49.40 62 GLY L N 1
ATOM 6179 C CA . GLY B 2 48 ? 107.166 137.333 96.862 1.00 49.40 62 GLY L CA 1
ATOM 6180 C C . GLY B 2 48 ? 108.138 138.438 97.266 1.00 49.40 62 GLY L C 1
ATOM 6181 O O . GLY B 2 48 ? 108.792 138.991 96.394 1.00 49.40 62 GLY L O 1
ATOM 6185 N N . ALA B 2 49 ? 108.212 138.813 98.536 1.00 51.84 63 ALA L N 1
ATOM 6186 C CA . ALA B 2 49 ? 108.979 139.975 98.978 1.00 51.84 63 ALA L CA 1
ATOM 6187 C C . ALA B 2 49 ? 109.172 139.965 100.502 1.00 51.84 63 ALA L C 1
ATOM 6188 O O . ALA B 2 49 ? 108.459 139.234 101.194 1.00 51.84 63 ALA L O 1
ATOM 6195 N N . PRO B 2 50 ? 110.084 140.780 101.066 1.00 54.27 64 PRO L N 1
ATOM 6196 C CA . PRO B 2 50 ? 110.223 140.901 102.513 1.00 54.27 64 PRO L CA 1
ATOM 6197 C C . PRO B 2 50 ? 108.881 141.182 103.209 1.00 54.27 64 PRO L C 1
ATOM 6198 O O . PRO B 2 50 ? 108.140 142.086 102.829 1.00 54.27 64 PRO L O 1
ATOM 6209 N N . GLY B 2 51 ? 108.539 140.373 104.210 1.00 54.51 65 GLY L N 1
ATOM 6210 C CA . GLY B 2 51 ? 107.278 140.482 104.946 1.00 54.51 65 GLY L CA 1
ATOM 6211 C C . GLY B 2 51 ? 106.026 140.074 104.168 1.00 54.51 65 GLY L C 1
ATOM 6212 O O . GLY B 2 51 ? 104.922 140.279 104.666 1.00 54.51 65 GLY L O 1
ATOM 6216 N N . VAL B 2 52 ? 106.161 139.507 102.969 1.00 53.75 66 VAL L N 1
ATOM 6217 C CA . VAL B 2 52 ? 105.051 138.969 102.168 1.00 53.75 66 VAL L CA 1
ATOM 6218 C C . VAL B 2 52 ? 105.097 137.447 102.184 1.00 53.75 66 VAL L C 1
ATOM 6219 O O . VAL B 2 52 ? 106.113 136.830 101.870 1.00 53.75 66 VAL L O 1
ATOM 6232 N N . GLU B 2 53 ? 103.969 136.842 102.530 1.00 53.25 67 GLU L N 1
ATOM 6233 C CA . GLU B 2 53 ? 103.753 135.406 102.458 1.00 53.25 67 GLU L CA 1
ATOM 6234 C C . GLU B 2 53 ? 102.289 135.115 102.159 1.00 53.25 67 GLU L C 1
ATOM 6235 O O . GLU B 2 53 ? 101.401 135.824 102.623 1.00 53.25 67 GLU L O 1
ATOM 6247 N N . PHE B 2 54 ? 102.038 134.033 101.440 1.00 44.83 68 PHE L N 1
ATOM 6248 C CA . PHE B 2 54 ? 100.715 133.439 101.269 1.00 44.83 68 PHE L CA 1
ATOM 6249 C C . PHE B 2 54 ? 100.828 131.930 101.454 1.00 44.83 68 PHE L C 1
ATOM 6250 O O . PHE B 2 54 ? 101.932 131.383 101.437 1.00 44.83 68 PHE L O 1
ATOM 6267 N N . THR B 2 55 ? 99.721 131.222 101.656 1.00 49.40 69 THR L N 1
ATOM 6268 C CA . THR B 2 55 ? 99.731 129.760 101.806 1.00 49.40 69 THR L CA 1
ATOM 6269 C C . THR B 2 55 ? 98.422 129.130 101.369 1.00 49.40 69 THR L C 1
ATOM 6270 O O . THR B 2 55 ? 97.396 129.322 102.011 1.00 49.40 69 THR L O 1
ATOM 6281 N N . GLY B 2 56 ? 98.471 128.332 100.310 1.00 50.18 70 GLY L N 1
ATOM 6282 C CA . GLY B 2 56 ? 97.457 127.328 100.008 1.00 50.18 70 GLY L CA 1
ATOM 6283 C C . GLY B 2 56 ? 97.771 125.989 100.671 1.00 50.18 70 GLY L C 1
ATOM 6284 O O . GLY B 2 56 ? 98.911 125.702 101.034 1.00 50.18 70 GLY L O 1
ATOM 6288 N N . LEU B 2 57 ? 96.751 125.152 100.795 1.00 54.39 71 LEU L N 1
ATOM 6289 C CA . LEU B 2 57 ? 96.845 123.756 101.210 1.00 54.39 71 LEU L CA 1
ATOM 6290 C C . LEU B 2 57 ? 95.655 123.021 100.586 1.00 54.39 71 LEU L C 1
ATOM 6291 O O . LEU B 2 57 ? 94.509 123.360 100.881 1.00 54.39 71 LEU L O 1
ATOM 6307 N N . HIS B 2 58 ? 95.916 122.083 99.676 1.00 59.80 72 HIS L N 1
ATOM 6308 C CA . HIS B 2 58 ? 94.869 121.499 98.830 1.00 59.80 72 HIS L CA 1
ATOM 6309 C C . HIS B 2 58 ? 93.780 120.787 99.639 1.00 59.80 72 HIS L C 1
ATOM 6310 O O . HIS B 2 58 ? 94.035 120.292 100.739 1.00 59.80 72 HIS L O 1
ATOM 6324 N N . ARG B 2 59 ? 92.589 120.627 99.052 1.00 59.88 73 ARG L N 1
ATOM 6325 C CA . ARG B 2 59 ? 91.528 119.736 99.557 1.00 59.88 73 ARG L CA 1
ATOM 6326 C C . ARG B 2 59 ? 92.063 118.353 99.941 1.00 59.88 73 ARG L C 1
ATOM 6327 O O . ARG B 2 59 ? 91.735 117.846 101.011 1.00 59.88 73 ARG L O 1
ATOM 6348 N N . ASP B 2 60 ? 92.914 117.774 99.096 1.00 59.79 74 ASP L N 1
ATOM 6349 C CA . ASP B 2 60 ? 93.524 116.452 99.282 1.00 59.79 74 ASP L CA 1
ATOM 6350 C C . ASP B 2 60 ? 95.027 116.602 99.568 1.00 59.79 74 ASP L C 1
ATOM 6351 O O . ASP B 2 60 ? 95.755 117.178 98.766 1.00 59.79 74 ASP L O 1
ATOM 6360 N N . ALA B 2 61 ? 95.522 116.081 100.689 1.00 57.14 75 ALA L N 1
ATOM 6361 C CA . ALA B 2 61 ? 96.890 116.317 101.170 1.00 57.14 75 ALA L CA 1
ATOM 6362 C C . ALA B 2 61 ? 97.972 115.464 100.459 1.00 57.14 75 ALA L C 1
ATOM 6363 O O . ALA B 2 61 ? 98.905 114.955 101.083 1.00 57.14 75 ALA L O 1
ATOM 6370 N N . ALA B 2 62 ? 97.828 115.249 99.154 1.00 54.80 76 ALA L N 1
ATOM 6371 C CA . ALA B 2 62 ? 98.755 114.474 98.341 1.00 54.80 76 ALA L CA 1
ATOM 6372 C C . ALA B 2 62 ? 100.045 115.245 98.036 1.00 54.80 76 ALA L C 1
ATOM 6373 O O . ALA B 2 62 ? 100.072 116.475 98.025 1.00 54.80 76 ALA L O 1
ATOM 6380 N N . THR B 2 63 ? 101.111 114.508 97.735 1.00 53.92 77 THR L N 1
ATOM 6381 C CA . THR B 2 63 ? 102.384 115.069 97.280 1.00 53.92 77 THR L CA 1
ATOM 6382 C C . THR B 2 63 ? 102.232 115.725 95.906 1.00 53.92 77 THR L C 1
ATOM 6383 O O . THR B 2 63 ? 101.339 115.375 95.132 1.00 53.92 77 THR L O 1
ATOM 6394 N N . VAL B 2 64 ? 103.121 116.666 95.576 1.00 52.53 78 VAL L N 1
ATOM 6395 C CA . VAL B 2 64 ? 103.131 117.382 94.289 1.00 52.53 78 VAL L CA 1
ATOM 6396 C C . VAL B 2 64 ? 104.507 117.360 93.641 1.00 52.53 78 VAL L C 1
ATOM 6397 O O . VAL B 2 64 ? 105.484 117.493 94.380 1.00 52.53 78 VAL L O 1
ATOM 6410 N N . THR B 2 65 ? 104.609 117.275 92.301 1.00 54.22 79 THR L N 1
ATOM 6411 C CA . THR B 2 65 ? 105.783 117.886 91.632 1.00 54.22 79 THR L CA 1
ATOM 6412 C C . THR B 2 65 ? 105.508 118.395 90.199 1.00 54.22 79 THR L C 1
ATOM 6413 O O . THR B 2 65 ? 106.032 117.912 89.205 1.00 54.22 79 THR L O 1
ATOM 6424 N N . GLN B 2 66 ? 104.832 119.527 90.060 1.00 56.33 80 GLN L N 1
ATOM 6425 C CA . GLN B 2 66 ? 104.953 120.493 88.960 1.00 56.33 80 GLN L CA 1
ATOM 6426 C C . GLN B 2 66 ? 104.323 121.783 89.488 1.00 56.33 80 GLN L C 1
ATOM 6427 O O . GLN B 2 66 ? 103.216 121.686 90.018 1.00 56.33 80 GLN L O 1
ATOM 6441 N N . MET B 2 67 ? 104.905 122.968 89.326 1.00 53.19 81 MET L N 1
ATOM 6442 C CA . MET B 2 67 ? 104.164 124.217 89.525 1.00 53.19 81 MET L CA 1
ATOM 6443 C C . MET B 2 67 ? 104.479 125.220 88.428 1.00 53.19 81 MET L C 1
ATOM 6444 O O . MET B 2 67 ? 105.631 125.368 88.039 1.00 53.19 81 MET L O 1
ATOM 6458 N N . HIS B 2 68 ? 103.468 125.935 87.946 1.00 54.42 82 HIS L N 1
ATOM 6459 C CA . HIS B 2 68 ? 103.645 127.009 86.986 1.00 54.42 82 HIS L CA 1
ATOM 6460 C C . HIS B 2 68 ? 102.724 128.166 87.320 1.00 54.42 82 HIS L C 1
ATOM 6461 O O . HIS B 2 68 ? 101.565 127.988 87.686 1.00 54.42 82 HIS L O 1
ATOM 6475 N N . PHE B 2 69 ? 103.232 129.365 87.096 1.00 51.58 83 PHE L N 1
ATOM 6476 C CA . PHE B 2 69 ? 102.486 130.601 87.262 1.00 51.58 83 PHE L CA 1
ATOM 6477 C C . PHE B 2 69 ? 102.002 131.061 85.899 1.00 51.58 83 PHE L C 1
ATOM 6478 O O . PHE B 2 69 ? 102.727 130.966 84.910 1.00 51.58 83 PHE L O 1
ATOM 6495 N N . LEU B 2 70 ? 100.801 131.622 85.848 1.00 54.02 84 LEU L N 1
ATOM 6496 C CA . LEU B 2 70 ? 100.404 132.454 84.720 1.00 54.02 84 LEU L CA 1
ATOM 6497 C C . LEU B 2 70 ? 101.083 133.817 84.883 1.00 54.02 84 LEU L C 1
ATOM 6498 O O . LEU B 2 70 ? 100.698 134.617 85.729 1.00 54.02 84 LEU L O 1
ATOM 6514 N N . THR B 2 71 ? 102.149 134.066 84.130 1.00 55.42 85 THR L N 1
ATOM 6515 C CA . THR B 2 71 ? 103.059 135.174 84.424 1.00 55.42 85 THR L CA 1
ATOM 6516 C C . THR B 2 71 ? 102.363 136.523 84.306 1.00 55.42 85 THR L C 1
ATOM 6517 O O . THR B 2 71 ? 101.902 136.878 83.223 1.00 55.42 85 THR L O 1
ATOM 6528 N N . GLY B 2 72 ? 102.282 137.284 85.397 1.00 57.62 86 GLY L N 1
ATOM 6529 C CA . GLY B 2 72 ? 101.562 138.562 85.446 1.00 57.62 86 GLY L CA 1
ATOM 6530 C C . GLY B 2 72 ? 100.084 138.476 85.864 1.00 57.62 86 GLY L C 1
ATOM 6531 O O . GLY B 2 72 ? 99.413 139.505 85.914 1.00 57.62 86 GLY L O 1
ATOM 6535 N N . GLN B 2 73 ? 99.560 137.283 86.166 1.00 57.15 87 GLN L N 1
ATOM 6536 C CA . GLN B 2 73 ? 98.137 137.020 86.431 1.00 57.15 87 GLN L CA 1
ATOM 6537 C C . GLN B 2 73 ? 97.897 136.353 87.787 1.00 57.15 87 GLN L C 1
ATOM 6538 O O . GLN B 2 73 ? 98.773 135.707 88.356 1.00 57.15 87 GLN L O 1
ATOM 6552 N N . GLY B 2 74 ? 96.679 136.480 88.308 1.00 61.54 88 GLY L N 1
ATOM 6553 C CA . GLY B 2 74 ? 96.329 136.083 89.672 1.00 61.54 88 GLY L CA 1
ATOM 6554 C C . GLY B 2 74 ? 96.223 134.580 89.938 1.00 61.54 88 GLY L C 1
ATOM 6555 O O . GLY B 2 74 ? 95.469 134.201 90.830 1.00 61.54 88 GLY L O 1
ATOM 6559 N N . ARG B 2 75 ? 96.886 133.711 89.166 1.00 59.75 89 ARG L N 1
ATOM 6560 C CA . ARG B 2 75 ? 96.624 132.266 89.148 1.00 59.75 89 ARG L CA 1
ATOM 6561 C C . ARG B 2 75 ? 97.878 131.404 88.984 1.00 59.75 89 ARG L C 1
ATOM 6562 O O . ARG B 2 75 ? 98.855 131.817 88.365 1.00 59.75 89 ARG L O 1
ATOM 6583 N N . LEU B 2 76 ? 97.823 130.169 89.471 1.00 59.15 90 LEU L N 1
ATOM 6584 C CA . LEU B 2 76 ? 98.898 129.175 89.392 1.00 59.15 90 LEU L CA 1
ATOM 6585 C C . LEU B 2 76 ? 98.316 127.764 89.209 1.00 59.15 90 LEU L C 1
ATOM 6586 O O . LEU B 2 76 ? 97.216 127.488 89.678 1.00 59.15 90 LEU L O 1
ATOM 6602 N N . LEU B 2 77 ? 99.069 126.890 88.536 1.00 57.63 91 LEU L N 1
ATOM 6603 C CA . LEU B 2 77 ? 98.813 125.472 88.300 1.00 57.63 91 LEU L CA 1
ATOM 6604 C C . LEU B 2 77 ? 99.742 124.638 89.182 1.00 57.63 91 LEU L C 1
ATOM 6605 O O . LEU B 2 77 ? 100.941 124.913 89.228 1.00 57.63 91 LEU L O 1
ATOM 6621 N N . SER B 2 78 ? 99.228 123.604 89.845 1.00 60.59 92 SER L N 1
ATOM 6622 C CA . SER B 2 78 ? 100.032 122.709 90.689 1.00 60.59 92 SER L CA 1
ATOM 6623 C C . SER B 2 78 ? 99.638 121.243 90.504 1.00 60.59 92 SER L C 1
ATOM 6624 O O . SER B 2 78 ? 98.460 120.904 90.604 1.00 60.59 92 SER L O 1
ATOM 6632 N N . LEU B 2 79 ? 100.613 120.368 90.238 1.00 60.24 93 LEU L N 1
ATOM 6633 C CA . LEU B 2 79 ? 100.385 118.979 89.827 1.00 60.24 93 LEU L CA 1
ATOM 6634 C C . LEU B 2 79 ? 100.731 117.972 90.932 1.00 60.24 93 LEU L C 1
ATOM 6635 O O . LEU B 2 79 ? 101.821 117.991 91.502 1.00 60.24 93 LEU L O 1
ATOM 6651 N N . LEU B 2 80 ? 99.816 117.041 91.168 1.00 62.81 94 LEU L N 1
ATOM 6652 C CA . LEU B 2 80 ? 99.799 116.081 92.266 1.00 62.81 94 LEU L CA 1
ATOM 6653 C C . LEU B 2 80 ? 100.324 114.729 91.769 1.00 62.81 94 LEU L C 1
ATOM 6654 O O . LEU B 2 80 ? 100.308 114.456 90.573 1.00 62.81 94 LEU L O 1
ATOM 6670 N N . ASP B 2 81 ? 100.880 113.889 92.641 1.00 66.18 95 ASP L N 1
ATOM 6671 C CA . ASP B 2 81 ? 101.171 112.497 92.250 1.00 66.18 95 ASP L CA 1
ATOM 6672 C C . ASP B 2 81 ? 99.918 111.748 91.720 1.00 66.18 95 ASP L C 1
ATOM 6673 O O . ASP B 2 81 ? 100.023 110.815 90.925 1.00 66.18 95 ASP L O 1
ATOM 6682 N N . ASP B 2 82 ? 98.718 112.175 92.119 1.00 71.59 96 ASP L N 1
ATOM 6683 C CA . ASP B 2 82 ? 97.441 111.755 91.537 1.00 71.59 96 ASP L CA 1
ATOM 6684 C C . ASP B 2 82 ? 97.214 112.255 90.087 1.00 71.59 96 ASP L C 1
ATOM 6685 O O . ASP B 2 82 ? 97.782 113.236 89.620 1.00 71.59 96 ASP L O 1
ATOM 6694 N N . SER B 2 83 ? 96.273 111.613 89.400 1.00 75.02 97 SER L N 1
ATOM 6695 C CA . SER B 2 83 ? 95.619 112.054 88.164 1.00 75.02 97 SER L CA 1
ATOM 6696 C C . SER B 2 83 ? 95.155 113.524 88.153 1.00 75.02 97 SER L C 1
ATOM 6697 O O . SER B 2 83 ? 95.120 114.137 87.087 1.00 75.02 97 SER L O 1
ATOM 6705 N N . SER B 2 84 ? 94.779 114.097 89.300 1.00 71.93 98 SER L N 1
ATOM 6706 C CA . SER B 2 84 ? 94.249 115.460 89.390 1.00 71.93 98 SER L CA 1
ATOM 6707 C C . SER B 2 84 ? 95.260 116.563 89.069 1.00 71.93 98 SER L C 1
ATOM 6708 O O . SER B 2 84 ? 96.444 116.481 89.392 1.00 71.93 98 SER L O 1
ATOM 6716 N N . LEU B 2 85 ? 94.727 117.656 88.530 1.00 68.02 99 LEU L N 1
ATOM 6717 C CA . LEU B 2 85 ? 95.327 118.985 88.451 1.00 68.02 99 LEU L CA 1
ATOM 6718 C C . LEU B 2 85 ? 94.244 119.992 88.859 1.00 68.02 99 LEU L C 1
ATOM 6719 O O . LEU B 2 85 ? 93.066 119.788 88.577 1.00 68.02 99 LEU L O 1
ATOM 6735 N N . HIS B 2 86 ? 94.602 121.071 89.542 1.00 65.26 100 HIS L N 1
ATOM 6736 C CA . HIS B 2 86 ? 93.669 122.143 89.891 1.00 65.26 100 HIS L CA 1
ATOM 6737 C C . HIS B 2 86 ? 94.359 123.508 89.962 1.00 65.26 100 HIS L C 1
ATOM 6738 O O . HIS B 2 86 ? 95.576 123.617 90.107 1.00 65.26 100 HIS L O 1
ATOM 6752 N N . LEU B 2 87 ? 93.562 124.557 89.794 1.00 64.32 101 LEU L N 1
ATOM 6753 C CA . LEU B 2 87 ? 93.998 125.935 89.595 1.00 64.32 101 LEU L CA 1
ATOM 6754 C C . LEU B 2 87 ? 93.838 126.728 90.896 1.00 64.32 101 LEU L C 1
ATOM 6755 O O . LEU B 2 87 ? 92.752 126.778 91.471 1.00 64.32 101 LEU L O 1
ATOM 6771 N N . TRP B 2 88 ? 94.901 127.383 91.345 1.00 60.58 102 TRP L N 1
ATOM 6772 C CA . TRP B 2 88 ? 94.907 128.250 92.520 1.00 60.58 102 TRP L CA 1
ATOM 6773 C C . TRP B 2 88 ? 94.831 129.699 92.086 1.00 60.58 102 TRP L C 1
ATOM 6774 O O . TRP B 2 88 ? 95.524 130.098 91.158 1.00 60.58 102 TRP L O 1
ATOM 6795 N N . GLU B 2 89 ? 93.985 130.477 92.739 1.00 61.66 103 GLU L N 1
ATOM 6796 C CA . GLU B 2 89 ? 93.680 131.857 92.400 1.00 61.66 103 GLU L CA 1
ATOM 6797 C C . GLU B 2 89 ? 93.838 132.759 93.624 1.00 61.66 103 GLU L C 1
ATOM 6798 O O . GLU B 2 89 ? 93.368 132.439 94.710 1.00 61.66 103 GLU L O 1
ATOM 6810 N N . ILE B 2 90 ? 94.521 133.888 93.460 1.00 60.59 104 ILE L N 1
ATOM 6811 C CA . ILE B 2 90 ? 94.842 134.806 94.546 1.00 60.59 104 ILE L CA 1
ATOM 6812 C C . ILE B 2 90 ? 93.910 136.010 94.480 1.00 60.59 104 ILE L C 1
ATOM 6813 O O . ILE B 2 90 ? 93.705 136.592 93.413 1.00 60.59 104 ILE L O 1
ATOM 6829 N N . VAL B 2 91 ? 93.306 136.375 95.611 1.00 63.43 105 VAL L N 1
ATOM 6830 C CA . VAL B 2 91 ? 92.314 137.453 95.673 1.00 63.43 105 VAL L CA 1
ATOM 6831 C C . VAL B 2 91 ? 92.634 138.404 96.808 1.00 63.43 105 VAL L C 1
ATOM 6832 O O . VAL B 2 91 ? 92.981 137.995 97.917 1.00 63.43 105 VAL L O 1
ATOM 6845 N N . HIS B 2 92 ? 92.486 139.697 96.530 1.00 65.44 106 HIS L N 1
ATOM 6846 C CA . HIS B 2 92 ? 92.625 140.757 97.524 1.00 65.44 106 HIS L CA 1
ATOM 6847 C C . HIS B 2 92 ? 91.328 140.865 98.332 1.00 65.44 106 HIS L C 1
ATOM 6848 O O . HIS B 2 92 ? 90.524 141.782 98.158 1.00 65.44 106 HIS L O 1
ATOM 6862 N N . HIS B 2 93 ? 91.143 139.909 99.243 1.00 69.05 107 HIS L N 1
ATOM 6863 C CA . HIS B 2 93 ? 90.214 140.032 100.369 1.00 69.05 107 HIS L CA 1
ATOM 6864 C C . HIS B 2 93 ? 90.589 141.332 101.090 1.00 69.05 107 HIS L C 1
ATOM 6865 O O . HIS B 2 93 ? 91.778 141.636 101.205 1.00 69.05 107 HIS L O 1
ATOM 6879 N N . ASN B 2 94 ? 89.601 142.154 101.448 1.00 71.75 108 ASN L N 1
ATOM 6880 C CA . ASN B 2 94 ? 89.821 143.602 101.560 1.00 71.75 108 ASN L CA 1
ATOM 6881 C C . ASN B 2 94 ? 90.997 144.015 102.464 1.00 71.75 108 ASN L C 1
ATOM 6882 O O . ASN B 2 94 ? 91.875 144.753 102.009 1.00 71.75 108 ASN L O 1
ATOM 6893 N N . GLY B 2 95 ? 91.081 143.518 103.700 1.00 68.36 109 GLY L N 1
ATOM 6894 C CA . GLY B 2 95 ? 92.352 143.414 104.423 1.00 68.36 109 GLY L CA 1
ATOM 6895 C C . GLY B 2 95 ? 93.257 142.253 103.988 1.00 68.36 109 GLY L C 1
ATOM 6896 O O . GLY B 2 95 ? 94.437 142.437 103.696 1.00 68.36 109 GLY L O 1
ATOM 6900 N N . CYS B 2 96 ? 92.710 141.038 103.948 1.00 67.44 110 CYS L N 1
ATOM 6901 C CA . CYS B 2 96 ? 93.494 139.823 104.164 1.00 67.44 110 CYS L CA 1
ATOM 6902 C C . CYS B 2 96 ? 93.818 139.024 102.891 1.00 67.44 110 CYS L C 1
ATOM 6903 O O . CYS B 2 96 ? 93.409 137.868 102.772 1.00 67.44 110 CYS L O 1
ATOM 6911 N N . ALA B 2 97 ? 94.544 139.612 101.937 1.00 63.91 111 ALA L N 1
ATOM 6912 C CA . ALA B 2 97 ? 94.871 138.983 100.649 1.00 63.91 111 ALA L CA 1
ATOM 6913 C C . ALA B 2 97 ? 95.372 137.530 100.778 1.00 63.91 111 ALA L C 1
ATOM 6914 O O . ALA B 2 97 ? 96.214 137.222 101.618 1.00 63.91 111 ALA L O 1
ATOM 6921 N N . HIS B 2 98 ? 94.805 136.626 99.974 1.00 62.39 112 HIS L N 1
ATOM 6922 C CA . HIS B 2 98 ? 94.847 135.176 100.207 1.00 62.39 112 HIS L CA 1
ATOM 6923 C C . HIS B 2 98 ? 94.655 134.350 98.931 1.00 62.39 112 HIS L C 1
ATOM 6924 O O . HIS B 2 98 ? 94.079 134.829 97.958 1.00 62.39 112 HIS L O 1
ATOM 6938 N N . LEU B 2 99 ? 95.180 133.120 98.922 1.00 57.84 113 LEU L N 1
ATOM 6939 C CA . LEU B 2 99 ? 95.132 132.166 97.809 1.00 57.84 113 LEU L CA 1
ATOM 6940 C C . LEU B 2 99 ? 94.019 131.114 98.040 1.00 57.84 113 LEU L C 1
ATOM 6941 O O . LEU B 2 99 ? 93.875 130.587 99.140 1.00 57.84 113 LEU L O 1
ATOM 6957 N N . GLU B 2 100 ? 93.217 130.821 97.020 1.00 61.81 114 GLU L N 1
ATOM 6958 C CA . GLU B 2 100 ? 92.017 129.969 97.081 1.00 61.81 114 GLU L CA 1
ATOM 6959 C C . GLU B 2 100 ? 91.814 129.185 95.777 1.00 61.81 114 GLU L C 1
ATOM 6960 O O . GLU B 2 100 ? 92.333 129.574 94.740 1.00 61.81 114 GLU L O 1
ATOM 6972 N N . GLU B 2 101 ? 91.161 128.024 95.798 1.00 65.10 115 GLU L N 1
ATOM 6973 C CA . GLU B 2 101 ? 91.200 127.132 94.630 1.00 65.10 115 GLU L CA 1
ATOM 6974 C C . GLU B 2 101 ? 89.984 127.408 93.736 1.00 65.10 115 GLU L C 1
ATOM 6975 O O . GLU B 2 101 ? 88.845 127.510 94.196 1.00 65.10 115 GLU L O 1
ATOM 6987 N N . ALA B 2 102 ? 90.240 127.562 92.440 1.00 66.36 116 ALA L N 1
ATOM 6988 C CA . ALA B 2 102 ? 89.257 127.951 91.438 1.00 66.36 116 ALA L CA 1
ATOM 6989 C C . ALA B 2 102 ? 88.540 126.755 90.794 1.00 66.36 116 ALA L C 1
ATOM 6990 O O . ALA B 2 102 ? 87.314 126.675 90.849 1.00 66.36 116 ALA L O 1
ATOM 6997 N N . LEU B 2 103 ? 89.284 125.838 90.165 1.00 69.59 117 LEU L N 1
ATOM 6998 C CA . LEU B 2 103 ? 88.749 124.800 89.273 1.00 69.59 117 LEU L CA 1
ATOM 6999 C C . LEU B 2 103 ? 89.585 123.516 89.315 1.00 69.59 117 LEU L C 1
ATOM 7000 O O . LEU B 2 103 ? 90.772 123.570 89.632 1.00 69.59 117 LEU L O 1
ATOM 7016 N N . SER B 2 104 ? 88.974 122.391 88.930 1.00 69.55 118 SER L N 1
ATOM 7017 C CA . SER B 2 104 ? 89.565 121.045 88.976 1.00 69.55 118 SER L CA 1
ATOM 7018 C C . SER B 2 104 ? 89.501 120.304 87.638 1.00 69.55 118 SER L C 1
ATOM 7019 O O . SER B 2 104 ? 88.534 120.434 86.886 1.00 69.55 118 SER L O 1
ATOM 7027 N N . PHE B 2 105 ? 90.529 119.499 87.362 1.00 70.95 119 PHE L N 1
ATOM 7028 C CA . PHE B 2 105 ? 90.766 118.763 86.117 1.00 70.95 119 PHE L CA 1
ATOM 7029 C C . PHE B 2 105 ? 91.026 117.270 86.380 1.00 70.95 119 PHE L C 1
ATOM 7030 O O . PHE B 2 105 ? 91.581 116.901 87.417 1.00 70.95 119 PHE L O 1
ATOM 7047 N N . GLN B 2 106 ? 90.633 116.410 85.438 1.00 74.14 120 GLN L N 1
ATOM 7048 C CA . GLN B 2 106 ? 90.777 114.950 85.508 1.00 74.14 120 GLN L CA 1
ATOM 7049 C C . GLN B 2 106 ? 90.929 114.337 84.103 1.00 74.14 120 GLN L C 1
ATOM 7050 O O . GLN B 2 106 ? 90.419 114.888 83.128 1.00 74.14 120 GLN L O 1
ATOM 7064 N N . LEU B 2 107 ? 91.596 113.180 84.008 1.00 74.26 121 LEU L N 1
ATOM 7065 C CA . LEU B 2 107 ? 91.702 112.357 82.792 1.00 74.26 121 LEU L CA 1
ATOM 7066 C C . LEU B 2 107 ? 91.429 110.866 83.089 1.00 74.26 121 LEU L C 1
ATOM 7067 O O . LEU B 2 107 ? 91.795 110.380 84.165 1.00 74.26 121 LEU L O 1
ATOM 7083 N N . PRO B 2 108 ? 90.829 110.111 82.149 1.00 75.35 122 PRO L N 1
ATOM 7084 C CA . PRO B 2 108 ? 90.560 108.680 82.306 1.00 75.35 122 PRO L CA 1
ATOM 7085 C C . PRO B 2 108 ? 91.848 107.847 82.341 1.00 75.35 122 PRO L C 1
ATOM 7086 O O . PRO B 2 108 ? 92.755 108.035 81.522 1.00 75.35 122 PRO L O 1
ATOM 7097 N N . VAL B 2 125 ? 99.691 113.272 82.943 1.00 66.70 139 VAL L N 1
ATOM 7098 C CA . VAL B 2 125 ? 99.870 113.026 84.382 1.00 66.70 139 VAL L CA 1
ATOM 7099 C C . VAL B 2 125 ? 101.272 113.401 84.874 1.00 66.70 139 VAL L C 1
ATOM 7100 O O . VAL B 2 125 ? 101.560 113.340 86.065 1.00 66.70 139 VAL L O 1
ATOM 7113 N N . THR B 2 126 ? 102.178 113.700 83.949 1.00 63.67 140 THR L N 1
ATOM 7114 C CA . THR B 2 126 ? 103.624 113.594 84.165 1.00 63.67 140 THR L CA 1
ATOM 7115 C C . THR B 2 126 ? 104.334 114.936 84.140 1.00 63.67 140 THR L C 1
ATOM 7116 O O . THR B 2 126 ? 105.285 115.149 84.887 1.00 63.67 140 THR L O 1
ATOM 7127 N N . VAL B 2 127 ? 103.893 115.848 83.281 1.00 59.52 141 VAL L N 1
ATOM 7128 C CA . VAL B 2 127 ? 104.510 117.163 83.072 1.00 59.52 141 VAL L CA 1
ATOM 7129 C C . VAL B 2 127 ? 103.465 118.121 82.517 1.00 59.52 141 VAL L C 1
ATOM 7130 O O . VAL B 2 127 ? 102.502 117.688 81.890 1.00 59.52 141 VAL L O 1
ATOM 7143 N N . VAL B 2 128 ? 103.641 119.419 82.710 1.00 59.50 142 VAL L N 1
ATOM 7144 C CA . VAL B 2 128 ? 102.805 120.458 82.104 1.00 59.50 142 VAL L CA 1
ATOM 7145 C C . VAL B 2 128 ? 103.676 121.673 81.810 1.00 59.50 142 VAL L C 1
ATOM 7146 O O . VAL B 2 128 ? 104.676 121.872 82.488 1.00 59.50 142 VAL L O 1
ATOM 7159 N N . LEU B 2 129 ? 103.330 122.472 80.802 1.00 60.03 143 LEU L N 1
ATOM 7160 C CA . LEU B 2 129 ? 104.023 123.708 80.423 1.00 60.03 143 LEU L CA 1
ATOM 7161 C C . LEU B 2 129 ? 103.016 124.716 79.859 1.00 60.03 143 LEU L C 1
ATOM 7162 O O . LEU B 2 129 ? 101.941 124.330 79.416 1.00 60.03 143 LEU L O 1
ATOM 7178 N N . LEU B 2 130 ? 103.343 126.007 79.859 1.00 64.44 144 LEU L N 1
ATOM 7179 C CA . LEU B 2 130 ? 102.446 127.086 79.437 1.00 64.44 144 LEU L CA 1
ATOM 7180 C C . LEU B 2 130 ? 103.119 128.061 78.464 1.00 64.44 144 LEU L C 1
ATOM 7181 O O . LEU B 2 130 ? 104.340 128.202 78.424 1.00 64.44 144 LEU L O 1
ATOM 7197 N N . VAL B 2 131 ? 102.289 128.743 77.681 1.00 70.37 145 VAL L N 1
ATOM 7198 C CA . VAL B 2 131 ? 102.661 129.636 76.579 1.00 70.37 145 VAL L CA 1
ATOM 7199 C C . VAL B 2 131 ? 102.230 131.074 76.875 1.00 70.37 145 VAL L C 1
ATOM 7200 O O . VAL B 2 131 ? 101.123 131.294 77.362 1.00 70.37 145 VAL L O 1
ATOM 7213 N N . ALA B 2 132 ? 103.079 132.059 76.583 1.00 72.91 146 ALA L N 1
ATOM 7214 C CA . ALA B 2 132 ? 102.742 133.482 76.656 1.00 72.91 146 ALA L CA 1
ATOM 7215 C C . ALA B 2 132 ? 102.255 134.035 75.301 1.00 72.91 146 ALA L C 1
ATOM 7216 O O . ALA B 2 132 ? 102.633 133.533 74.242 1.00 72.91 146 ALA L O 1
ATOM 7223 N N . ALA B 2 133 ? 101.436 135.090 75.337 1.00 75.12 147 ALA L N 1
ATOM 7224 C CA . ALA B 2 133 ? 100.753 135.737 74.202 1.00 75.12 147 ALA L CA 1
ATOM 7225 C C . ALA B 2 133 ? 99.764 134.834 73.427 1.00 75.12 147 ALA L C 1
ATOM 7226 O O . ALA B 2 133 ? 98.574 135.148 73.359 1.00 75.12 147 ALA L O 1
ATOM 7233 N N . GLY B 2 134 ? 100.211 133.689 72.905 1.00 75.80 148 GLY L N 1
ATOM 7234 C CA . GLY B 2 134 ? 99.367 132.588 72.423 1.00 75.80 148 GLY L CA 1
ATOM 7235 C C . GLY B 2 134 ? 98.909 131.708 73.586 1.00 75.80 148 GLY L C 1
ATOM 7236 O O . GLY B 2 134 ? 99.352 130.576 73.717 1.00 75.80 148 GLY L O 1
ATOM 7240 N N . ASP B 2 135 ? 98.094 132.264 74.481 1.00 72.02 149 ASP L N 1
ATOM 7241 C CA . ASP B 2 135 ? 97.862 131.769 75.841 1.00 72.02 149 ASP L CA 1
ATOM 7242 C C . ASP B 2 135 ? 97.284 130.342 75.895 1.00 72.02 149 ASP L C 1
ATOM 7243 O O . ASP B 2 135 ? 96.070 130.148 75.818 1.00 72.02 149 ASP L O 1
ATOM 7252 N N . ILE B 2 136 ? 98.155 129.337 76.023 1.00 69.25 150 ILE L N 1
ATOM 7253 C CA . ILE B 2 136 ? 97.831 127.907 75.970 1.00 69.25 150 ILE L CA 1
ATOM 7254 C C . ILE B 2 136 ? 98.674 127.151 77.007 1.00 69.25 150 ILE L C 1
ATOM 7255 O O . ILE B 2 136 ? 99.817 127.520 77.267 1.00 69.25 150 ILE L O 1
ATOM 7271 N N . ALA B 2 137 ? 98.140 126.065 77.567 1.00 69.79 151 ALA L N 1
ATOM 7272 C CA . ALA B 2 137 ? 98.864 125.086 78.370 1.00 69.79 151 ALA L CA 1
ATOM 7273 C C . ALA B 2 137 ? 98.931 123.735 77.644 1.00 69.79 151 ALA L C 1
ATOM 7274 O O . ALA B 2 137 ? 98.030 123.390 76.884 1.00 69.79 151 ALA L O 1
ATOM 7281 N N . ALA B 2 138 ? 99.977 122.952 77.893 1.00 65.71 152 ALA L N 1
ATOM 7282 C CA . ALA B 2 138 ? 100.155 121.611 77.343 1.00 65.71 152 ALA L CA 1
ATOM 7283 C C . ALA B 2 138 ? 100.586 120.639 78.434 1.00 65.71 152 ALA L C 1
ATOM 7284 O O . ALA B 2 138 ? 101.442 120.973 79.242 1.00 65.71 152 ALA L O 1
ATOM 7291 N N . LEU B 2 139 ? 100.025 119.437 78.440 1.00 65.15 153 LEU L N 1
ATOM 7292 C CA . LEU B 2 139 ? 100.266 118.387 79.419 1.00 65.15 153 LEU L CA 1
ATOM 7293 C C . LEU B 2 139 ? 100.887 117.178 78.732 1.00 65.15 153 LEU L C 1
ATOM 7294 O O . LEU B 2 139 ? 100.561 116.871 77.589 1.00 65.15 153 LEU L O 1
ATOM 7310 N N . GLY B 2 140 ? 101.742 116.461 79.441 1.00 66.22 154 GLY L N 1
ATOM 7311 C CA . GLY B 2 140 ? 102.324 115.208 78.994 1.00 66.22 154 GLY L CA 1
ATOM 7312 C C . GLY B 2 140 ? 102.087 114.087 80.003 1.00 66.22 154 GLY L C 1
ATOM 7313 O O . GLY B 2 140 ? 102.082 114.321 81.211 1.00 66.22 154 GLY L O 1
ATOM 7317 N N . THR B 2 141 ? 101.889 112.862 79.523 1.00 71.23 155 THR L N 1
ATOM 7318 C CA . THR B 2 141 ? 101.581 111.695 80.359 1.00 71.23 155 THR L CA 1
ATOM 7319 C C . THR B 2 141 ? 102.680 110.634 80.314 1.00 71.23 155 THR L C 1
ATOM 7320 O O . THR B 2 141 ? 103.730 110.837 79.719 1.00 71.23 155 THR L O 1
ATOM 7331 N N . GLU B 2 142 ? 102.480 109.525 81.018 1.00 72.11 156 GLU L N 1
ATOM 7332 C CA . GLU B 2 142 ? 103.406 108.395 81.080 1.00 72.11 156 GLU L CA 1
ATOM 7333 C C . GLU B 2 142 ? 103.363 107.535 79.806 1.00 72.11 156 GLU L C 1
ATOM 7334 O O . GLU B 2 142 ? 104.397 107.072 79.339 1.00 72.11 156 GLU L O 1
ATOM 7346 N N . GLY B 2 143 ? 102.186 107.376 79.197 1.00 72.36 157 GLY L N 1
ATOM 7347 C CA . GLY B 2 143 ? 102.066 107.047 77.777 1.00 72.36 157 GLY L CA 1
ATOM 7348 C C . GLY B 2 143 ? 102.665 108.159 76.920 1.00 72.36 157 GLY L C 1
ATOM 7349 O O . GLY B 2 143 ? 102.815 109.285 77.374 1.00 72.36 157 GLY L O 1
ATOM 7353 N N . SER B 2 144 ? 103.052 107.875 75.682 1.00 72.94 158 SER L N 1
ATOM 7354 C CA . SER B 2 144 ? 103.913 108.769 74.890 1.00 72.94 158 SER L CA 1
ATOM 7355 C C . SER B 2 144 ? 103.183 109.949 74.212 1.00 72.94 158 SER L C 1
ATOM 7356 O O . SER B 2 144 ? 103.454 110.318 73.071 1.00 72.94 158 SER L O 1
ATOM 7364 N N . SER B 2 145 ? 102.194 110.521 74.897 1.00 73.94 159 SER L N 1
ATOM 7365 C CA . SER B 2 145 ? 101.197 111.438 74.347 1.00 73.94 159 SER L CA 1
ATOM 7366 C C . SER B 2 145 ? 101.121 112.772 75.083 1.00 73.94 159 SER L C 1
ATOM 7367 O O . SER B 2 145 ? 101.440 112.893 76.268 1.00 73.94 159 SER L O 1
ATOM 7375 N N . VAL B 2 146 ? 100.713 113.792 74.329 1.00 70.92 160 VAL L N 1
ATOM 7376 C CA . VAL B 2 146 ? 100.624 115.192 74.746 1.00 70.92 160 VAL L CA 1
ATOM 7377 C C . VAL B 2 146 ? 99.218 115.712 74.489 1.00 70.92 160 VAL L C 1
ATOM 7378 O O . VAL B 2 146 ? 98.578 115.353 73.503 1.00 70.92 160 VAL L O 1
ATOM 7391 N N . PHE B 2 147 ? 98.731 116.577 75.367 1.00 68.89 161 PHE L N 1
ATOM 7392 C CA . PHE B 2 147 ? 97.384 117.125 75.332 1.00 68.89 161 PHE L CA 1
ATOM 7393 C C . PHE B 2 147 ? 97.419 118.627 75.569 1.00 68.89 161 PHE L C 1
ATOM 7394 O O . PHE B 2 147 ? 98.266 119.099 76.318 1.00 68.89 161 PHE L O 1
ATOM 7411 N N . PHE B 2 148 ? 96.487 119.386 75.001 1.00 69.55 162 PHE L N 1
ATOM 7412 C CA . PHE B 2 148 ? 96.444 120.832 75.182 1.00 69.55 162 PHE L CA 1
ATOM 7413 C C . PHE B 2 148 ? 95.195 121.303 75.917 1.00 69.55 162 PHE L C 1
ATOM 7414 O O . PHE B 2 148 ? 94.103 120.778 75.715 1.00 69.55 162 PHE L O 1
ATOM 7431 N N . LEU B 2 149 ? 95.372 122.328 76.748 1.00 69.34 163 LEU L N 1
ATOM 7432 C CA . LEU B 2 149 ? 94.372 122.883 77.644 1.00 69.34 163 LEU L CA 1
ATOM 7433 C C . LEU B 2 149 ? 94.369 124.414 77.561 1.00 69.34 163 LEU L C 1
ATOM 7434 O O . LEU B 2 149 ? 95.410 125.049 77.707 1.00 69.34 163 LEU L O 1
ATOM 7450 N N . ASP B 2 150 ? 93.198 125.026 77.384 1.00 69.56 164 ASP L N 1
ATOM 7451 C CA . ASP B 2 150 ? 93.026 126.458 77.629 1.00 69.56 164 ASP L CA 1
ATOM 7452 C C . ASP B 2 150 ? 92.813 126.671 79.129 1.00 69.56 164 ASP L C 1
ATOM 7453 O O . ASP B 2 150 ? 91.775 126.334 79.694 1.00 69.56 164 ASP L O 1
ATOM 7462 N N . VAL B 2 151 ? 93.801 127.275 79.772 1.00 68.85 165 VAL L N 1
ATOM 7463 C CA . VAL B 2 151 ? 93.799 127.555 81.205 1.00 68.85 165 VAL L CA 1
ATOM 7464 C C . VAL B 2 151 ? 92.618 128.409 81.671 1.00 68.85 165 VAL L C 1
ATOM 7465 O O . VAL B 2 151 ? 92.276 128.393 82.849 1.00 68.85 165 VAL L O 1
ATOM 7478 N N . THR B 2 152 ? 91.947 129.122 80.765 1.00 69.67 166 THR L N 1
ATOM 7479 C CA . THR B 2 152 ? 90.741 129.909 81.057 1.00 69.67 166 THR L CA 1
ATOM 7480 C C . THR B 2 152 ? 89.584 129.045 81.597 1.00 69.67 166 THR L C 1
ATOM 7481 O O . THR B 2 152 ? 88.766 129.528 82.378 1.00 69.67 166 THR L O 1
ATOM 7492 N N . THR B 2 153 ? 89.520 127.765 81.215 1.00 70.21 167 THR L N 1
ATOM 7493 C CA . THR B 2 153 ? 88.477 126.797 81.595 1.00 70.21 167 THR L CA 1
ATOM 7494 C C . THR B 2 153 ? 89.086 125.398 81.615 1.00 70.21 167 THR L C 1
ATOM 7495 O O . THR B 2 153 ? 89.447 124.884 80.562 1.00 70.21 167 THR L O 1
ATOM 7506 N N . LEU B 2 154 ? 89.217 124.765 82.781 1.00 70.11 168 LEU L N 1
ATOM 7507 C CA . LEU B 2 154 ? 90.006 123.539 82.941 1.00 70.11 168 LEU L CA 1
ATOM 7508 C C . LEU B 2 154 ? 89.385 122.318 82.232 1.00 70.11 168 LEU L C 1
ATOM 7509 O O . LEU B 2 154 ? 88.663 121.515 82.817 1.00 70.11 168 LEU L O 1
ATOM 7525 N N . THR B 2 155 ? 89.710 122.173 80.950 1.00 71.73 169 THR L N 1
ATOM 7526 C CA . THR B 2 155 ? 89.432 121.023 80.084 1.00 71.73 169 THR L CA 1
ATOM 7527 C C . THR B 2 155 ? 90.500 120.925 78.989 1.00 71.73 169 THR L C 1
ATOM 7528 O O . THR B 2 155 ? 91.075 121.935 78.578 1.00 71.73 169 THR L O 1
ATOM 7539 N N . LEU B 2 156 ? 90.737 119.722 78.464 1.00 70.45 170 LEU L N 1
ATOM 7540 C CA . LEU B 2 156 ? 91.436 119.599 77.191 1.00 70.45 170 LEU L CA 1
ATOM 7541 C C . LEU B 2 156 ? 90.588 120.171 76.055 1.00 70.45 170 LEU L C 1
ATOM 7542 O O . LEU B 2 156 ? 89.358 120.085 76.092 1.00 70.45 170 LEU L O 1
ATOM 7558 N N . LEU B 2 157 ? 91.254 120.675 75.021 1.00 71.12 171 LEU L N 1
ATOM 7559 C CA . LEU B 2 157 ? 90.663 120.862 73.702 1.00 71.12 171 LEU L CA 1
ATOM 7560 C C . LEU B 2 157 ? 90.734 119.527 72.953 1.00 71.12 171 LEU L C 1
ATOM 7561 O O . LEU B 2 157 ? 91.814 118.987 72.737 1.00 71.12 171 LEU L O 1
ATOM 7577 N N . GLU B 2 158 ? 89.595 118.972 72.549 1.00 74.86 172 GLU L N 1
ATOM 7578 C CA . GLU B 2 158 ? 89.522 117.597 72.037 1.00 74.86 172 GLU L CA 1
ATOM 7579 C C . GLU B 2 158 ? 90.231 117.388 70.684 1.00 74.86 172 GLU L C 1
ATOM 7580 O O . GLU B 2 158 ? 90.687 116.282 70.395 1.00 74.86 172 GLU L O 1
ATOM 7592 N N . GLY B 2 159 ? 90.355 118.436 69.864 1.00 74.44 173 GLY L N 1
ATOM 7593 C CA . GLY B 2 159 ? 91.108 118.406 68.601 1.00 74.44 173 GLY L CA 1
ATOM 7594 C C . GLY B 2 159 ? 92.613 118.633 68.774 1.00 74.44 173 GLY L C 1
ATOM 7595 O O . GLY B 2 159 ? 93.419 117.938 68.158 1.00 74.44 173 GLY L O 1
ATOM 7599 N N . GLN B 2 160 ? 93.012 119.569 69.638 1.00 73.48 174 GLN L N 1
ATOM 7600 C CA . GLN B 2 160 ? 94.410 119.785 70.016 1.00 73.48 174 GLN L CA 1
ATOM 7601 C C . GLN B 2 160 ? 94.858 118.716 71.026 1.00 73.48 174 GLN L C 1
ATOM 7602 O O . GLN B 2 160 ? 94.915 118.915 72.239 1.00 73.48 174 GLN L O 1
ATOM 7616 N N . THR B 2 161 ? 95.195 117.544 70.504 1.00 72.40 175 THR L N 1
ATOM 7617 C CA . THR B 2 161 ? 95.805 116.426 71.226 1.00 72.40 175 THR L CA 1
ATOM 7618 C C . THR B 2 161 ? 96.763 115.707 70.285 1.00 72.40 175 THR L C 1
ATOM 7619 O O . THR B 2 161 ? 96.582 115.732 69.069 1.00 72.40 175 THR L O 1
ATOM 7630 N N . LEU B 2 162 ? 97.804 115.090 70.828 1.00 74.12 176 LEU L N 1
ATOM 7631 C CA . LEU B 2 162 ? 98.939 114.604 70.065 1.00 74.12 176 LEU L CA 1
ATOM 7632 C C . LEU B 2 162 ? 99.333 113.207 70.558 1.00 74.12 176 LEU L C 1
ATOM 7633 O O . LEU B 2 162 ? 99.980 113.038 71.591 1.00 74.12 176 LEU L O 1
ATOM 7649 N N . ALA B 2 163 ? 98.858 112.198 69.832 1.00 78.48 177 ALA L N 1
ATOM 7650 C CA . ALA B 2 163 ? 99.062 110.786 70.130 1.00 78.48 177 ALA L CA 1
ATOM 7651 C C . ALA B 2 163 ? 100.398 110.255 69.565 1.00 78.48 177 ALA L C 1
ATOM 7652 O O . ALA B 2 163 ? 100.947 110.850 68.632 1.00 78.48 177 ALA L O 1
ATOM 7659 N N . PRO B 2 164 ? 100.913 109.112 70.063 1.00 80.76 178 PRO L N 1
ATOM 7660 C CA . PRO B 2 164 ? 102.219 108.598 69.657 1.00 80.76 178 PRO L CA 1
ATOM 7661 C C . PRO B 2 164 ? 102.280 108.269 68.164 1.00 80.76 178 PRO L C 1
ATOM 7662 O O . PRO B 2 164 ? 103.251 108.608 67.504 1.00 80.76 178 PRO L O 1
ATOM 7673 N N . GLY B 2 165 ? 101.221 107.679 67.600 1.00 85.22 179 GLY L N 1
ATOM 7674 C CA . GLY B 2 165 ? 101.130 107.339 66.178 1.00 85.22 179 GLY L CA 1
ATOM 7675 C C . GLY B 2 165 ? 101.294 108.527 65.228 1.00 85.22 179 GLY L C 1
ATOM 7676 O O . GLY B 2 165 ? 101.823 108.370 64.132 1.00 85.22 179 GLY L O 1
ATOM 7680 N N . GLU B 2 166 ? 100.872 109.727 65.630 1.00 85.59 180 GLU L N 1
ATOM 7681 C CA . GLU B 2 166 ? 100.990 110.931 64.799 1.00 85.59 180 GLU L CA 1
ATOM 7682 C C . GLU B 2 166 ? 102.447 111.398 64.699 1.00 85.59 180 GLU L C 1
ATOM 7683 O O . GLU B 2 166 ? 103.000 111.594 63.610 1.00 85.59 180 GLU L O 1
ATOM 7695 N N . VAL B 2 167 ? 103.100 111.519 65.851 1.00 86.44 181 VAL L N 1
ATOM 7696 C CA . VAL B 2 167 ? 104.506 111.915 65.924 1.00 86.44 181 VAL L CA 1
ATOM 7697 C C . VAL B 2 167 ? 105.428 110.831 65.373 1.00 86.44 181 VAL L C 1
ATOM 7698 O O . VAL B 2 167 ? 106.416 111.146 64.715 1.00 86.44 181 VAL L O 1
ATOM 7711 N N . LEU B 2 168 ? 105.066 109.558 65.530 1.00 88.07 182 LEU L N 1
ATOM 7712 C CA . LEU B 2 168 ? 105.718 108.454 64.847 1.00 88.07 182 LEU L CA 1
ATOM 7713 C C . LEU B 2 168 ? 105.582 108.563 63.327 1.00 88.07 182 LEU L C 1
ATOM 7714 O O . LEU B 2 168 ? 106.511 108.161 62.645 1.00 88.07 182 LEU L O 1
ATOM 7730 N N . ARG B 2 169 ? 104.508 109.118 62.746 1.00 86.01 183 ARG L N 1
ATOM 7731 C CA . ARG B 2 169 ? 104.346 109.125 61.275 1.00 86.01 183 ARG L CA 1
ATOM 7732 C C . ARG B 2 169 ? 105.521 109.753 60.531 1.00 86.01 183 ARG L C 1
ATOM 7733 O O . ARG B 2 169 ? 105.822 109.349 59.412 1.00 86.01 183 ARG L O 1
ATOM 7754 N N . SER B 2 170 ? 106.188 110.731 61.146 1.00 88.93 184 SER L N 1
ATOM 7755 C CA . SER B 2 170 ? 107.409 111.333 60.575 1.00 88.93 184 SER L CA 1
ATOM 7756 C C . SER B 2 170 ? 108.634 110.403 60.458 1.00 88.93 184 SER L C 1
ATOM 7757 O O . SER B 2 170 ? 109.460 110.655 59.588 1.00 88.93 184 SER L O 1
ATOM 7765 N N . VAL B 2 171 ? 108.803 109.415 61.354 1.00 93.01 185 VAL L N 1
ATOM 7766 C CA . VAL B 2 171 ? 109.930 108.449 61.538 1.00 93.01 185 VAL L CA 1
ATOM 7767 C C . VAL B 2 171 ? 111.254 108.639 60.752 1.00 93.01 185 VAL L C 1
ATOM 7768 O O . VAL B 2 171 ? 111.263 108.508 59.526 1.00 93.01 185 VAL L O 1
ATOM 7781 N N . PRO B 2 172 ? 112.416 108.782 61.429 1.00 93.58 186 PRO L N 1
ATOM 7782 C CA . PRO B 2 172 ? 113.723 108.598 60.794 1.00 93.58 186 PRO L CA 1
ATOM 7783 C C . PRO B 2 172 ? 113.985 107.127 60.439 1.00 93.58 186 PRO L C 1
ATOM 7784 O O . PRO B 2 172 ? 113.408 106.218 61.035 1.00 93.58 186 PRO L O 1
ATOM 7795 N N . ASP B 2 173 ? 114.901 106.884 59.500 1.00 95.87 187 ASP L N 1
ATOM 7796 C CA . ASP B 2 173 ? 115.113 105.581 58.845 1.00 95.87 187 ASP L CA 1
ATOM 7797 C C . ASP B 2 173 ? 115.429 104.412 59.790 1.00 95.87 187 ASP L C 1
ATOM 7798 O O . ASP B 2 173 ? 115.067 103.276 59.492 1.00 95.87 187 ASP L O 1
ATOM 7807 N N . ASP B 2 174 ? 116.066 104.667 60.934 1.00 98.42 188 ASP L N 1
ATOM 7808 C CA . ASP B 2 174 ? 116.310 103.646 61.966 1.00 98.42 188 ASP L CA 1
ATOM 7809 C C . ASP B 2 174 ? 115.033 103.274 62.745 1.00 98.42 188 ASP L C 1
ATOM 7810 O O . ASP B 2 174 ? 114.842 102.116 63.120 1.00 98.42 188 ASP L O 1
ATOM 7819 N N . TYR B 2 175 ? 114.149 104.246 62.985 1.00 93.97 189 TYR L N 1
ATOM 7820 C CA . TYR B 2 175 ? 112.911 104.080 63.746 1.00 93.97 189 TYR L CA 1
ATOM 7821 C C . TYR B 2 175 ? 111.697 103.724 62.874 1.00 93.97 189 TYR L C 1
ATOM 7822 O O . TYR B 2 175 ? 110.693 103.286 63.428 1.00 93.97 189 TYR L O 1
ATOM 7840 N N . ARG B 2 176 ? 111.763 103.821 61.536 1.00 97.22 190 ARG L N 1
ATOM 7841 C CA . ARG B 2 176 ? 110.667 103.428 60.613 1.00 97.22 190 ARG L CA 1
ATOM 7842 C C . ARG B 2 176 ? 110.062 102.045 60.891 1.00 97.22 190 ARG L C 1
ATOM 7843 O O . ARG B 2 176 ? 108.856 101.857 60.746 1.00 97.22 190 ARG L O 1
ATOM 7864 N N . CYS B 2 177 ? 110.888 101.085 61.293 1.00 99.11 191 CYS L N 1
ATOM 7865 C CA . CYS B 2 177 ? 110.492 99.702 61.567 1.00 99.11 191 CYS L CA 1
ATOM 7866 C C . CYS B 2 177 ? 109.876 99.463 62.963 1.00 99.11 191 CYS L C 1
ATOM 7867 O O . CYS B 2 177 ? 109.432 98.346 63.235 1.00 99.11 191 CYS L O 1
ATOM 7875 N N . GLY B 2 178 ? 109.864 100.455 63.862 1.00 94.63 192 GLY L N 1
ATOM 7876 C CA . GLY B 2 178 ? 109.487 100.286 65.272 1.00 94.63 192 GLY L CA 1
ATOM 7877 C C . GLY B 2 178 ? 108.428 101.274 65.768 1.00 94.63 192 GLY L C 1
ATOM 7878 O O . GLY B 2 178 ? 108.427 102.443 65.390 1.00 94.63 192 GLY L O 1
ATOM 7882 N N . LYS B 2 179 ? 107.529 100.796 66.637 1.00 93.24 193 LYS L N 1
ATOM 7883 C CA . LYS B 2 179 ? 106.395 101.556 67.208 1.00 93.24 193 LYS L CA 1
ATOM 7884 C C . LYS B 2 179 ? 106.487 101.766 68.733 1.00 93.24 193 LYS L C 1
ATOM 7885 O O . LYS B 2 179 ? 105.629 102.423 69.321 1.00 93.24 193 LYS L O 1
ATOM 7904 N N . ALA B 2 180 ? 107.507 101.206 69.384 1.00 87.03 194 ALA L N 1
ATOM 7905 C CA . ALA B 2 180 ? 107.687 101.148 70.840 1.00 87.03 194 ALA L CA 1
ATOM 7906 C C . ALA B 2 180 ? 108.240 102.451 71.470 1.00 87.03 194 ALA L C 1
ATOM 7907 O O . ALA B 2 180 ? 109.234 102.431 72.201 1.00 87.03 194 ALA L O 1
ATOM 7914 N N . LEU B 2 181 ? 107.631 103.603 71.174 1.00 77.14 195 LEU L N 1
ATOM 7915 C CA . LEU B 2 181 ? 108.073 104.909 71.676 1.00 77.14 195 LEU L CA 1
ATOM 7916 C C . LEU B 2 181 ? 107.882 105.024 73.204 1.00 77.14 195 LEU L C 1
ATOM 7917 O O . LEU B 2 181 ? 106.813 104.709 73.727 1.00 77.14 195 LEU L O 1
ATOM 7933 N N . GLY B 2 182 ? 108.924 105.456 73.923 1.00 74.37 196 GLY L N 1
ATOM 7934 C CA . GLY B 2 182 ? 108.948 105.537 75.392 1.00 74.37 196 GLY L CA 1
ATOM 7935 C C . GLY B 2 182 ? 108.159 106.713 75.988 1.00 74.37 196 GLY L C 1
ATOM 7936 O O . GLY B 2 182 ? 107.576 107.503 75.248 1.00 74.37 196 GLY L O 1
ATOM 7940 N N . PRO B 2 183 ? 108.136 106.866 77.321 1.00 70.48 197 PRO L N 1
ATOM 7941 C CA . PRO B 2 183 ? 107.262 107.813 78.014 1.00 70.48 197 PRO L CA 1
ATOM 7942 C C . PRO B 2 183 ? 107.404 109.259 77.553 1.00 70.48 197 PRO L C 1
ATOM 7943 O O . PRO B 2 183 ? 108.520 109.697 77.290 1.00 70.48 197 PRO L O 1
ATOM 7954 N N . VAL B 2 184 ? 106.314 110.027 77.503 1.00 70.10 198 VAL L N 1
ATOM 7955 C CA . VAL B 2 184 ? 106.419 111.474 77.279 1.00 70.10 198 VAL L CA 1
ATOM 7956 C C . VAL B 2 184 ? 107.099 112.134 78.471 1.00 70.10 198 VAL L C 1
ATOM 7957 O O . VAL B 2 184 ? 106.869 111.769 79.622 1.00 70.10 198 VAL L O 1
ATOM 7970 N N . GLU B 2 185 ? 107.941 113.119 78.198 1.00 65.29 199 GLU L N 1
ATOM 7971 C CA . GLU B 2 185 ? 108.658 113.852 79.227 1.00 65.29 199 GLU L CA 1
ATOM 7972 C C . GLU B 2 185 ? 109.139 115.212 78.719 1.00 65.29 199 GLU L C 1
ATOM 7973 O O . GLU B 2 185 ? 109.210 115.462 77.521 1.00 65.29 199 GLU L O 1
ATOM 7985 N N . SER B 2 186 ? 109.513 116.096 79.642 1.00 60.50 200 SER L N 1
ATOM 7986 C CA . SER B 2 186 ? 110.195 117.359 79.340 1.00 60.50 200 SER L CA 1
ATOM 7987 C C . SER B 2 186 ? 109.542 118.208 78.237 1.00 60.50 200 SER L C 1
ATOM 7988 O O . SER B 2 186 ? 110.227 118.728 77.359 1.00 60.50 200 SER L O 1
ATOM 7996 N N . LEU B 2 187 ? 108.218 118.370 78.292 1.00 58.96 201 LEU L N 1
ATOM 7997 C CA . LEU B 2 187 ? 107.532 119.409 77.532 1.00 58.96 201 LEU L CA 1
ATOM 7998 C C . LEU B 2 187 ? 108.209 120.741 77.841 1.00 58.96 201 LEU L C 1
ATOM 7999 O O . LEU B 2 187 ? 108.265 121.135 79.002 1.00 58.96 201 LEU L O 1
ATOM 8015 N N . GLN B 2 188 ? 108.688 121.437 76.816 1.00 55.65 202 GLN L N 1
ATOM 8016 C CA . GLN B 2 188 ? 109.268 122.762 76.957 1.00 55.65 202 GLN L CA 1
ATOM 8017 C C . GLN B 2 188 ? 108.461 123.761 76.142 1.00 55.65 202 GLN L C 1
ATOM 8018 O O . GLN B 2 188 ? 107.906 123.443 75.091 1.00 55.65 202 GLN L O 1
ATOM 8032 N N . GLY B 2 189 ? 108.354 124.969 76.677 1.00 61.42 203 GLY L N 1
ATOM 8033 C CA . GLY B 2 189 ? 107.533 126.023 76.106 1.00 61.42 203 GLY L CA 1
ATOM 8034 C C . GLY B 2 189 ? 108.153 126.661 74.871 1.00 61.42 203 GLY L C 1
ATOM 8035 O O . GLY B 2 189 ? 109.221 126.289 74.398 1.00 61.42 203 GLY L O 1
ATOM 8039 N N . HIS B 2 190 ? 107.449 127.653 74.359 1.00 70.44 204 HIS L N 1
ATOM 8040 C CA . HIS B 2 190 ? 107.866 128.443 73.215 1.00 70.44 204 HIS L CA 1
ATOM 8041 C C . HIS B 2 190 ? 109.083 129.333 73.511 1.00 70.44 204 HIS L C 1
ATOM 8042 O O . HIS B 2 190 ? 109.474 129.518 74.664 1.00 70.44 204 HIS L O 1
ATOM 8056 N N . LEU B 2 191 ? 109.670 129.903 72.457 1.00 73.55 205 LEU L N 1
ATOM 8057 C CA . LEU B 2 191 ? 110.952 130.605 72.470 1.00 73.55 205 LEU L CA 1
ATOM 8058 C C . LEU B 2 191 ? 110.875 131.832 71.548 1.00 73.55 205 LEU L C 1
ATOM 8059 O O . LEU B 2 191 ? 111.190 131.773 70.363 1.00 73.55 205 LEU L O 1
ATOM 8075 N N . ARG B 2 192 ? 110.380 132.943 72.110 1.00 76.53 206 ARG L N 1
ATOM 8076 C CA . ARG B 2 192 ? 109.925 134.190 71.450 1.00 76.53 206 ARG L CA 1
ATOM 8077 C C . ARG B 2 192 ? 108.720 134.054 70.506 1.00 76.53 206 ARG L C 1
ATOM 8078 O O . ARG B 2 192 ? 107.778 134.830 70.647 1.00 76.53 206 ARG L O 1
ATOM 8099 N N . ASP B 2 193 ? 108.709 133.123 69.556 1.00 74.68 207 ASP L N 1
ATOM 8100 C CA . ASP B 2 193 ? 107.555 132.920 68.660 1.00 74.68 207 ASP L CA 1
ATOM 8101 C C . ASP B 2 193 ? 106.401 132.154 69.360 1.00 74.68 207 ASP L C 1
ATOM 8102 O O . ASP B 2 193 ? 106.640 131.479 70.353 1.00 74.68 207 ASP L O 1
ATOM 8111 N N . PRO B 2 194 ? 105.123 132.283 68.955 1.00 74.84 208 PRO L N 1
ATOM 8112 C CA . PRO B 2 194 ? 103.997 132.006 69.863 1.00 74.84 208 PRO L CA 1
ATOM 8113 C C . PRO B 2 194 ? 103.396 130.591 69.801 1.00 74.84 208 PRO L C 1
ATOM 8114 O O . PRO B 2 194 ? 102.511 130.271 70.590 1.00 74.84 208 PRO L O 1
ATOM 8125 N N . THR B 2 195 ? 103.803 129.749 68.846 1.00 71.91 209 THR L N 1
ATOM 8126 C CA . THR B 2 195 ? 103.039 128.534 68.470 1.00 71.91 209 THR L CA 1
ATOM 8127 C C . THR B 2 195 ? 103.834 127.222 68.504 1.00 71.91 209 THR L C 1
ATOM 8128 O O . THR B 2 195 ? 103.260 126.152 68.293 1.00 71.91 209 THR L O 1
ATOM 8139 N N . LYS B 2 196 ? 105.129 127.253 68.832 1.00 69.03 210 LYS L N 1
ATOM 8140 C CA . LYS B 2 196 ? 105.996 126.068 68.829 1.00 69.03 210 LYS L CA 1
ATOM 8141 C C . LYS B 2 196 ? 106.184 125.508 70.236 1.00 69.03 210 LYS L C 1
ATOM 8142 O O . LYS B 2 196 ? 106.544 126.233 71.156 1.00 69.03 210 LYS L O 1
ATOM 8161 N N . ILE B 2 197 ? 105.976 124.204 70.371 1.00 65.86 211 ILE L N 1
ATOM 8162 C CA . ILE B 2 197 ? 106.217 123.404 71.574 1.00 65.86 211 ILE L CA 1
ATOM 8163 C C . ILE B 2 197 ? 107.355 122.429 71.287 1.00 65.86 211 ILE L C 1
ATOM 8164 O O . ILE B 2 197 ? 107.372 121.848 70.207 1.00 65.86 211 ILE L O 1
ATOM 8180 N N . LEU B 2 198 ? 108.267 122.220 72.237 1.00 63.36 212 LEU L N 1
ATOM 8181 C CA . LEU B 2 198 ? 109.310 121.195 72.173 1.00 63.36 212 LEU L CA 1
ATOM 8182 C C . LEU B 2 198 ? 108.913 120.021 73.058 1.00 63.36 212 LEU L C 1
ATOM 8183 O O . LEU B 2 198 ? 108.419 120.227 74.164 1.00 63.36 212 LEU L O 1
ATOM 8199 N N . ILE B 2 199 ? 109.110 118.799 72.575 1.00 64.67 213 ILE L N 1
ATOM 8200 C CA . ILE B 2 199 ? 108.634 117.576 73.228 1.00 64.67 213 ILE L CA 1
ATOM 8201 C C . ILE B 2 199 ? 109.765 116.560 73.295 1.00 64.67 213 ILE L C 1
ATOM 8202 O O . ILE B 2 199 ? 110.518 116.397 72.335 1.00 64.67 213 ILE L O 1
ATOM 8218 N N . GLY B 2 200 ? 109.863 115.875 74.432 1.00 66.06 214 GLY L N 1
ATOM 8219 C CA . GLY B 2 200 ? 110.770 114.768 74.659 1.00 66.06 214 GLY L CA 1
ATOM 8220 C C . GLY B 2 200 ? 110.017 113.464 74.926 1.00 66.06 214 GLY L C 1
ATOM 8221 O O . GLY B 2 200 ? 108.928 113.437 75.506 1.00 66.06 214 GLY L O 1
ATOM 8225 N N . TYR B 2 201 ? 110.622 112.362 74.505 1.00 68.21 215 TYR L N 1
ATOM 8226 C CA . TYR B 2 201 ? 110.154 111.023 74.793 1.00 68.21 215 TYR L CA 1
ATOM 8227 C C . TYR B 2 201 ? 111.335 110.283 75.388 1.00 68.21 215 TYR L C 1
ATOM 8228 O O . TYR B 2 201 ? 112.429 110.336 74.827 1.00 68.21 215 TYR L O 1
ATOM 8246 N N . SER B 2 202 ? 111.165 109.594 76.511 1.00 67.06 216 SER L N 1
ATOM 8247 C CA . SER B 2 202 ? 112.317 109.146 77.296 1.00 67.06 216 SER L CA 1
ATOM 8248 C C . SER B 2 202 ? 113.249 108.207 76.533 1.00 67.06 216 SER L C 1
ATOM 8249 O O . SER B 2 202 ? 114.438 108.176 76.814 1.00 67.06 216 SER L O 1
ATOM 8257 N N . ARG B 2 203 ? 112.741 107.546 75.483 1.00 76.34 217 ARG L N 1
ATOM 8258 C CA . ARG B 2 203 ? 113.492 106.763 74.487 1.00 76.34 217 ARG L CA 1
ATOM 8259 C C . ARG B 2 203 ? 114.712 107.487 73.914 1.00 76.34 217 ARG L C 1
ATOM 8260 O O . ARG B 2 203 ? 115.680 106.832 73.537 1.00 76.34 217 ARG L O 1
ATOM 8281 N N . GLY B 2 204 ? 114.656 108.812 73.842 1.00 71.80 218 GLY L N 1
ATOM 8282 C CA . GLY B 2 204 ? 115.701 109.646 73.256 1.00 71.80 218 GLY L CA 1
ATOM 8283 C C . GLY B 2 204 ? 115.235 110.485 72.074 1.00 71.80 218 GLY L C 1
ATOM 8284 O O . GLY B 2 204 ? 116.065 111.122 71.437 1.00 71.80 218 GLY L O 1
ATOM 8288 N N . LEU B 2 205 ? 113.936 110.532 71.778 1.00 72.37 219 LEU L N 1
ATOM 8289 C CA . LEU B 2 205 ? 113.395 111.219 70.604 1.00 72.37 219 LEU L CA 1
ATOM 8290 C C . LEU B 2 205 ? 112.863 112.589 71.030 1.00 72.37 219 LEU L C 1
ATOM 8291 O O . LEU B 2 205 ? 112.326 112.749 72.128 1.00 72.37 219 LEU L O 1
ATOM 8307 N N . LEU B 2 206 ? 113.098 113.575 70.167 1.00 70.46 220 LEU L N 1
ATOM 8308 C CA . LEU B 2 206 ? 112.923 114.995 70.423 1.00 70.46 220 LEU L CA 1
ATOM 8309 C C . LEU B 2 206 ? 112.255 115.618 69.187 1.00 70.46 220 LEU L C 1
ATOM 8310 O O . LEU B 2 206 ? 112.631 115.333 68.050 1.00 70.46 220 LEU L O 1
ATOM 8326 N N . VAL B 2 207 ? 111.236 116.449 69.392 1.00 68.40 221 VAL L N 1
ATOM 8327 C CA . VAL B 2 207 ? 110.418 117.035 68.318 1.00 68.40 221 VAL L CA 1
ATOM 8328 C C . VAL B 2 207 ? 110.122 118.498 68.626 1.00 68.40 221 VAL L C 1
ATOM 8329 O O . VAL B 2 207 ? 109.966 118.838 69.796 1.00 68.40 221 VAL L O 1
ATOM 8342 N N . ILE B 2 208 ? 109.982 119.353 67.607 1.00 67.60 222 ILE L N 1
ATOM 8343 C CA . ILE B 2 208 ? 109.321 120.658 67.739 1.00 67.60 222 ILE L CA 1
ATOM 8344 C C . ILE B 2 208 ? 108.071 120.747 66.847 1.00 67.60 222 ILE L C 1
ATOM 8345 O O . ILE B 2 208 ? 108.097 120.439 65.654 1.00 67.60 222 ILE L O 1
ATOM 8361 N N . TRP B 2 209 ? 106.954 121.130 67.464 1.00 70.82 223 TRP L N 1
ATOM 8362 C CA . TRP B 2 209 ? 105.583 120.888 67.024 1.00 70.82 223 TRP L CA 1
ATOM 8363 C C . TRP B 2 209 ? 104.755 122.158 67.104 1.00 70.82 223 TRP L C 1
ATOM 8364 O O . TRP B 2 209 ? 104.867 122.928 68.055 1.00 70.82 223 TRP L O 1
ATOM 8385 N N . ASN B 2 210 ? 103.914 122.373 66.104 1.00 71.47 224 ASN L N 1
ATOM 8386 C CA . ASN B 2 210 ? 103.190 123.610 65.927 1.00 71.47 224 ASN L CA 1
ATOM 8387 C C . ASN B 2 210 ? 101.716 123.432 66.298 1.00 71.47 224 ASN L C 1
ATOM 8388 O O . ASN B 2 210 ? 101.035 122.565 65.758 1.00 71.47 224 ASN L O 1
ATOM 8399 N N . GLN B 2 211 ? 101.207 124.292 67.178 1.00 70.29 225 GLN L N 1
ATOM 8400 C CA . GLN B 2 211 ? 99.798 124.300 67.573 1.00 70.29 225 GLN L CA 1
ATOM 8401 C C . GLN B 2 211 ? 98.895 124.855 66.470 1.00 70.29 225 GLN L C 1
ATOM 8402 O O . GLN B 2 211 ? 97.979 124.172 66.017 1.00 70.29 225 GLN L O 1
ATOM 8416 N N . ALA B 2 212 ? 99.151 126.079 66.012 1.00 71.36 226 ALA L N 1
ATOM 8417 C CA . ALA B 2 212 ? 98.294 126.790 65.070 1.00 71.36 226 ALA L CA 1
ATOM 8418 C C . ALA B 2 212 ? 98.155 126.107 63.699 1.00 71.36 226 ALA L C 1
ATOM 8419 O O . ALA B 2 212 ? 97.157 126.321 63.013 1.00 71.36 226 ALA L O 1
ATOM 8426 N N . SER B 2 213 ? 99.124 125.281 63.300 1.00 74.40 227 SER L N 1
ATOM 8427 C CA . SER B 2 213 ? 99.109 124.534 62.034 1.00 74.40 227 SER L CA 1
ATOM 8428 C C . SER B 2 213 ? 99.129 123.011 62.203 1.00 74.40 227 SER L C 1
ATOM 8429 O O . SER B 2 213 ? 99.202 122.295 61.207 1.00 74.40 227 SER L O 1
ATOM 8437 N N . GLN B 2 214 ? 99.060 122.501 63.437 1.00 76.57 228 GLN L N 1
ATOM 8438 C CA . GLN B 2 214 ? 98.952 121.074 63.756 1.00 76.57 228 GLN L CA 1
ATOM 8439 C C . GLN B 2 214 ? 99.959 120.195 62.986 1.00 76.57 228 GLN L C 1
ATOM 8440 O O . GLN B 2 214 ? 99.574 119.230 62.323 1.00 76.57 228 GLN L O 1
ATOM 8454 N N . CYS B 2 215 ? 101.247 120.540 63.017 1.00 76.31 229 CYS L N 1
ATOM 8455 C CA . CYS B 2 215 ? 102.291 119.819 62.281 1.00 76.31 229 CYS L CA 1
ATOM 8456 C C . CYS B 2 215 ? 103.672 119.928 62.941 1.00 76.31 229 CYS L C 1
ATOM 8457 O O . CYS B 2 215 ? 103.943 120.862 63.693 1.00 76.31 229 CYS L O 1
ATOM 8465 N N . VAL B 2 216 ? 104.576 119.000 62.622 1.00 74.98 230 VAL L N 1
ATOM 8466 C CA . VAL B 2 216 ? 105.995 119.093 63.006 1.00 74.98 230 VAL L CA 1
ATOM 8467 C C . VAL B 2 216 ? 106.673 120.210 62.220 1.00 74.98 230 VAL L C 1
ATOM 8468 O O . VAL B 2 216 ? 106.628 120.223 60.992 1.00 74.98 230 VAL L O 1
ATOM 8481 N N . ASP B 2 217 ? 107.354 121.116 62.913 1.00 75.29 231 ASP L N 1
ATOM 8482 C CA . ASP B 2 217 ? 108.230 122.106 62.284 1.00 75.29 231 ASP L CA 1
ATOM 8483 C C . ASP B 2 217 ? 109.663 121.596 62.125 1.00 75.29 231 ASP L C 1
ATOM 8484 O O . ASP B 2 217 ? 110.252 121.825 61.071 1.00 75.29 231 ASP L O 1
ATOM 8493 N N . HIS B 2 218 ? 110.200 120.853 63.102 1.00 75.32 232 HIS L N 1
ATOM 8494 C CA . HIS B 2 218 ? 111.424 120.066 62.937 1.00 75.32 232 HIS L CA 1
ATOM 8495 C C . HIS B 2 218 ? 111.400 118.803 63.803 1.00 75.32 232 HIS L C 1
ATOM 8496 O O . HIS B 2 218 ? 110.788 118.748 64.868 1.00 75.32 232 HIS L O 1
ATOM 8510 N N . ILE B 2 219 ? 112.135 117.791 63.366 1.00 75.99 233 ILE L N 1
ATOM 8511 C CA . ILE B 2 219 ? 112.575 116.685 64.215 1.00 75.99 233 ILE L CA 1
ATOM 8512 C C . ILE B 2 219 ? 113.983 117.009 64.753 1.00 75.99 233 ILE L C 1
ATOM 8513 O O . ILE B 2 219 ? 114.701 117.819 64.167 1.00 75.99 233 ILE L O 1
ATOM 8529 N N . PHE B 2 220 ? 114.382 116.379 65.860 1.00 71.33 234 PHE L N 1
ATOM 8530 C CA . PHE B 2 220 ? 115.776 116.229 66.265 1.00 71.33 234 PHE L CA 1
ATOM 8531 C C . PHE B 2 220 ? 116.038 114.757 66.597 1.00 71.33 234 PHE L C 1
ATOM 8532 O O . PHE B 2 220 ? 115.315 114.165 67.397 1.00 71.33 234 PHE L O 1
ATOM 8549 N N . LEU B 2 221 ? 117.054 114.125 66.013 1.00 68.66 235 LEU L N 1
ATOM 8550 C CA . LEU B 2 221 ? 117.360 112.733 66.368 1.00 68.66 235 LEU L CA 1
ATOM 8551 C C . LEU B 2 221 ? 117.922 112.617 67.799 1.00 68.66 235 LEU L C 1
ATOM 8552 O O . LEU B 2 221 ? 118.397 113.584 68.395 1.00 68.66 235 LEU L O 1
ATOM 8568 N N . GLY B 2 222 ? 117.887 111.401 68.338 1.00 70.75 236 GLY L N 1
ATOM 8569 C CA . GLY B 2 222 ? 118.513 111.031 69.605 1.00 70.75 236 GLY L CA 1
ATOM 8570 C C . GLY B 2 222 ? 118.262 109.560 69.926 1.00 70.75 236 GLY L C 1
ATOM 8571 O O . GLY B 2 222 ? 117.312 108.958 69.416 1.00 70.75 236 GLY L O 1
ATOM 8575 N N . ASN B 2 223 ? 119.161 108.950 70.700 1.00 69.45 237 ASN L N 1
ATOM 8576 C CA . ASN B 2 223 ? 119.345 107.493 70.712 1.00 69.45 237 ASN L CA 1
ATOM 8577 C C . ASN B 2 223 ? 119.438 106.884 72.123 1.00 69.45 237 ASN L C 1
ATOM 8578 O O . ASN B 2 223 ? 119.028 105.745 72.341 1.00 69.45 237 ASN L O 1
ATOM 8589 N N . GLN B 2 224 ? 119.999 107.631 73.072 1.00 65.32 238 GLN L N 1
ATOM 8590 C CA . GLN B 2 224 ? 120.150 107.280 74.486 1.00 65.32 238 GLN L CA 1
ATOM 8591 C C . GLN B 2 224 ? 118.968 107.805 75.316 1.00 65.32 238 GLN L C 1
ATOM 8592 O O . GLN B 2 224 ? 118.262 108.714 74.882 1.00 65.32 238 GLN L O 1
ATOM 8606 N N . GLN B 2 225 ? 118.737 107.245 76.509 1.00 65.07 239 GLN L N 1
ATOM 8607 C CA . GLN B 2 225 ? 117.587 107.649 77.316 1.00 65.07 239 GLN L CA 1
ATOM 8608 C C . GLN B 2 225 ? 117.711 109.115 77.743 1.00 65.07 239 GLN L C 1
ATOM 8609 O O . GLN B 2 225 ? 118.753 109.544 78.227 1.00 65.07 239 GLN L O 1
ATOM 8623 N N . LEU B 2 226 ? 116.611 109.851 77.683 1.00 64.32 240 LEU L N 1
ATOM 8624 C CA . LEU B 2 226 ? 116.538 111.297 77.826 1.00 64.32 240 LEU L CA 1
ATOM 8625 C C . LEU B 2 226 ? 116.108 111.665 79.248 1.00 64.32 240 LEU L C 1
ATOM 8626 O O . LEU B 2 226 ? 115.271 110.970 79.819 1.00 64.32 240 LEU L O 1
ATOM 8642 N N . GLU B 2 227 ? 116.685 112.733 79.824 1.00 60.62 241 GLU L N 1
ATOM 8643 C CA . GLU B 2 227 ? 115.923 113.490 80.816 1.00 60.62 241 GLU L CA 1
ATOM 8644 C C . GLU B 2 227 ? 116.334 114.971 81.006 1.00 60.62 241 GLU L C 1
ATOM 8645 O O . GLU B 2 227 ? 116.544 115.440 82.117 1.00 60.62 241 GLU L O 1
ATOM 8657 N N . SER B 2 228 ? 116.235 115.811 79.973 1.00 56.72 242 SER L N 1
ATOM 8658 C CA . SER B 2 228 ? 115.977 117.260 80.005 1.00 56.72 242 SER L CA 1
ATOM 8659 C C . SER B 2 228 ? 115.691 117.741 78.588 1.00 56.72 242 SER L C 1
ATOM 8660 O O . SER B 2 228 ? 116.323 117.233 77.659 1.00 56.72 242 SER L O 1
ATOM 8668 N N . LEU B 2 229 ? 114.937 118.819 78.423 1.00 56.90 243 LEU L N 1
ATOM 8669 C CA . LEU B 2 229 ? 114.961 119.699 77.266 1.00 56.90 243 LEU L CA 1
ATOM 8670 C C . LEU B 2 229 ? 115.012 121.157 77.711 1.00 56.90 243 LEU L C 1
ATOM 8671 O O . LEU B 2 229 ? 114.582 121.513 78.802 1.00 56.90 243 LEU L O 1
ATOM 8687 N N . CYS B 2 230 ? 115.571 121.998 76.858 1.00 57.04 244 CYS L N 1
ATOM 8688 C CA . CYS B 2 230 ? 115.736 123.425 77.067 1.00 57.04 244 CYS L CA 1
ATOM 8689 C C . CYS B 2 230 ? 115.561 124.171 75.740 1.00 57.04 244 CYS L C 1
ATOM 8690 O O . CYS B 2 230 ? 115.772 123.614 74.666 1.00 57.04 244 CYS L O 1
ATOM 8698 N N . TRP B 2 231 ? 115.150 125.429 75.804 1.00 67.22 245 TRP L N 1
ATOM 8699 C CA . TRP B 2 231 ? 115.120 126.355 74.672 1.00 67.22 245 TRP L CA 1
ATOM 8700 C C . TRP B 2 231 ? 116.041 127.570 74.918 1.00 67.22 245 TRP L C 1
ATOM 8701 O O . TRP B 2 231 ? 116.158 128.048 76.043 1.00 67.22 245 TRP L O 1
ATOM 8722 N N . GLY B 2 232 ? 116.687 128.096 73.878 1.00 71.01 246 GLY L N 1
ATOM 8723 C CA . GLY B 2 232 ? 117.380 129.389 73.920 1.00 71.01 246 GLY L CA 1
ATOM 8724 C C . GLY B 2 232 ? 116.518 130.486 73.301 1.00 71.01 246 GLY L C 1
ATOM 8725 O O . GLY B 2 232 ? 115.838 130.226 72.310 1.00 71.01 246 GLY L O 1
ATOM 8729 N N . ARG B 2 233 ? 116.507 131.705 73.862 1.00 72.05 247 ARG L N 1
ATOM 8730 C CA . ARG B 2 233 ? 115.577 132.769 73.432 1.00 72.05 247 ARG L CA 1
ATOM 8731 C C . ARG B 2 233 ? 115.722 133.146 71.958 1.00 72.05 247 ARG L C 1
ATOM 8732 O O . ARG B 2 233 ? 114.731 133.420 71.292 1.00 72.05 247 ARG L O 1
ATOM 8753 N N . ASP B 2 234 ? 116.945 133.084 71.440 1.00 73.75 248 ASP L N 1
ATOM 8754 C CA . ASP B 2 234 ? 117.226 133.017 70.008 1.00 73.75 248 ASP L CA 1
ATOM 8755 C C . ASP B 2 234 ? 117.477 131.545 69.674 1.00 73.75 248 ASP L C 1
ATOM 8756 O O . ASP B 2 234 ? 118.455 130.953 70.131 1.00 73.75 248 ASP L O 1
ATOM 8765 N N . SER B 2 235 ? 116.595 130.939 68.876 1.00 73.46 249 SER L N 1
ATOM 8766 C CA . SER B 2 235 ? 116.539 129.482 68.662 1.00 73.46 249 SER L CA 1
ATOM 8767 C C . SER B 2 235 ? 117.643 128.930 67.746 1.00 73.46 249 SER L C 1
ATOM 8768 O O . SER B 2 235 ? 117.489 127.860 67.170 1.00 73.46 249 SER L O 1
ATOM 8776 N N . SER B 2 236 ? 118.773 129.627 67.609 1.00 71.34 250 SER L N 1
ATOM 8777 C CA . SER B 2 236 ? 119.953 129.159 66.869 1.00 71.34 250 SER L CA 1
ATOM 8778 C C . SER B 2 236 ? 120.529 127.859 67.449 1.00 71.34 250 SER L C 1
ATOM 8779 O O . SER B 2 236 ? 121.065 127.026 66.716 1.00 71.34 250 SER L O 1
ATOM 8787 N N . THR B 2 237 ? 120.413 127.638 68.764 1.00 66.25 251 THR L N 1
ATOM 8788 C CA . THR B 2 237 ? 120.820 126.394 69.439 1.00 66.25 251 THR L CA 1
ATOM 8789 C C . THR B 2 237 ? 120.022 126.114 70.719 1.00 66.25 251 THR L C 1
ATOM 8790 O O . THR B 2 237 ? 119.495 127.022 71.356 1.00 66.25 251 THR L O 1
ATOM 8801 N N . VAL B 2 238 ? 119.912 124.832 71.063 1.00 61.47 252 VAL L N 1
ATOM 8802 C CA . VAL B 2 238 ? 119.073 124.228 72.109 1.00 61.47 252 VAL L CA 1
ATOM 8803 C C . VAL B 2 238 ? 119.866 123.116 72.791 1.00 61.47 252 VAL L C 1
ATOM 8804 O O . VAL B 2 238 ? 120.780 122.567 72.181 1.00 61.47 252 VAL L O 1
ATOM 8817 N N . VAL B 2 239 ? 119.577 122.796 74.052 1.00 55.75 253 VAL L N 1
ATOM 8818 C CA . VAL B 2 239 ? 120.302 121.763 74.817 1.00 55.75 253 VAL L CA 1
ATOM 8819 C C . VAL B 2 239 ? 119.366 120.801 75.523 1.00 55.75 253 VAL L C 1
ATOM 8820 O O . VAL B 2 239 ? 118.272 121.158 75.941 1.00 55.75 253 VAL L O 1
ATOM 8833 N N . SER B 2 240 ? 119.792 119.558 75.658 1.00 56.69 254 SER L N 1
ATOM 8834 C CA . SER B 2 240 ? 119.022 118.438 76.176 1.00 56.69 254 SER L CA 1
ATOM 8835 C C . SER B 2 240 ? 119.909 117.550 77.019 1.00 56.69 254 SER L C 1
ATOM 8836 O O . SER B 2 240 ? 121.086 117.440 76.721 1.00 56.69 254 SER L O 1
ATOM 8844 N N . SER B 2 241 ? 119.385 116.869 78.028 1.00 58.57 255 SER L N 1
ATOM 8845 C CA . SER B 2 241 ? 120.181 115.958 78.845 1.00 58.57 255 SER L CA 1
ATOM 8846 C C . SER B 2 241 ? 119.652 114.550 78.803 1.00 58.57 255 SER L C 1
ATOM 8847 O O . SER B 2 241 ? 118.476 114.328 78.548 1.00 58.57 255 SER L O 1
ATOM 8855 N N . HIS B 2 242 ? 120.554 113.599 79.025 1.00 62.14 256 HIS L N 1
ATOM 8856 C CA . HIS B 2 242 ? 120.296 112.175 78.945 1.00 62.14 256 HIS L CA 1
ATOM 8857 C C . HIS B 2 242 ? 120.615 111.500 80.269 1.00 62.14 256 HIS L C 1
ATOM 8858 O O . HIS B 2 242 ? 121.499 111.920 81.016 1.00 62.14 256 HIS L O 1
ATOM 8872 N N . SER B 2 243 ? 119.850 110.464 80.602 1.00 60.72 257 SER L N 1
ATOM 8873 C CA . SER B 2 243 ? 119.867 109.794 81.905 1.00 60.72 257 SER L CA 1
ATOM 8874 C C . SER B 2 243 ? 121.029 108.799 82.040 1.00 60.72 257 SER L C 1
ATOM 8875 O O . SER B 2 243 ? 120.889 107.685 82.535 1.00 60.72 257 SER L O 1
ATOM 8883 N N . ASP B 2 244 ? 122.191 109.214 81.536 1.00 62.06 258 ASP L N 1
ATOM 8884 C CA . ASP B 2 244 ? 123.470 108.500 81.486 1.00 62.06 258 ASP L CA 1
ATOM 8885 C C . ASP B 2 244 ? 124.679 109.444 81.692 1.00 62.06 258 ASP L C 1
ATOM 8886 O O . ASP B 2 244 ? 125.823 109.049 81.482 1.00 62.06 258 ASP L O 1
ATOM 8895 N N . GLY B 2 245 ? 124.439 110.710 82.040 1.00 58.20 259 GLY L N 1
ATOM 8896 C CA . GLY B 2 245 ? 125.470 111.723 82.254 1.00 58.20 259 GLY L CA 1
ATOM 8897 C C . GLY B 2 245 ? 125.826 112.528 81.008 1.00 58.20 259 GLY L C 1
ATOM 8898 O O . GLY B 2 245 ? 126.645 113.441 81.085 1.00 58.20 259 GLY L O 1
ATOM 8902 N N . SER B 2 246 ? 125.246 112.220 79.854 1.00 58.35 260 SER L N 1
ATOM 8903 C CA . SER B 2 246 ? 125.452 112.973 78.617 1.00 58.35 260 SER L CA 1
ATOM 8904 C C . SER B 2 246 ? 124.480 114.139 78.500 1.00 58.35 260 SER L C 1
ATOM 8905 O O . SER B 2 246 ? 123.390 114.134 79.071 1.00 58.35 260 SER L O 1
ATOM 8913 N N . TYR B 2 247 ? 124.821 115.104 77.657 1.00 56.77 261 TYR L N 1
ATOM 8914 C CA . TYR B 2 247 ? 123.877 116.081 77.156 1.00 56.77 261 TYR L CA 1
ATOM 8915 C C . TYR B 2 247 ? 124.050 116.314 75.653 1.00 56.77 261 TYR L C 1
ATOM 8916 O O . TYR B 2 247 ? 125.164 116.418 75.145 1.00 56.77 261 TYR L O 1
ATOM 8934 N N . ALA B 2 248 ? 122.940 116.383 74.922 1.00 57.49 262 ALA L N 1
ATOM 8935 C CA . ALA B 2 248 ? 122.928 116.704 73.504 1.00 57.49 262 ALA L CA 1
ATOM 8936 C C . ALA B 2 248 ? 122.680 118.200 73.292 1.00 57.49 262 ALA L C 1
ATOM 8937 O O . ALA B 2 248 ? 121.669 118.736 73.735 1.00 57.49 262 ALA L O 1
ATOM 8944 N N . VAL B 2 249 ? 123.585 118.872 72.591 1.00 59.03 263 VAL L N 1
ATOM 8945 C CA . VAL B 2 249 ? 123.390 120.235 72.099 1.00 59.03 263 VAL L CA 1
ATOM 8946 C C . VAL B 2 249 ? 123.112 120.158 70.608 1.00 59.03 263 VAL L C 1
ATOM 8947 O O . VAL B 2 249 ? 123.807 119.443 69.885 1.00 59.03 263 VAL L O 1
ATOM 8960 N N . TRP B 2 250 ? 122.123 120.908 70.144 1.00 65.24 264 TRP L N 1
ATOM 8961 C CA . TRP B 2 250 ? 121.667 120.934 68.759 1.00 65.24 264 TRP L CA 1
ATOM 8962 C C . TRP B 2 250 ? 121.520 122.368 68.258 1.00 65.24 264 TRP L C 1
ATOM 8963 O O . TRP B 2 250 ? 121.053 123.224 68.996 1.00 65.24 264 TRP L O 1
ATOM 8984 N N . SER B 2 251 ? 121.838 122.640 66.994 1.00 69.15 265 SER L N 1
ATOM 8985 C CA . SER B 2 251 ? 121.397 123.860 66.297 1.00 69.15 265 SER L CA 1
ATOM 8986 C C . SER B 2 251 ? 120.100 123.658 65.503 1.00 69.15 265 SER L C 1
ATOM 8987 O O . SER B 2 251 ? 119.689 122.524 65.262 1.00 69.15 265 SER L O 1
ATOM 8995 N N . VAL B 2 252 ? 119.462 124.761 65.086 1.00 74.47 266 VAL L N 1
ATOM 8996 C CA . VAL B 2 252 ? 118.195 124.752 64.328 1.00 74.47 266 VAL L CA 1
ATOM 8997 C C . VAL B 2 252 ? 118.239 125.704 63.125 1.00 74.47 266 VAL L C 1
ATOM 8998 O O . VAL B 2 252 ? 118.530 126.888 63.289 1.00 74.47 266 VAL L O 1
ATOM 9011 N N . ASP B 2 253 ? 117.872 125.227 61.935 1.00 80.05 267 ASP L N 1
ATOM 9012 C CA . ASP B 2 253 ? 117.478 126.059 60.786 1.00 80.05 267 ASP L CA 1
ATOM 9013 C C . ASP B 2 253 ? 116.557 125.271 59.836 1.00 80.05 267 ASP L C 1
ATOM 9014 O O . ASP B 2 253 ? 116.472 124.049 59.915 1.00 80.05 267 ASP L O 1
ATOM 9023 N N . ALA B 2 254 ? 115.855 125.951 58.927 1.00 80.46 268 ALA L N 1
ATOM 9024 C CA . ALA B 2 254 ? 114.844 125.328 58.065 1.00 80.46 268 ALA L CA 1
ATOM 9025 C C . ALA B 2 254 ? 115.378 124.186 57.169 1.00 80.46 268 ALA L C 1
ATOM 9026 O O . ALA B 2 254 ? 114.609 123.321 56.750 1.00 80.46 268 ALA L O 1
ATOM 9033 N N . GLY B 2 255 ? 116.681 124.163 56.880 1.00 80.86 269 GLY L N 1
ATOM 9034 C CA . GLY B 2 255 ? 117.354 123.098 56.137 1.00 80.86 269 GLY L CA 1
ATOM 9035 C C . GLY B 2 255 ? 117.891 121.968 57.019 1.00 80.86 269 GLY L C 1
ATOM 9036 O O . GLY B 2 255 ? 118.206 120.898 56.500 1.00 80.86 269 GLY L O 1
ATOM 9040 N N . SER B 2 256 ? 117.973 122.153 58.343 1.00 82.10 270 SER L N 1
ATOM 9041 C CA . SER B 2 256 ? 118.509 121.151 59.278 1.00 82.10 270 SER L CA 1
ATOM 9042 C C . SER B 2 256 ? 117.532 120.014 59.602 1.00 82.10 270 SER L C 1
ATOM 9043 O O . SER B 2 256 ? 117.874 119.156 60.408 1.00 82.10 270 SER L O 1
ATOM 9051 N N . PHE B 2 257 ? 116.337 119.988 58.994 1.00 80.66 271 PHE L N 1
ATOM 9052 C CA . PHE B 2 257 ? 115.204 119.119 59.344 1.00 80.66 271 PHE L CA 1
ATOM 9053 C C . PHE B 2 257 ? 115.539 117.623 59.545 1.00 80.66 271 PHE L C 1
ATOM 9054 O O . PHE B 2 257 ? 115.023 117.043 60.500 1.00 80.66 271 PHE L O 1
ATOM 9071 N N . PRO B 2 258 ? 116.400 116.968 58.738 1.00 78.84 272 PRO L N 1
ATOM 9072 C CA . PRO B 2 258 ? 116.768 115.566 58.962 1.00 78.84 272 PRO L CA 1
ATOM 9073 C C . PRO B 2 258 ? 117.644 115.292 60.199 1.00 78.84 272 PRO L C 1
ATOM 9074 O O . PRO B 2 258 ? 117.744 114.139 60.605 1.00 78.84 272 PRO L O 1
ATOM 9085 N N . THR B 2 259 ? 118.312 116.303 60.774 1.00 75.07 273 THR L N 1
ATOM 9086 C CA . THR B 2 259 ? 119.116 116.255 62.020 1.00 75.07 273 THR L CA 1
ATOM 9087 C C . THR B 2 259 ? 119.947 114.979 62.220 1.00 75.07 273 THR L C 1
ATOM 9088 O O . THR B 2 259 ? 119.695 114.222 63.151 1.00 75.07 273 THR L O 1
ATOM 9099 N N . LEU B 2 260 ? 120.937 114.705 61.363 1.00 71.22 274 LEU L N 1
ATOM 9100 C CA . LEU B 2 260 ? 121.644 113.412 61.363 1.00 71.22 274 LEU L CA 1
ATOM 9101 C C . LEU B 2 260 ? 122.464 113.103 62.635 1.00 71.22 274 LEU L C 1
ATOM 9102 O O . LEU B 2 260 ? 122.390 111.984 63.137 1.00 71.22 274 LEU L O 1
ATOM 9118 N N . GLN B 2 261 ? 123.230 114.063 63.166 1.00 69.26 275 GLN L N 1
ATOM 9119 C CA . GLN B 2 261 ? 124.079 113.929 64.365 1.00 69.26 275 GLN L CA 1
ATOM 9120 C C . GLN B 2 261 ? 124.187 115.268 65.121 1.00 69.26 275 GLN L C 1
ATOM 9121 O O . GLN B 2 261 ? 124.165 116.318 64.473 1.00 69.26 275 GLN L O 1
ATOM 9135 N N . PRO B 2 262 ? 124.330 115.259 66.461 1.00 66.74 276 PRO L N 1
ATOM 9136 C CA . PRO B 2 262 ? 124.281 116.463 67.289 1.00 66.74 276 PRO L CA 1
ATOM 9137 C C . PRO B 2 262 ? 125.434 117.437 67.051 1.00 66.74 276 PRO L C 1
ATOM 9138 O O . PRO B 2 262 ? 126.482 117.080 66.515 1.00 66.74 276 PRO L O 1
ATOM 9149 N N . THR B 2 263 ? 125.242 118.687 67.462 1.00 60.75 277 THR L N 1
ATOM 9150 C CA . THR B 2 263 ? 126.149 119.793 67.132 1.00 60.75 277 THR L CA 1
ATOM 9151 C C . THR B 2 263 ? 127.332 119.929 68.100 1.00 60.75 277 THR L C 1
ATOM 9152 O O . THR B 2 263 ? 128.455 120.176 67.664 1.00 60.75 277 THR L O 1
ATOM 9163 N N . VAL B 2 264 ? 127.106 119.759 69.408 1.00 56.39 278 VAL L N 1
ATOM 9164 C CA . VAL B 2 264 ? 128.138 119.930 70.457 1.00 56.39 278 VAL L CA 1
ATOM 9165 C C . VAL B 2 264 ? 127.997 118.894 71.584 1.00 56.39 278 VAL L C 1
ATOM 9166 O O . VAL B 2 264 ? 128.356 119.157 72.728 1.00 56.39 278 VAL L O 1
ATOM 9179 N N . ALA B 2 265 ? 127.409 117.726 71.308 1.00 57.06 279 ALA L N 1
ATOM 9180 C CA . ALA B 2 265 ? 127.085 116.743 72.342 1.00 57.06 279 ALA L CA 1
ATOM 9181 C C . ALA B 2 265 ? 128.325 116.273 73.110 1.00 57.06 279 ALA L C 1
ATOM 9182 O O . ALA B 2 265 ? 129.389 116.055 72.530 1.00 57.06 279 ALA L O 1
ATOM 9189 N N . THR B 2 266 ? 128.188 116.132 74.427 1.00 57.65 280 THR L N 1
ATOM 9190 C CA . THR B 2 266 ? 129.297 115.857 75.345 1.00 57.65 280 THR L CA 1
ATOM 9191 C C . THR B 2 266 ? 128.789 115.294 76.673 1.00 57.65 280 THR L C 1
ATOM 9192 O O . THR B 2 266 ? 127.614 115.398 77.008 1.00 57.65 280 THR L O 1
ATOM 9203 N N . THR B 2 267 ? 129.674 114.687 77.454 1.00 56.98 281 THR L N 1
ATOM 9204 C CA . THR B 2 267 ? 129.461 114.440 78.878 1.00 56.98 281 THR L CA 1
ATOM 9205 C C . THR B 2 267 ? 130.542 115.204 79.665 1.00 56.98 281 THR L C 1
ATOM 9206 O O . THR B 2 267 ? 131.730 115.075 79.356 1.00 56.98 281 THR L O 1
ATOM 9217 N N . PRO B 2 268 ? 130.168 116.059 80.635 1.00 56.58 282 PRO L N 1
ATOM 9218 C CA . PRO B 2 268 ? 131.061 117.090 81.160 1.00 56.58 282 PRO L CA 1
ATOM 9219 C C . PRO B 2 268 ? 132.143 116.586 82.131 1.00 56.58 282 PRO L C 1
ATOM 9220 O O . PRO B 2 268 ? 133.082 117.332 82.408 1.00 56.58 282 PRO L O 1
ATOM 9231 N N . TYR B 2 269 ? 132.063 115.346 82.630 1.00 57.22 283 TYR L N 1
ATOM 9232 C CA . TYR B 2 269 ? 133.031 114.777 83.576 1.00 57.22 283 TYR L CA 1
ATOM 9233 C C . TYR B 2 269 ? 133.632 113.444 83.112 1.00 57.22 283 TYR L C 1
ATOM 9234 O O . TYR B 2 269 ? 133.484 112.408 83.757 1.00 57.22 283 TYR L O 1
ATOM 9252 N N . GLY B 2 270 ? 134.411 113.500 82.031 1.00 60.20 284 GLY L N 1
ATOM 9253 C CA . GLY B 2 270 ? 135.413 112.482 81.700 1.00 60.20 284 GLY L CA 1
ATOM 9254 C C . GLY B 2 270 ? 134.855 111.158 81.170 1.00 60.20 284 GLY L C 1
ATOM 9255 O O . GLY B 2 270 ? 133.666 111.052 80.868 1.00 60.20 284 GLY L O 1
ATOM 9259 N N . PRO B 2 271 ? 135.710 110.134 81.024 1.00 63.13 285 PRO L N 1
ATOM 9260 C CA . PRO B 2 271 ? 135.347 108.834 80.453 1.00 63.13 285 PRO L CA 1
ATOM 9261 C C . PRO B 2 271 ? 134.568 107.913 81.413 1.00 63.13 285 PRO L C 1
ATOM 9262 O O . PRO B 2 271 ? 134.127 106.831 81.023 1.00 63.13 285 PRO L O 1
ATOM 9273 N N . PHE B 2 272 ? 134.439 108.302 82.677 1.00 62.66 286 PHE L N 1
ATOM 9274 C CA . PHE B 2 272 ? 133.924 107.474 83.764 1.00 62.66 286 PHE L CA 1
ATOM 9275 C C . PHE B 2 272 ? 132.413 107.197 83.663 1.00 62.66 286 PHE L C 1
ATOM 9276 O O . PHE B 2 272 ? 131.690 107.939 82.996 1.00 62.66 286 PHE L O 1
ATOM 9293 N N . PRO B 2 273 ? 131.886 106.195 84.389 1.00 60.27 287 PRO L N 1
ATOM 9294 C CA . PRO B 2 273 ? 130.469 106.120 84.708 1.00 60.27 287 PRO L CA 1
ATOM 9295 C C . PRO B 2 273 ? 130.066 107.357 85.513 1.00 60.27 287 PRO L C 1
ATOM 9296 O O . PRO B 2 273 ? 130.596 107.592 86.598 1.00 60.27 287 PRO L O 1
ATOM 9307 N N . CYS B 2 274 ? 129.141 108.170 85.010 1.00 60.09 288 CYS L N 1
ATOM 9308 C CA . CYS B 2 274 ? 128.829 109.471 85.610 1.00 60.09 288 CYS L CA 1
ATOM 9309 C C . CYS B 2 274 ? 127.322 109.788 85.677 1.00 60.09 288 CYS L C 1
ATOM 9310 O O . CYS B 2 274 ? 126.867 110.868 85.301 1.00 60.09 288 CYS L O 1
ATOM 9318 N N . LYS B 2 275 ? 126.563 108.841 86.245 1.00 57.96 289 LYS L N 1
ATOM 9319 C CA . LYS B 2 275 ? 125.209 109.031 86.796 1.00 57.96 289 LYS L CA 1
ATOM 9320 C C . LYS B 2 275 ? 124.203 109.506 85.742 1.00 57.96 289 LYS L C 1
ATOM 9321 O O . LYS B 2 275 ? 124.078 108.874 84.697 1.00 57.96 289 LYS L O 1
ATOM 9340 N N . ALA B 2 276 ? 123.459 110.568 86.016 1.00 54.21 290 ALA L N 1
ATOM 9341 C CA . ALA B 2 276 ? 122.406 111.126 85.175 1.00 54.21 290 ALA L CA 1
ATOM 9342 C C . ALA B 2 276 ? 122.433 112.645 85.276 1.00 54.21 290 ALA L C 1
ATOM 9343 O O . ALA B 2 276 ? 122.984 113.169 86.236 1.00 54.21 290 ALA L O 1
ATOM 9350 N N . ILE B 2 277 ? 121.838 113.358 84.323 1.00 52.44 291 ILE L N 1
ATOM 9351 C CA . ILE B 2 277 ? 121.608 114.802 84.434 1.00 52.44 291 ILE L CA 1
ATOM 9352 C C . ILE B 2 277 ? 120.100 115.072 84.365 1.00 52.44 291 ILE L C 1
ATOM 9353 O O . ILE B 2 277 ? 119.473 114.753 83.354 1.00 52.44 291 ILE L O 1
ATOM 9369 N N . ASN B 2 278 ? 119.512 115.658 85.413 1.00 48.26 292 ASN L N 1
ATOM 9370 C CA . ASN B 2 278 ? 118.050 115.735 85.580 1.00 48.26 292 ASN L CA 1
ATOM 9371 C C . ASN B 2 278 ? 117.408 117.055 85.116 1.00 48.26 292 ASN L C 1
ATOM 9372 O O . ASN B 2 278 ? 116.198 117.108 84.922 1.00 48.26 292 ASN L O 1
ATOM 9383 N N . LYS B 2 279 ? 118.194 118.124 84.965 1.00 45.60 293 LYS L N 1
ATOM 9384 C CA . LYS B 2 279 ? 117.794 119.424 84.407 1.00 45.60 293 LYS L CA 1
ATOM 9385 C C . LYS B 2 279 ? 118.989 120.120 83.774 1.00 45.60 293 LYS L C 1
ATOM 9386 O O . LYS B 2 279 ? 120.096 119.984 84.285 1.00 45.60 293 LYS L O 1
ATOM 9405 N N . ILE B 2 280 ? 118.740 120.928 82.745 1.00 47.00 294 ILE L N 1
ATOM 9406 C CA . ILE B 2 280 ? 119.682 121.896 82.178 1.00 47.00 294 ILE L CA 1
ATOM 9407 C C . ILE B 2 280 ? 118.961 123.222 81.937 1.00 47.00 294 ILE L C 1
ATOM 9408 O O . ILE B 2 280 ? 117.839 123.217 81.442 1.00 47.00 294 ILE L O 1
ATOM 9424 N N . LEU B 2 281 ? 119.625 124.345 82.217 1.00 49.48 295 LEU L N 1
ATOM 9425 C CA . LEU B 2 281 ? 119.255 125.675 81.734 1.00 49.48 295 LEU L CA 1
ATOM 9426 C C . LEU B 2 281 ? 120.391 126.293 80.908 1.00 49.48 295 LEU L C 1
ATOM 9427 O O . LEU B 2 281 ? 121.569 126.090 81.183 1.00 49.48 295 LEU L O 1
ATOM 9443 N N . TRP B 2 282 ? 120.018 127.059 79.893 1.00 54.56 296 TRP L N 1
ATOM 9444 C CA . TRP B 2 282 ? 120.888 127.699 78.912 1.00 54.56 296 TRP L CA 1
ATOM 9445 C C . TRP B 2 282 ? 120.711 129.213 78.964 1.00 54.56 296 TRP L C 1
ATOM 9446 O O . TRP B 2 282 ? 119.587 129.693 78.825 1.00 54.56 296 TRP L O 1
ATOM 9467 N N . ARG B 2 283 ? 121.798 129.969 79.169 1.00 57.40 297 ARG L N 1
ATOM 9468 C CA . ARG B 2 283 ? 121.778 131.442 79.282 1.00 57.40 297 ARG L CA 1
ATOM 9469 C C . ARG B 2 283 ? 122.765 132.135 78.327 1.00 57.40 297 ARG L C 1
ATOM 9470 O O . ARG B 2 283 ? 123.241 133.236 78.589 1.00 57.40 297 ARG L O 1
ATOM 9491 N N . ASN B 2 284 ? 123.134 131.459 77.247 1.00 62.65 298 ASN L N 1
ATOM 9492 C CA . ASN B 2 284 ? 124.239 131.809 76.351 1.00 62.65 298 ASN L CA 1
ATOM 9493 C C . ASN B 2 284 ? 124.037 133.123 75.553 1.00 62.65 298 ASN L C 1
ATOM 9494 O O . ASN B 2 284 ? 125.015 133.754 75.169 1.00 62.65 298 ASN L O 1
ATOM 9505 N N . CYS B 2 285 ? 122.805 133.576 75.297 1.00 69.87 299 CYS L N 1
ATOM 9506 C CA . CYS B 2 285 ? 122.513 134.677 74.362 1.00 69.87 299 CYS L CA 1
ATOM 9507 C C . CYS B 2 285 ? 122.880 136.093 74.875 1.00 69.87 299 CYS L C 1
ATOM 9508 O O . CYS B 2 285 ? 122.800 137.074 74.136 1.00 69.87 299 CYS L O 1
ATOM 9516 N N . GLU B 2 286 ? 123.294 136.217 76.137 1.00 69.83 300 GLU L N 1
ATOM 9517 C CA . GLU B 2 286 ? 123.934 137.432 76.656 1.00 69.83 300 GLU L CA 1
ATOM 9518 C C . GLU B 2 286 ? 125.318 137.700 76.038 1.00 69.83 300 GLU L C 1
ATOM 9519 O O . GLU B 2 286 ? 125.885 136.870 75.327 1.00 69.83 300 GLU L O 1
ATOM 9531 N N . SER B 2 287 ? 125.893 138.866 76.340 1.00 71.51 301 SER L N 1
ATOM 9532 C CA . SER B 2 287 ? 127.309 139.153 76.099 1.00 71.51 301 SER L CA 1
ATOM 9533 C C . SER B 2 287 ? 128.208 138.280 76.989 1.00 71.51 301 SER L C 1
ATOM 9534 O O . SER B 2 287 ? 127.931 138.116 78.179 1.00 71.51 301 SER L O 1
ATOM 9542 N N . GLY B 2 288 ? 129.281 137.722 76.425 1.00 69.52 302 GLY L N 1
ATOM 9543 C CA . GLY B 2 288 ? 130.212 136.804 77.096 1.00 69.52 302 GLY L CA 1
ATOM 9544 C C . GLY B 2 288 ? 130.020 135.326 76.732 1.00 69.52 302 GLY L C 1
ATOM 9545 O O . GLY B 2 288 ? 129.428 134.995 75.706 1.00 69.52 302 GLY L O 1
ATOM 9549 N N . GLY B 2 289 ? 130.559 134.427 77.560 1.00 66.04 303 GLY L N 1
ATOM 9550 C CA . GLY B 2 289 ? 130.587 132.975 77.312 1.00 66.04 303 GLY L CA 1
ATOM 9551 C C . GLY B 2 289 ? 129.262 132.229 77.530 1.00 66.04 303 GLY L C 1
ATOM 9552 O O . GLY B 2 289 ? 128.281 132.771 78.045 1.00 66.04 303 GLY L O 1
ATOM 9556 N N . HIS B 2 290 ? 129.251 130.945 77.176 1.00 64.04 304 HIS L N 1
ATOM 9557 C CA . HIS B 2 290 ? 128.064 130.080 77.153 1.00 64.04 304 HIS L CA 1
ATOM 9558 C C . HIS B 2 290 ? 127.636 129.565 78.532 1.00 64.04 304 HIS L C 1
ATOM 9559 O O . HIS B 2 290 ? 128.013 128.469 78.935 1.00 64.04 304 HIS L O 1
ATOM 9573 N N . PHE B 2 291 ? 126.834 130.335 79.269 1.00 59.58 305 PHE L N 1
ATOM 9574 C CA . PHE B 2 291 ? 126.303 129.868 80.552 1.00 59.58 305 PHE L CA 1
ATOM 9575 C C . PHE B 2 291 ? 125.436 128.630 80.346 1.00 59.58 305 PHE L C 1
ATOM 9576 O O . PHE B 2 291 ? 124.410 128.705 79.674 1.00 59.58 305 PHE L O 1
ATOM 9593 N N . ILE B 2 292 ? 125.811 127.522 80.976 1.00 53.99 306 ILE L N 1
ATOM 9594 C CA . ILE B 2 292 ? 125.020 126.293 81.064 1.00 53.99 306 ILE L CA 1
ATOM 9595 C C . ILE B 2 292 ? 125.010 125.858 82.524 1.00 53.99 306 ILE L C 1
ATOM 9596 O O . ILE B 2 292 ? 126.052 125.867 83.170 1.00 53.99 306 ILE L O 1
ATOM 9612 N N . ILE B 2 293 ? 123.858 125.463 83.055 1.00 48.82 307 ILE L N 1
ATOM 9613 C CA . ILE B 2 293 ? 123.698 125.046 84.449 1.00 48.82 307 ILE L CA 1
ATOM 9614 C C . ILE B 2 293 ? 122.982 123.718 84.470 1.00 48.82 307 ILE L C 1
ATOM 9615 O O . ILE B 2 293 ? 121.953 123.596 83.820 1.00 48.82 307 ILE L O 1
ATOM 9631 N N . PHE B 2 294 ? 123.482 122.736 85.212 1.00 47.22 308 PHE L N 1
ATOM 9632 C CA . PHE B 2 294 ? 122.919 121.392 85.198 1.00 47.22 308 PHE L CA 1
ATOM 9633 C C . PHE B 2 294 ? 123.039 120.662 86.526 1.00 47.22 308 PHE L C 1
ATOM 9634 O O . PHE B 2 294 ? 123.982 120.852 87.282 1.00 47.22 308 PHE L O 1
ATOM 9651 N N . SER B 2 295 ? 122.077 119.790 86.804 1.00 47.17 309 SER L N 1
ATOM 9652 C CA . SER B 2 295 ? 122.016 119.007 88.036 1.00 47.17 309 SER L CA 1
ATOM 9653 C C . SER B 2 295 ? 122.344 117.549 87.772 1.00 47.17 309 SER L C 1
ATOM 9654 O O . SER B 2 295 ? 121.788 116.957 86.850 1.00 47.17 309 SER L O 1
ATOM 9662 N N . GLY B 2 296 ? 123.231 116.978 88.587 1.00 50.75 310 GLY L N 1
ATOM 9663 C CA . GLY B 2 296 ? 123.794 115.645 88.392 1.00 50.75 310 GLY L CA 1
ATOM 9664 C C . GLY B 2 296 ? 125.064 115.663 87.539 1.00 50.75 310 GLY L C 1
ATOM 9665 O O . GLY B 2 296 ? 125.783 116.657 87.488 1.00 50.75 310 GLY L O 1
ATOM 9669 N N . GLY B 2 297 ? 125.344 114.548 86.871 1.00 57.98 311 GLY L N 1
ATOM 9670 C CA . GLY B 2 297 ? 126.478 114.362 85.961 1.00 57.98 311 GLY L CA 1
ATOM 9671 C C . GLY B 2 297 ? 127.798 113.965 86.623 1.00 57.98 311 GLY L C 1
ATOM 9672 O O . GLY B 2 297 ? 128.755 113.665 85.920 1.00 57.98 311 GLY L O 1
ATOM 9676 N N . MET B 2 298 ? 127.881 113.955 87.954 1.00 60.83 312 MET L N 1
ATOM 9677 C CA . MET B 2 298 ? 129.122 113.686 88.681 1.00 60.83 312 MET L CA 1
ATOM 9678 C C . MET B 2 298 ? 129.586 112.226 88.497 1.00 60.83 312 MET L C 1
ATOM 9679 O O . MET B 2 298 ? 128.741 111.329 88.486 1.00 60.83 312 MET L O 1
ATOM 9693 N N . PRO B 2 299 ? 130.900 111.942 88.410 1.00 61.39 313 PRO L N 1
ATOM 9694 C CA . PRO B 2 299 ? 131.429 110.578 88.310 1.00 61.39 313 PRO L CA 1
ATOM 9695 C C . PRO B 2 299 ? 130.997 109.678 89.471 1.00 61.39 313 PRO L C 1
ATOM 9696 O O . PRO B 2 299 ? 131.359 109.918 90.622 1.00 61.39 313 PRO L O 1
ATOM 9707 N N . ARG B 2 300 ? 130.240 108.618 89.192 1.00 60.02 314 ARG L N 1
ATOM 9708 C CA . ARG B 2 300 ? 129.587 107.793 90.222 1.00 60.02 314 ARG L CA 1
ATOM 9709 C C . ARG B 2 300 ? 130.590 106.994 91.058 1.00 60.02 314 ARG L C 1
ATOM 9710 O O . ARG B 2 300 ? 130.385 106.787 92.251 1.00 60.02 314 ARG L O 1
ATOM 9731 N N . ALA B 2 301 ? 131.698 106.593 90.442 1.00 62.03 315 ALA L N 1
ATOM 9732 C CA . ALA B 2 301 ? 132.743 105.792 91.071 1.00 62.03 315 ALA L CA 1
ATOM 9733 C C . ALA B 2 301 ? 133.511 106.514 92.203 1.00 62.03 315 ALA L C 1
ATOM 9734 O O . ALA B 2 301 ? 134.164 105.852 93.013 1.00 62.03 315 ALA L O 1
ATOM 9741 N N . SER B 2 302 ? 133.439 107.851 92.278 1.00 62.41 316 SER L N 1
ATOM 9742 C CA . SER B 2 302 ? 134.195 108.662 93.253 1.00 62.41 316 SER L CA 1
ATOM 9743 C C . SER B 2 302 ? 133.391 109.789 93.921 1.00 62.41 316 SER L C 1
ATOM 9744 O O . SER B 2 302 ? 133.767 110.240 95.000 1.00 62.41 316 SER L O 1
ATOM 9752 N N . TYR B 2 303 ? 132.274 110.225 93.334 1.00 60.33 317 TYR L N 1
ATOM 9753 C CA . TYR B 2 303 ? 131.455 111.349 93.802 1.00 60.33 317 TYR L CA 1
ATOM 9754 C C . TYR B 2 303 ? 129.947 111.044 93.655 1.00 60.33 317 TYR L C 1
ATOM 9755 O O . TYR B 2 303 ? 129.150 111.896 93.272 1.00 60.33 317 TYR L O 1
ATOM 9773 N N . GLY B 2 304 ? 129.549 109.795 93.902 1.00 57.28 318 GLY L N 1
ATOM 9774 C CA . GLY B 2 304 ? 128.237 109.284 93.502 1.00 57.28 318 GLY L CA 1
ATOM 9775 C C . GLY B 2 304 ? 127.055 109.707 94.370 1.00 57.28 318 GLY L C 1
ATOM 9776 O O . GLY B 2 304 ? 126.035 110.142 93.844 1.00 57.28 318 GLY L O 1
ATOM 9780 N N . ASP B 2 305 ? 127.154 109.574 95.689 1.00 54.10 319 ASP L N 1
ATOM 9781 C CA . ASP B 2 305 ? 125.998 109.731 96.584 1.00 54.10 319 ASP L CA 1
ATOM 9782 C C . ASP B 2 305 ? 125.566 111.195 96.796 1.00 54.10 319 ASP L C 1
ATOM 9783 O O . ASP B 2 305 ? 124.397 111.479 97.050 1.00 54.10 319 ASP L O 1
ATOM 9792 N N . ARG B 2 306 ? 126.512 112.132 96.708 1.00 49.80 320 ARG L N 1
ATOM 9793 C CA . ARG B 2 306 ? 126.331 113.556 97.029 1.00 49.80 320 ARG L CA 1
ATOM 9794 C C . ARG B 2 306 ? 125.516 114.353 95.995 1.00 49.80 320 ARG L C 1
ATOM 9795 O O . ARG B 2 306 ? 125.399 113.968 94.833 1.00 49.80 320 ARG L O 1
ATOM 9816 N N . HIS B 2 307 ? 124.941 115.474 96.433 1.00 45.69 321 HIS L N 1
ATOM 9817 C CA . HIS B 2 307 ? 123.960 116.269 95.696 1.00 45.69 321 HIS L CA 1
ATOM 9818 C C . HIS B 2 307 ? 124.587 117.573 95.208 1.00 45.69 321 HIS L C 1
ATOM 9819 O O . HIS B 2 307 ? 125.037 118.384 96.016 1.00 45.69 321 HIS L O 1
ATOM 9833 N N . CYS B 2 308 ? 124.629 117.800 93.893 1.00 43.34 322 CYS L N 1
ATOM 9834 C CA . CYS B 2 308 ? 125.369 118.932 93.328 1.00 43.34 322 CYS L CA 1
ATOM 9835 C C . CYS B 2 308 ? 124.752 119.516 92.048 1.00 43.34 322 CYS L C 1
ATOM 9836 O O . CYS B 2 308 ? 124.109 118.801 91.278 1.00 43.34 322 CYS L O 1
ATOM 9844 N N . VAL B 2 309 ? 124.983 120.809 91.813 1.00 43.54 323 VAL L N 1
ATOM 9845 C CA . VAL B 2 309 ? 124.644 121.526 90.570 1.00 43.54 323 VAL L CA 1
ATOM 9846 C C . VAL B 2 309 ? 125.921 122.087 89.986 1.00 43.54 323 VAL L C 1
ATOM 9847 O O . VAL B 2 309 ? 126.653 122.781 90.679 1.00 43.54 323 VAL L O 1
ATOM 9860 N N . SER B 2 310 ? 126.187 121.840 88.715 1.00 46.48 324 SER L N 1
ATOM 9861 C CA . SER B 2 310 ? 127.353 122.360 88.013 1.00 46.48 324 SER L CA 1
ATOM 9862 C C . SER B 2 310 ? 126.976 123.551 87.160 1.00 46.48 324 SER L C 1
ATOM 9863 O O . SER B 2 310 ? 126.007 123.493 86.416 1.00 46.48 324 SER L O 1
ATOM 9871 N N . VAL B 2 311 ? 127.752 124.622 87.245 1.00 51.06 325 VAL L N 1
ATOM 9872 C CA . VAL B 2 311 ? 127.619 125.813 86.408 1.00 51.06 325 VAL L CA 1
ATOM 9873 C C . VAL B 2 311 ? 128.857 125.928 85.547 1.00 51.06 325 VAL L C 1
ATOM 9874 O O . VAL B 2 311 ? 129.966 125.948 86.070 1.00 51.06 325 VAL L O 1
ATOM 9887 N N . LEU B 2 312 ? 128.675 126.038 84.241 1.00 58.98 326 LEU L N 1
ATOM 9888 C CA . LEU B 2 312 ? 129.723 126.246 83.260 1.00 58.98 326 LEU L CA 1
ATOM 9889 C C . LEU B 2 312 ? 129.527 127.602 82.602 1.00 58.98 326 LEU L C 1
ATOM 9890 O O . LEU B 2 312 ? 128.417 127.934 82.201 1.00 58.98 326 LEU L O 1
ATOM 9906 N N . ARG B 2 313 ? 130.613 128.340 82.413 1.00 65.91 327 ARG L N 1
ATOM 9907 C CA . ARG B 2 313 ? 130.697 129.413 81.430 1.00 65.91 327 ARG L CA 1
ATOM 9908 C C . ARG B 2 313 ? 132.111 129.454 80.876 1.00 65.91 327 ARG L C 1
ATOM 9909 O O . ARG B 2 313 ? 133.045 129.568 81.661 1.00 65.91 327 ARG L O 1
ATOM 9930 N N . ALA B 2 314 ? 132.288 129.388 79.559 1.00 69.71 328 ALA L N 1
ATOM 9931 C CA . ALA B 2 314 ? 133.620 129.374 78.945 1.00 69.71 328 ALA L CA 1
ATOM 9932 C C . ALA B 2 314 ? 134.537 128.323 79.616 1.00 69.71 328 ALA L C 1
ATOM 9933 O O . ALA B 2 314 ? 134.143 127.168 79.754 1.00 69.71 328 ALA L O 1
ATOM 9940 N N . GLU B 2 315 ? 135.739 128.700 80.052 1.00 72.68 329 GLU L N 1
ATOM 9941 C CA . GLU B 2 315 ? 136.683 127.814 80.756 1.00 72.68 329 GLU L CA 1
ATOM 9942 C C . GLU B 2 315 ? 136.338 127.607 82.249 1.00 72.68 329 GLU L C 1
ATOM 9943 O O . GLU B 2 315 ? 136.754 126.617 82.851 1.00 72.68 329 GLU L O 1
ATOM 9955 N N . THR B 2 316 ? 135.574 128.517 82.868 1.00 68.02 330 THR L N 1
ATOM 9956 C CA . THR B 2 316 ? 135.158 128.417 84.278 1.00 68.02 330 THR L CA 1
ATOM 9957 C C . THR B 2 316 ? 133.994 127.447 84.466 1.00 68.02 330 THR L C 1
ATOM 9958 O O . THR B 2 316 ? 132.854 127.747 84.112 1.00 68.02 330 THR L O 1
ATOM 9969 N N .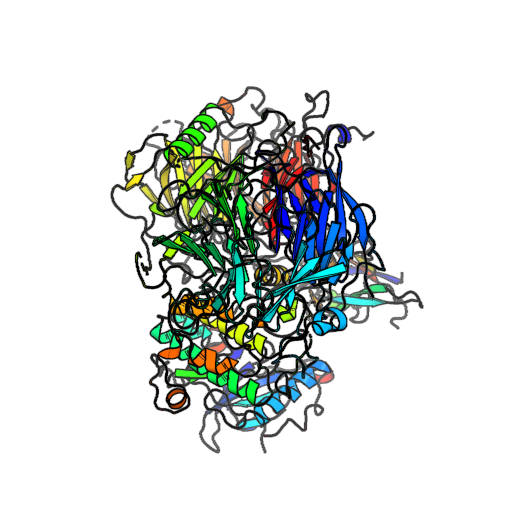 LEU B 2 317 ? 134.269 126.299 85.078 1.00 58.11 331 LEU L N 1
ATOM 9970 C CA . LEU B 2 317 ? 133.269 125.367 85.590 1.00 58.11 331 LEU L CA 1
ATOM 9971 C C . LEU B 2 317 ? 133.419 125.292 87.109 1.00 58.11 331 LEU L C 1
ATOM 9972 O O . LEU B 2 317 ? 134.519 125.040 87.597 1.00 58.11 331 LEU L O 1
ATOM 9988 N N . VAL B 2 318 ? 132.336 125.467 87.858 1.00 52.89 332 VAL L N 1
ATOM 9989 C CA . VAL B 2 318 ? 132.287 125.057 89.265 1.00 52.89 332 VAL L CA 1
ATOM 9990 C C . VAL B 2 318 ? 131.112 124.131 89.499 1.00 52.89 332 VAL L C 1
ATOM 9991 O O . VAL B 2 318 ? 130.053 124.263 88.898 1.00 52.89 332 VAL L O 1
ATOM 10004 N N . THR B 2 319 ? 131.283 123.221 90.431 1.00 46.95 333 THR L N 1
ATOM 10005 C CA . THR B 2 319 ? 130.223 122.427 91.001 1.00 46.95 333 THR L CA 1
ATOM 10006 C C . THR B 2 319 ? 129.907 122.974 92.370 1.00 46.95 333 THR L C 1
ATOM 10007 O O . THR B 2 319 ? 130.792 123.135 93.204 1.00 46.95 333 THR L O 1
ATOM 10018 N N . LEU B 2 320 ? 128.630 123.185 92.628 1.00 42.53 334 LEU L N 1
ATOM 10019 C CA . LEU B 2 320 ? 128.103 123.675 93.879 1.00 42.53 334 LEU L CA 1
ATOM 10020 C C . LEU B 2 320 ? 127.583 122.455 94.620 1.00 42.53 334 LEU L C 1
ATOM 10021 O O . LEU B 2 320 ? 126.734 121.725 94.114 1.00 42.53 334 LEU L O 1
ATOM 10037 N N . ASP B 2 321 ? 128.173 122.187 95.775 1.00 44.72 335 ASP L N 1
ATOM 10038 C CA . ASP B 2 321 ? 127.923 120.993 96.561 1.00 44.72 335 ASP L CA 1
ATOM 10039 C C . ASP B 2 321 ? 127.051 121.328 97.757 1.00 44.72 335 ASP L C 1
ATOM 10040 O O . ASP B 2 321 ? 127.387 122.201 98.559 1.00 44.72 335 ASP L O 1
ATOM 10049 N N . PHE B 2 322 ? 125.935 120.622 97.881 1.00 39.32 336 PHE L N 1
ATOM 10050 C CA . PHE B 2 322 ? 124.883 120.951 98.824 1.00 39.32 336 PHE L CA 1
ATOM 10051 C C . PHE B 2 322 ? 124.702 119.866 99.867 1.00 39.32 336 PHE L C 1
ATOM 10052 O O . PHE B 2 322 ? 124.860 118.673 99.623 1.00 39.32 336 PHE L O 1
ATOM 10069 N N . THR B 2 323 ? 124.343 120.293 101.065 1.00 37.62 337 THR L N 1
ATOM 10070 C CA . THR B 2 323 ? 124.192 119.428 102.226 1.00 37.62 337 THR L CA 1
ATOM 10071 C C . THR B 2 323 ? 122.854 118.695 102.280 1.00 37.62 337 THR L C 1
ATOM 10072 O O . THR B 2 323 ? 122.605 117.969 103.238 1.00 37.62 337 THR L O 1
ATOM 10083 N N . SER B 2 324 ? 121.994 118.844 101.271 1.00 40.09 338 SER L N 1
ATOM 10084 C CA . SER B 2 324 ? 120.734 118.112 101.129 1.00 40.09 338 SER L CA 1
ATOM 10085 C C . SER B 2 324 ? 120.268 118.050 99.667 1.00 40.09 338 SER L C 1
ATOM 10086 O O . SER B 2 324 ? 120.742 118.804 98.822 1.00 40.09 338 SER L O 1
ATOM 10094 N N . ARG B 2 325 ? 119.362 117.115 99.354 1.00 41.89 339 ARG L N 1
ATOM 10095 C CA . ARG B 2 325 ? 118.964 116.736 97.984 1.00 41.89 339 ARG L CA 1
ATOM 10096 C C . ARG B 2 325 ? 118.347 117.892 97.200 1.00 41.89 339 ARG L C 1
ATOM 10097 O O . ARG B 2 325 ? 117.481 118.572 97.728 1.00 41.89 339 ARG L O 1
ATOM 10118 N N . ILE B 2 326 ? 118.739 118.104 95.943 1.00 38.71 340 ILE L N 1
ATOM 10119 C CA . ILE B 2 326 ? 118.206 119.188 95.100 1.00 38.71 340 ILE L CA 1
ATOM 10120 C C . ILE B 2 326 ? 116.803 118.840 94.610 1.00 38.71 340 ILE L C 1
ATOM 10121 O O . ILE B 2 326 ? 116.611 117.790 94.002 1.00 38.71 340 ILE L O 1
ATOM 10137 N N . ILE B 2 327 ? 115.832 119.727 94.820 1.00 37.72 341 ILE L N 1
ATOM 10138 C CA . ILE B 2 327 ? 114.472 119.595 94.301 1.00 37.72 341 ILE L CA 1
ATOM 10139 C C . ILE B 2 327 ? 114.383 120.238 92.918 1.00 37.72 341 ILE L C 1
ATOM 10140 O O . ILE B 2 327 ? 114.008 119.570 91.960 1.00 37.72 341 ILE L O 1
ATOM 10156 N N . ASP B 2 328 ? 114.705 121.523 92.787 1.00 39.78 342 ASP L N 1
ATOM 10157 C CA . ASP B 2 328 ? 114.548 122.285 91.543 1.00 39.78 342 ASP L CA 1
ATOM 10158 C C . ASP B 2 328 ? 115.359 123.593 91.591 1.00 39.78 342 ASP L C 1
ATOM 10159 O O . ASP B 2 328 ? 115.829 124.001 92.648 1.00 39.78 342 ASP L O 1
ATOM 10168 N N . PHE B 2 329 ? 115.533 124.260 90.457 1.00 40.43 343 PHE L N 1
ATOM 10169 C CA . PHE B 2 329 ? 116.256 125.514 90.330 1.00 40.43 343 PHE L CA 1
ATOM 10170 C C . PHE B 2 329 ? 115.726 126.373 89.194 1.00 40.43 343 PHE L C 1
ATOM 10171 O O . PHE B 2 329 ? 115.134 125.872 88.243 1.00 40.43 343 PHE L O 1
ATOM 10188 N N . PHE B 2 330 ? 115.906 127.683 89.317 1.00 45.21 344 PHE L N 1
ATOM 10189 C CA . PHE B 2 330 ? 115.497 128.693 88.347 1.00 45.21 344 PHE L CA 1
ATOM 10190 C C . PHE B 2 330 ? 116.517 129.823 88.281 1.00 45.21 344 PHE L C 1
ATOM 10191 O O . PHE B 2 330 ? 117.241 130.084 89.240 1.00 45.21 344 PHE L O 1
ATOM 10208 N N . THR B 2 331 ? 116.595 130.502 87.143 1.00 52.30 345 THR L N 1
ATOM 10209 C CA . THR B 2 331 ? 117.465 131.673 86.969 1.00 52.30 345 THR L CA 1
ATOM 10210 C C . THR B 2 331 ? 116.620 132.935 86.830 1.00 52.30 345 THR L C 1
ATOM 10211 O O . THR B 2 331 ? 115.570 132.917 86.191 1.00 52.30 345 THR L O 1
ATOM 10222 N N . VAL B 2 332 ? 117.069 134.041 87.413 1.00 56.27 346 VAL L N 1
ATOM 10223 C CA . VAL B 2 332 ? 116.474 135.375 87.271 1.00 56.27 346 VAL L CA 1
ATOM 10224 C C . VAL B 2 332 ? 116.815 135.942 85.894 1.00 56.27 346 VAL L C 1
ATOM 10225 O O . VAL B 2 332 ? 117.989 136.117 85.578 1.00 56.27 346 VAL L O 1
ATOM 10238 N N . HIS B 2 333 ? 115.788 136.181 85.075 1.00 60.87 347 HIS L N 1
ATOM 10239 C CA . HIS B 2 333 ? 115.860 136.525 83.650 1.00 60.87 347 HIS L CA 1
ATOM 10240 C C . HIS B 2 333 ? 114.550 137.186 83.182 1.00 60.87 347 HIS L C 1
ATOM 10241 O O . HIS B 2 333 ? 113.535 137.071 83.870 1.00 60.87 347 HIS L O 1
ATOM 10255 N N . SER B 2 334 ? 114.527 137.829 82.011 1.00 65.99 348 SER L N 1
ATOM 10256 C CA . SER B 2 334 ? 113.333 138.524 81.502 1.00 65.99 348 SER L CA 1
ATOM 10257 C C . SER B 2 334 ? 112.598 137.787 80.384 1.00 65.99 348 SER L C 1
ATOM 10258 O O . SER B 2 334 ? 113.155 137.490 79.329 1.00 65.99 348 SER L O 1
ATOM 10266 N N . THR B 2 335 ? 111.303 137.553 80.603 1.00 72.61 349 THR L N 1
ATOM 10267 C CA . THR B 2 335 ? 110.333 136.950 79.672 1.00 72.61 349 THR L CA 1
ATOM 10268 C C . THR B 2 335 ? 109.797 137.894 78.584 1.00 72.61 349 THR L C 1
ATOM 10269 O O . THR B 2 335 ? 109.061 137.437 77.710 1.00 72.61 349 THR L O 1
ATOM 10280 N N . ARG B 2 336 ? 110.171 139.183 78.574 1.00 75.93 350 ARG L N 1
ATOM 10281 C CA . ARG B 2 336 ? 109.806 140.140 77.513 1.00 75.93 350 ARG L CA 1
ATOM 10282 C C . ARG B 2 336 ? 110.305 139.655 76.138 1.00 75.93 350 ARG L C 1
ATOM 10283 O O . ARG B 2 336 ? 111.521 139.573 75.955 1.00 75.93 350 ARG L O 1
ATOM 10304 N N . PRO B 2 337 ? 109.433 139.336 75.162 1.00 79.53 351 PRO L N 1
ATOM 10305 C CA . PRO B 2 337 ? 109.864 138.767 73.883 1.00 79.53 351 PRO L CA 1
ATOM 10306 C C . PRO B 2 337 ? 110.769 139.695 73.064 1.00 79.53 351 PRO L C 1
ATOM 10307 O O . PRO B 2 337 ? 111.664 139.227 72.366 1.00 79.53 351 PRO L O 1
ATOM 10318 N N . GLU B 2 338 ? 110.581 141.011 73.167 1.00 77.05 352 GLU L N 1
ATOM 10319 C CA . GLU B 2 338 ? 111.396 142.017 72.480 1.00 77.05 352 GLU L CA 1
ATOM 10320 C C . GLU B 2 338 ? 112.846 142.097 72.987 1.00 77.05 352 GLU L C 1
ATOM 10321 O O . GLU B 2 338 ? 113.692 142.697 72.324 1.00 77.05 352 GLU L O 1
ATOM 10333 N N . ASP B 2 339 ? 113.159 141.510 74.145 1.00 73.72 353 ASP L N 1
ATOM 10334 C CA . ASP B 2 339 ? 114.526 141.436 74.656 1.00 73.72 353 ASP L CA 1
ATOM 10335 C C . ASP B 2 339 ? 115.355 140.380 73.886 1.00 73.72 353 ASP L C 1
ATOM 10336 O O . ASP B 2 339 ? 114.850 139.352 73.420 1.00 73.72 353 ASP L O 1
ATOM 10345 N N . GLU B 2 340 ? 116.649 140.640 73.743 1.00 73.53 354 GLU L N 1
ATOM 10346 C CA . GLU B 2 340 ? 117.640 139.834 73.022 1.00 73.53 354 GLU L CA 1
ATOM 10347 C C . GLU B 2 340 ? 118.700 139.222 73.948 1.00 73.53 354 GLU L C 1
ATOM 10348 O O . GLU B 2 340 ? 119.552 138.463 73.494 1.00 73.53 354 GLU L O 1
ATOM 10360 N N . PHE B 2 341 ? 118.647 139.519 75.247 1.00 74.52 355 PHE L N 1
ATOM 10361 C CA . PHE B 2 341 ? 119.599 139.043 76.243 1.00 74.52 355 PHE L CA 1
ATOM 10362 C C . PHE B 2 341 ? 118.992 137.951 77.130 1.00 74.52 355 PHE L C 1
ATOM 10363 O O . PHE B 2 341 ? 117.857 138.060 77.584 1.00 74.52 355 PHE L O 1
ATOM 10380 N N . ASP B 2 342 ? 119.742 136.875 77.387 1.00 70.59 356 ASP L N 1
ATOM 10381 C CA . ASP B 2 342 ? 119.350 135.834 78.357 1.00 70.59 356 ASP L CA 1
ATOM 10382 C C . ASP B 2 342 ? 119.456 136.283 79.825 1.00 70.59 356 ASP L C 1
ATOM 10383 O O . ASP B 2 342 ? 119.029 135.549 80.715 1.00 70.59 356 ASP L O 1
ATOM 10392 N N . ASP B 2 343 ? 120.087 137.437 80.051 1.00 68.99 357 ASP L N 1
ATOM 10393 C CA . ASP B 2 343 ? 120.203 138.231 81.278 1.00 68.99 357 ASP L CA 1
ATOM 10394 C C . ASP B 2 343 ? 120.219 137.471 82.623 1.00 68.99 357 ASP L C 1
ATOM 10395 O O . ASP B 2 343 ? 119.437 137.811 83.511 1.00 68.99 357 ASP L O 1
ATOM 10404 N N . PRO B 2 344 ? 121.114 136.479 82.830 1.00 62.05 358 PRO L N 1
ATOM 10405 C CA . PRO B 2 344 ? 121.156 135.686 84.053 1.00 62.05 358 PRO L CA 1
ATOM 10406 C C . PRO B 2 344 ? 121.786 136.477 85.210 1.00 62.05 358 PRO L C 1
ATOM 10407 O O . PRO B 2 344 ? 123.001 136.460 85.401 1.00 62.05 358 PRO L O 1
ATOM 10418 N N . GLN B 2 345 ? 120.977 137.188 85.995 1.00 57.06 359 GLN L N 1
ATOM 10419 C CA . GLN B 2 345 ? 121.482 137.958 87.135 1.00 57.06 359 GLN L CA 1
ATOM 10420 C C . GLN B 2 345 ? 121.863 137.049 88.316 1.00 57.06 359 GLN L C 1
ATOM 10421 O O . GLN B 2 345 ? 122.968 137.127 88.843 1.00 57.06 359 GLN L O 1
ATOM 10435 N N . ALA B 2 346 ? 120.958 136.159 88.713 1.00 52.19 360 ALA L N 1
ATOM 10436 C CA . ALA B 2 346 ? 121.122 135.261 89.845 1.00 52.19 360 ALA L CA 1
ATOM 10437 C C . ALA B 2 346 ? 120.465 133.902 89.574 1.00 52.19 360 ALA L C 1
ATOM 10438 O O . ALA B 2 346 ? 119.486 133.818 88.838 1.00 52.19 360 ALA L O 1
ATOM 10445 N N . LEU B 2 347 ? 121.003 132.846 90.177 1.00 46.82 361 LEU L N 1
ATOM 10446 C CA . LEU B 2 347 ? 120.545 131.455 90.133 1.00 46.82 361 LEU L CA 1
ATOM 10447 C C . LEU B 2 347 ? 120.030 131.063 91.514 1.00 46.82 361 LEU L C 1
ATOM 10448 O O . LEU B 2 347 ? 120.759 131.206 92.492 1.00 46.82 361 LEU L O 1
ATOM 10464 N N . ALA B 2 348 ? 118.817 130.537 91.610 1.00 41.07 362 ALA L N 1
ATOM 10465 C CA . ALA B 2 348 ? 118.255 130.078 92.870 1.00 41.07 362 ALA L CA 1
ATOM 10466 C C . ALA B 2 348 ? 117.914 128.599 92.812 1.00 41.07 362 ALA L C 1
ATOM 10467 O O . ALA B 2 348 ? 117.394 128.115 91.813 1.00 41.07 362 ALA L O 1
ATOM 10474 N N . VAL B 2 349 ? 118.209 127.888 93.894 1.00 36.88 363 VAL L N 1
ATOM 10475 C CA . VAL B 2 349 ? 118.137 126.432 94.010 1.00 36.88 363 VAL L CA 1
ATOM 10476 C C . VAL B 2 349 ? 117.391 126.072 95.277 1.00 36.88 363 VAL L C 1
ATOM 10477 O O . VAL B 2 349 ? 117.690 126.597 96.343 1.00 36.88 363 VAL L O 1
ATOM 10490 N N . LEU B 2 350 ? 116.447 125.151 95.177 1.00 36.66 364 LEU L N 1
ATOM 10491 C CA . LEU B 2 350 ? 115.686 124.635 96.294 1.00 36.66 364 LEU L CA 1
ATOM 10492 C C . LEU B 2 350 ? 116.285 123.285 96.668 1.00 36.66 364 LEU L C 1
ATOM 10493 O O . LEU B 2 350 ? 116.159 122.323 95.916 1.00 36.66 364 LEU L O 1
ATOM 10509 N N . LEU B 2 351 ? 116.950 123.209 97.810 1.00 38.46 365 LEU L N 1
ATOM 10510 C CA . LEU B 2 351 ? 117.396 121.963 98.408 1.00 38.46 365 LEU L CA 1
ATOM 10511 C C . LEU B 2 351 ? 116.296 121.414 99.322 1.00 38.46 365 LEU L C 1
ATOM 10512 O O . LEU B 2 351 ? 115.334 122.099 99.644 1.00 38.46 365 LEU L O 1
ATOM 10528 N N . GLU B 2 352 ? 116.418 120.178 99.782 1.00 42.18 366 GLU L N 1
ATOM 10529 C CA . GLU B 2 352 ? 115.412 119.571 100.645 1.00 42.18 366 GLU L CA 1
ATOM 10530 C C . GLU B 2 352 ? 115.293 120.257 102.011 1.00 42.18 366 GLU L C 1
ATOM 10531 O O . GLU B 2 352 ? 114.263 120.132 102.664 1.00 42.18 366 GLU L O 1
ATOM 10543 N N . GLU B 2 353 ? 116.323 120.985 102.452 1.00 41.46 367 GLU L N 1
ATOM 10544 C CA . GLU B 2 353 ? 116.386 121.598 103.783 1.00 41.46 367 GLU L CA 1
ATOM 10545 C C . GLU B 2 353 ? 116.737 123.103 103.764 1.00 41.46 367 GLU L C 1
ATOM 10546 O O . GLU B 2 353 ? 116.864 123.726 104.814 1.00 41.46 367 GLU L O 1
ATOM 10558 N N . GLU B 2 354 ? 116.941 123.714 102.597 1.00 41.02 368 GLU L N 1
ATOM 10559 C CA . GLU B 2 354 ? 117.323 125.118 102.447 1.00 41.02 368 GLU L CA 1
ATOM 10560 C C . GLU B 2 354 ? 116.957 125.644 101.051 1.00 41.02 368 GLU L C 1
ATOM 10561 O O . GLU B 2 354 ? 116.969 124.884 100.092 1.00 41.02 368 GLU L O 1
ATOM 10573 N N . LEU B 2 355 ? 116.704 126.943 100.881 1.00 38.48 369 LEU L N 1
ATOM 10574 C CA . LEU B 2 355 ? 116.743 127.587 99.563 1.00 38.48 369 LEU L CA 1
ATOM 10575 C C . LEU B 2 355 ? 117.951 128.492 99.511 1.00 38.48 369 LEU L C 1
ATOM 10576 O O . LEU B 2 355 ? 118.115 129.341 100.381 1.00 38.48 369 LEU L O 1
ATOM 10592 N N . VAL B 2 356 ? 118.771 128.335 98.487 1.00 39.62 370 VAL L N 1
ATOM 10593 C CA . VAL B 2 356 ? 119.959 129.150 98.276 1.00 39.62 370 VAL L CA 1
ATOM 10594 C C . VAL B 2 356 ? 119.799 129.945 97.000 1.00 39.62 370 VAL L C 1
ATOM 10595 O O . VAL B 2 356 ? 119.164 129.502 96.051 1.00 39.62 370 VAL L O 1
ATOM 10608 N N . VAL B 2 357 ? 120.390 131.129 96.971 1.00 42.74 371 VAL L N 1
ATOM 10609 C CA . VAL B 2 357 ? 120.469 131.967 95.784 1.00 42.74 371 VAL L CA 1
ATOM 10610 C C . VAL B 2 357 ? 121.865 132.543 95.678 1.00 42.74 371 VAL L C 1
ATOM 10611 O O . VAL B 2 357 ? 122.495 132.864 96.681 1.00 42.74 371 VAL L O 1
ATOM 10624 N N . LEU B 2 358 ? 122.373 132.602 94.459 1.00 46.93 372 LEU L N 1
ATOM 10625 C CA . LEU B 2 358 ? 123.751 132.907 94.130 1.00 46.93 372 LEU L CA 1
ATOM 10626 C C . LEU B 2 358 ? 123.764 133.854 92.933 1.00 46.93 372 LEU L C 1
ATOM 10627 O O . LEU B 2 358 ? 123.015 133.665 91.983 1.00 46.93 372 LEU L O 1
ATOM 10643 N N . ASP B 2 359 ? 124.585 134.893 92.983 1.00 54.40 373 ASP L N 1
ATOM 10644 C CA . ASP B 2 359 ? 124.654 135.922 91.953 1.00 54.40 373 ASP L CA 1
ATOM 10645 C C . ASP B 2 359 ? 125.946 135.776 91.149 1.00 54.40 373 ASP L C 1
ATOM 10646 O O . ASP B 2 359 ? 127.019 135.558 91.704 1.00 54.40 373 ASP L O 1
ATOM 10655 N N . LEU B 2 360 ? 125.834 135.842 89.826 1.00 54.07 374 LEU L N 1
ATOM 10656 C CA . LEU B 2 360 ? 126.905 135.469 88.912 1.00 54.07 374 LEU L CA 1
ATOM 10657 C C . LEU B 2 360 ? 127.636 136.678 88.305 1.00 54.07 374 LEU L C 1
ATOM 10658 O O . LEU B 2 360 ? 128.337 136.528 87.308 1.00 54.07 374 LEU L O 1
ATOM 10674 N N . GLN B 2 361 ? 127.501 137.878 88.885 1.00 55.50 375 GLN L N 1
ATOM 10675 C CA . GLN B 2 361 ? 128.154 139.100 88.390 1.00 55.50 375 GLN L CA 1
ATOM 10676 C C . GLN B 2 361 ? 129.687 139.019 88.395 1.00 55.50 375 GLN L C 1
ATOM 10677 O O . GLN B 2 361 ? 130.320 139.479 87.446 1.00 55.50 375 GLN L O 1
ATOM 10691 N N . THR B 2 362 ? 130.292 138.458 89.442 1.00 56.17 376 THR L N 1
ATOM 10692 C CA . THR B 2 362 ? 131.755 138.416 89.628 1.00 56.17 376 THR L CA 1
ATOM 10693 C C . THR B 2 362 ? 132.278 136.980 89.710 1.00 56.17 376 THR L C 1
ATOM 10694 O O . THR B 2 362 ? 131.581 136.131 90.272 1.00 56.17 376 THR L O 1
ATOM 10705 N N . PRO B 2 363 ? 133.506 136.687 89.236 1.00 55.92 377 PRO L N 1
ATOM 10706 C CA . PRO B 2 363 ? 134.098 135.354 89.303 1.00 55.92 377 PRO L CA 1
ATOM 10707 C C . PRO B 2 363 ? 134.058 134.752 90.710 1.00 55.92 377 PRO L C 1
ATOM 10708 O O . PRO B 2 363 ? 134.177 135.459 91.710 1.00 55.92 377 PRO L O 1
ATOM 10719 N N . GLY B 2 364 ? 133.838 133.444 90.794 1.00 53.29 378 GLY L N 1
ATOM 10720 C CA . GLY B 2 364 ? 133.529 132.750 92.047 1.00 53.29 378 GLY L CA 1
ATOM 10721 C C . GLY B 2 364 ? 132.068 132.868 92.502 1.00 53.29 378 GLY L C 1
ATOM 10722 O O . GLY B 2 364 ? 131.666 132.107 93.377 1.00 53.29 378 GLY L O 1
ATOM 10726 N N . TRP B 2 365 ? 131.259 133.741 91.892 1.00 50.68 379 TRP L N 1
ATOM 10727 C CA . TRP B 2 365 ? 129.788 133.737 91.933 1.00 50.68 379 TRP L CA 1
ATOM 10728 C C . TRP B 2 365 ? 129.204 133.729 93.365 1.00 50.68 379 TRP L C 1
ATOM 10729 O O . TRP B 2 365 ? 128.840 132.672 93.877 1.00 50.68 379 TRP L O 1
ATOM 10750 N N . PRO B 2 366 ? 129.194 134.869 94.078 1.00 48.57 380 PRO L N 1
ATOM 10751 C CA . PRO B 2 366 ? 128.861 134.935 95.500 1.00 48.57 380 PRO L CA 1
ATOM 10752 C C . PRO B 2 366 ? 127.436 134.497 95.837 1.00 48.57 380 PRO L C 1
ATOM 10753 O O . PRO B 2 366 ? 126.484 134.820 95.133 1.00 48.57 380 PRO L O 1
ATOM 10764 N N . ALA B 2 367 ? 127.263 133.825 96.971 1.00 44.26 381 ALA L N 1
ATOM 10765 C CA . ALA B 2 367 ? 125.950 133.592 97.560 1.00 44.26 381 ALA L CA 1
ATOM 10766 C C . ALA B 2 367 ? 125.294 134.906 98.011 1.00 44.26 381 ALA L C 1
ATOM 10767 O O . ALA B 2 367 ? 125.973 135.855 98.393 1.00 44.26 381 ALA L O 1
ATOM 10774 N N . VAL B 2 368 ? 123.966 134.948 98.009 1.00 43.93 382 VAL L N 1
ATOM 10775 C CA . VAL B 2 368 ? 123.138 136.106 98.373 1.00 43.93 382 VAL L CA 1
ATOM 10776 C C . VAL B 2 368 ? 122.359 135.821 99.671 1.00 43.93 382 VAL L C 1
ATOM 10777 O O . VAL B 2 368 ? 121.657 134.813 99.731 1.00 43.93 382 VAL L O 1
ATOM 10790 N N . PRO B 2 369 ? 122.442 136.668 100.714 1.00 44.38 383 PRO L N 1
ATOM 10791 C CA . PRO B 2 369 ? 121.706 136.475 101.965 1.00 44.38 383 PRO L CA 1
ATOM 10792 C C . PRO B 2 369 ? 120.183 136.530 101.801 1.00 44.38 383 PRO L C 1
ATOM 10793 O O . PRO B 2 369 ? 119.669 137.268 100.965 1.00 44.38 383 PRO L O 1
ATOM 10804 N N . ALA B 2 370 ? 119.448 135.788 102.627 1.00 46.06 384 ALA L N 1
ATOM 10805 C CA . ALA B 2 370 ? 117.996 135.662 102.527 1.00 46.06 384 ALA L CA 1
ATOM 10806 C C . ALA B 2 370 ? 117.241 136.467 103.609 1.00 46.06 384 ALA L C 1
ATOM 10807 O O . ALA B 2 370 ? 117.489 136.254 104.799 1.00 46.06 384 ALA L O 1
ATOM 10814 N N . PRO B 2 371 ? 116.286 137.346 103.252 1.00 46.03 385 PRO L N 1
ATOM 10815 C CA . PRO B 2 371 ? 115.495 138.109 104.217 1.00 46.03 385 PRO L CA 1
ATOM 10816 C C . PRO B 2 371 ? 114.423 137.281 104.944 1.00 46.03 385 PRO L C 1
ATOM 10817 O O . PRO B 2 371 ? 113.901 137.718 105.969 1.00 46.03 385 PRO L O 1
ATOM 10828 N N . TYR B 2 372 ? 114.082 136.099 104.439 1.00 45.56 386 TYR L N 1
ATOM 10829 C CA . TYR B 2 372 ? 113.007 135.237 104.941 1.00 45.56 386 TYR L CA 1
ATOM 10830 C C . TYR B 2 372 ? 113.300 133.767 104.642 1.00 45.56 386 TYR L C 1
ATOM 10831 O O . TYR B 2 372 ? 114.281 133.440 103.976 1.00 45.56 386 TYR L O 1
ATOM 10849 N N . LEU B 2 373 ? 112.439 132.875 105.137 1.00 43.15 387 LEU L N 1
ATOM 10850 C CA . LEU B 2 373 ? 112.468 131.440 104.838 1.00 43.15 387 LEU L CA 1
ATOM 10851 C C . LEU B 2 373 ? 113.771 130.748 105.284 1.00 43.15 387 LEU L C 1
ATOM 10852 O O . LEU B 2 373 ? 114.302 129.867 104.610 1.00 43.15 387 LEU L O 1
ATOM 10868 N N . ALA B 2 374 ? 114.308 131.180 106.424 1.00 40.30 388 ALA L N 1
ATOM 10869 C CA . ALA B 2 374 ? 115.585 130.723 106.952 1.00 40.30 388 ALA L CA 1
ATOM 10870 C C . ALA B 2 374 ? 115.550 129.243 107.384 1.00 40.30 388 ALA L C 1
ATOM 10871 O O . ALA B 2 374 ? 114.518 128.748 107.852 1.00 40.30 388 ALA L O 1
ATOM 10878 N N . PRO B 2 375 ? 116.677 128.524 107.280 1.00 39.79 389 PRO L N 1
ATOM 10879 C CA . PRO B 2 375 ? 116.801 127.165 107.775 1.00 39.79 389 PRO L CA 1
ATOM 10880 C C . PRO B 2 375 ? 117.045 127.171 109.294 1.00 39.79 389 PRO L C 1
ATOM 10881 O O . PRO B 2 375 ? 118.180 127.052 109.756 1.00 39.79 389 PRO L O 1
ATOM 10892 N N . LEU B 2 376 ? 115.979 127.274 110.090 1.00 36.18 390 LEU L N 1
ATOM 10893 C CA . LEU B 2 376 ? 116.025 127.250 111.564 1.00 36.18 390 LEU L CA 1
ATOM 10894 C C . LEU B 2 376 ? 116.725 125.988 112.089 1.00 36.18 390 LEU L C 1
ATOM 10895 O O . LEU B 2 376 ? 117.571 126.041 112.974 1.00 36.18 390 LEU L O 1
ATOM 10911 N N . HIS B 2 377 ? 116.394 124.852 111.480 1.00 37.95 391 HIS L N 1
ATOM 10912 C CA . HIS B 2 377 ? 116.921 123.505 111.709 1.00 37.95 391 HIS L CA 1
ATOM 10913 C C . HIS B 2 377 ? 118.424 123.310 111.581 1.00 37.95 391 HIS L C 1
ATOM 10914 O O . HIS B 2 377 ? 118.872 122.211 111.874 1.00 37.95 391 HIS L O 1
ATOM 10928 N N . SER B 2 378 ? 119.191 124.248 111.015 1.00 36.96 392 SER L N 1
ATOM 10929 C CA . SER B 2 378 ? 120.563 124.026 110.529 1.00 36.96 392 SER L CA 1
ATOM 10930 C C . SER B 2 378 ? 121.462 123.330 111.552 1.00 36.96 392 SER L C 1
ATOM 10931 O O . SER B 2 378 ? 122.387 122.626 111.169 1.00 36.96 392 SER L O 1
ATOM 10939 N N . SER B 2 379 ? 121.220 123.532 112.843 1.00 32.58 393 SER L N 1
ATOM 10940 C CA . SER B 2 379 ? 121.534 122.548 113.886 1.00 32.58 393 SER L CA 1
ATOM 10941 C C . SER B 2 379 ? 120.264 122.278 114.692 1.00 32.58 393 SER L C 1
ATOM 10942 O O . SER B 2 379 ? 119.493 123.209 114.902 1.00 32.58 393 SER L O 1
ATOM 10950 N N . ALA B 2 380 ? 119.987 121.046 115.119 1.00 30.45 394 ALA L N 1
ATOM 10951 C CA . ALA B 2 380 ? 118.666 120.691 115.640 1.00 30.45 394 ALA L CA 1
ATOM 10952 C C . ALA B 2 380 ? 118.235 121.558 116.828 1.00 30.45 394 ALA L C 1
ATOM 10953 O O . ALA B 2 380 ? 119.035 121.831 117.719 1.00 30.45 394 ALA L O 1
ATOM 10960 N N . ILE B 2 381 ? 116.969 121.980 116.848 1.00 30.47 395 ILE L N 1
ATOM 10961 C CA . ILE B 2 381 ? 116.390 122.839 117.886 1.00 30.47 395 ILE L CA 1
ATOM 10962 C C . ILE B 2 381 ? 116.157 122.009 119.146 1.00 30.47 395 ILE L C 1
ATOM 10963 O O . ILE B 2 381 ? 115.290 121.139 119.161 1.00 30.47 395 ILE L O 1
ATOM 10979 N N . THR B 2 382 ? 116.907 122.265 120.213 1.00 29.78 396 THR L N 1
ATOM 10980 C CA . THR B 2 382 ? 116.758 121.549 121.489 1.00 29.78 396 THR L CA 1
ATOM 10981 C C . THR B 2 382 ? 115.839 122.263 122.478 1.00 29.78 396 THR L C 1
ATOM 10982 O O . THR B 2 382 ? 115.205 121.583 123.277 1.00 29.78 396 THR L O 1
ATOM 10993 N N . CYS B 2 383 ? 115.703 123.591 122.438 1.00 29.15 397 CYS L N 1
ATOM 10994 C CA . CYS B 2 383 ? 114.772 124.324 123.308 1.00 29.15 397 CYS L CA 1
ATOM 10995 C C . CYS B 2 383 ? 114.246 125.639 122.701 1.00 29.15 397 CYS L C 1
ATOM 10996 O O . CYS B 2 383 ? 114.921 126.296 121.906 1.00 29.15 397 CYS L O 1
ATOM 11004 N N . SER B 2 384 ? 113.058 126.055 123.147 1.00 30.24 398 SER L N 1
ATOM 11005 C CA . SER B 2 384 ? 112.428 127.343 122.833 1.00 30.24 398 SER L CA 1
ATOM 11006 C C . SER B 2 384 ? 112.426 128.244 124.065 1.00 30.24 398 SER L C 1
ATOM 11007 O O . SER B 2 384 ? 111.938 127.829 125.113 1.00 30.24 398 SER L O 1
ATOM 11015 N N . ALA B 2 385 ? 112.903 129.483 123.963 1.00 32.27 399 ALA L N 1
ATOM 11016 C CA . ALA B 2 385 ? 112.741 130.512 124.992 1.00 32.27 399 ALA L CA 1
ATOM 11017 C C . ALA B 2 385 ? 112.160 131.797 124.389 1.00 32.27 399 ALA L C 1
ATOM 11018 O O . ALA B 2 385 ? 112.430 132.121 123.241 1.00 32.27 399 ALA L O 1
ATOM 11025 N N . HIS B 2 386 ? 111.367 132.547 125.149 1.00 34.58 400 HIS L N 1
ATOM 11026 C CA . HIS B 2 386 ? 110.758 133.807 124.706 1.00 34.58 400 HIS L CA 1
ATOM 11027 C C . HIS B 2 386 ? 110.871 134.883 125.782 1.00 34.58 400 HIS L C 1
ATOM 11028 O O . HIS B 2 386 ? 110.634 134.592 126.953 1.00 34.58 400 HIS L O 1
ATOM 11042 N N . VAL B 2 387 ? 111.156 136.128 125.404 1.00 34.29 401 VAL L N 1
ATOM 11043 C CA . VAL B 2 387 ? 111.062 137.299 126.287 1.00 34.29 401 VAL L CA 1
ATOM 11044 C C . VAL B 2 387 ? 110.238 138.408 125.635 1.00 34.29 401 VAL L C 1
ATOM 11045 O O . VAL B 2 387 ? 110.332 138.650 124.436 1.00 34.29 401 VAL L O 1
ATOM 11058 N N . ALA B 2 388 ? 109.405 139.083 126.422 1.00 35.74 402 ALA L N 1
ATOM 11059 C CA . ALA B 2 388 ? 108.442 140.081 125.969 1.00 35.74 402 ALA L CA 1
ATOM 11060 C C . ALA B 2 388 ? 108.726 141.471 126.558 1.00 35.74 402 ALA L C 1
ATOM 11061 O O . ALA B 2 388 ? 109.372 141.602 127.598 1.00 35.74 402 ALA L O 1
ATOM 11068 N N . SER B 2 389 ? 108.251 142.524 125.896 1.00 39.92 403 SER L N 1
ATOM 11069 C CA . SER B 2 389 ? 108.463 143.928 126.286 1.00 39.92 403 SER L CA 1
ATOM 11070 C C . SER B 2 389 ? 109.944 144.332 126.383 1.00 39.92 403 SER L C 1
ATOM 11071 O O . SER B 2 389 ? 110.359 145.006 127.329 1.00 39.92 403 SER L O 1
ATOM 11079 N N . VAL B 2 390 ? 110.772 143.889 125.440 1.00 37.83 404 VAL L N 1
ATOM 11080 C CA . VAL B 2 390 ? 112.227 144.034 125.537 1.00 37.83 404 VAL L CA 1
ATOM 11081 C C . VAL B 2 390 ? 112.680 145.512 125.495 1.00 37.83 404 VAL L C 1
ATOM 11082 O O . VAL B 2 390 ? 112.199 146.262 124.641 1.00 37.83 404 VAL L O 1
ATOM 11095 N N . PRO B 2 391 ? 113.607 145.957 126.372 1.00 36.59 405 PRO L N 1
ATOM 11096 C CA . PRO B 2 391 ? 114.151 147.311 126.371 1.00 36.59 405 PRO L CA 1
ATOM 11097 C C . PRO B 2 391 ? 114.869 147.677 125.079 1.00 36.59 405 PRO L C 1
ATOM 11098 O O . PRO B 2 391 ? 115.622 146.880 124.522 1.00 36.59 405 PRO L O 1
ATOM 11109 N N . ALA B 2 392 ? 114.700 148.918 124.635 1.00 34.49 406 ALA L N 1
ATOM 11110 C CA . ALA B 2 392 ? 115.293 149.406 123.399 1.00 34.49 406 ALA L CA 1
ATOM 11111 C C . ALA B 2 392 ? 116.818 149.469 123.469 1.00 34.49 406 ALA L C 1
ATOM 11112 O O . ALA B 2 392 ? 117.475 149.220 122.465 1.00 34.49 406 ALA L O 1
ATOM 11119 N N . LYS B 2 393 ? 117.399 149.740 124.640 1.00 33.22 407 LYS L N 1
ATOM 11120 C CA . LYS B 2 393 ? 118.856 149.722 124.848 1.00 33.22 407 LYS L CA 1
ATOM 11121 C C . LYS B 2 393 ? 119.459 148.330 124.648 1.00 33.22 407 LYS L C 1
ATOM 11122 O O . LYS B 2 393 ? 120.448 148.176 123.940 1.00 33.22 407 LYS L O 1
ATOM 11141 N N . LEU B 2 394 ? 118.827 147.306 125.215 1.00 34.53 408 LEU L N 1
ATOM 11142 C CA . LEU B 2 394 ? 119.209 145.912 125.015 1.00 34.53 408 LEU L CA 1
ATOM 11143 C C . LEU B 2 394 ? 119.049 145.520 123.547 1.00 34.53 408 LEU L C 1
ATOM 11144 O O . LEU B 2 394 ? 119.972 144.972 122.967 1.00 34.53 408 LEU L O 1
ATOM 11160 N N . TRP B 2 395 ? 117.915 145.827 122.921 1.00 33.96 409 TRP L N 1
ATOM 11161 C CA . TRP B 2 395 ? 117.682 145.421 121.539 1.00 33.96 409 TRP L CA 1
ATOM 11162 C C . TRP B 2 395 ? 118.700 146.049 120.597 1.00 33.96 409 TRP L C 1
ATOM 11163 O O . TRP B 2 395 ? 119.272 145.360 119.764 1.00 33.96 409 TRP L O 1
ATOM 11184 N N . ALA B 2 396 ? 119.015 147.326 120.781 1.00 33.49 410 ALA L N 1
ATOM 11185 C CA . ALA B 2 396 ? 120.056 148.010 120.035 1.00 33.49 410 ALA L CA 1
ATOM 11186 C C . ALA B 2 396 ? 121.439 147.382 120.256 1.00 33.49 410 ALA L C 1
ATOM 11187 O O . ALA B 2 396 ? 122.195 147.211 119.307 1.00 33.49 410 ALA L O 1
ATOM 11194 N N . ARG B 2 397 ? 121.766 146.969 121.482 1.00 34.22 411 ARG L N 1
ATOM 11195 C CA . ARG B 2 397 ? 123.005 146.254 121.812 1.00 34.22 411 ARG L CA 1
ATOM 11196 C C . ARG B 2 397 ? 123.080 144.879 121.143 1.00 34.22 411 ARG L C 1
ATOM 11197 O O . ARG B 2 397 ? 124.132 144.508 120.640 1.00 34.22 411 ARG L O 1
ATOM 11218 N N . ILE B 2 398 ? 121.968 144.143 121.093 1.00 34.14 412 ILE L N 1
ATOM 11219 C CA . ILE B 2 398 ? 121.875 142.828 120.449 1.00 34.14 412 ILE L CA 1
ATOM 11220 C C . ILE B 2 398 ? 122.031 142.972 118.943 1.00 34.14 412 ILE L C 1
ATOM 11221 O O . ILE B 2 398 ? 122.885 142.311 118.366 1.00 34.14 412 ILE L O 1
ATOM 11237 N N . VAL B 2 399 ? 121.289 143.860 118.283 1.00 32.54 413 VAL L N 1
ATOM 11238 C CA . VAL B 2 399 ? 121.445 144.022 116.833 1.00 32.54 413 VAL L CA 1
ATOM 11239 C C . VAL B 2 399 ? 122.800 144.618 116.482 1.00 32.54 413 VAL L C 1
ATOM 11240 O O . VAL B 2 399 ? 123.356 144.252 115.461 1.00 32.54 413 VAL L O 1
ATOM 11253 N N . SER B 2 400 ? 123.392 145.467 117.320 1.00 32.84 414 SER L N 1
ATOM 11254 C CA . SER B 2 400 ? 124.760 145.941 117.113 1.00 32.84 414 SER L CA 1
ATOM 11255 C C . SER B 2 400 ? 125.773 144.795 117.173 1.00 32.84 414 SER L C 1
ATOM 11256 O O . SER B 2 400 ? 126.617 144.686 116.289 1.00 32.84 414 SER L O 1
ATOM 11264 N N . ALA B 2 401 ? 125.636 143.869 118.126 1.00 32.63 415 ALA L N 1
ATOM 11265 C CA . ALA B 2 401 ? 126.437 142.649 118.170 1.00 32.63 415 ALA L CA 1
ATOM 11266 C C . ALA B 2 401 ? 126.203 141.748 116.949 1.00 32.63 415 ALA L C 1
ATOM 11267 O O . ALA B 2 401 ? 127.153 141.226 116.376 1.00 32.63 415 ALA L O 1
ATOM 11274 N N . GLY B 2 402 ? 124.956 141.615 116.497 1.00 32.59 416 GLY L N 1
ATOM 11275 C CA . GLY B 2 402 ? 124.590 140.874 115.294 1.00 32.59 416 GLY L CA 1
ATOM 11276 C C . GLY B 2 402 ? 125.232 141.408 114.019 1.00 32.59 416 GLY L C 1
ATOM 11277 O O . GLY B 2 402 ? 125.880 140.679 113.274 1.00 32.59 416 GLY L O 1
ATOM 11281 N N . GLU B 2 403 ? 125.130 142.705 113.775 1.00 32.00 417 GLU L N 1
ATOM 11282 C CA . GLU B 2 403 ? 125.720 143.302 112.589 1.00 32.00 417 GLU L CA 1
ATOM 11283 C C . GLU B 2 403 ? 127.244 143.331 112.670 1.00 32.00 417 GLU L C 1
ATOM 11284 O O . GLU B 2 403 ? 127.907 143.178 111.649 1.00 32.00 417 GLU L O 1
ATOM 11296 N N . GLN B 2 404 ? 127.825 143.464 113.862 1.00 33.19 418 GLN L N 1
ATOM 11297 C CA . GLN B 2 404 ? 129.273 143.370 114.035 1.00 33.19 418 GLN L CA 1
ATOM 11298 C C . GLN B 2 404 ? 129.819 141.971 113.717 1.00 33.19 418 GLN L C 1
ATOM 11299 O O . GLN B 2 404 ? 130.874 141.868 113.093 1.00 33.19 418 GLN L O 1
ATOM 11313 N N . GLN B 2 405 ? 129.133 140.891 114.106 1.00 32.86 419 GLN L N 1
ATOM 11314 C CA . GLN B 2 405 ? 129.587 139.534 113.777 1.00 32.86 419 GLN L CA 1
ATOM 11315 C C . GLN B 2 405 ? 129.392 139.168 112.298 1.00 32.86 419 GLN L C 1
ATOM 11316 O O . GLN B 2 405 ? 130.179 138.396 111.751 1.00 32.86 419 GLN L O 1
ATOM 11330 N N . SER B 2 406 ? 128.337 139.681 111.658 1.00 33.71 420 SER L N 1
ATOM 11331 C CA . SER B 2 406 ? 127.906 139.285 110.312 1.00 33.71 420 SER L CA 1
ATOM 11332 C C . SER B 2 406 ? 128.584 140.104 109.205 1.00 33.71 420 SER L C 1
ATOM 11333 O O . SER B 2 406 ? 129.630 139.719 108.666 1.00 33.71 420 SER L O 1
ATOM 11341 N N . ALA B 2 413 ? 126.424 142.297 92.347 1.00 57.59 427 ALA L N 1
ATOM 11342 C CA . ALA B 2 413 ? 126.231 143.165 93.501 1.00 57.59 427 ALA L CA 1
ATOM 11343 C C . ALA B 2 413 ? 125.203 142.599 94.497 1.00 57.59 427 ALA L C 1
ATOM 11344 O O . ALA B 2 413 ? 124.310 141.833 94.120 1.00 57.59 427 ALA L O 1
ATOM 11351 N N . LEU B 2 414 ? 125.299 143.002 95.768 1.00 59.35 428 LEU L N 1
ATOM 11352 C CA . LEU B 2 414 ? 124.362 142.600 96.818 1.00 59.35 428 LEU L CA 1
ATOM 11353 C C . LEU B 2 414 ? 122.953 143.104 96.494 1.00 59.35 428 LEU L C 1
ATOM 11354 O O . LEU B 2 414 ? 122.646 144.293 96.585 1.00 59.35 428 LEU L O 1
ATOM 11370 N N . SER B 2 415 ? 122.107 142.166 96.093 1.00 54.65 429 SER L N 1
ATOM 11371 C CA . SER B 2 415 ? 120.741 142.371 95.635 1.00 54.65 429 SER L CA 1
ATOM 11372 C C . SER B 2 415 ? 119.908 141.145 95.979 1.00 54.65 429 SER L C 1
ATOM 11373 O O . SER B 2 415 ? 120.404 140.024 95.919 1.00 54.65 429 SER L O 1
ATOM 11381 N N . TRP B 2 416 ? 118.635 141.341 96.307 1.00 52.53 430 TRP L N 1
ATOM 11382 C CA . TRP B 2 416 ? 117.668 140.257 96.468 1.00 52.53 430 TRP L CA 1
ATOM 11383 C C . TRP B 2 416 ? 116.697 140.282 95.284 1.00 52.53 430 TRP L C 1
ATOM 11384 O O . TRP B 2 416 ? 116.063 141.312 95.061 1.00 52.53 430 TRP L O 1
ATOM 11405 N N . PRO B 2 417 ? 116.565 139.215 94.484 1.00 51.71 431 PRO L N 1
ATOM 11406 C CA . PRO B 2 417 ? 115.775 139.281 93.259 1.00 51.71 431 PRO L CA 1
ATOM 11407 C C . PRO B 2 417 ? 114.264 139.155 93.489 1.00 51.71 431 PRO L C 1
ATOM 11408 O O . PRO B 2 417 ? 113.473 139.843 92.850 1.00 51.71 431 PRO L O 1
ATOM 11419 N N . ILE B 2 418 ? 113.832 138.309 94.419 1.00 50.09 432 ILE L N 1
ATOM 11420 C CA . ILE B 2 418 ? 112.418 138.010 94.653 1.00 50.09 432 ILE L CA 1
ATOM 11421 C C . ILE B 2 418 ? 111.762 139.170 95.417 1.00 50.09 432 ILE L C 1
ATOM 11422 O O . ILE B 2 418 ? 111.928 139.298 96.625 1.00 50.09 432 ILE L O 1
ATOM 11438 N N . THR B 2 419 ? 111.105 140.089 94.708 1.00 53.08 433 THR L N 1
ATOM 11439 C CA . THR B 2 419 ? 110.737 141.428 95.220 1.00 53.08 433 THR L CA 1
ATOM 11440 C C . THR B 2 419 ? 109.390 141.936 94.676 1.00 53.08 433 THR L C 1
ATOM 11441 O O . THR B 2 419 ? 109.243 143.105 94.335 1.00 53.08 433 THR L O 1
ATOM 11452 N N . GLY B 2 420 ? 108.395 141.061 94.561 1.00 53.83 434 GLY L N 1
ATOM 11453 C CA . GLY B 2 420 ? 107.096 141.324 93.935 1.00 53.83 434 GLY L CA 1
ATOM 11454 C C . GLY B 2 420 ? 106.116 142.174 94.756 1.00 53.83 434 GLY L C 1
ATOM 11455 O O . GLY B 2 420 ? 106.163 143.402 94.694 1.00 53.83 434 GLY L O 1
ATOM 11459 N N . GLY B 2 421 ? 105.171 141.534 95.460 1.00 57.82 435 GLY L N 1
ATOM 11460 C CA . GLY B 2 421 ? 104.108 142.202 96.231 1.00 57.82 435 GLY L CA 1
ATOM 11461 C C . GLY B 2 421 ? 104.615 143.028 97.419 1.00 57.82 435 GLY L C 1
ATOM 11462 O O . GLY B 2 421 ? 105.819 143.103 97.664 1.00 57.82 435 GLY L O 1
ATOM 11466 N N . ARG B 2 422 ? 103.705 143.645 98.182 1.00 63.43 436 ARG L N 1
ATOM 11467 C CA . ARG B 2 422 ? 104.061 144.546 99.297 1.00 63.43 436 ARG L CA 1
ATOM 11468 C C . ARG B 2 422 ? 103.371 144.209 100.618 1.00 63.43 436 ARG L C 1
ATOM 11469 O O . ARG B 2 422 ? 102.219 143.772 100.653 1.00 63.43 436 ARG L O 1
ATOM 11490 N N . ASN B 2 423 ? 104.116 144.412 101.703 1.00 65.21 437 ASN L N 1
ATOM 11491 C CA . ASN B 2 423 ? 103.709 144.214 103.092 1.00 65.21 437 ASN L CA 1
ATOM 11492 C C . ASN B 2 423 ? 102.855 145.397 103.590 1.00 65.21 437 ASN L C 1
ATOM 11493 O O . ASN B 2 423 ? 103.324 146.536 103.560 1.00 65.21 437 ASN L O 1
ATOM 11504 N N . LEU B 2 424 ? 101.624 145.131 104.055 1.00 68.31 438 LEU L N 1
ATOM 11505 C CA . LEU B 2 424 ? 100.697 146.150 104.582 1.00 68.31 438 LEU L CA 1
ATOM 11506 C C . LEU B 2 424 ? 100.638 146.187 106.124 1.00 68.31 438 LEU L C 1
ATOM 11507 O O . LEU B 2 424 ? 100.026 147.096 106.687 1.00 68.31 438 LEU L O 1
ATOM 11523 N N . ALA B 2 425 ? 101.249 145.229 106.823 1.00 74.27 439 ALA L N 1
ATOM 11524 C CA . ALA B 2 425 ? 101.247 145.166 108.288 1.00 74.27 439 ALA L CA 1
ATOM 11525 C C . ALA B 2 425 ? 102.033 146.312 108.971 1.00 74.27 439 ALA L C 1
ATOM 11526 O O . ALA B 2 425 ? 102.929 146.928 108.389 1.00 74.27 439 ALA L O 1
ATOM 11533 N N . GLN B 2 426 ? 101.683 146.595 110.227 1.00 76.65 440 GLN L N 1
ATOM 11534 C CA . GLN B 2 426 ? 102.233 147.677 111.050 1.00 76.65 440 GLN L CA 1
ATOM 11535 C C . GLN B 2 426 ? 103.662 147.416 111.560 1.00 76.65 440 GLN L C 1
ATOM 11536 O O . GLN B 2 426 ? 104.084 146.275 111.752 1.00 76.65 440 GLN L O 1
ATOM 11550 N N . GLU B 2 427 ? 104.400 148.492 111.837 1.00 71.76 441 GLU L N 1
ATOM 11551 C CA . GLU B 2 427 ? 105.699 148.457 112.526 1.00 71.76 441 GLU L CA 1
ATOM 11552 C C . GLU B 2 427 ? 105.538 147.989 113.996 1.00 71.76 441 GLU L C 1
ATOM 11553 O O . GLU B 2 427 ? 104.577 148.410 114.649 1.00 71.76 441 GLU L O 1
ATOM 11565 N N . PRO B 2 428 ? 106.435 147.153 114.562 1.00 62.71 442 PRO L N 1
ATOM 11566 C CA . PRO B 2 428 ? 106.261 146.576 115.896 1.00 62.71 442 PRO L CA 1
ATOM 11567 C C . PRO B 2 428 ? 106.052 147.593 117.023 1.00 62.71 442 PRO L C 1
ATOM 11568 O O . PRO B 2 428 ? 106.911 148.435 117.283 1.00 62.71 442 PRO L O 1
ATOM 11579 N N . SER B 2 429 ? 104.934 147.468 117.743 1.00 59.91 443 SER L N 1
ATOM 11580 C CA . SER B 2 429 ? 104.652 148.190 118.999 1.00 59.91 443 SER L CA 1
ATOM 11581 C C . SER B 2 429 ? 104.965 147.376 120.270 1.00 59.91 443 SER L C 1
ATOM 11582 O O . SER B 2 429 ? 104.886 147.899 121.381 1.00 59.91 443 SER L O 1
ATOM 11590 N N . GLN B 2 430 ? 105.359 146.110 120.120 1.00 48.99 444 GLN L N 1
ATOM 11591 C CA . GLN B 2 430 ? 105.771 145.222 121.200 1.00 48.99 444 GLN L CA 1
ATOM 11592 C C . GLN B 2 430 ? 106.933 144.350 120.724 1.00 48.99 444 GLN L C 1
ATOM 11593 O O . GLN B 2 430 ? 106.742 143.377 119.993 1.00 48.99 444 GLN L O 1
ATOM 11607 N N . ARG B 2 431 ? 108.159 144.720 121.109 1.00 42.99 445 ARG L N 1
ATOM 11608 C CA . ARG B 2 431 ? 109.403 144.025 120.747 1.00 42.99 445 ARG L CA 1
ATOM 11609 C C . ARG B 2 431 ? 109.544 142.723 121.540 1.00 42.99 445 ARG L C 1
ATOM 11610 O O . ARG B 2 431 ? 110.170 142.686 122.599 1.00 42.99 445 ARG L O 1
ATOM 11631 N N . GLY B 2 432 ? 108.914 141.662 121.047 1.00 38.48 446 GLY L N 1
ATOM 11632 C CA . GLY B 2 432 ? 109.133 140.293 121.505 1.00 38.48 446 GLY L CA 1
ATOM 11633 C C . GLY B 2 432 ? 110.359 139.669 120.838 1.00 38.48 446 GLY L C 1
ATOM 11634 O O . GLY B 2 432 ? 110.566 139.826 119.640 1.00 38.48 446 GLY L O 1
ATOM 11638 N N . LEU B 2 433 ? 111.150 138.931 121.604 1.00 33.42 447 LEU L N 1
ATOM 11639 C CA . LEU B 2 433 ? 112.296 138.160 121.145 1.00 33.42 447 LEU L CA 1
ATOM 11640 C C . LEU B 2 433 ? 112.066 136.689 121.487 1.00 33.42 447 LEU L C 1
ATOM 11641 O O . LEU B 2 433 ? 111.886 136.347 122.650 1.00 33.42 447 LEU L O 1
ATOM 11657 N N . LEU B 2 434 ? 112.142 135.810 120.496 1.00 32.93 448 LEU L N 1
ATOM 11658 C CA . LEU B 2 434 ? 112.214 134.370 120.706 1.00 32.93 448 LEU L CA 1
ATOM 11659 C C . LEU B 2 434 ? 113.658 133.946 120.460 1.00 32.93 448 LEU L C 1
ATOM 11660 O O . LEU B 2 434 ? 114.243 134.311 119.447 1.00 32.93 448 LEU L O 1
ATOM 11676 N N . LEU B 2 435 ? 114.266 133.218 121.386 1.00 31.25 449 LEU L N 1
ATOM 11677 C CA . LEU B 2 435 ? 115.654 132.797 121.304 1.00 31.25 449 LEU L CA 1
ATOM 11678 C C . LEU B 2 435 ? 115.763 131.301 121.555 1.00 31.25 449 LEU L C 1
ATOM 11679 O O . LEU B 2 435 ? 115.053 130.748 122.387 1.00 31.25 449 LEU L O 1
ATOM 11695 N N . THR B 2 436 ? 116.607 130.619 120.793 1.00 28.99 450 THR L N 1
ATOM 11696 C CA . THR B 2 436 ? 116.585 129.162 120.666 1.00 28.99 450 THR L CA 1
ATOM 11697 C C . THR B 2 436 ? 117.963 128.571 120.814 1.00 28.99 450 THR L C 1
ATOM 11698 O O . THR B 2 436 ? 118.932 129.078 120.267 1.00 28.99 450 THR L O 1
ATOM 11709 N N . GLY B 2 437 ? 118.030 127.457 121.529 1.00 30.22 451 GLY L N 1
ATOM 11710 C CA . GLY B 2 437 ? 119.226 126.656 121.695 1.00 30.22 451 GLY L CA 1
ATOM 11711 C C . GLY B 2 437 ? 119.206 125.446 120.771 1.00 30.22 451 GLY L C 1
ATOM 11712 O O . GLY B 2 437 ? 118.150 124.928 120.407 1.00 30.22 451 GLY L O 1
ATOM 11716 N N . HIS B 2 438 ? 120.398 125.017 120.382 1.00 30.30 452 HIS L N 1
ATOM 11717 C CA . HIS B 2 438 ? 120.626 124.053 119.317 1.00 30.30 452 HIS L CA 1
ATOM 11718 C C . HIS B 2 438 ? 121.668 123.007 119.717 1.00 30.30 452 HIS L C 1
ATOM 11719 O O . HIS B 2 438 ? 122.535 123.292 120.540 1.00 30.30 452 HIS L O 1
ATOM 11733 N N . GLU B 2 439 ? 121.614 121.803 119.141 1.00 30.76 453 GLU L N 1
ATOM 11734 C CA . GLU B 2 439 ? 122.572 120.715 119.408 1.00 30.76 453 GLU L CA 1
ATOM 11735 C C . GLU B 2 439 ? 124.047 121.132 119.294 1.00 30.76 453 GLU L C 1
ATOM 11736 O O . GLU B 2 439 ? 124.909 120.546 119.936 1.00 30.76 453 GLU L O 1
ATOM 11748 N N . ASP B 2 440 ? 124.350 122.150 118.490 1.00 31.43 454 ASP L N 1
ATOM 11749 C CA . ASP B 2 440 ? 125.700 122.668 118.248 1.00 31.43 454 ASP L CA 1
ATOM 11750 C C . ASP B 2 440 ? 126.254 123.478 119.429 1.00 31.43 454 ASP L C 1
ATOM 11751 O O . ASP B 2 440 ? 127.363 123.997 119.373 1.00 31.43 454 ASP L O 1
ATOM 11760 N N . GLY B 2 441 ? 125.471 123.656 120.494 1.00 29.93 455 GLY L N 1
ATOM 11761 C CA . GLY B 2 441 ? 125.825 124.512 121.620 1.00 29.93 455 GLY L CA 1
ATOM 11762 C C . GLY B 2 441 ? 125.765 125.991 121.276 1.00 29.93 455 GLY L C 1
ATOM 11763 O O . GLY B 2 441 ? 126.564 126.779 121.780 1.00 29.93 455 GLY L O 1
ATOM 11767 N N . THR B 2 442 ? 124.846 126.381 120.402 1.00 29.40 456 THR L N 1
ATOM 11768 C CA . THR B 2 442 ? 124.671 127.765 119.966 1.00 29.40 456 THR L CA 1
ATOM 11769 C C . THR B 2 442 ? 123.292 128.270 120.337 1.00 29.40 456 THR L C 1
ATOM 11770 O O . THR B 2 442 ? 122.320 127.525 120.221 1.00 29.40 456 THR L O 1
ATOM 11781 N N . VAL B 2 443 ? 123.191 129.546 120.708 1.00 28.17 457 VAL L N 1
ATOM 11782 C CA . VAL B 2 443 ? 121.917 130.235 120.923 1.00 28.17 457 VAL L CA 1
ATOM 11783 C C . VAL B 2 443 ? 121.691 131.248 119.812 1.00 28.17 457 VAL L C 1
ATOM 11784 O O . VAL B 2 443 ? 122.574 132.058 119.545 1.00 28.17 457 VAL L O 1
ATOM 11797 N N . ARG B 2 444 ? 120.518 131.203 119.172 1.00 30.59 458 ARG L N 1
ATOM 11798 C CA . ARG B 2 444 ? 120.073 132.131 118.124 1.00 30.59 458 ARG L CA 1
ATOM 11799 C C . ARG B 2 444 ? 118.954 133.018 118.629 1.00 30.59 458 ARG L C 1
ATOM 11800 O O . ARG B 2 444 ? 118.090 132.553 119.354 1.00 30.59 458 ARG L O 1
ATOM 11821 N N . PHE B 2 445 ? 118.969 134.282 118.232 1.00 30.62 459 PHE L N 1
ATOM 11822 C CA . PHE B 2 445 ? 118.015 135.311 118.641 1.00 30.62 459 PHE L CA 1
ATOM 11823 C C . PHE B 2 445 ? 117.113 135.672 117.456 1.00 30.62 459 PHE L C 1
ATOM 11824 O O . PHE B 2 445 ? 117.636 135.917 116.374 1.00 30.62 459 PHE L O 1
ATOM 11841 N N . TRP B 2 446 ? 115.790 135.720 117.624 1.00 31.59 460 TRP L N 1
ATOM 11842 C CA . TRP B 2 446 ? 114.824 135.914 116.535 1.00 31.59 460 TRP L CA 1
ATOM 11843 C C . TRP B 2 446 ? 113.763 136.974 116.842 1.00 31.59 460 TRP L C 1
ATOM 11844 O O . TRP B 2 446 ? 113.159 136.972 117.908 1.00 31.59 460 TRP L O 1
ATOM 11865 N N . ASP B 2 447 ? 113.464 137.844 115.879 1.00 35.62 461 ASP L N 1
ATOM 11866 C CA . ASP B 2 447 ? 112.443 138.890 115.995 1.00 35.62 461 ASP L CA 1
ATOM 11867 C C . ASP B 2 447 ? 111.027 138.312 116.006 1.00 35.62 461 ASP L C 1
ATOM 11868 O O . ASP B 2 447 ? 110.374 138.224 114.974 1.00 35.62 461 ASP L O 1
ATOM 11877 N N . ALA B 2 448 ? 110.525 137.906 117.161 1.00 38.51 462 ALA L N 1
ATOM 11878 C CA . ALA B 2 448 ? 109.203 137.305 117.285 1.00 38.51 462 ALA L CA 1
ATOM 11879 C C . ALA B 2 448 ? 108.036 138.290 117.108 1.00 38.51 462 ALA L C 1
ATOM 11880 O O . ALA B 2 448 ? 106.886 137.860 117.067 1.00 38.51 462 ALA L O 1
ATOM 11887 N N . SER B 2 449 ? 108.284 139.597 117.028 1.00 41.82 463 SER L N 1
ATOM 11888 C CA . SER B 2 449 ? 107.233 140.610 116.915 1.00 41.82 463 SER L CA 1
ATOM 11889 C C . SER B 2 449 ? 106.539 140.590 115.545 1.00 41.82 463 SER L C 1
ATOM 11890 O O . SER B 2 449 ? 107.176 140.434 114.505 1.00 41.82 463 SER L O 1
ATOM 11898 N N . GLY B 2 450 ? 105.218 140.751 115.525 1.00 46.19 464 GLY L N 1
ATOM 11899 C CA . GLY B 2 450 ? 104.439 140.806 114.284 1.00 46.19 464 GLY L CA 1
ATOM 11900 C C . GLY B 2 450 ? 104.335 139.478 113.524 1.00 46.19 464 GLY L C 1
ATOM 11901 O O . GLY B 2 450 ? 104.125 138.421 114.112 1.00 46.19 464 GLY L O 1
ATOM 11905 N N . VAL B 2 451 ? 104.418 139.538 112.196 1.00 46.57 465 VAL L N 1
ATOM 11906 C CA . VAL B 2 451 ? 104.031 138.441 111.298 1.00 46.57 465 VAL L CA 1
ATOM 11907 C C . VAL B 2 451 ? 105.105 137.354 111.153 1.00 46.57 465 VAL L C 1
ATOM 11908 O O . VAL B 2 451 ? 104.749 136.191 110.999 1.00 46.57 465 VAL L O 1
ATOM 11921 N N . ALA B 2 452 ? 106.402 137.683 111.179 1.00 42.17 466 ALA L N 1
ATOM 11922 C CA . ALA B 2 452 ? 107.477 136.734 110.842 1.00 42.17 466 ALA L CA 1
ATOM 11923 C C . ALA B 2 452 ? 108.797 136.950 111.619 1.00 42.17 466 ALA L C 1
ATOM 11924 O O . ALA B 2 452 ? 109.132 138.076 111.980 1.00 42.17 466 ALA L O 1
ATOM 11931 N N . LEU B 2 453 ? 109.575 135.873 111.828 1.00 37.30 467 LEU L N 1
ATOM 11932 C CA . LEU B 2 453 ? 110.911 135.905 112.446 1.00 37.30 467 LEU L CA 1
ATOM 11933 C C . LEU B 2 453 ? 111.952 136.550 111.533 1.00 37.30 467 LEU L C 1
ATOM 11934 O O . LEU B 2 453 ? 111.886 136.406 110.317 1.00 37.30 467 LEU L O 1
ATOM 11950 N N . ARG B 2 454 ? 112.978 137.164 112.123 1.00 36.05 468 ARG L N 1
ATOM 11951 C CA . ARG B 2 454 ? 114.249 137.528 111.475 1.00 36.05 468 ARG L CA 1
ATOM 11952 C C . ARG B 2 454 ? 115.418 137.160 112.392 1.00 36.05 468 ARG L C 1
ATOM 11953 O O . ARG B 2 454 ? 115.282 137.401 113.588 1.00 36.05 468 ARG L O 1
ATOM 11974 N N . PRO B 2 455 ? 116.540 136.608 111.915 1.00 32.24 469 PRO L N 1
ATOM 11975 C CA . PRO B 2 455 ? 117.679 136.285 112.770 1.00 32.24 469 PRO L CA 1
ATOM 11976 C C . PRO B 2 455 ? 118.460 137.534 113.187 1.00 32.24 469 PRO L C 1
ATOM 11977 O O . PRO B 2 455 ? 118.955 138.265 112.334 1.00 32.24 469 PRO L O 1
ATOM 11988 N N . LEU B 2 456 ? 118.612 137.769 114.491 1.00 30.48 470 LEU L N 1
ATOM 11989 C CA . LEU B 2 456 ? 119.345 138.913 115.054 1.00 30.48 470 LEU L CA 1
ATOM 11990 C C . LEU B 2 456 ? 120.835 138.629 115.274 1.00 30.48 470 LEU L C 1
ATOM 11991 O O . LEU B 2 456 ? 121.674 139.437 114.896 1.00 30.48 470 LEU L O 1
ATOM 12007 N N . TYR B 2 457 ? 121.159 137.521 115.942 1.00 30.47 471 TYR L N 1
ATOM 12008 C CA . TYR B 2 457 ? 122.481 137.218 116.499 1.00 30.47 471 TYR L CA 1
ATOM 12009 C C . TYR B 2 457 ? 122.638 135.705 116.763 1.00 30.47 471 TYR L C 1
ATOM 12010 O O . TYR B 2 457 ? 121.645 134.975 116.833 1.00 30.47 471 TYR L O 1
ATOM 12028 N N . LYS B 2 458 ? 123.876 135.223 116.909 1.00 30.67 472 LYS L N 1
ATOM 12029 C CA . LYS B 2 458 ? 124.223 133.814 117.160 1.00 30.67 472 LYS L CA 1
ATOM 12030 C C . LYS B 2 458 ? 125.420 133.715 118.118 1.00 30.67 472 LYS L C 1
ATOM 12031 O O . LYS B 2 458 ? 126.538 134.066 117.764 1.00 30.67 472 LYS L O 1
ATOM 12050 N N . LEU B 2 459 ? 125.203 133.176 119.311 1.00 30.53 473 LEU L N 1
ATOM 12051 C CA . LEU B 2 459 ? 126.226 132.971 120.338 1.00 30.53 473 LEU L CA 1
ATOM 12052 C C . LEU B 2 459 ? 126.682 131.514 120.295 1.00 30.53 473 LEU L C 1
ATOM 12053 O O . LEU B 2 459 ? 125.842 130.622 120.347 1.00 30.53 473 LEU L O 1
ATOM 12069 N N . SER B 2 460 ? 127.984 131.247 120.270 1.00 33.04 474 SER L N 1
ATOM 12070 C CA . SER B 2 460 ? 128.519 129.891 120.376 1.00 33.04 474 SER L CA 1
ATOM 12071 C C . SER B 2 460 ? 129.142 129.651 121.751 1.00 33.04 474 SER L C 1
ATOM 12072 O O . SER B 2 460 ? 130.185 130.193 122.110 1.00 33.04 474 SER L O 1
ATOM 12080 N N . THR B 2 461 ? 128.504 128.774 122.528 1.00 33.06 475 THR L N 1
ATOM 12081 C CA . THR B 2 461 ? 129.044 128.260 123.795 1.00 33.06 475 THR L CA 1
ATOM 12082 C C . THR B 2 461 ? 130.202 127.303 123.544 1.00 33.06 475 THR L C 1
ATOM 12083 O O . THR B 2 461 ? 131.144 127.240 124.329 1.00 33.06 475 THR L O 1
ATOM 12094 N N . ALA B 2 462 ? 130.167 126.596 122.411 1.00 36.11 476 ALA L N 1
ATOM 12095 C CA . ALA B 2 462 ? 131.107 125.552 122.020 1.00 36.11 476 ALA L CA 1
ATOM 12096 C C . ALA B 2 462 ? 132.574 126.007 122.071 1.00 36.11 476 ALA L C 1
ATOM 12097 O O . ALA B 2 462 ? 133.463 125.208 122.339 1.00 36.11 476 ALA L O 1
ATOM 12104 N N . GLY B 2 463 ? 132.836 127.292 121.844 1.00 40.19 477 GLY L N 1
ATOM 12105 C CA . GLY B 2 463 ? 134.165 127.892 121.925 1.00 40.19 477 GLY L CA 1
ATOM 12106 C C . GLY B 2 463 ? 134.889 127.655 123.254 1.00 40.19 477 GLY L C 1
ATOM 12107 O O . GLY B 2 463 ? 136.114 127.591 123.260 1.00 40.19 477 GLY L O 1
ATOM 12111 N N . LEU B 2 464 ? 134.178 127.527 124.376 1.00 39.52 478 LEU L N 1
ATOM 12112 C CA . LEU B 2 464 ? 134.796 127.302 125.686 1.00 39.52 478 LEU L CA 1
ATOM 12113 C C . LEU B 2 464 ? 135.455 125.922 125.839 1.00 39.52 478 LEU L C 1
ATOM 12114 O O . LEU B 2 464 ? 136.471 125.796 126.516 1.00 39.52 478 LEU L O 1
ATOM 12130 N N . PHE B 2 465 ? 134.863 124.879 125.260 1.00 40.62 479 PHE L N 1
ATOM 12131 C CA . PHE B 2 465 ? 135.181 123.480 125.563 1.00 40.62 479 PHE L CA 1
ATOM 12132 C C . PHE B 2 465 ? 136.188 122.876 124.583 1.00 40.62 479 PHE L C 1
ATOM 12133 O O . PHE B 2 465 ? 136.091 123.068 123.372 1.00 40.62 479 PHE L O 1
ATOM 12150 N N . GLN B 2 466 ? 137.151 122.110 125.095 1.00 46.26 480 GLN L N 1
ATOM 12151 C CA . GLN B 2 466 ? 138.111 121.380 124.265 1.00 46.26 480 GLN L CA 1
ATOM 12152 C C . GLN B 2 466 ? 137.432 120.244 123.490 1.00 46.26 480 GLN L C 1
ATOM 12153 O O . GLN B 2 466 ? 136.448 119.670 123.952 1.00 46.26 480 GLN L O 1
ATOM 12167 N N . THR B 2 467 ? 137.957 119.888 122.318 1.00 56.22 481 THR L N 1
ATOM 12168 C CA . THR B 2 467 ? 137.461 118.757 121.516 1.00 56.22 481 THR L CA 1
ATOM 12169 C C . THR B 2 467 ? 137.967 117.419 122.059 1.00 56.22 481 THR L C 1
ATOM 12170 O O . THR B 2 467 ? 139.167 117.142 122.016 1.00 56.22 481 THR L O 1
ATOM 12181 N N . ASP B 2 468 ? 137.065 116.554 122.530 1.00 56.99 482 ASP L N 1
ATOM 12182 C CA . ASP B 2 468 ? 137.402 115.193 122.985 1.00 56.99 482 ASP L CA 1
ATOM 12183 C C . ASP B 2 468 ? 137.786 114.241 121.840 1.00 56.99 482 ASP L C 1
ATOM 12184 O O . ASP B 2 468 ? 138.519 113.273 122.049 1.00 56.99 482 ASP L O 1
ATOM 12193 N N . CYS B 2 469 ? 137.302 114.511 120.627 1.00 68.39 483 CYS L N 1
ATOM 12194 C CA . CYS B 2 469 ? 137.560 113.744 119.409 1.00 68.39 483 CYS L CA 1
ATOM 12195 C C . CYS B 2 469 ? 137.600 114.676 118.187 1.00 68.39 483 CYS L C 1
ATOM 12196 O O . CYS B 2 469 ? 137.052 115.779 118.207 1.00 68.39 483 CYS L O 1
ATOM 12204 N N . GLU B 2 470 ? 138.274 114.249 117.121 1.00 80.14 484 GLU L N 1
ATOM 12205 C CA . GLU B 2 470 ? 138.593 115.082 115.951 1.00 80.14 484 GLU L CA 1
ATOM 12206 C C . GLU B 2 470 ? 138.623 114.261 114.654 1.00 80.14 484 GLU L C 1
ATOM 12207 O O . GLU B 2 470 ? 138.786 113.039 114.679 1.00 80.14 484 GLU L O 1
ATOM 12219 N N . HIS B 2 471 ? 138.461 114.927 113.510 1.00 84.17 485 HIS L N 1
ATOM 12220 C CA . HIS B 2 471 ? 138.481 114.276 112.193 1.00 84.17 485 HIS L CA 1
ATOM 12221 C C . HIS B 2 471 ? 139.855 113.686 111.842 1.00 84.17 485 HIS L C 1
ATOM 12222 O O . HIS B 2 471 ? 140.900 114.289 112.112 1.00 84.17 485 HIS L O 1
ATOM 12236 N N . ASP B 2 481 ? 141.818 123.025 92.728 1.00 66.10 495 ASP L N 1
ATOM 12237 C CA . ASP B 2 481 ? 140.761 122.069 93.034 1.00 66.10 495 ASP L CA 1
ATOM 12238 C C . ASP B 2 481 ? 141.006 120.665 92.443 1.00 66.10 495 ASP L C 1
ATOM 12239 O O . ASP B 2 481 ? 141.847 120.468 91.561 1.00 66.10 495 ASP L O 1
ATOM 12248 N N . ASP B 2 482 ? 140.291 119.670 92.972 1.00 68.60 496 ASP L N 1
ATOM 12249 C CA . ASP B 2 482 ? 140.288 118.285 92.477 1.00 68.60 496 ASP L CA 1
ATOM 12250 C C . ASP B 2 482 ? 139.611 118.169 91.097 1.00 68.60 496 ASP L C 1
ATOM 12251 O O . ASP B 2 482 ? 139.222 119.162 90.485 1.00 68.60 496 ASP L O 1
ATOM 12260 N N . TRP B 2 483 ? 139.459 116.946 90.582 1.00 66.48 497 TRP L N 1
ATOM 12261 C CA . TRP B 2 483 ? 138.765 116.685 89.318 1.00 66.48 497 TRP L CA 1
ATOM 12262 C C . TRP B 2 483 ? 137.347 117.292 89.248 1.00 66.48 497 TRP L C 1
ATOM 12263 O O . TRP B 2 483 ? 137.108 118.098 88.345 1.00 66.48 497 TRP L O 1
ATOM 12284 N N . PRO B 2 484 ? 136.411 116.996 90.174 1.00 60.70 498 PRO L N 1
ATOM 12285 C CA . PRO B 2 484 ? 135.199 117.784 90.313 1.00 60.70 498 PRO L CA 1
ATOM 12286 C C . PRO B 2 484 ? 135.561 119.150 90.911 1.00 60.70 498 PRO L C 1
ATOM 12287 O O . PRO B 2 484 ? 136.136 119.210 91.996 1.00 60.70 498 PRO L O 1
ATOM 12298 N N . PRO B 2 485 ? 135.241 120.271 90.261 1.00 53.85 499 PRO L N 1
ATOM 12299 C CA . PRO B 2 485 ? 135.624 121.578 90.755 1.00 53.85 499 PRO L CA 1
ATOM 12300 C C . PRO B 2 485 ? 134.670 122.007 91.868 1.00 53.85 499 PRO L C 1
ATOM 12301 O O . PRO B 2 485 ? 133.678 122.673 91.599 1.00 53.85 499 PRO L O 1
ATOM 12312 N N . PHE B 2 486 ? 134.929 121.657 93.126 1.00 49.83 500 PHE L N 1
ATOM 12313 C CA . PHE B 2 486 ? 133.892 121.725 94.160 1.00 49.83 500 PHE L CA 1
ATOM 12314 C C . PHE B 2 486 ? 134.009 122.992 95.003 1.00 49.83 500 PHE L C 1
ATOM 12315 O O . PHE B 2 486 ? 135.090 123.358 95.470 1.00 49.83 500 PHE L O 1
ATOM 12332 N N . ARG B 2 487 ? 132.861 123.625 95.253 1.00 48.51 501 ARG L N 1
ATOM 12333 C CA . ARG B 2 487 ? 132.684 124.696 96.238 1.00 48.51 501 ARG L CA 1
ATOM 12334 C C . ARG B 2 487 ? 131.433 124.415 97.067 1.00 48.51 501 ARG L C 1
ATOM 12335 O O . ARG B 2 487 ? 130.379 124.107 96.519 1.00 48.51 501 ARG L O 1
ATOM 12356 N N . LYS B 2 488 ? 131.555 124.476 98.391 1.00 45.16 502 LYS L N 1
ATOM 12357 C CA . LYS B 2 488 ? 130.529 124.034 99.341 1.00 45.16 502 LYS L CA 1
ATOM 12358 C C . LYS B 2 488 ? 129.658 125.227 99.711 1.00 45.16 502 LYS L C 1
ATOM 12359 O O . LYS B 2 488 ? 130.173 126.311 99.981 1.00 45.16 502 LYS L O 1
ATOM 12378 N N . VAL B 2 489 ? 128.345 125.046 99.687 1.00 43.38 503 VAL L N 1
ATOM 12379 C CA . VAL B 2 489 ? 127.380 126.147 99.763 1.00 43.38 503 VAL L CA 1
ATOM 12380 C C . VAL B 2 489 ? 126.112 125.733 100.513 1.00 43.38 503 VAL L C 1
ATOM 12381 O O . VAL B 2 489 ? 125.784 124.554 100.598 1.00 43.38 503 VAL L O 1
ATOM 12394 N N . GLY B 2 490 ? 125.416 126.703 101.100 1.00 43.07 504 GLY L N 1
ATOM 12395 C CA . GLY B 2 490 ? 124.283 126.493 102.004 1.00 43.07 504 GLY L CA 1
ATOM 12396 C C . GLY B 2 490 ? 124.703 126.506 103.475 1.00 43.07 504 GLY L C 1
ATOM 12397 O O . GLY B 2 490 ? 125.786 126.036 103.824 1.00 43.07 504 GLY L O 1
ATOM 12401 N N . CYS B 2 491 ? 123.874 127.079 104.346 1.00 42.09 505 CYS L N 1
ATOM 12402 C CA . CYS B 2 491 ? 124.109 127.141 105.787 1.00 42.09 505 CYS L CA 1
ATOM 12403 C C . CYS B 2 491 ? 123.766 125.831 106.509 1.00 42.09 505 CYS L C 1
ATOM 12404 O O . CYS B 2 491 ? 124.321 125.566 107.575 1.00 42.09 505 CYS L O 1
ATOM 12412 N N . PHE B 2 492 ? 122.861 125.014 105.963 1.00 40.23 506 PHE L N 1
ATOM 12413 C CA . PHE B 2 492 ? 122.419 123.775 106.602 1.00 40.23 506 PHE L CA 1
ATOM 12414 C C . PHE B 2 492 ? 123.584 122.799 106.804 1.00 40.23 506 PHE L C 1
ATOM 12415 O O . PHE B 2 492 ? 124.314 122.519 105.857 1.00 40.23 506 PHE L O 1
ATOM 12432 N N . ASP B 2 493 ? 123.740 122.237 108.004 1.00 38.65 507 ASP L N 1
ATOM 12433 C CA . ASP B 2 493 ? 124.780 121.262 108.344 1.00 38.65 507 ASP L CA 1
ATOM 12434 C C . ASP B 2 493 ? 124.150 119.883 108.637 1.00 38.65 507 ASP L C 1
ATOM 12435 O O . ASP B 2 493 ? 123.296 119.781 109.522 1.00 38.65 507 ASP L O 1
ATOM 12444 N N . PRO B 2 494 ? 124.535 118.805 107.928 1.00 36.95 508 PRO L N 1
ATOM 12445 C CA . PRO B 2 494 ? 124.027 117.460 108.150 1.00 36.95 508 PRO L CA 1
ATOM 12446 C C . PRO B 2 494 ? 124.856 116.680 109.181 1.00 36.95 508 PRO L C 1
ATOM 12447 O O . PRO B 2 494 ? 124.619 115.492 109.373 1.00 36.95 508 PRO L O 1
ATOM 12458 N N . TYR B 2 495 ? 125.832 117.305 109.841 1.00 36.67 509 TYR L N 1
ATOM 12459 C CA . TYR B 2 495 ? 126.684 116.682 110.851 1.00 36.67 509 TYR L CA 1
ATOM 12460 C C . TYR B 2 495 ? 126.437 117.235 112.252 1.00 36.67 509 TYR L C 1
ATOM 12461 O O . TYR B 2 495 ? 126.051 118.390 112.418 1.00 36.67 509 TYR L O 1
ATOM 12479 N N . SER B 2 496 ? 126.699 116.414 113.267 1.00 34.27 510 SER L N 1
ATOM 12480 C CA . SER B 2 496 ? 126.625 116.781 114.685 1.00 34.27 510 SER L CA 1
ATOM 12481 C C . SER B 2 496 ? 128.021 116.976 115.258 1.00 34.27 510 SER L C 1
ATOM 12482 O O . SER B 2 496 ? 128.894 116.142 115.049 1.00 34.27 510 SER L O 1
ATOM 12490 N N . ASP B 2 497 ? 128.258 118.077 115.963 1.00 35.11 511 ASP L N 1
ATOM 12491 C CA . ASP B 2 497 ? 129.592 118.402 116.467 1.00 35.11 511 ASP L CA 1
ATOM 12492 C C . ASP B 2 497 ? 129.989 117.525 117.664 1.00 35.11 511 ASP L C 1
ATOM 12493 O O . ASP B 2 497 ? 131.068 116.933 117.685 1.00 35.11 511 ASP L O 1
ATOM 12502 N N . ASP B 2 498 ? 129.087 117.416 118.640 1.00 35.23 512 ASP L N 1
ATOM 12503 C CA . ASP B 2 498 ? 129.222 116.660 119.889 1.00 35.23 512 ASP L CA 1
ATOM 12504 C C . ASP B 2 498 ? 127.822 116.488 120.508 1.00 35.23 512 ASP L C 1
ATOM 12505 O O . ASP B 2 498 ? 127.046 117.442 120.486 1.00 35.23 512 ASP L O 1
ATOM 12514 N N . PRO B 2 499 ? 127.437 115.323 121.045 1.00 35.10 513 PRO L N 1
ATOM 12515 C CA . PRO B 2 499 ? 126.086 115.116 121.567 1.00 35.10 513 PRO L CA 1
ATOM 12516 C C . PRO B 2 499 ? 125.774 115.923 122.834 1.00 35.10 513 PRO L C 1
ATOM 12517 O O . PRO B 2 499 ? 124.600 116.099 123.165 1.00 35.10 513 PRO L O 1
ATOM 12528 N N . ARG B 2 500 ? 126.789 116.427 123.552 1.00 34.84 514 ARG L N 1
ATOM 12529 C CA . ARG B 2 500 ? 126.600 117.084 124.858 1.00 34.84 514 ARG L CA 1
ATOM 12530 C C . ARG B 2 500 ? 126.977 118.557 124.951 1.00 34.84 514 ARG L C 1
ATOM 12531 O O . ARG B 2 500 ? 126.919 119.131 126.034 1.00 34.84 514 ARG L O 1
ATOM 12552 N N . LEU B 2 501 ? 127.267 119.194 123.822 1.00 32.98 515 LEU L N 1
ATOM 12553 C CA . LEU B 2 501 ? 127.267 120.649 123.684 1.00 32.98 515 LEU L CA 1
ATOM 12554 C C . LEU B 2 501 ? 125.842 121.230 123.640 1.00 32.98 515 LEU L C 1
ATOM 12555 O O . LEU B 2 501 ? 125.669 122.411 123.908 1.00 32.98 515 LEU L O 1
ATOM 12571 N N . GLY B 2 502 ? 124.822 120.435 123.325 1.00 29.91 516 GLY L N 1
ATOM 12572 C CA . GLY B 2 502 ? 123.453 120.907 123.100 1.00 29.91 516 GLY L CA 1
ATOM 12573 C C . GLY B 2 502 ? 122.805 121.623 124.284 1.00 29.91 516 GLY L C 1
ATOM 12574 O O . GLY B 2 502 ? 122.959 121.222 125.431 1.00 29.91 516 GLY L O 1
ATOM 12578 N N . VAL B 2 503 ? 122.047 122.682 124.011 1.00 29.16 517 VAL L N 1
ATOM 12579 C CA . VAL B 2 503 ? 121.460 123.550 125.039 1.00 29.16 517 VAL L CA 1
ATOM 12580 C C . VAL B 2 503 ? 120.102 123.029 125.495 1.00 29.16 517 VAL L C 1
ATOM 12581 O O . VAL B 2 503 ? 119.149 122.935 124.736 1.00 29.16 517 VAL L O 1
ATOM 12594 N N . GLN B 2 504 ? 120.022 122.671 126.762 1.00 29.95 518 GLN L N 1
ATOM 12595 C CA . GLN B 2 504 ? 118.900 122.034 127.426 1.00 29.95 518 GLN L CA 1
ATOM 12596 C C . GLN B 2 504 ? 117.846 123.033 127.889 1.00 29.95 518 GLN L C 1
ATOM 12597 O O . GLN B 2 504 ? 116.660 122.725 127.798 1.00 29.95 518 GLN L O 1
ATOM 12611 N N . LYS B 2 505 ? 118.281 124.204 128.376 1.00 30.54 519 LYS L N 1
ATOM 12612 C CA . LYS B 2 505 ? 117.468 125.355 128.806 1.00 30.54 519 LYS L CA 1
ATOM 12613 C C . LYS B 2 505 ? 118.217 126.672 128.573 1.00 30.54 519 LYS L C 1
ATOM 12614 O O . LYS B 2 505 ? 119.443 126.707 128.658 1.00 30.54 519 LYS L O 1
ATOM 12633 N N . VAL B 2 506 ? 117.467 127.751 128.351 1.00 29.42 520 VAL L N 1
ATOM 12634 C CA . VAL B 2 506 ? 117.939 129.147 128.254 1.00 29.42 520 VAL L CA 1
ATOM 12635 C C . VAL B 2 506 ? 117.035 130.036 129.093 1.00 29.42 520 VAL L C 1
ATOM 12636 O O . VAL B 2 506 ? 115.821 129.837 129.089 1.00 29.42 520 VAL L O 1
ATOM 12649 N N . ALA B 2 507 ? 117.594 131.039 129.764 1.00 29.70 521 ALA L N 1
ATOM 12650 C CA . ALA B 2 507 ? 116.826 132.143 130.327 1.00 29.70 521 ALA L CA 1
ATOM 12651 C C . ALA B 2 507 ? 117.615 133.457 130.260 1.00 29.70 521 ALA L C 1
ATOM 12652 O O . ALA B 2 507 ? 118.832 133.469 130.396 1.00 29.70 521 ALA L O 1
ATOM 12659 N N . LEU B 2 508 ? 116.912 134.568 130.066 1.00 31.41 522 LEU L N 1
ATOM 12660 C CA . LEU B 2 508 ? 117.472 135.892 129.801 1.00 31.41 522 LEU L CA 1
ATOM 12661 C C . LEU B 2 508 ? 116.831 136.943 130.718 1.00 31.41 522 LEU L C 1
ATOM 12662 O O . LEU B 2 508 ? 115.613 136.982 130.878 1.00 31.41 522 LEU L O 1
ATOM 12678 N N . CYS B 2 509 ? 117.647 137.819 131.296 1.00 33.16 523 CYS L N 1
ATOM 12679 C CA . CYS B 2 509 ? 117.231 138.859 132.233 1.00 33.16 523 CYS L CA 1
ATOM 12680 C C . CYS B 2 509 ? 117.326 140.246 131.593 1.00 33.16 523 CYS L C 1
ATOM 12681 O O . CYS B 2 509 ? 118.334 140.942 131.745 1.00 33.16 523 CYS L O 1
ATOM 12689 N N . LYS B 2 510 ? 116.266 140.659 130.891 1.00 33.68 524 LYS L N 1
ATOM 12690 C CA . LYS B 2 510 ? 116.200 141.876 130.055 1.00 33.68 524 LYS L CA 1
ATOM 12691 C C . LYS B 2 510 ? 116.806 143.101 130.742 1.00 33.68 524 LYS L C 1
ATOM 12692 O O . LYS B 2 510 ? 117.687 143.762 130.211 1.00 33.68 524 LYS L O 1
ATOM 12711 N N . TYR B 2 511 ? 116.362 143.356 131.966 1.00 34.51 525 TYR L N 1
ATOM 12712 C CA . TYR B 2 511 ? 116.636 144.554 132.750 1.00 34.51 525 TYR L CA 1
ATOM 12713 C C . TYR B 2 511 ? 118.095 144.746 133.184 1.00 34.51 525 TYR L C 1
ATOM 12714 O O . TYR B 2 511 ? 118.446 145.816 133.677 1.00 34.51 525 TYR L O 1
ATOM 12732 N N . THR B 2 512 ? 118.958 143.740 133.018 1.00 33.52 526 THR L N 1
ATOM 12733 C CA . THR B 2 512 ? 120.401 143.872 133.279 1.00 33.52 526 THR L CA 1
ATOM 12734 C C . THR B 2 512 ? 121.266 143.050 132.328 1.00 33.52 526 THR L C 1
ATOM 12735 O O . THR B 2 512 ? 122.434 142.793 132.619 1.00 33.52 526 THR L O 1
ATOM 12746 N N . ALA B 2 513 ? 120.719 142.662 131.174 1.00 33.18 527 ALA L N 1
ATOM 12747 C CA . ALA B 2 513 ? 121.490 142.130 130.054 1.00 33.18 527 ALA L CA 1
ATOM 12748 C C . ALA B 2 513 ? 122.402 140.945 130.425 1.00 33.18 527 ALA L C 1
ATOM 12749 O O . ALA B 2 513 ? 123.571 140.884 130.048 1.00 33.18 527 ALA L O 1
ATOM 12756 N N . GLN B 2 514 ? 121.861 140.008 131.201 1.00 30.87 528 GLN L N 1
ATOM 12757 C CA . GLN B 2 514 ? 122.527 138.770 131.588 1.00 30.87 528 GLN L CA 1
ATOM 12758 C C . GLN B 2 514 ? 121.693 137.579 131.145 1.00 30.87 528 GLN L C 1
ATOM 12759 O O . GLN B 2 514 ? 120.469 137.611 131.238 1.00 30.87 528 GLN L O 1
ATOM 12773 N N . MET B 2 515 ? 122.352 136.522 130.685 1.00 31.36 529 MET L N 1
ATOM 12774 C CA . MET B 2 515 ? 121.715 135.312 130.187 1.00 31.36 529 MET L CA 1
ATOM 12775 C C . MET B 2 515 ? 122.332 134.071 130.818 1.00 31.36 529 MET L C 1
ATOM 12776 O O . MET B 2 515 ? 123.542 134.024 130.997 1.00 31.36 529 MET L O 1
ATOM 12790 N N . VAL B 2 516 ? 121.520 133.060 131.124 1.00 30.29 530 VAL L N 1
ATOM 12791 C CA . VAL B 2 516 ? 121.951 131.728 131.550 1.00 30.29 530 VAL L CA 1
ATOM 12792 C C . VAL B 2 516 ? 121.587 130.680 130.508 1.00 30.29 530 VAL L C 1
ATOM 12793 O O . VAL B 2 516 ? 120.466 130.657 130.002 1.00 30.29 530 VAL L O 1
ATOM 12806 N N . VAL B 2 517 ? 122.537 129.802 130.189 1.00 29.53 531 VAL L N 1
ATOM 12807 C CA . VAL B 2 517 ? 122.378 128.694 129.240 1.00 29.53 531 VAL L CA 1
ATOM 12808 C C . VAL B 2 517 ? 122.918 127.421 129.862 1.00 29.53 531 VAL L C 1
ATOM 12809 O O . VAL B 2 517 ? 123.956 127.439 130.520 1.00 29.53 531 VAL L O 1
ATOM 12822 N N . ALA B 2 518 ? 122.210 126.313 129.675 1.00 31.09 532 ALA L N 1
ATOM 12823 C CA . ALA B 2 518 ? 122.460 125.069 130.389 1.00 31.09 532 ALA L CA 1
ATOM 12824 C C . ALA B 2 518 ? 122.515 123.882 129.430 1.00 31.09 532 ALA L C 1
ATOM 12825 O O . ALA B 2 518 ? 121.722 123.836 128.500 1.00 31.09 532 ALA L O 1
ATOM 12832 N N . GLY B 2 519 ? 123.430 122.933 129.619 1.00 31.03 533 GLY L N 1
ATOM 12833 C CA . GLY B 2 519 ? 123.776 121.915 128.620 1.00 31.03 533 GLY L CA 1
ATOM 12834 C C . GLY B 2 519 ? 123.597 120.452 129.052 1.00 31.03 533 GLY L C 1
ATOM 12835 O O . GLY B 2 519 ? 123.115 120.151 130.143 1.00 31.03 533 GLY L O 1
ATOM 12839 N N . THR B 2 520 ? 123.903 119.513 128.153 1.00 30.87 534 THR L N 1
ATOM 12840 C CA . THR B 2 520 ? 123.620 118.085 128.363 1.00 30.87 534 THR L CA 1
ATOM 12841 C C . THR B 2 520 ? 124.611 117.404 129.295 1.00 30.87 534 THR L C 1
ATOM 12842 O O . THR B 2 520 ? 124.250 116.409 129.900 1.00 30.87 534 THR L O 1
ATOM 12853 N N . ALA B 2 521 ? 125.838 117.910 129.425 1.00 31.47 535 ALA L N 1
ATOM 12854 C CA . ALA B 2 521 ? 126.875 117.380 130.308 1.00 31.47 535 ALA L CA 1
ATOM 12855 C C . ALA B 2 521 ? 127.008 118.209 131.587 1.00 31.47 535 ALA L C 1
ATOM 12856 O O . ALA B 2 521 ? 128.109 118.469 132.069 1.00 31.47 535 ALA L O 1
ATOM 12863 N N . GLY B 2 522 ? 125.883 118.633 132.159 1.00 31.52 536 GLY L N 1
ATOM 12864 C CA . GLY B 2 522 ? 125.851 119.314 133.447 1.00 31.52 536 GLY L CA 1
ATOM 12865 C C . GLY B 2 522 ? 126.488 120.702 133.467 1.00 31.52 536 GLY L C 1
ATOM 12866 O O . GLY B 2 522 ? 126.636 121.262 134.549 1.00 31.52 536 GLY L O 1
ATOM 12870 N N . GLN B 2 523 ? 126.897 121.253 132.323 1.00 30.55 537 GLN L N 1
ATOM 12871 C CA . GLN B 2 523 ? 127.416 122.610 132.224 1.00 30.55 537 GLN L CA 1
ATOM 12872 C C . GLN B 2 523 ? 126.290 123.635 132.317 1.00 30.55 537 GLN L C 1
ATOM 12873 O O . GLN B 2 523 ? 125.213 123.447 131.752 1.00 30.55 537 GLN L O 1
ATOM 12887 N N . VAL B 2 524 ? 126.559 124.757 132.976 1.00 29.47 538 VAL L N 1
ATOM 12888 C CA . VAL B 2 524 ? 125.700 125.934 133.009 1.00 29.47 538 VAL L CA 1
ATOM 12889 C C . VAL B 2 524 ? 126.577 127.165 132.933 1.00 29.47 538 VAL L C 1
ATOM 12890 O O . VAL B 2 524 ? 127.444 127.367 133.775 1.00 29.47 538 VAL L O 1
ATOM 12903 N N . LEU B 2 525 ? 126.344 128.010 131.942 1.00 29.55 539 LEU L N 1
ATOM 12904 C CA . LEU B 2 525 ? 127.036 129.275 131.770 1.00 29.55 539 LEU L CA 1
ATOM 12905 C C . LEU B 2 525 ? 126.082 130.416 132.081 1.00 29.55 539 LEU L C 1
ATOM 12906 O O . LEU B 2 525 ? 124.957 130.435 131.591 1.00 29.55 539 LEU L O 1
ATOM 12922 N N . VAL B 2 526 ? 126.567 131.388 132.846 1.00 31.60 540 VAL L N 1
ATOM 12923 C CA . VAL B 2 526 ? 125.978 132.723 132.928 1.00 31.60 540 VAL L CA 1
ATOM 12924 C C . VAL B 2 526 ? 126.864 133.690 132.157 1.00 31.60 540 VAL L C 1
ATOM 12925 O O . VAL B 2 526 ? 128.084 133.668 132.294 1.00 31.60 540 VAL L O 1
ATOM 12938 N N . LEU B 2 527 ? 126.259 134.521 131.312 1.00 31.38 541 LEU L N 1
ATOM 12939 C CA . LEU B 2 527 ? 126.936 135.418 130.390 1.00 31.38 541 LEU L CA 1
ATOM 12940 C C . LEU B 2 527 ? 126.411 136.837 130.536 1.00 31.38 541 LEU L C 1
ATOM 12941 O O . LEU B 2 527 ? 125.206 137.057 130.590 1.00 31.38 541 LEU L O 1
ATOM 12957 N N . GLU B 2 528 ? 127.327 137.793 130.541 1.00 33.54 542 GLU L N 1
ATOM 12958 C CA . GLU B 2 528 ? 127.058 139.223 130.437 1.00 33.54 542 GLU L CA 1
ATOM 12959 C C . GLU B 2 528 ? 126.976 139.641 128.966 1.00 33.54 542 GLU L C 1
ATOM 12960 O O . GLU B 2 528 ? 127.768 139.171 128.159 1.00 33.54 542 GLU L O 1
ATOM 12972 N N . LEU B 2 529 ? 126.064 140.539 128.592 1.00 34.01 543 LEU L N 1
ATOM 12973 C CA . LEU B 2 529 ? 126.130 141.229 127.303 1.00 34.01 543 LEU L CA 1
ATOM 12974 C C . LEU B 2 529 ? 127.128 142.387 127.372 1.00 34.01 543 LEU L C 1
ATOM 12975 O O . LEU B 2 529 ? 126.911 143.370 128.077 1.00 34.01 543 LEU L O 1
ATOM 12991 N N . SER B 2 530 ? 128.205 142.282 126.608 1.00 36.65 544 SER L N 1
ATOM 12992 C CA . SER B 2 530 ? 129.297 143.245 126.560 1.00 36.65 544 SER L CA 1
ATOM 12993 C C . SER B 2 530 ? 129.652 143.473 125.106 1.00 36.65 544 SER L C 1
ATOM 12994 O O . SER B 2 530 ? 130.324 142.662 124.475 1.00 36.65 544 SER L O 1
ATOM 13002 N N . ASP B 2 531 ? 129.158 144.570 124.538 1.00 39.42 545 ASP L N 1
ATOM 13003 C CA . ASP B 2 531 ? 129.295 144.912 123.116 1.00 39.42 545 ASP L CA 1
ATOM 13004 C C . ASP B 2 531 ? 130.702 145.426 122.755 1.00 39.42 545 ASP L C 1
ATOM 13005 O O . ASP B 2 531 ? 130.859 146.458 122.104 1.00 39.42 545 ASP L O 1
ATOM 13014 N N . VAL B 2 532 ? 131.735 144.735 123.234 1.00 40.52 546 VAL L N 1
ATOM 13015 C CA . VAL B 2 532 ? 133.150 145.012 122.988 1.00 40.52 546 VAL L CA 1
ATOM 13016 C C . VAL B 2 532 ? 133.923 143.686 122.886 1.00 40.52 546 VAL L C 1
ATOM 13017 O O . VAL B 2 532 ? 133.693 142.795 123.704 1.00 40.52 546 VAL L O 1
ATOM 13030 N N . PRO B 2 533 ? 134.838 143.505 121.919 1.00 41.39 547 PRO L N 1
ATOM 13031 C CA . PRO B 2 533 ? 135.692 142.328 121.874 1.00 41.39 547 PRO L CA 1
ATOM 13032 C C . PRO B 2 533 ? 136.752 142.416 122.970 1.00 41.39 547 PRO L C 1
ATOM 13033 O O . PRO B 2 533 ? 137.425 143.437 123.112 1.00 41.39 547 PRO L O 1
ATOM 13044 N N . VAL B 2 534 ? 136.925 141.349 123.746 1.00 41.74 548 VAL L N 1
ATOM 13045 C CA . VAL B 2 534 ? 137.906 141.312 124.842 1.00 41.74 548 VAL L CA 1
ATOM 13046 C C . VAL B 2 534 ? 138.388 139.886 125.094 1.00 41.74 548 VAL L C 1
ATOM 13047 O O . VAL B 2 534 ? 137.735 138.913 124.725 1.00 41.74 548 VAL L O 1
ATOM 13060 N N . GLU B 2 535 ? 139.556 139.749 125.704 1.00 41.96 549 GLU L N 1
ATOM 13061 C CA . GLU B 2 535 ? 140.157 138.467 126.048 1.00 41.96 549 GLU L CA 1
ATOM 13062 C C . GLU B 2 535 ? 140.151 138.272 127.568 1.00 41.96 549 GLU L C 1
ATOM 13063 O O . GLU B 2 535 ? 140.669 139.109 128.306 1.00 41.96 549 GLU L O 1
ATOM 13075 N N . GLN B 2 536 ? 139.551 137.177 128.040 1.00 39.07 550 GLN L N 1
ATOM 13076 C CA . GLN B 2 536 ? 139.407 136.845 129.464 1.00 39.07 550 GLN L CA 1
ATOM 13077 C C . GLN B 2 536 ? 139.402 135.328 129.683 1.00 39.07 550 GLN L C 1
ATOM 13078 O O . GLN B 2 536 ? 139.073 134.563 128.779 1.00 39.07 550 GLN L O 1
ATOM 13092 N N . ALA B 2 537 ? 139.744 134.890 130.891 1.00 36.27 551 ALA L N 1
ATOM 13093 C CA . ALA B 2 537 ? 139.574 133.512 131.346 1.00 36.27 551 ALA L CA 1
ATOM 13094 C C . ALA B 2 537 ? 138.367 133.416 132.292 1.00 36.27 551 ALA L C 1
ATOM 13095 O O . ALA B 2 537 ? 138.294 134.169 133.264 1.00 36.27 551 ALA L O 1
ATOM 13102 N N . VAL B 2 538 ? 137.422 132.504 132.047 1.00 34.03 552 VAL L N 1
ATOM 13103 C CA . VAL B 2 538 ? 136.291 132.301 132.970 1.00 34.03 552 VAL L CA 1
ATOM 13104 C C . VAL B 2 538 ? 136.769 131.790 134.326 1.00 34.03 552 VAL L C 1
ATOM 13105 O O . VAL B 2 538 ? 137.851 131.211 134.445 1.00 34.03 552 VAL L O 1
ATOM 13118 N N . SER B 2 539 ? 135.907 131.897 135.334 1.00 33.08 553 SER L N 1
ATOM 13119 C CA . SER B 2 539 ? 136.024 131.097 136.552 1.00 33.08 553 SER L CA 1
ATOM 13120 C C . SER B 2 539 ? 135.041 129.946 136.407 1.00 33.08 553 SER L C 1
ATOM 13121 O O . SER B 2 539 ? 133.889 130.163 136.034 1.00 33.08 553 SER L O 1
ATOM 13129 N N . VAL B 2 540 ? 135.503 128.726 136.664 1.00 31.22 554 VAL L N 1
ATOM 13130 C CA . VAL B 2 540 ? 134.697 127.504 136.638 1.00 31.22 554 VAL L CA 1
ATOM 13131 C C . VAL B 2 540 ? 134.545 126.949 138.042 1.00 31.22 554 VAL L C 1
ATOM 13132 O O . VAL B 2 540 ? 135.512 126.874 138.797 1.00 31.22 554 VAL L O 1
ATOM 13145 N N . ALA B 2 541 ? 133.336 126.537 138.385 1.00 31.51 555 ALA L N 1
ATOM 13146 C CA . ALA B 2 541 ? 133.027 125.837 139.614 1.00 31.51 555 ALA L CA 1
ATOM 13147 C C . ALA B 2 541 ? 132.363 124.502 139.312 1.00 31.51 555 ALA L C 1
ATOM 13148 O O . ALA B 2 541 ? 131.680 124.348 138.307 1.00 31.51 555 ALA L O 1
ATOM 13155 N N . ILE B 2 542 ? 132.546 123.532 140.194 1.00 34.38 556 ILE L N 1
ATOM 13156 C CA . ILE B 2 542 ? 131.895 122.228 140.130 1.00 34.38 556 ILE L CA 1
ATOM 13157 C C . ILE B 2 542 ? 131.182 121.959 141.452 1.00 34.38 556 ILE L C 1
ATOM 13158 O O . ILE B 2 542 ? 131.691 122.300 142.521 1.00 34.38 556 ILE L O 1
ATOM 13174 N N . ILE B 2 543 ? 129.992 121.377 141.381 1.00 35.62 557 ILE L N 1
ATOM 13175 C CA . ILE B 2 543 ? 129.151 121.117 142.538 1.00 35.62 557 ILE L CA 1
ATOM 13176 C C . ILE B 2 543 ? 128.692 119.667 142.506 1.00 35.62 557 ILE L C 1
ATOM 13177 O O . ILE B 2 543 ? 128.303 119.124 141.472 1.00 35.62 557 ILE L O 1
ATOM 13193 N N . ASP B 2 544 ? 128.745 119.027 143.662 1.00 36.85 558 ASP L N 1
ATOM 13194 C CA . ASP B 2 544 ? 128.458 117.616 143.817 1.00 36.85 558 ASP L CA 1
ATOM 13195 C C . ASP B 2 544 ? 127.071 117.480 144.430 1.00 36.85 558 ASP L C 1
ATOM 13196 O O . ASP B 2 544 ? 126.870 117.886 145.569 1.00 36.85 558 ASP L O 1
ATOM 13205 N N . LEU B 2 545 ? 126.094 116.944 143.691 1.00 34.61 559 LEU L N 1
ATOM 13206 C CA . LEU B 2 545 ? 124.718 116.816 144.193 1.00 34.61 559 LEU L CA 1
ATOM 13207 C C . LEU B 2 545 ? 124.636 115.787 145.330 1.00 34.61 559 LEU L C 1
ATOM 13208 O O . LEU B 2 545 ? 124.065 116.044 146.387 1.00 34.61 559 LEU L O 1
ATOM 13224 N N . LEU B 2 546 ? 125.253 114.628 145.119 1.00 39.73 560 LEU L N 1
ATOM 13225 C CA . LEU B 2 546 ? 125.523 113.614 146.126 1.00 39.73 560 LEU L CA 1
ATOM 13226 C C . LEU B 2 546 ? 126.956 113.800 146.659 1.00 39.73 560 LEU L C 1
ATOM 13227 O O . LEU B 2 546 ? 127.884 113.114 146.245 1.00 39.73 560 LEU L O 1
ATOM 13243 N N . GLN B 2 547 ? 127.143 114.789 147.535 1.00 40.50 561 GLN L N 1
ATOM 13244 C CA . GLN B 2 547 ? 128.408 115.052 148.230 1.00 40.50 561 GLN L CA 1
ATOM 13245 C C . GLN B 2 547 ? 128.533 114.216 149.504 1.00 40.50 561 GLN L C 1
ATOM 13246 O O . GLN B 2 547 ? 129.528 113.524 149.707 1.00 40.50 561 GLN L O 1
ATOM 13260 N N . ASP B 2 548 ? 127.527 114.290 150.375 1.00 45.22 562 ASP L N 1
ATOM 13261 C CA . ASP B 2 548 ? 127.437 113.493 151.601 1.00 45.22 562 ASP L CA 1
ATOM 13262 C C . ASP B 2 548 ? 126.845 112.106 151.325 1.00 45.22 562 ASP L C 1
ATOM 13263 O O . ASP B 2 548 ? 127.286 111.119 151.916 1.00 45.22 562 ASP L O 1
ATOM 13272 N N . ARG B 2 549 ? 125.883 112.010 150.403 1.00 43.01 563 ARG L N 1
ATOM 13273 C CA . ARG B 2 549 ? 125.324 110.743 149.926 1.00 43.01 563 ARG L CA 1
ATOM 13274 C C . ARG B 2 549 ? 126.390 109.903 149.218 1.00 43.01 563 ARG L C 1
ATOM 13275 O O . ARG B 2 549 ? 127.217 110.417 148.473 1.00 43.01 563 ARG L O 1
ATOM 13296 N N . GLU B 2 550 ? 126.367 108.598 149.464 1.00 47.21 564 GLU L N 1
ATOM 13297 C CA . GLU B 2 550 ? 127.300 107.629 148.880 1.00 47.21 564 GLU L CA 1
ATOM 13298 C C . GLU B 2 550 ? 127.245 107.606 147.343 1.00 47.21 564 GLU L C 1
ATOM 13299 O O . GLU B 2 550 ? 126.202 107.844 146.738 1.00 47.21 564 GLU L O 1
ATOM 13311 N N . GLY B 2 551 ? 128.383 107.341 146.702 1.00 48.91 565 GLY L N 1
ATOM 13312 C CA . GLY B 2 551 ? 128.514 107.423 145.249 1.00 48.91 565 GLY L CA 1
ATOM 13313 C C . GLY B 2 551 ? 127.979 106.205 144.497 1.00 48.91 565 GLY L C 1
ATOM 13314 O O . GLY B 2 551 ? 128.662 105.182 144.417 1.00 48.91 565 GLY L O 1
ATOM 13318 N N . PHE B 2 552 ? 126.836 106.352 143.822 1.00 49.13 566 PHE L N 1
ATOM 13319 C CA . PHE B 2 552 ? 126.526 105.543 142.643 1.00 49.13 566 PHE L CA 1
ATOM 13320 C C . PHE B 2 552 ? 127.571 105.819 141.544 1.00 49.13 566 PHE L C 1
ATOM 13321 O O . PHE B 2 552 ? 128.116 106.922 141.478 1.00 49.13 566 PHE L O 1
ATOM 13338 N N . THR B 2 553 ? 127.881 104.859 140.672 1.00 46.59 567 THR L N 1
ATOM 13339 C CA . THR B 2 553 ? 128.983 104.996 139.696 1.00 46.59 567 THR L CA 1
ATOM 13340 C C . THR B 2 553 ? 128.509 105.533 138.347 1.00 46.59 567 THR L C 1
ATOM 13341 O O . THR B 2 553 ? 127.882 104.809 137.580 1.00 46.59 567 THR L O 1
ATOM 13352 N N . TRP B 2 554 ? 128.823 106.784 138.009 1.00 41.05 568 TRP L N 1
ATOM 13353 C CA . TRP B 2 554 ? 128.469 107.371 136.708 1.00 41.05 568 TRP L CA 1
ATOM 13354 C C . TRP B 2 554 ? 129.382 106.887 135.572 1.00 41.05 568 TRP L C 1
ATOM 13355 O O . TRP B 2 554 ? 130.527 107.324 135.447 1.00 41.05 568 TRP L O 1
ATOM 13376 N N . LYS B 2 555 ? 128.855 106.007 134.715 1.00 43.52 569 LYS L N 1
ATOM 13377 C CA . LYS B 2 555 ? 129.507 105.513 133.486 1.00 43.52 569 LYS L CA 1
ATOM 13378 C C . LYS B 2 555 ? 128.984 106.181 132.199 1.00 43.52 569 LYS L C 1
ATOM 13379 O O . LYS B 2 555 ? 129.361 105.784 131.099 1.00 43.52 569 LYS L O 1
ATOM 13398 N N . GLY B 2 556 ? 128.096 107.169 132.318 1.00 40.75 570 GLY L N 1
ATOM 13399 C CA . GLY B 2 556 ? 127.525 107.924 131.200 1.00 40.75 570 GLY L CA 1
ATOM 13400 C C . GLY B 2 556 ? 128.480 108.960 130.610 1.00 40.75 570 GLY L C 1
ATOM 13401 O O . GLY B 2 556 ? 129.696 108.787 130.654 1.00 40.75 570 GLY L O 1
ATOM 13405 N N . HIS B 2 557 ? 127.935 110.052 130.064 1.00 39.10 571 HIS L N 1
ATOM 13406 C CA . HIS B 2 557 ? 128.699 111.160 129.478 1.00 39.10 571 HIS L CA 1
ATOM 13407 C C . HIS B 2 557 ? 129.866 111.587 130.373 1.00 39.10 571 HIS L C 1
ATOM 13408 O O . HIS B 2 557 ? 129.655 112.024 131.498 1.00 39.10 571 HIS L O 1
ATOM 13422 N N . GLU B 2 558 ? 131.099 111.493 129.891 1.00 37.02 572 GLU L N 1
ATOM 13423 C CA . GLU B 2 558 ? 132.233 112.100 130.576 1.00 37.02 572 GLU L CA 1
ATOM 13424 C C . GLU B 2 558 ? 132.171 113.618 130.412 1.00 37.02 572 GLU L C 1
ATOM 13425 O O . GLU B 2 558 ? 131.823 114.119 129.339 1.00 37.02 572 GLU L O 1
ATOM 13437 N N . ARG B 2 559 ? 132.512 114.372 131.458 1.00 36.16 573 ARG L N 1
ATOM 13438 C CA . ARG B 2 559 ? 132.393 115.833 131.457 1.00 36.16 573 ARG L CA 1
ATOM 13439 C C . ARG B 2 559 ? 133.325 116.516 130.454 1.00 36.16 573 ARG L C 1
ATOM 13440 O O . ARG B 2 559 ? 134.469 116.115 130.256 1.00 36.16 573 ARG L O 1
ATOM 13461 N N . LEU B 2 560 ? 132.828 117.590 129.853 1.00 36.65 574 LEU L N 1
ATOM 13462 C CA . LEU B 2 560 ? 133.607 118.482 129.006 1.00 36.65 574 LEU L CA 1
ATOM 13463 C C . LEU B 2 560 ? 134.682 119.181 129.839 1.00 36.65 574 LEU L C 1
ATOM 13464 O O . LEU B 2 560 ? 134.445 119.551 130.986 1.00 36.65 574 LEU L O 1
ATOM 13480 N N . SER B 2 561 ? 135.858 119.409 129.269 1.00 41.24 575 SER L N 1
ATOM 13481 C CA . SER B 2 561 ? 136.914 120.193 129.908 1.00 41.24 575 SER L CA 1
ATOM 13482 C C . SER B 2 561 ? 136.958 121.596 129.293 1.00 41.24 575 SER L C 1
ATOM 13483 O O . SER B 2 561 ? 137.191 121.737 128.092 1.00 41.24 575 SER L O 1
ATOM 13491 N N . PRO B 2 562 ? 136.738 122.664 130.069 1.00 41.35 576 PRO L N 1
ATOM 13492 C CA . PRO B 2 562 ? 136.888 124.025 129.581 1.00 41.35 576 PRO L CA 1
ATOM 13493 C C . PRO B 2 562 ? 138.352 124.314 129.263 1.00 41.35 576 PRO L C 1
ATOM 13494 O O . PRO B 2 562 ? 139.237 123.900 130.015 1.00 41.35 576 PRO L O 1
ATOM 13505 N N . ARG B 2 563 ? 138.632 125.034 128.175 1.00 44.27 577 ARG L N 1
ATOM 13506 C CA . ARG B 2 563 ? 140.003 125.386 127.800 1.00 44.27 577 ARG L CA 1
ATOM 13507 C C . ARG B 2 563 ? 140.564 126.382 128.816 1.00 44.27 577 ARG L C 1
ATOM 13508 O O . ARG B 2 563 ? 139.940 127.405 129.087 1.00 44.27 577 ARG L O 1
ATOM 13529 N N . THR B 2 564 ? 141.706 126.056 129.412 1.00 41.62 578 THR L N 1
ATOM 13530 C CA . THR B 2 564 ? 142.349 126.863 130.459 1.00 41.62 578 THR L CA 1
ATOM 13531 C C . THR B 2 564 ? 143.072 128.080 129.886 1.00 41.62 578 THR L C 1
ATOM 13532 O O . THR B 2 564 ? 143.328 128.153 128.685 1.00 41.62 578 THR L O 1
ATOM 13543 N N . GLY B 2 565 ? 143.419 129.042 130.738 1.00 42.05 579 GLY L N 1
ATOM 13544 C CA . GLY B 2 565 ? 144.012 130.319 130.338 1.00 42.05 579 GLY L CA 1
ATOM 13545 C C . GLY B 2 565 ? 143.022 131.275 129.653 1.00 42.05 579 GLY L C 1
ATOM 13546 O O . GLY B 2 565 ? 141.833 130.975 129.535 1.00 42.05 579 GLY L O 1
ATOM 13550 N N . PRO B 2 566 ? 143.482 132.460 129.231 1.00 42.47 580 PRO L N 1
ATOM 13551 C CA . PRO B 2 566 ? 142.641 133.470 128.605 1.00 42.47 580 PRO L CA 1
ATOM 13552 C C . PRO B 2 566 ? 142.168 133.048 127.214 1.00 42.47 580 PRO L C 1
ATOM 13553 O O . PRO B 2 566 ? 142.903 132.402 126.470 1.00 42.47 580 PRO L O 1
ATOM 13564 N N . LEU B 2 567 ? 140.948 133.447 126.855 1.00 42.47 581 LEU L N 1
ATOM 13565 C CA . LEU B 2 567 ? 140.308 133.181 125.569 1.00 42.47 581 LEU L CA 1
ATOM 13566 C C . LEU B 2 567 ? 139.773 134.490 124.971 1.00 42.47 581 LEU L C 1
ATOM 13567 O O . LEU B 2 567 ? 139.153 135.268 125.701 1.00 42.47 581 LEU L O 1
ATOM 13583 N N . PRO B 2 568 ? 139.966 134.760 123.668 1.00 40.86 582 PRO L N 1
ATOM 13584 C CA . PRO B 2 568 ? 139.321 135.881 123.006 1.00 40.86 582 PRO L CA 1
ATOM 13585 C C . PRO B 2 568 ? 137.825 135.606 122.817 1.00 40.86 582 PRO L C 1
ATOM 13586 O O . PRO B 2 568 ? 137.439 134.530 122.360 1.00 40.86 582 PRO L O 1
ATOM 13597 N N . TRP B 2 569 ? 136.990 136.601 123.116 1.00 36.89 583 TRP L N 1
ATOM 13598 C CA . TRP B 2 569 ? 135.532 136.562 122.978 1.00 36.89 583 TRP L CA 1
ATOM 13599 C C . TRP B 2 569 ? 135.019 137.693 122.075 1.00 36.89 583 TRP L C 1
ATOM 13600 O O . TRP B 2 569 ? 135.611 138.777 122.060 1.00 36.89 583 TRP L O 1
ATOM 13621 N N . PRO B 2 570 ? 133.921 137.476 121.328 1.00 35.17 584 PRO L N 1
ATOM 13622 C CA . PRO B 2 570 ? 133.323 138.476 120.448 1.00 35.17 584 PRO L CA 1
ATOM 13623 C C . PRO B 2 570 ? 132.563 139.549 121.224 1.00 35.17 584 PRO L C 1
ATOM 13624 O O . PRO B 2 570 ? 132.093 139.312 122.334 1.00 35.17 584 PRO L O 1
ATOM 13635 N N . ALA B 2 571 ? 132.357 140.718 120.620 1.00 35.79 585 ALA L N 1
ATOM 13636 C CA . ALA B 2 571 ? 131.374 141.668 121.131 1.00 35.79 585 ALA L CA 1
ATOM 13637 C C . ALA B 2 571 ? 129.971 141.036 121.108 1.00 35.79 585 ALA L C 1
ATOM 13638 O O . ALA B 2 571 ? 129.499 140.607 120.058 1.00 35.79 585 ALA L O 1
ATOM 13645 N N . GLY B 2 572 ? 129.319 140.947 122.261 1.00 35.07 586 GLY L N 1
ATOM 13646 C CA . GLY B 2 572 ? 128.079 140.199 122.440 1.00 35.07 586 GLY L CA 1
ATOM 13647 C C . GLY B 2 572 ? 128.020 139.555 123.823 1.00 35.07 586 GLY L C 1
ATOM 13648 O O . GLY B 2 572 ? 128.606 140.079 124.769 1.00 35.07 586 GLY L O 1
ATOM 13652 N N . PHE B 2 573 ? 127.311 138.436 123.979 1.00 31.11 587 PHE L N 1
ATOM 13653 C CA . PHE B 2 573 ? 127.297 137.708 125.249 1.00 31.11 587 PHE L CA 1
ATOM 13654 C C . PHE B 2 573 ? 128.642 137.019 125.511 1.00 31.11 587 PHE L C 1
ATOM 13655 O O . PHE B 2 573 ? 129.155 136.287 124.670 1.00 31.11 587 PHE L O 1
ATOM 13672 N N . GLN B 2 574 ? 129.210 137.230 126.695 1.00 34.88 588 GLN L N 1
ATOM 13673 C CA . GLN B 2 574 ? 130.494 136.681 127.129 1.00 34.88 588 GLN L CA 1
ATOM 13674 C C . GLN B 2 574 ? 130.346 136.048 128.509 1.00 34.88 588 GLN L C 1
ATOM 13675 O O . GLN B 2 574 ? 129.684 136.622 129.370 1.00 34.88 588 GLN L O 1
ATOM 13689 N N . PRO B 2 575 ? 130.927 134.873 128.769 1.00 36.52 589 PRO L N 1
ATOM 13690 C CA . PRO B 2 575 ? 130.641 134.133 129.988 1.00 36.52 589 PRO L CA 1
ATOM 13691 C C . PRO B 2 575 ? 131.272 134.788 131.216 1.00 36.52 589 PRO L C 1
ATOM 13692 O O . PRO B 2 575 ? 132.476 135.028 131.259 1.00 36.52 589 PRO L O 1
ATOM 13703 N N . ARG B 2 576 ? 130.464 135.047 132.243 1.00 33.38 590 ARG L N 1
ATOM 13704 C CA . ARG B 2 576 ? 130.936 135.473 133.560 1.00 33.38 590 ARG L CA 1
ATOM 13705 C C . ARG B 2 576 ? 131.679 134.335 134.239 1.00 33.38 590 ARG L C 1
ATOM 13706 O O . ARG B 2 576 ? 132.838 134.478 134.605 1.00 33.38 590 ARG L O 1
ATOM 13727 N N . VAL B 2 577 ? 130.993 133.208 134.394 1.00 31.76 591 VAL L N 1
ATOM 13728 C CA . VAL B 2 577 ? 131.438 132.000 135.090 1.00 31.76 591 VAL L CA 1
ATOM 13729 C C . VAL B 2 577 ? 130.759 130.769 134.499 1.00 31.76 591 VAL L C 1
ATOM 13730 O O . VAL B 2 577 ? 129.659 130.859 133.954 1.00 31.76 591 VAL L O 1
ATOM 13743 N N . LEU B 2 578 ? 131.420 129.624 134.619 1.00 30.95 592 LEU L N 1
ATOM 13744 C CA . LEU B 2 578 ? 130.888 128.305 134.308 1.00 30.95 592 LEU L CA 1
ATOM 13745 C C . LEU B 2 578 ? 130.601 127.556 135.597 1.00 30.95 592 LEU L C 1
ATOM 13746 O O . LEU B 2 578 ? 131.412 127.580 136.514 1.00 30.95 592 LEU L O 1
ATOM 13762 N N . VAL B 2 579 ? 129.496 126.826 135.647 1.00 30.78 593 VAL L N 1
ATOM 13763 C CA . VAL B 2 579 ? 129.235 125.854 136.701 1.00 30.78 593 VAL L CA 1
ATOM 13764 C C . VAL B 2 579 ? 129.006 124.479 136.097 1.00 30.78 593 VAL L C 1
ATOM 13765 O O . VAL B 2 579 ? 128.452 124.362 135.011 1.00 30.78 593 VAL L O 1
ATOM 13778 N N . GLN B 2 580 ? 129.467 123.440 136.785 1.00 32.72 594 GLN L N 1
ATOM 13779 C CA . GLN B 2 580 ? 129.489 122.048 136.353 1.00 32.72 594 GLN L CA 1
ATOM 13780 C C . GLN B 2 580 ? 128.828 121.158 137.419 1.00 32.72 594 GLN L C 1
ATOM 13781 O O . GLN B 2 580 ? 129.069 121.352 138.608 1.00 32.72 594 GLN L O 1
ATOM 13795 N N . CYS B 2 581 ? 128.063 120.139 137.024 1.00 36.46 595 CYS L N 1
ATOM 13796 C CA . CYS B 2 581 ? 127.457 119.172 137.951 1.00 36.46 595 CYS L CA 1
ATOM 13797 C C . CYS B 2 581 ? 128.281 117.872 137.999 1.00 36.46 595 CYS L C 1
ATOM 13798 O O . CYS B 2 581 ? 128.805 117.455 136.967 1.00 36.46 595 CYS L O 1
ATOM 13806 N N . LEU B 2 582 ? 128.407 117.238 139.175 1.00 35.12 596 LEU L N 1
ATOM 13807 C CA . LEU B 2 582 ? 129.183 116.005 139.367 1.00 35.12 596 LEU L CA 1
ATOM 13808 C C . LEU B 2 582 ? 128.795 114.891 138.395 1.00 35.12 596 LEU L C 1
ATOM 13809 O O . LEU B 2 582 ? 129.661 114.503 137.619 1.00 35.12 596 LEU L O 1
ATOM 13825 N N . PRO B 2 583 ? 127.557 114.362 138.385 1.00 35.73 597 PRO L N 1
ATOM 13826 C CA . PRO B 2 583 ? 127.064 113.577 137.267 1.00 35.73 597 PRO L CA 1
ATOM 13827 C C . PRO B 2 583 ? 126.740 114.528 136.104 1.00 35.73 597 PRO L C 1
ATOM 13828 O O . PRO B 2 583 ? 125.869 115.388 136.255 1.00 35.73 597 PRO L O 1
ATOM 13839 N N . PRO B 2 584 ? 127.385 114.413 134.935 1.00 34.50 598 PRO L N 1
ATOM 13840 C CA . PRO B 2 584 ? 127.067 115.186 133.743 1.00 34.50 598 PRO L CA 1
ATOM 13841 C C . PRO B 2 584 ? 125.717 114.798 133.115 1.00 34.50 598 PRO L C 1
ATOM 13842 O O . PRO B 2 584 ? 125.643 114.398 131.960 1.00 34.50 598 PRO L O 1
ATOM 13853 N N . ALA B 2 585 ? 124.633 114.881 133.877 1.00 30.88 599 ALA L N 1
ATOM 13854 C CA . ALA B 2 585 ? 123.278 114.679 133.391 1.00 30.88 599 ALA L CA 1
ATOM 13855 C C . ALA B 2 585 ? 122.748 115.931 132.683 1.00 30.88 599 ALA L C 1
ATOM 13856 O O . ALA B 2 585 ? 123.261 117.036 132.870 1.00 30.88 599 ALA L O 1
ATOM 13863 N N . ALA B 2 586 ? 121.677 115.778 131.908 1.00 29.81 600 ALA L N 1
ATOM 13864 C CA . ALA B 2 586 ? 121.019 116.905 131.270 1.00 29.81 600 ALA L CA 1
ATOM 13865 C C . ALA B 2 586 ? 120.485 117.875 132.327 1.00 29.81 600 ALA L C 1
ATOM 13866 O O . ALA B 2 586 ? 119.799 117.458 133.257 1.00 29.81 600 ALA L O 1
ATOM 13873 N N . VAL B 2 587 ? 120.800 119.168 132.208 1.00 27.62 601 VAL L N 1
ATOM 13874 C CA . VAL B 2 587 ? 120.303 120.189 133.138 1.00 27.62 601 VAL L CA 1
ATOM 13875 C C . VAL B 2 587 ? 118.839 120.480 132.832 1.00 27.62 601 VAL L C 1
ATOM 13876 O O . VAL B 2 587 ? 118.503 121.324 132.010 1.00 27.62 601 VAL L O 1
ATOM 13889 N N . THR B 2 588 ? 117.954 119.715 133.456 1.00 28.92 602 THR L N 1
ATOM 13890 C CA . THR B 2 588 ? 116.507 119.738 133.252 1.00 28.92 602 THR L CA 1
ATOM 13891 C C . THR B 2 588 ? 115.850 121.049 133.671 1.00 28.92 602 THR L C 1
ATOM 13892 O O . THR B 2 588 ? 114.804 121.389 133.125 1.00 28.92 602 THR L O 1
ATOM 13903 N N . ALA B 2 589 ? 116.450 121.818 134.581 1.00 28.21 603 ALA L N 1
ATOM 13904 C CA . ALA B 2 589 ? 115.957 123.133 134.975 1.00 28.21 603 ALA L CA 1
ATOM 13905 C C . ALA B 2 589 ? 117.100 124.104 135.281 1.00 28.21 603 ALA L C 1
ATOM 13906 O O . ALA B 2 589 ? 118.134 123.709 135.811 1.00 28.21 603 ALA L O 1
ATOM 13913 N N . VAL B 2 590 ? 116.900 125.390 135.003 1.00 27.94 604 VAL L N 1
ATOM 13914 C CA . VAL B 2 590 ? 117.803 126.483 135.388 1.00 27.94 604 VAL L CA 1
ATOM 13915 C C . VAL B 2 590 ? 117.003 127.767 135.544 1.00 27.94 604 VAL L C 1
ATOM 13916 O O . VAL B 2 590 ? 116.073 127.981 134.775 1.00 27.94 604 VAL L O 1
ATOM 13929 N N . THR B 2 591 ? 117.359 128.644 136.476 1.00 27.11 605 THR L N 1
ATOM 13930 C CA . THR B 2 591 ? 116.821 130.016 136.578 1.00 27.11 605 THR L CA 1
ATOM 13931 C C . THR B 2 591 ? 117.803 130.937 137.271 1.00 27.11 605 THR L C 1
ATOM 13932 O O . THR B 2 591 ? 118.674 130.483 138.001 1.00 27.11 605 THR L O 1
ATOM 13943 N N . LEU B 2 592 ? 117.664 132.245 137.072 1.00 28.08 606 LEU L N 1
ATOM 13944 C CA . LEU B 2 592 ? 118.464 133.265 137.742 1.00 28.08 606 LEU L CA 1
ATOM 13945 C C . LEU B 2 592 ? 117.584 134.343 138.375 1.00 28.08 606 LEU L C 1
ATOM 13946 O O . LEU B 2 592 ? 116.486 134.619 137.902 1.00 28.08 606 LEU L O 1
ATOM 13962 N N . HIS B 2 593 ? 118.070 134.959 139.447 1.00 31.62 607 HIS L N 1
ATOM 13963 C CA . HIS B 2 593 ? 117.418 136.092 140.103 1.00 31.62 607 HIS L CA 1
ATOM 13964 C C . HIS B 2 593 ? 118.450 137.180 140.322 1.00 31.62 607 HIS L C 1
ATOM 13965 O O . HIS B 2 593 ? 119.120 137.259 141.348 1.00 31.62 607 HIS L O 1
ATOM 13979 N N . THR B 2 594 ? 118.647 137.985 139.292 1.00 33.18 608 THR L N 1
ATOM 13980 C CA . THR B 2 594 ? 119.858 138.780 139.116 1.00 33.18 608 THR L CA 1
ATOM 13981 C C . THR B 2 594 ? 120.074 139.830 140.204 1.00 33.18 608 THR L C 1
ATOM 13982 O O . THR B 2 594 ? 121.222 140.130 140.508 1.00 33.18 608 THR L O 1
ATOM 13993 N N . GLU B 2 595 ? 119.018 140.378 140.822 1.00 33.33 609 GLU L N 1
ATOM 13994 C CA . GLU B 2 595 ? 119.156 141.303 141.964 1.00 33.33 609 GLU L CA 1
ATOM 13995 C C . GLU B 2 595 ? 119.989 140.711 143.110 1.00 33.33 609 GLU L C 1
ATOM 13996 O O . GLU B 2 595 ? 120.908 141.341 143.630 1.00 33.33 609 GLU L O 1
ATOM 14008 N N . TRP B 2 596 ? 119.664 139.474 143.481 1.00 30.81 610 TRP L N 1
ATOM 14009 C CA . TRP B 2 596 ? 120.330 138.632 144.471 1.00 30.81 610 TRP L CA 1
ATOM 14010 C C . TRP B 2 596 ? 121.689 138.115 143.983 1.00 30.81 610 TRP L C 1
ATOM 14011 O O . TRP B 2 596 ? 122.472 137.650 144.800 1.00 30.81 610 TRP L O 1
ATOM 14032 N N . SER B 2 597 ? 121.899 138.084 142.660 1.00 28.88 611 SER L N 1
ATOM 14033 C CA . SER B 2 597 ? 123.037 137.529 141.918 1.00 28.88 611 SER L CA 1
ATOM 14034 C C . SER B 2 597 ? 123.162 136.020 142.004 1.00 28.88 611 SER L C 1
ATOM 14035 O O . SER B 2 597 ? 124.248 135.464 141.899 1.00 28.88 611 SER L O 1
ATOM 14043 N N . LEU B 2 598 ? 122.028 135.338 142.122 1.00 27.61 612 LEU L N 1
ATOM 14044 C CA . LEU B 2 598 ? 121.976 133.889 142.188 1.00 27.61 612 LEU L CA 1
ATOM 14045 C C . LEU B 2 598 ? 121.606 133.285 140.843 1.00 27.61 612 LEU L C 1
ATOM 14046 O O . LEU B 2 598 ? 120.907 133.904 140.039 1.00 27.61 612 LEU L O 1
ATOM 14062 N N . VAL B 2 599 ? 122.057 132.054 140.622 1.00 26.17 613 VAL L N 1
ATOM 14063 C CA . VAL B 2 599 ? 121.537 131.094 139.646 1.00 26.17 613 VAL L CA 1
ATOM 14064 C C . VAL B 2 599 ? 121.303 129.782 140.354 1.00 26.17 613 VAL L C 1
ATOM 14065 O O . VAL B 2 599 ? 122.075 129.384 141.216 1.00 26.17 613 VAL L O 1
ATOM 14078 N N . ALA B 2 600 ? 120.227 129.114 139.990 1.00 26.91 614 ALA L N 1
ATOM 14079 C CA . ALA B 2 600 ? 119.900 127.764 140.397 1.00 26.91 614 ALA L CA 1
ATOM 14080 C C . ALA B 2 600 ? 119.991 126.852 139.185 1.00 26.91 614 ALA L C 1
ATOM 14081 O O . ALA B 2 600 ? 119.592 127.250 138.094 1.00 26.91 614 ALA L O 1
ATOM 14088 N N . PHE B 2 601 ? 120.449 125.623 139.361 1.00 28.04 615 PHE L N 1
ATOM 14089 C CA . PHE B 2 601 ? 120.480 124.628 138.294 1.00 28.04 615 PHE L CA 1
ATOM 1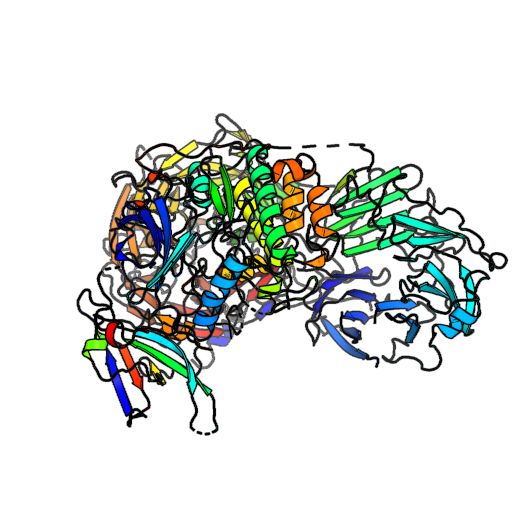4090 C C . PHE B 2 601 ? 120.106 123.274 138.833 1.00 28.04 615 PHE L C 1
ATOM 14091 O O . PHE B 2 601 ? 120.355 122.971 139.990 1.00 28.04 615 PHE L O 1
ATOM 14108 N N . GLY B 2 602 ? 119.503 122.448 137.998 1.00 29.34 616 GLY L N 1
ATOM 14109 C CA . GLY B 2 602 ? 118.906 121.202 138.428 1.00 29.34 616 GLY L CA 1
ATOM 14110 C C . GLY B 2 602 ? 118.922 120.180 137.314 1.00 29.34 616 GLY L C 1
ATOM 14111 O O . GLY B 2 602 ? 118.743 120.503 136.145 1.00 29.34 616 GLY L O 1
ATOM 14115 N N . THR B 2 603 ? 119.179 118.939 137.691 1.00 31.98 617 THR L N 1
ATOM 14116 C CA . THR B 2 603 ? 119.488 117.836 136.781 1.00 31.98 617 THR L CA 1
ATOM 14117 C C . THR B 2 603 ? 118.489 116.694 136.933 1.00 31.98 617 THR L C 1
ATOM 14118 O O . THR B 2 603 ? 117.481 116.810 137.628 1.00 31.98 617 THR L O 1
ATOM 14129 N N . SER B 2 604 ? 118.796 115.539 136.345 1.00 34.92 618 SER L N 1
ATOM 14130 C CA . SER B 2 604 ? 118.088 114.294 136.632 1.00 34.92 618 SER L CA 1
ATOM 14131 C C . SER B 2 604 ? 118.281 113.778 138.071 1.00 34.92 618 SER L C 1
ATOM 14132 O O . SER B 2 604 ? 117.589 112.841 138.455 1.00 34.92 618 SER L O 1
ATOM 14140 N N . HIS B 2 605 ? 119.238 114.308 138.843 1.00 34.85 619 HIS L N 1
ATOM 14141 C CA . HIS B 2 605 ? 119.678 113.736 140.123 1.00 34.85 619 HIS L CA 1
ATOM 14142 C C . HIS B 2 605 ? 119.666 114.695 141.309 1.00 34.85 619 HIS L C 1
ATOM 14143 O O . HIS B 2 605 ? 119.663 114.260 142.457 1.00 34.85 619 HIS L O 1
ATOM 14157 N N . GLY B 2 606 ? 119.709 115.998 141.074 1.00 32.15 620 GLY L N 1
ATOM 14158 C CA . GLY B 2 606 ? 119.771 116.992 142.137 1.00 32.15 620 GLY L CA 1
ATOM 14159 C C . GLY B 2 606 ? 119.957 118.408 141.624 1.00 32.15 620 GLY L C 1
ATOM 14160 O O . GLY B 2 606 ? 120.173 118.614 140.429 1.00 32.15 620 GLY L O 1
ATOM 14164 N N . PHE B 2 607 ? 119.889 119.371 142.538 1.00 28.57 621 PHE L N 1
ATOM 14165 C CA . PHE B 2 607 ? 119.976 120.798 142.255 1.00 28.57 621 PHE L CA 1
ATOM 14166 C C . PHE B 2 607 ? 120.908 121.533 143.199 1.00 28.57 621 PHE L C 1
ATOM 14167 O O . PHE B 2 607 ? 121.183 121.067 144.297 1.00 28.57 621 PHE L O 1
ATOM 14184 N N . GLY B 2 608 ? 121.377 122.702 142.782 1.00 27.35 622 GLY L N 1
ATOM 14185 C CA . GLY B 2 608 ? 122.188 123.591 143.599 1.00 27.35 622 GLY L CA 1
ATOM 14186 C C . GLY B 2 608 ? 121.941 125.054 143.290 1.00 27.35 622 GLY L C 1
ATOM 14187 O O . GLY B 2 608 ? 121.265 125.381 142.322 1.00 27.35 622 GLY L O 1
ATOM 14191 N N . LEU B 2 609 ? 122.486 125.923 144.131 1.00 27.13 623 LEU L N 1
ATOM 14192 C CA . LEU B 2 609 ? 122.447 127.376 144.000 1.00 27.13 623 LEU L CA 1
ATOM 14193 C C . LEU B 2 609 ? 123.869 127.876 143.923 1.00 27.13 623 LEU L C 1
ATOM 14194 O O . LEU B 2 609 ? 124.734 127.384 144.642 1.00 27.13 623 LEU L O 1
ATOM 14210 N N . PHE B 2 610 ? 124.098 128.908 143.133 1.00 27.55 624 PHE L N 1
ATOM 14211 C CA . PHE B 2 610 ? 125.396 129.536 143.005 1.00 27.55 624 PHE L CA 1
ATOM 14212 C C . PHE B 2 610 ? 125.255 131.054 142.993 1.00 27.55 624 PHE L C 1
ATOM 14213 O O . PHE B 2 610 ? 124.368 131.578 142.333 1.00 27.55 624 PHE L O 1
ATOM 14230 N N . ASP B 2 611 ? 126.135 131.778 143.673 1.00 30.06 625 ASP L N 1
ATOM 14231 C CA . ASP B 2 611 ? 126.187 133.234 143.587 1.00 30.06 625 ASP L CA 1
ATOM 14232 C C . ASP B 2 611 ? 127.340 133.639 142.663 1.00 30.06 625 ASP L C 1
ATOM 14233 O O . ASP B 2 611 ? 128.485 133.263 142.896 1.00 30.06 625 ASP L O 1
ATOM 14242 N N . TYR B 2 612 ? 127.074 134.388 141.594 1.00 30.30 626 TYR L N 1
ATOM 14243 C CA . TYR B 2 612 ? 128.148 134.815 140.697 1.00 30.30 626 TYR L CA 1
ATOM 14244 C C . TYR B 2 612 ? 128.943 136.016 141.218 1.00 30.30 626 TYR L C 1
ATOM 14245 O O . TYR B 2 612 ? 130.046 136.254 140.732 1.00 30.30 626 TYR L O 1
ATOM 14263 N N . GLN B 2 613 ? 128.449 136.770 142.200 1.00 33.97 627 GLN L N 1
ATOM 14264 C CA . GLN B 2 613 ? 129.150 137.961 142.703 1.00 33.97 627 GLN L CA 1
ATOM 14265 C C . GLN B 2 613 ? 130.399 137.594 143.528 1.00 33.97 627 GLN L C 1
ATOM 14266 O O . GLN B 2 613 ? 131.494 138.090 143.273 1.00 33.97 627 GLN L O 1
ATOM 14280 N N . ARG B 2 614 ? 130.234 136.683 144.493 1.00 33.45 628 ARG L N 1
ATOM 14281 C CA . ARG B 2 614 ? 131.295 135.988 145.239 1.00 33.45 628 ARG L CA 1
ATOM 14282 C C . ARG B 2 614 ? 131.178 134.494 144.950 1.00 33.45 628 ARG L C 1
ATOM 14283 O O . ARG B 2 614 ? 130.179 133.879 145.295 1.00 33.45 628 ARG L O 1
ATOM 14304 N N . LYS B 2 615 ? 132.208 133.923 144.325 1.00 33.09 629 LYS L N 1
ATOM 14305 C CA . LYS B 2 615 ? 132.172 132.691 143.510 1.00 33.09 629 LYS L CA 1
ATOM 14306 C C . LYS B 2 615 ? 131.827 131.380 144.244 1.00 33.09 629 LYS L C 1
ATOM 14307 O O . LYS B 2 615 ? 131.892 130.318 143.637 1.00 33.09 629 LYS L O 1
ATOM 14326 N N . SER B 2 616 ? 131.555 131.384 145.544 1.00 33.46 630 SER L N 1
ATOM 14327 C CA . SER B 2 616 ? 131.287 130.164 146.318 1.00 33.46 630 SER L CA 1
ATOM 14328 C C . SER B 2 616 ? 129.882 129.595 146.046 1.00 33.46 630 SER L C 1
ATOM 14329 O O . SER B 2 616 ? 128.923 130.363 145.955 1.00 33.46 630 SER L O 1
ATOM 14337 N N . PRO B 2 617 ? 129.702 128.265 145.970 1.00 29.16 631 PRO L N 1
ATOM 14338 C CA . PRO B 2 617 ? 128.383 127.660 145.848 1.00 29.16 631 PRO L CA 1
ATOM 14339 C C . PRO B 2 617 ? 127.571 127.880 147.119 1.00 29.16 631 PRO L C 1
ATOM 14340 O O . PRO B 2 617 ? 128.104 127.860 148.226 1.00 29.16 631 PRO L O 1
ATOM 14351 N N . VAL B 2 618 ? 126.266 128.077 146.972 1.00 28.29 632 VAL L N 1
ATOM 14352 C CA . VAL B 2 618 ? 125.363 128.335 148.096 1.00 28.29 632 VAL L CA 1
ATOM 14353 C C . VAL B 2 618 ? 124.874 127.030 148.691 1.00 28.29 632 VAL L C 1
ATOM 14354 O O . VAL B 2 618 ? 124.936 126.851 149.902 1.00 28.29 632 VAL L O 1
ATOM 14367 N N . LEU B 2 619 ? 124.445 126.088 147.856 1.00 27.30 633 LEU L N 1
ATOM 14368 C CA . LEU B 2 619 ? 124.084 124.732 148.270 1.00 27.30 633 LEU L CA 1
ATOM 14369 C C . LEU B 2 619 ? 124.119 123.775 147.085 1.00 27.30 633 LEU L C 1
ATOM 14370 O O . LEU B 2 619 ? 124.056 124.199 145.935 1.00 27.30 633 LEU L O 1
ATOM 14386 N N . ALA B 2 620 ? 124.118 122.485 147.381 1.00 27.98 634 ALA L N 1
ATOM 14387 C CA . ALA B 2 620 ? 123.735 121.429 146.458 1.00 27.98 634 ALA L CA 1
ATOM 14388 C C . ALA B 2 620 ? 122.983 120.335 147.221 1.00 27.98 634 ALA L C 1
ATOM 14389 O O . ALA B 2 620 ? 123.282 120.089 148.389 1.00 27.98 634 ALA L O 1
ATOM 14396 N N . ARG B 2 621 ? 122.013 119.684 146.581 1.00 30.59 635 ARG L N 1
ATOM 14397 C CA . ARG B 2 621 ? 121.198 118.615 147.158 1.00 30.59 635 ARG L CA 1
ATOM 14398 C C . ARG B 2 621 ? 120.894 117.535 146.134 1.00 30.59 635 ARG L C 1
ATOM 14399 O O . ARG B 2 621 ? 120.473 117.837 145.024 1.00 30.59 635 ARG L O 1
ATOM 14420 N N . CYS B 2 622 ? 121.034 116.273 146.524 1.00 34.47 636 CYS L N 1
ATOM 14421 C CA . CYS B 2 622 ? 120.547 115.123 145.765 1.00 34.47 636 CYS L CA 1
ATOM 14422 C C . CYS B 2 622 ? 119.091 114.825 146.122 1.00 34.47 636 CYS L C 1
ATOM 14423 O O . CYS B 2 622 ? 118.705 114.918 147.284 1.00 34.47 636 CYS L O 1
ATOM 14431 N N . THR B 2 623 ? 118.284 114.435 145.141 1.00 35.35 637 THR L N 1
ATOM 14432 C CA . THR B 2 623 ? 116.864 114.098 145.344 1.00 35.35 637 THR L CA 1
ATOM 14433 C C . THR B 2 623 ? 116.443 112.793 144.667 1.00 35.35 637 THR L C 1
ATOM 14434 O O . THR B 2 623 ? 115.254 112.547 144.464 1.00 35.35 637 THR L O 1
ATOM 14445 N N . LEU B 2 624 ? 117.407 111.942 144.319 1.00 37.64 638 LEU L N 1
ATOM 14446 C CA . LEU B 2 624 ? 117.148 110.564 143.920 1.00 37.64 638 LEU L CA 1
ATOM 14447 C C . LEU B 2 624 ? 116.562 109.756 145.077 1.00 37.64 638 LEU L C 1
ATOM 14448 O O . LEU B 2 624 ? 116.830 110.020 146.250 1.00 37.64 638 LEU L O 1
ATOM 14464 N N . HIS B 2 625 ? 115.814 108.709 144.747 1.00 46.60 639 HIS L N 1
ATOM 14465 C CA . HIS B 2 625 ? 115.492 107.653 145.705 1.00 46.60 639 HIS L CA 1
ATOM 14466 C C . HIS B 2 625 ? 116.786 106.884 146.074 1.00 46.60 639 HIS L C 1
ATOM 14467 O O . HIS B 2 625 ? 117.697 106.835 145.246 1.00 46.60 639 HIS L O 1
ATOM 14481 N N . PRO B 2 626 ? 116.944 106.295 147.278 1.00 48.67 640 PRO L N 1
ATOM 14482 C CA . PRO B 2 626 ? 118.204 105.656 147.689 1.00 48.67 640 PRO L CA 1
ATOM 14483 C C . PRO B 2 626 ? 118.611 104.407 146.885 1.00 48.67 640 PRO L C 1
ATOM 14484 O O . PRO B 2 626 ? 119.693 103.861 147.099 1.00 48.67 640 PRO L O 1
ATOM 14495 N N . ASN B 2 627 ? 117.773 103.967 145.949 1.00 49.43 641 ASN L N 1
ATOM 14496 C CA . ASN B 2 627 ? 118.106 103.069 144.848 1.00 49.43 641 ASN L CA 1
ATOM 14497 C C . ASN B 2 627 ? 117.446 103.603 143.567 1.00 49.43 641 ASN L C 1
ATOM 14498 O O . ASN B 2 627 ? 116.471 104.345 143.646 1.00 49.43 641 ASN L O 1
ATOM 14509 N N . ASP B 2 628 ? 117.945 103.222 142.392 1.00 50.92 642 ASP L N 1
ATOM 14510 C CA . ASP B 2 628 ? 117.524 103.790 141.101 1.00 50.92 642 ASP L CA 1
ATOM 14511 C C . ASP B 2 628 ? 117.688 102.802 139.929 1.00 50.92 642 ASP L C 1
ATOM 14512 O O . ASP B 2 628 ? 118.291 101.735 140.063 1.00 50.92 642 ASP L O 1
ATOM 14521 N N . SER B 2 629 ? 117.113 103.143 138.774 1.00 51.69 643 SER L N 1
ATOM 14522 C CA . SER B 2 629 ? 117.212 102.360 137.534 1.00 51.69 643 SER L CA 1
ATOM 14523 C C . SER B 2 629 ? 117.709 103.211 136.369 1.00 51.69 643 SER L C 1
ATOM 14524 O O . SER B 2 629 ? 118.805 102.975 135.866 1.00 51.69 643 SER L O 1
ATOM 14532 N N . LEU B 2 630 ? 116.948 104.226 135.961 1.00 49.24 644 LEU L N 1
ATOM 14533 C CA . LEU B 2 630 ? 117.261 105.106 134.832 1.00 49.24 644 LEU L CA 1
ATOM 14534 C C . LEU B 2 630 ? 118.246 106.217 135.249 1.00 49.24 644 LEU L C 1
ATOM 14535 O O . LEU B 2 630 ? 117.962 107.405 135.135 1.00 49.24 644 LEU L O 1
ATOM 14551 N N . ALA B 2 631 ? 119.406 105.834 135.778 1.00 49.07 645 ALA L N 1
ATOM 14552 C CA . ALA B 2 631 ? 120.507 106.729 136.138 1.00 49.07 645 ALA L CA 1
ATOM 14553 C C . ALA B 2 631 ? 121.859 105.993 136.117 1.00 49.07 645 ALA L C 1
ATOM 14554 O O . ALA B 2 631 ? 121.888 104.763 136.126 1.00 49.0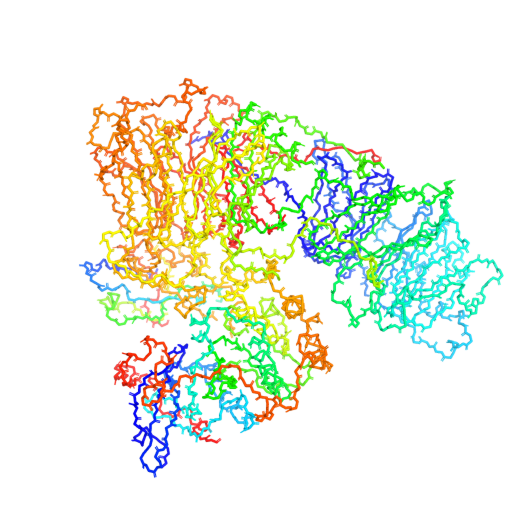7 645 ALA L O 1
ATOM 14561 N N . MET B 2 632 ? 122.981 106.732 136.111 1.00 48.91 646 MET L N 1
ATOM 14562 C CA . MET B 2 632 ? 124.351 106.186 136.198 1.00 48.91 646 MET L CA 1
ATOM 14563 C C . MET B 2 632 ? 124.653 105.153 135.091 1.00 48.91 646 MET L C 1
ATOM 14564 O O . MET B 2 632 ? 125.074 104.024 135.335 1.00 48.91 646 MET L O 1
ATOM 14578 N N . GLU B 2 633 ? 124.412 105.535 133.840 1.00 49.26 647 GLU L N 1
ATOM 14579 C CA . GLU B 2 633 ? 124.409 104.617 132.693 1.00 49.26 647 GLU L CA 1
ATOM 14580 C C . GLU B 2 633 ? 124.867 105.290 131.391 1.00 49.26 647 GLU L C 1
ATOM 14581 O O . GLU B 2 633 ? 124.795 106.508 131.245 1.00 49.26 647 GLU L O 1
ATOM 14593 N N . GLY B 2 634 ? 125.316 104.482 130.428 1.00 45.52 648 GLY L N 1
ATOM 14594 C CA . GLY B 2 634 ? 125.638 104.922 129.069 1.00 45.52 648 GLY L CA 1
ATOM 14595 C C . GLY B 2 634 ? 124.403 105.220 128.213 1.00 45.52 648 GLY L C 1
ATOM 14596 O O . GLY B 2 634 ? 123.273 104.997 128.651 1.00 45.52 648 GLY L O 1
ATOM 14600 N N . PRO B 2 635 ? 124.583 105.701 126.973 1.00 42.04 649 PRO L N 1
ATOM 14601 C CA . PRO B 2 635 ? 123.474 106.097 126.106 1.00 42.04 649 PRO L CA 1
ATOM 14602 C C . PRO B 2 635 ? 122.617 104.947 125.549 1.00 42.04 649 PRO L C 1
ATOM 14603 O O . PRO B 2 635 ? 121.513 105.181 125.061 1.00 42.04 649 PRO L O 1
ATOM 14614 N N . LEU B 2 636 ? 123.122 103.715 125.607 1.00 42.82 650 LEU L N 1
ATOM 14615 C CA . LEU B 2 636 ? 122.441 102.466 125.265 1.00 42.82 650 LEU L CA 1
ATOM 14616 C C . LEU B 2 636 ? 122.255 101.652 126.547 1.00 42.82 650 LEU L C 1
ATOM 14617 O O . LEU B 2 636 ? 123.215 101.492 127.295 1.00 42.82 650 LEU L O 1
ATOM 14633 N N . SER B 2 637 ? 121.068 101.126 126.834 1.00 48.13 651 SER L N 1
ATOM 14634 C CA . SER B 2 637 ? 120.871 100.244 127.995 1.00 48.13 651 SER L CA 1
ATOM 14635 C C . SER B 2 637 ? 119.682 99.304 127.833 1.00 48.13 651 SER L C 1
ATOM 14636 O O . SER B 2 637 ? 118.748 99.586 127.081 1.00 48.13 651 SER L O 1
ATOM 14644 N N . ARG B 2 638 ? 119.719 98.169 128.544 1.00 46.38 652 ARG L N 1
ATOM 14645 C CA . ARG B 2 638 ? 118.728 97.081 128.430 1.00 46.38 652 ARG L CA 1
ATOM 14646 C C . ARG B 2 638 ? 117.395 97.396 129.115 1.00 46.38 652 ARG L C 1
ATOM 14647 O O . ARG B 2 638 ? 116.349 96.895 128.714 1.00 46.38 652 ARG L O 1
ATOM 14668 N N . VAL B 2 639 ? 117.448 98.205 130.173 1.00 50.00 653 VAL L N 1
ATOM 14669 C CA . VAL B 2 639 ? 116.352 98.441 131.127 1.00 50.00 653 VAL L CA 1
ATOM 14670 C C . VAL B 2 639 ? 115.223 99.316 130.580 1.00 50.00 653 VAL L C 1
ATOM 14671 O O . VAL B 2 639 ? 114.079 99.154 131.002 1.00 50.00 653 VAL L O 1
ATOM 14684 N N . LYS B 2 640 ? 115.497 100.228 129.641 1.00 50.32 654 LYS L N 1
ATOM 14685 C CA . LYS B 2 640 ? 114.487 101.175 129.149 1.00 50.32 654 LYS L CA 1
ATOM 14686 C C . LYS B 2 640 ? 113.396 100.463 128.360 1.00 50.32 654 LYS L C 1
ATOM 14687 O O . LYS B 2 640 ? 113.642 99.923 127.283 1.00 50.32 654 LYS L O 1
ATOM 14706 N N . SER B 2 641 ? 112.185 100.498 128.907 1.00 54.10 655 SER L N 1
ATOM 14707 C CA . SER B 2 641 ? 110.963 99.920 128.349 1.00 54.10 655 SER L CA 1
ATOM 14708 C C . SER B 2 641 ? 110.063 101.040 127.829 1.00 54.10 655 SER L C 1
ATOM 14709 O O . SER B 2 641 ? 109.816 102.028 128.520 1.00 54.10 655 SER L O 1
ATOM 14717 N N . LEU B 2 642 ? 109.599 100.921 126.589 1.00 51.52 656 LEU L N 1
ATOM 14718 C CA . LEU B 2 642 ? 108.911 101.999 125.885 1.00 51.52 656 LEU L CA 1
ATOM 14719 C C . LEU B 2 642 ? 107.397 101.780 125.946 1.00 51.52 656 LEU L C 1
ATOM 14720 O O . LEU B 2 642 ? 106.885 100.778 125.457 1.00 51.52 656 LEU L O 1
ATOM 14736 N N . LYS B 2 643 ? 106.670 102.734 126.532 1.00 56.35 657 LYS L N 1
ATOM 14737 C CA . LYS B 2 643 ? 105.209 102.673 126.701 1.00 56.35 657 LYS L CA 1
ATOM 14738 C C . LYS B 2 643 ? 104.496 102.529 125.358 1.00 56.35 657 LYS L C 1
ATOM 14739 O O . LYS B 2 643 ? 104.720 103.342 124.457 1.00 56.35 657 LYS L O 1
ATOM 14758 N N . LYS B 2 644 ? 103.654 101.502 125.248 1.00 56.45 658 LYS L N 1
ATOM 14759 C CA . LYS B 2 644 ? 103.078 100.991 123.998 1.00 56.45 658 LYS L CA 1
ATOM 14760 C C . LYS B 2 644 ? 102.050 101.916 123.352 1.00 56.45 658 LYS L C 1
ATOM 14761 O O . LYS B 2 644 ? 101.211 102.491 124.044 1.00 56.45 658 LYS L O 1
ATOM 14780 N N . SER B 2 645 ? 102.066 101.997 122.027 1.00 53.82 659 SER L N 1
ATOM 14781 C CA . SER B 2 645 ? 101.080 102.724 121.221 1.00 53.82 659 SER L CA 1
ATOM 14782 C C . SER B 2 645 ? 99.675 102.124 121.294 1.00 53.82 659 SER L C 1
ATOM 14783 O O . SER B 2 645 ? 99.527 100.931 121.535 1.00 53.82 659 SER L O 1
ATOM 14791 N N . LEU B 2 646 ? 98.645 102.930 121.014 1.00 54.16 660 LEU L N 1
ATOM 14792 C CA . LEU B 2 646 ? 97.239 102.498 120.943 1.00 54.16 660 LEU L CA 1
ATOM 14793 C C . LEU B 2 646 ? 96.592 102.673 119.552 1.00 54.16 660 LEU L C 1
ATOM 14794 O O . LEU B 2 646 ? 95.382 102.515 119.400 1.00 54.16 660 LEU L O 1
ATOM 14810 N N . ARG B 2 647 ? 97.364 103.063 118.535 1.00 60.02 661 ARG L N 1
ATOM 14811 C CA . ARG B 2 647 ? 96.863 103.365 117.176 1.00 60.02 661 ARG L CA 1
ATOM 14812 C C . ARG B 2 647 ? 96.368 102.100 116.449 1.00 60.02 661 ARG L C 1
ATOM 14813 O O . ARG B 2 647 ? 96.504 100.989 116.957 1.00 60.02 661 ARG L O 1
ATOM 14834 N N . GLN B 2 648 ? 95.739 102.253 115.282 1.00 63.94 662 GLN L N 1
ATOM 14835 C CA . GLN B 2 648 ? 95.459 101.122 114.374 1.00 63.94 662 GLN L CA 1
ATOM 14836 C C . GLN B 2 648 ? 96.614 100.851 113.391 1.00 63.94 662 GLN L C 1
ATOM 14837 O O . GLN B 2 648 ? 96.729 99.752 112.851 1.00 63.94 662 GLN L O 1
ATOM 14865 N N . PHE B 2 650 ? 100.945 100.807 113.984 1.00 59.93 664 PHE L N 1
ATOM 14866 C CA . PHE B 2 650 ? 101.831 100.543 115.133 1.00 59.93 664 PHE L CA 1
ATOM 14867 C C . PHE B 2 650 ? 101.564 99.272 115.978 1.00 59.93 664 PHE L C 1
ATOM 14868 O O . PHE B 2 650 ? 102.354 98.976 116.873 1.00 59.93 664 PHE L O 1
ATOM 14885 N N . ARG B 2 651 ? 100.525 98.474 115.698 1.00 61.72 665 ARG L N 1
ATOM 14886 C CA . ARG B 2 651 ? 100.263 97.171 116.349 1.00 61.72 665 ARG L CA 1
ATOM 14887 C C . ARG B 2 651 ? 99.718 96.116 115.379 1.00 61.72 665 ARG L C 1
ATOM 14888 O O . ARG B 2 651 ? 99.113 96.450 114.362 1.00 61.72 665 ARG L O 1
ATOM 14909 N N . ARG B 2 652 ? 99.928 94.836 115.699 1.00 59.37 666 ARG L N 1
ATOM 14910 C CA . ARG B 2 652 ? 99.428 93.670 114.939 1.00 59.37 666 ARG L CA 1
ATOM 14911 C C . ARG B 2 652 ? 97.922 93.471 115.104 1.00 59.37 666 ARG L C 1
ATOM 14912 O O . ARG B 2 652 ? 97.404 93.491 116.219 1.00 59.37 666 ARG L O 1
ATOM 14933 N N . ILE B 2 653 ? 97.236 93.223 113.989 1.00 59.26 667 ILE L N 1
ATOM 14934 C CA . ILE B 2 653 ? 95.793 92.959 113.933 1.00 59.26 667 ILE L CA 1
ATOM 14935 C C . ILE B 2 653 ? 95.475 91.518 114.348 1.00 59.26 667 ILE L C 1
ATOM 14936 O O . ILE B 2 653 ? 96.046 90.560 113.811 1.00 59.26 667 ILE L O 1
ATOM 14952 N N . THR B 2 690 ? 91.020 93.296 118.162 1.00 66.63 704 THR L N 1
ATOM 14953 C CA . THR B 2 690 ? 92.449 93.577 118.352 1.00 66.63 704 THR L CA 1
ATOM 14954 C C . THR B 2 690 ? 92.689 94.345 119.667 1.00 66.63 704 THR L C 1
ATOM 14955 O O . THR B 2 690 ? 92.716 95.578 119.656 1.00 66.63 704 THR L O 1
ATOM 14966 N N . PRO B 2 691 ? 92.814 93.651 120.814 1.00 68.54 705 PRO L N 1
ATOM 14967 C CA . PRO B 2 691 ? 93.008 94.262 122.130 1.00 68.54 705 PRO L CA 1
ATOM 14968 C C . PRO B 2 691 ? 94.487 94.494 122.484 1.00 68.54 705 PRO L C 1
ATOM 14969 O O . PRO B 2 691 ? 95.362 93.737 122.059 1.00 68.54 705 PRO L O 1
ATOM 14980 N N . VAL B 2 692 ? 94.770 95.486 123.333 1.00 62.88 706 VAL L N 1
ATOM 14981 C CA . VAL B 2 692 ? 96.073 95.698 123.991 1.00 62.88 706 VAL L CA 1
ATOM 14982 C C . VAL B 2 692 ? 95.879 96.068 125.462 1.00 62.88 706 VAL L C 1
ATOM 14983 O O . VAL B 2 692 ? 94.893 96.699 125.824 1.00 62.88 706 VAL L O 1
ATOM 14996 N N . GLN B 2 693 ? 96.797 95.639 126.328 1.00 61.59 707 GLN L N 1
ATOM 14997 C CA . GLN B 2 693 ? 96.744 95.905 127.765 1.00 61.59 707 GLN L CA 1
ATOM 14998 C C . GLN B 2 693 ? 97.396 97.237 128.128 1.00 61.59 707 GLN L C 1
ATOM 14999 O O . GLN B 2 693 ? 98.513 97.528 127.697 1.00 61.59 707 GLN L O 1
ATOM 15013 N N . ARG B 2 694 ? 96.753 97.967 129.044 1.00 54.43 708 ARG L N 1
ATOM 15014 C CA . ARG B 2 694 ? 97.379 98.966 129.919 1.00 54.43 708 ARG L CA 1
ATOM 15015 C C . ARG B 2 694 ? 96.996 98.647 131.362 1.00 54.43 708 ARG L C 1
ATOM 15016 O O . ARG B 2 694 ? 95.868 98.246 131.634 1.00 54.43 708 ARG L O 1
ATOM 15037 N N . ARG B 2 695 ? 97.933 98.789 132.295 1.00 54.50 709 ARG L N 1
ATOM 15038 C CA . ARG B 2 695 ? 97.681 98.584 133.729 1.00 54.50 709 ARG L CA 1
ATOM 15039 C C . ARG B 2 695 ? 97.089 99.828 134.390 1.00 54.50 709 ARG L C 1
ATOM 15040 O O . ARG B 2 695 ? 97.103 100.916 133.813 1.00 54.50 709 ARG L O 1
ATOM 15061 N N . ILE B 2 696 ? 96.567 99.673 135.597 1.00 49.76 710 ILE L N 1
ATOM 15062 C CA . ILE B 2 696 ? 96.070 100.775 136.426 1.00 49.76 710 ILE L CA 1
ATOM 15063 C C . ILE B 2 696 ? 96.563 100.587 137.851 1.00 49.76 710 ILE L C 1
ATOM 15064 O O . ILE B 2 696 ? 96.564 99.481 138.376 1.00 49.76 710 ILE L O 1
ATOM 15080 N N . GLU B 2 697 ? 97.076 101.653 138.453 1.00 50.12 711 GLU L N 1
ATOM 15081 C CA . GLU B 2 697 ? 97.987 101.560 139.590 1.0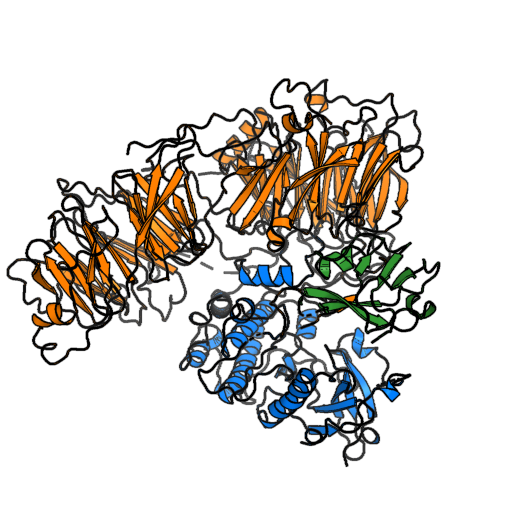0 50.12 711 GLU L CA 1
ATOM 15082 C C . GLU B 2 697 ? 98.182 102.942 140.238 1.00 50.12 711 GLU L C 1
ATOM 15083 O O . GLU B 2 697 ? 98.395 103.902 139.500 1.00 50.12 711 GLU L O 1
ATOM 15095 N N . PRO B 2 698 ? 98.163 103.091 141.573 1.00 47.66 712 PRO L N 1
ATOM 15096 C CA . PRO B 2 698 ? 98.557 104.338 142.227 1.00 47.66 712 PRO L CA 1
ATOM 15097 C C . PRO B 2 698 ? 100.066 104.592 142.085 1.00 47.66 712 PRO L C 1
ATOM 15098 O O . PRO B 2 698 ? 100.867 103.661 142.186 1.00 47.66 712 PRO L O 1
ATOM 15109 N N . ARG B 2 699 ? 100.490 105.844 141.904 1.00 45.21 713 ARG L N 1
ATOM 15110 C CA . ARG B 2 699 ? 101.918 106.185 141.796 1.00 45.21 713 ARG L CA 1
ATOM 15111 C C . ARG B 2 699 ? 102.707 105.799 143.054 1.00 45.21 713 ARG L C 1
ATOM 15112 O O . ARG B 2 699 ? 102.130 105.674 144.135 1.00 45.21 713 ARG L O 1
ATOM 15133 N N . SER B 2 700 ? 104.024 105.624 142.930 1.00 48.77 714 SER L N 1
ATOM 15134 C CA . SER B 2 700 ? 104.909 105.208 144.031 1.00 48.77 714 SER L CA 1
ATOM 15135 C C . SER B 2 700 ? 106.316 105.815 143.950 1.00 48.77 714 SER L C 1
ATOM 15136 O O . SER B 2 700 ? 106.747 106.309 142.912 1.00 48.77 714 SER L O 1
ATOM 15144 N N . ALA B 2 701 ? 107.038 105.796 145.074 1.00 50.17 715 ALA L N 1
ATOM 15145 C CA . ALA B 2 701 ? 108.303 106.507 145.286 1.00 50.17 715 ALA L CA 1
ATOM 15146 C C . ALA B 2 701 ? 109.472 106.093 144.366 1.00 50.17 715 ALA L C 1
ATOM 15147 O O . ALA B 2 701 ? 110.502 106.763 144.337 1.00 50.17 715 ALA L O 1
ATOM 15154 N N . ASP B 2 702 ? 109.334 104.998 143.620 1.00 52.24 716 ASP L N 1
ATOM 15155 C CA . ASP B 2 702 ? 110.346 104.489 142.691 1.00 52.24 716 ASP L CA 1
ATOM 15156 C C . ASP B 2 702 ? 109.711 103.986 141.376 1.00 52.24 716 ASP L C 1
ATOM 15157 O O . ASP B 2 702 ? 110.194 103.041 140.757 1.00 52.24 716 ASP L O 1
ATOM 15166 N N . ASP B 2 703 ? 108.582 104.559 140.949 1.00 51.88 717 ASP L N 1
ATOM 15167 C CA . ASP B 2 703 ? 107.850 104.100 139.753 1.00 51.88 717 ASP L CA 1
ATOM 15168 C C . ASP B 2 703 ? 108.441 104.580 138.415 1.00 51.88 717 ASP L C 1
ATOM 15169 O O . ASP B 2 703 ? 108.016 104.141 137.347 1.00 51.88 717 ASP L O 1
ATOM 15178 N N . SER B 2 704 ? 109.387 105.509 138.461 1.00 49.99 718 SER L N 1
ATOM 15179 C CA . SER B 2 704 ? 109.901 106.278 137.321 1.00 49.99 718 SER L CA 1
ATOM 15180 C C . SER B 2 704 ? 111.200 106.978 137.723 1.00 49.99 718 SER L C 1
ATOM 15181 O O . SER B 2 704 ? 111.623 106.875 138.879 1.00 49.99 718 SER L O 1
ATOM 15189 N N . LEU B 2 705 ? 111.831 107.723 136.809 1.00 45.22 719 LEU L N 1
ATOM 15190 C CA . LEU B 2 705 ? 112.973 108.590 137.116 1.00 45.22 719 LEU L CA 1
ATOM 15191 C C . LEU B 2 705 ? 112.523 109.730 138.057 1.00 45.22 719 LEU L C 1
ATOM 15192 O O . LEU B 2 705 ? 112.115 110.807 137.634 1.00 45.22 719 LEU L O 1
ATOM 15208 N N . SER B 2 706 ? 112.521 109.466 139.362 1.00 41.61 720 SER L N 1
ATOM 15209 C CA . SER B 2 706 ? 111.799 110.269 140.363 1.00 41.61 720 SER L CA 1
ATOM 15210 C C . SER B 2 706 ? 112.623 111.421 140.948 1.00 41.61 720 SER L C 1
ATOM 15211 O O . SER B 2 706 ? 112.064 112.300 141.605 1.00 41.61 720 SER L O 1
ATOM 15219 N N . GLY B 2 707 ? 113.933 111.456 140.691 1.00 36.65 721 GLY L N 1
ATOM 15220 C CA . GLY B 2 707 ? 114.851 112.498 141.166 1.00 36.65 721 GLY L CA 1
ATOM 15221 C C . GLY B 2 707 ? 115.102 113.647 140.192 1.00 36.65 721 GLY L C 1
ATOM 15222 O O . GLY B 2 707 ? 115.934 114.507 140.465 1.00 36.65 721 GLY L O 1
ATOM 15226 N N . VAL B 2 708 ? 114.413 113.675 139.052 1.00 34.85 722 VAL L N 1
ATOM 15227 C CA . VAL B 2 708 ? 114.523 114.770 138.079 1.00 34.85 722 VAL L CA 1
ATOM 15228 C C . VAL B 2 708 ? 113.961 116.064 138.667 1.00 34.85 722 VAL L C 1
ATOM 15229 O O . VAL B 2 708 ? 112.875 116.060 139.248 1.00 34.85 722 VAL L O 1
ATOM 15242 N N . VAL B 2 709 ? 114.682 117.170 138.492 1.00 31.53 723 VAL L N 1
ATOM 15243 C CA . VAL B 2 709 ? 114.324 118.499 139.004 1.00 31.53 723 VAL L CA 1
ATOM 15244 C C . VAL B 2 709 ? 113.635 119.315 137.912 1.00 31.53 723 VAL L C 1
ATOM 15245 O O . VAL B 2 709 ? 114.279 119.712 136.946 1.00 31.53 723 VAL L O 1
ATOM 15258 N N . ARG B 2 710 ? 112.335 119.580 138.046 1.00 30.32 724 ARG L N 1
ATOM 15259 C CA . ARG B 2 710 ? 111.521 120.267 137.024 1.00 30.32 724 ARG L CA 1
ATOM 15260 C C . ARG B 2 710 ? 111.424 121.781 137.195 1.00 30.32 724 ARG L C 1
ATOM 15261 O O . ARG B 2 710 ? 111.401 122.497 136.200 1.00 30.32 724 ARG L O 1
ATOM 15282 N N . CYS B 2 711 ? 111.371 122.273 138.431 1.00 27.70 725 CYS L N 1
ATOM 15283 C CA . CYS B 2 711 ? 111.204 123.688 138.763 1.00 27.70 725 CYS L CA 1
ATOM 15284 C C . CYS B 2 711 ? 112.389 124.188 139.576 1.00 27.70 725 CYS L C 1
ATOM 15285 O O . CYS B 2 711 ? 112.909 123.470 140.426 1.00 27.70 725 CYS L O 1
ATOM 15293 N N . LEU B 2 712 ? 112.767 125.442 139.371 1.00 27.65 726 LEU L N 1
ATOM 15294 C CA . LEU B 2 712 ? 113.709 126.179 140.204 1.00 27.65 726 LEU L CA 1
ATOM 15295 C C . LEU B 2 712 ? 113.234 127.627 140.224 1.00 27.65 726 LEU L C 1
ATOM 15296 O O . LEU B 2 712 ? 113.309 128.307 139.211 1.00 27.65 726 LEU L O 1
ATOM 15312 N N . TYR B 2 713 ? 112.687 128.101 141.330 1.00 28.62 727 TYR L N 1
ATOM 15313 C CA . TYR B 2 713 ? 111.921 129.346 141.367 1.00 28.62 727 TYR L CA 1
ATOM 15314 C C . TYR B 2 713 ? 112.358 130.230 142.530 1.00 28.62 727 TYR L C 1
ATOM 15315 O O . TYR B 2 713 ? 112.628 129.721 143.603 1.00 28.62 727 TYR L O 1
ATOM 15333 N N . PHE B 2 714 ? 112.427 131.543 142.344 1.00 27.96 728 PHE L N 1
ATOM 15334 C CA . PHE B 2 714 ? 112.810 132.511 143.371 1.00 27.96 728 PHE L CA 1
ATOM 15335 C C . PHE B 2 714 ? 111.640 133.413 143.734 1.00 27.96 728 PHE L C 1
ATOM 15336 O O . PHE B 2 714 ? 110.907 133.859 142.854 1.00 27.96 728 PHE L O 1
ATOM 15353 N N . ALA B 2 715 ? 111.458 133.707 145.017 1.00 29.82 729 ALA L N 1
ATOM 15354 C CA . ALA B 2 715 ? 110.340 134.504 145.512 1.00 29.82 729 ALA L CA 1
ATOM 15355 C C . ALA B 2 715 ? 110.668 135.258 146.817 1.00 29.82 729 ALA L C 1
ATOM 15356 O O . ALA B 2 715 ? 111.459 134.791 147.627 1.00 29.82 729 ALA L O 1
ATOM 15363 N N . ASP B 2 716 ? 110.014 136.389 147.065 1.00 34.70 730 ASP L N 1
ATOM 15364 C CA . ASP B 2 716 ? 110.180 137.244 148.250 1.00 34.70 730 ASP L CA 1
ATOM 15365 C C . ASP B 2 716 ? 108.859 137.277 149.027 1.00 34.70 730 ASP L C 1
ATOM 15366 O O . ASP B 2 716 ? 107.890 137.903 148.606 1.00 34.70 730 ASP L O 1
ATOM 15375 N N . THR B 2 717 ? 108.755 136.433 150.049 1.00 33.45 731 THR L N 1
ATOM 15376 C CA . THR B 2 717 ? 107.481 135.865 150.505 1.00 33.45 731 THR L CA 1
ATOM 15377 C C . THR B 2 717 ? 107.517 135.366 151.931 1.00 33.45 731 THR L C 1
ATOM 15378 O O . THR B 2 717 ? 108.598 135.128 152.460 1.00 33.45 731 THR L O 1
ATOM 15389 N N . PHE B 2 718 ? 106.377 135.223 152.601 1.00 37.69 732 PHE L N 1
ATOM 15390 C CA . PHE B 2 718 ? 106.370 134.979 154.032 1.00 37.69 732 PHE L CA 1
ATOM 15391 C C . PHE B 2 718 ? 106.216 133.469 154.249 1.00 37.69 732 PHE L C 1
ATOM 15392 O O . PHE B 2 718 ? 105.127 132.908 154.315 1.00 37.69 732 PHE L O 1
ATOM 15409 N N . LEU B 2 719 ? 107.373 132.821 154.399 1.00 35.78 733 LEU L N 1
ATOM 15410 C CA . LEU B 2 719 ? 107.546 131.370 154.507 1.00 35.78 733 LEU L CA 1
ATOM 15411 C C . LEU B 2 719 ? 107.882 130.932 155.940 1.00 35.78 733 LEU L C 1
ATOM 15412 O O . LEU B 2 719 ? 107.332 129.949 156.433 1.00 35.78 733 LEU L O 1
ATOM 15428 N N . ARG B 2 720 ? 108.768 131.662 156.622 1.00 42.11 734 ARG L N 1
ATOM 15429 C CA . ARG B 2 720 ? 109.105 131.446 158.038 1.00 42.11 734 ARG L CA 1
ATOM 15430 C C . ARG B 2 720 ? 107.949 131.882 158.934 1.00 42.11 734 ARG L C 1
ATOM 15431 O O . ARG B 2 720 ? 107.479 131.129 159.781 1.00 42.11 734 ARG L O 1
ATOM 15452 N N . ASP B 2 721 ? 107.529 133.129 158.747 1.00 43.77 735 ASP L N 1
ATOM 15453 C CA . ASP B 2 721 ? 106.589 133.884 159.572 1.00 43.77 735 ASP L CA 1
ATOM 15454 C C . ASP B 2 721 ? 106.011 135.064 158.765 1.00 43.77 735 ASP L C 1
ATOM 15455 O O . ASP B 2 721 ? 106.659 135.569 157.850 1.00 43.77 735 ASP L O 1
ATOM 15464 N N . GLY B 2 722 ? 104.817 135.544 159.115 1.00 47.00 736 GLY L N 1
ATOM 15465 C CA . GLY B 2 722 ? 104.131 136.637 158.413 1.00 47.00 736 GLY L CA 1
ATOM 15466 C C . GLY B 2 722 ? 104.735 138.039 158.571 1.00 47.00 736 GLY L C 1
ATOM 15467 O O . GLY B 2 722 ? 104.316 138.949 157.858 1.00 47.00 736 GLY L O 1
ATOM 15471 N N . ALA B 2 723 ? 105.676 138.267 159.489 1.00 50.26 737 ALA L N 1
ATOM 15472 C CA . ALA B 2 723 ? 106.242 139.594 159.716 1.00 50.26 737 ALA L CA 1
ATOM 15473 C C . ALA B 2 723 ? 107.273 140.000 158.650 1.00 50.26 737 ALA L C 1
ATOM 15474 O O . ALA B 2 723 ? 107.213 141.113 158.127 1.00 50.26 737 ALA L O 1
ATOM 15481 N N . HIS B 2 724 ? 108.230 139.123 158.336 1.00 47.66 738 HIS L N 1
ATOM 15482 C CA . HIS B 2 724 ? 109.405 139.449 157.521 1.00 47.66 738 HIS L CA 1
ATOM 15483 C C . HIS B 2 724 ? 109.339 138.851 156.126 1.00 47.66 738 HIS L C 1
ATOM 15484 O O . HIS B 2 724 ? 109.199 137.643 155.949 1.00 47.66 738 HIS L O 1
ATOM 15498 N N . HIS B 2 725 ? 109.594 139.681 155.121 1.00 41.00 739 HIS L N 1
ATOM 15499 C CA . HIS B 2 725 ? 109.467 139.310 153.722 1.00 41.00 739 HIS L CA 1
ATOM 15500 C C . HIS B 2 725 ? 110.885 138.990 153.290 1.00 41.00 739 HIS L C 1
ATOM 15501 O O . HIS B 2 725 ? 111.740 139.835 153.039 1.00 41.00 739 HIS L O 1
ATOM 15515 N N . GLY B 2 726 ? 111.152 137.700 153.374 1.00 35.10 740 GLY L N 1
ATOM 15516 C CA . GLY B 2 726 ? 112.455 137.099 153.211 1.00 35.10 740 GLY L CA 1
ATOM 15517 C C . GLY B 2 726 ? 112.573 136.526 151.800 1.00 35.10 740 GLY L C 1
ATOM 15518 O O . GLY B 2 726 ? 111.554 136.136 151.222 1.00 35.10 740 GLY L O 1
ATOM 15522 N N . PRO B 2 727 ? 113.784 136.402 151.237 1.00 30.38 741 PRO L N 1
ATOM 15523 C CA . PRO B 2 727 ? 113.922 135.949 149.874 1.00 30.38 741 PRO L CA 1
ATOM 15524 C C . PRO B 2 727 ? 114.242 134.461 149.918 1.00 30.38 741 PRO L C 1
ATOM 15525 O O . PRO B 2 727 ? 114.932 133.964 150.800 1.00 30.38 741 PRO L O 1
ATOM 15536 N N . THR B 2 728 ? 113.606 133.718 149.026 1.00 28.89 742 THR L N 1
ATOM 15537 C CA . THR B 2 728 ? 113.410 132.271 149.119 1.00 28.89 742 THR L CA 1
ATOM 15538 C C . THR B 2 728 ? 113.507 131.637 147.754 1.00 28.89 742 THR L C 1
ATOM 15539 O O . THR B 2 728 ? 113.239 132.279 146.743 1.00 28.89 742 THR L O 1
ATOM 15550 N N . MET B 2 729 ? 113.897 130.376 147.716 1.00 29.00 743 MET L N 1
ATOM 15551 C CA . MET B 2 729 ? 113.989 129.606 146.493 1.00 29.00 743 MET L CA 1
ATOM 15552 C C . MET B 2 729 ? 113.287 128.270 146.655 1.00 29.00 743 MET L C 1
ATOM 15553 O O . MET B 2 729 ? 113.288 127.685 147.727 1.00 29.00 743 MET L O 1
ATOM 15567 N N . TRP B 2 730 ? 112.652 127.804 145.599 1.00 28.37 744 TRP L N 1
ATOM 15568 C CA . TRP B 2 730 ? 111.812 126.627 145.568 1.00 28.37 744 TRP L CA 1
ATOM 15569 C C . TRP B 2 730 ? 112.323 125.663 144.509 1.00 28.37 744 TRP L C 1
ATOM 15570 O O . TRP B 2 730 ? 112.355 126.008 143.331 1.00 28.37 744 TRP L O 1
ATOM 15591 N N . ALA B 2 731 ? 112.687 124.448 144.897 1.00 26.12 745 ALA L N 1
ATOM 15592 C CA . ALA B 2 731 ? 112.903 123.355 143.958 1.00 26.12 745 ALA L CA 1
ATOM 15593 C C . ALA B 2 731 ? 111.602 122.588 143.700 1.00 26.12 745 ALA L C 1
ATOM 15594 O O . ALA B 2 731 ? 110.660 122.662 144.484 1.00 26.12 745 ALA L O 1
ATOM 15601 N N . GLY B 2 732 ? 111.546 121.801 142.633 1.00 28.82 746 GLY L N 1
ATOM 15602 C CA . GLY B 2 732 ? 110.425 120.906 142.360 1.00 28.82 746 GLY L CA 1
ATOM 15603 C C . GLY B 2 732 ? 110.892 119.650 141.643 1.00 28.82 746 GLY L C 1
ATOM 15604 O O . GLY B 2 732 ? 111.798 119.708 140.818 1.00 28.82 746 GLY L O 1
ATOM 15608 N N . THR B 2 733 ? 110.302 118.502 141.956 1.00 32.17 747 THR L N 1
ATOM 15609 C CA . THR B 2 733 ? 110.841 117.192 141.580 1.00 32.17 747 THR L CA 1
ATOM 15610 C C . THR B 2 733 ? 109.774 116.235 141.054 1.00 32.17 747 THR L C 1
ATOM 15611 O O . THR B 2 733 ? 108.592 116.350 141.382 1.00 32.17 747 THR L O 1
ATOM 15622 N N . ASN B 2 734 ? 110.191 115.237 140.273 1.00 35.20 748 ASN L N 1
ATOM 15623 C CA . ASN B 2 734 ? 109.306 114.173 139.798 1.00 35.20 748 ASN L CA 1
ATOM 15624 C C . ASN B 2 734 ? 108.655 113.372 140.934 1.00 35.20 748 ASN L C 1
ATOM 15625 O O . ASN B 2 734 ? 107.551 112.868 140.770 1.00 35.20 748 ASN L O 1
ATOM 15636 N N . SER B 2 735 ? 109.295 113.305 142.101 1.00 35.24 749 SER L N 1
ATOM 15637 C CA . SER B 2 735 ? 108.729 112.702 143.307 1.00 35.24 749 SER L CA 1
ATOM 15638 C C . SER B 2 735 ? 107.518 113.450 143.870 1.00 35.24 749 SER L C 1
ATOM 15639 O O . SER B 2 735 ? 106.828 112.902 144.718 1.00 35.24 749 SER L O 1
ATOM 15647 N N . GLY B 2 736 ? 107.273 114.707 143.481 1.00 32.93 750 GLY L N 1
ATOM 15648 C CA . GLY B 2 736 ? 106.293 115.575 144.146 1.00 32.93 750 GLY L CA 1
ATOM 15649 C C . GLY B 2 736 ? 106.805 116.200 145.442 1.00 32.93 750 GLY L C 1
ATOM 15650 O O . GLY B 2 736 ? 106.007 116.593 146.277 1.00 32.93 750 GLY L O 1
ATOM 15654 N N . SER B 2 737 ? 108.126 116.291 145.619 1.00 31.70 751 SER L N 1
ATOM 15655 C CA . SER B 2 737 ? 108.796 116.975 146.734 1.00 31.70 751 SER L CA 1
ATOM 15656 C C . SER B 2 737 ? 109.212 118.382 146.326 1.00 31.70 751 SER L C 1
ATOM 15657 O O . SER B 2 737 ? 109.887 118.581 145.313 1.00 31.70 751 SER L O 1
ATOM 15665 N N . VAL B 2 738 ? 108.790 119.343 147.141 1.00 30.03 752 VAL L N 1
ATOM 15666 C CA . VAL B 2 738 ? 108.966 120.772 146.961 1.00 30.03 752 VAL L CA 1
ATOM 15667 C C . VAL B 2 738 ? 109.784 121.288 148.128 1.00 30.03 752 VAL L C 1
ATOM 15668 O O . VAL B 2 738 ? 109.246 121.702 149.149 1.00 30.03 752 VAL L O 1
ATOM 15681 N N . PHE B 2 739 ? 111.103 121.254 147.992 1.00 29.03 753 PHE L N 1
ATOM 15682 C CA . PHE B 2 739 ? 112.002 121.869 148.957 1.00 29.03 753 PHE L CA 1
ATOM 15683 C C . PHE B 2 739 ? 112.021 123.393 148.787 1.00 29.03 753 PHE L C 1
ATOM 15684 O O . PHE B 2 739 ? 112.720 123.925 147.927 1.00 29.03 753 PHE L O 1
ATOM 15701 N N . ALA B 2 740 ? 111.259 124.111 149.605 1.00 28.37 754 ALA L N 1
ATOM 15702 C CA . ALA B 2 740 ? 111.420 125.546 149.770 1.00 28.37 754 ALA L CA 1
ATOM 15703 C C . ALA B 2 740 ? 112.621 125.851 150.669 1.00 28.37 754 ALA L C 1
ATOM 15704 O O . ALA B 2 740 ? 112.832 125.181 151.671 1.00 28.37 754 ALA L O 1
ATOM 15711 N N . TYR B 2 741 ? 113.381 126.889 150.368 1.00 27.75 755 TYR L N 1
ATOM 15712 C CA . TYR B 2 741 ? 114.537 127.329 151.131 1.00 27.75 755 TYR L CA 1
ATOM 15713 C C . TYR B 2 741 ? 114.432 128.815 151.415 1.00 27.75 755 TYR L C 1
ATOM 15714 O O . TYR B 2 741 ? 114.070 129.581 150.531 1.00 27.75 755 TYR L O 1
ATOM 15732 N N . ALA B 2 742 ? 114.809 129.246 152.612 1.00 28.36 756 ALA L N 1
ATOM 15733 C CA . ALA B 2 742 ? 115.044 130.648 152.915 1.00 28.36 756 ALA L CA 1
ATOM 15734 C C . ALA B 2 742 ? 116.494 131.014 152.626 1.00 28.36 756 ALA L C 1
ATOM 15735 O O . ALA B 2 742 ? 117.373 130.191 152.854 1.00 28.36 756 ALA L O 1
ATOM 15742 N N . LEU B 2 743 ? 116.745 132.241 152.179 1.00 30.24 757 LEU L N 1
ATOM 15743 C CA . LEU B 2 743 ? 118.065 132.758 151.815 1.00 30.24 757 LEU L CA 1
ATOM 15744 C C . LEU B 2 743 ? 118.417 134.011 152.619 1.00 30.24 757 LEU L C 1
ATOM 15745 O O . LEU B 2 743 ? 117.561 134.830 152.929 1.00 30.24 757 LEU L O 1
ATOM 15761 N N . GLU B 2 744 ? 119.691 134.214 152.914 1.00 36.07 758 GLU L N 1
ATOM 15762 C CA . GLU B 2 744 ? 120.191 135.404 153.603 1.00 36.07 758 GLU L CA 1
ATOM 15763 C C . GLU B 2 744 ? 121.153 136.197 152.708 1.00 36.07 758 GLU L C 1
ATOM 15764 O O . GLU B 2 744 ? 122.371 136.054 152.790 1.00 36.07 758 GLU L O 1
ATOM 15776 N N . VAL B 2 745 ? 120.610 137.025 151.813 1.00 34.60 759 VAL L N 1
ATOM 15777 C CA . VAL B 2 745 ? 121.402 137.887 150.924 1.00 34.60 759 VAL L CA 1
ATOM 15778 C C . VAL B 2 745 ? 122.087 139.013 151.714 1.00 34.60 759 VAL L C 1
ATOM 15779 O O . VAL B 2 745 ? 121.442 139.618 152.572 1.00 34.60 759 VAL L O 1
ATOM 15792 N N . PRO B 2 746 ? 123.375 139.326 151.471 1.00 37.66 760 PRO L N 1
ATOM 15793 C CA . PRO B 2 746 ? 124.115 140.291 152.280 1.00 37.66 760 PRO L CA 1
ATOM 15794 C C . PRO B 2 746 ? 123.778 141.761 151.975 1.00 37.66 760 PRO L C 1
ATOM 15795 O O . PRO B 2 746 ? 123.253 142.456 152.843 1.00 37.66 760 PRO L O 1
ATOM 15806 N N . ALA B 2 747 ? 124.067 142.250 150.767 1.00 36.71 761 ALA L N 1
ATOM 15807 C CA . ALA B 2 747 ? 123.835 143.635 150.338 1.00 36.71 761 ALA L CA 1
ATOM 15808 C C . ALA B 2 747 ? 123.803 143.766 148.807 1.00 36.71 761 ALA L C 1
ATOM 15809 O O . ALA B 2 747 ? 124.498 143.038 148.086 1.00 36.71 761 ALA L O 1
ATOM 15816 N N . GLU B 2 757 ? 133.079 140.103 152.074 1.00 57.24 771 GLU L N 1
ATOM 15817 C CA . GLU B 2 757 ? 133.247 139.835 153.508 1.00 57.24 771 GLU L CA 1
ATOM 15818 C C . GLU B 2 757 ? 132.319 138.717 154.013 1.00 57.24 771 GLU L C 1
ATOM 15819 O O . GLU B 2 757 ? 132.624 138.030 154.988 1.00 57.24 771 GLU L O 1
ATOM 15831 N N . GLN B 2 758 ? 131.192 138.518 153.333 1.00 48.42 772 GLN L N 1
ATOM 15832 C CA . GLN B 2 758 ? 130.158 137.532 153.644 1.00 48.42 772 GLN L CA 1
ATOM 15833 C C . GLN B 2 758 ? 129.434 137.109 152.362 1.00 48.42 772 GLN L C 1
ATOM 15834 O O . GLN B 2 758 ? 129.478 137.817 151.355 1.00 48.42 772 GLN L O 1
ATOM 15848 N N . ALA B 2 759 ? 128.770 135.956 152.390 1.00 39.54 773 ALA L N 1
ATOM 15849 C CA . ALA B 2 759 ? 128.103 135.354 151.240 1.00 39.54 773 ALA L CA 1
ATOM 15850 C C . ALA B 2 759 ? 126.738 134.778 151.628 1.00 39.54 773 ALA L C 1
ATOM 15851 O O . ALA B 2 759 ? 126.446 134.594 152.809 1.00 39.54 773 ALA L O 1
ATOM 15858 N N . VAL B 2 760 ? 125.893 134.505 150.632 1.00 34.03 774 VAL L N 1
ATOM 15859 C CA . VAL B 2 760 ? 124.523 134.014 150.828 1.00 34.03 774 VAL L CA 1
ATOM 15860 C C . VAL B 2 760 ? 124.511 132.671 151.550 1.00 34.03 774 VAL L C 1
ATOM 15861 O O . VAL B 2 760 ? 125.223 131.738 151.184 1.00 34.03 774 VAL L O 1
ATOM 15874 N N . GLU B 2 761 ? 123.655 132.560 152.555 1.00 34.16 775 GLU L N 1
ATOM 15875 C CA . GLU B 2 761 ? 123.391 131.331 153.304 1.00 34.16 775 GLU L CA 1
ATOM 15876 C C . GLU B 2 761 ? 121.961 130.869 153.044 1.00 34.16 775 GLU L C 1
ATOM 15877 O O . GLU B 2 761 ? 121.069 131.697 152.880 1.00 34.16 775 GLU L O 1
ATOM 15889 N N . ALA B 2 762 ? 121.739 129.560 153.014 1.00 31.41 776 ALA L N 1
ATOM 15890 C CA . ALA B 2 762 ? 120.449 128.960 152.718 1.00 31.41 776 ALA L CA 1
ATOM 15891 C C . ALA B 2 762 ? 120.085 127.885 153.745 1.00 31.41 776 ALA L C 1
ATOM 15892 O O . ALA B 2 762 ? 120.939 127.095 154.149 1.00 31.41 776 ALA L O 1
ATOM 15899 N N . VAL B 2 763 ? 118.815 127.839 154.146 1.00 31.23 777 VAL L N 1
ATOM 15900 C CA . VAL B 2 763 ? 118.271 126.865 155.104 1.00 31.23 777 VAL L CA 1
ATOM 15901 C C . VAL B 2 763 ? 116.911 126.364 154.638 1.00 31.23 777 VAL L C 1
ATOM 15902 O O . VAL B 2 763 ? 116.155 127.125 154.042 1.00 31.23 777 VAL L O 1
ATOM 15915 N N . LEU B 2 764 ? 116.585 125.093 154.869 1.00 32.74 778 LEU L N 1
ATOM 15916 C CA . LEU B 2 764 ? 115.338 124.504 154.383 1.00 32.74 778 LEU L CA 1
ATOM 15917 C C . LEU B 2 764 ? 114.148 125.073 155.163 1.00 32.74 778 LEU L C 1
ATOM 15918 O O . LEU B 2 764 ? 114.144 125.081 156.393 1.00 32.74 778 LEU L O 1
ATOM 15934 N N . GLY B 2 765 ? 113.138 125.551 154.447 1.00 32.21 779 GLY L N 1
ATOM 15935 C CA . GLY B 2 765 ? 111.823 125.877 154.984 1.00 32.21 779 GLY L CA 1
ATOM 15936 C C . GLY B 2 765 ? 110.981 124.614 155.126 1.00 32.21 779 GLY L C 1
ATOM 15937 O O . GLY B 2 765 ? 111.481 123.565 155.518 1.00 32.21 779 GLY L O 1
ATOM 15941 N N . LYS B 2 766 ? 109.695 124.684 154.792 1.00 33.33 780 LYS L N 1
ATOM 15942 C CA . LYS B 2 766 ? 108.824 123.505 154.718 1.00 33.33 780 LYS L CA 1
ATOM 15943 C C . LYS B 2 766 ? 109.004 122.750 153.398 1.00 33.33 780 LYS L C 1
ATOM 15944 O O . LYS B 2 766 ? 108.625 123.236 152.342 1.00 33.33 780 LYS L O 1
ATOM 15963 N N . GLU B 2 767 ? 109.532 121.531 153.456 1.00 34.36 781 GLU L N 1
ATOM 15964 C CA . GLU B 2 767 ? 109.301 120.519 152.421 1.00 34.36 781 GLU L CA 1
ATOM 15965 C C . GLU B 2 767 ? 107.789 120.321 152.318 1.00 34.36 781 GLU L C 1
ATOM 15966 O O . GLU B 2 767 ? 107.147 119.939 153.295 1.00 34.36 781 GLU L O 1
ATOM 15978 N N . VAL B 2 768 ? 107.206 120.573 151.152 1.00 32.71 782 VAL L N 1
ATOM 15979 C CA . VAL B 2 768 ? 105.809 120.229 150.881 1.00 32.71 782 VAL L CA 1
ATOM 15980 C C . VAL B 2 768 ? 105.828 118.958 150.055 1.00 32.71 782 VAL L C 1
ATOM 15981 O O . VAL B 2 768 ? 106.534 118.866 149.055 1.00 32.71 782 VAL L O 1
ATOM 15994 N N . GLN B 2 769 ? 105.069 117.966 150.502 1.00 35.12 783 GLN L N 1
ATOM 15995 C CA . GLN B 2 769 ? 104.959 116.665 149.864 1.00 35.12 783 GLN L CA 1
ATOM 15996 C C . GLN B 2 769 ? 103.518 116.474 149.392 1.00 35.12 783 GLN L C 1
ATOM 15997 O O . GLN B 2 769 ? 102.584 116.503 150.192 1.00 35.12 783 GLN L O 1
ATOM 16011 N N . LEU B 2 770 ? 103.329 116.306 148.088 1.00 36.79 784 LEU L N 1
ATOM 16012 C CA . LEU B 2 770 ? 102.011 116.208 147.472 1.00 36.79 784 LEU L CA 1
ATOM 16013 C C . LEU B 2 770 ? 101.277 114.918 147.870 1.00 36.79 784 LEU L C 1
ATOM 16014 O O . LEU B 2 770 ? 101.892 113.878 148.098 1.00 36.79 784 LEU L O 1
ATOM 16030 N N . MET B 2 771 ? 99.941 114.974 147.884 1.00 43.73 785 MET L N 1
ATOM 16031 C CA . MET B 2 771 ? 99.053 113.853 148.239 1.00 43.73 785 MET L CA 1
ATOM 16032 C C . MET B 2 771 ? 98.963 112.743 147.168 1.00 43.73 785 MET L C 1
ATOM 16033 O O . MET B 2 771 ? 98.516 111.631 147.452 1.00 43.73 785 MET L O 1
ATOM 16047 N N . HIS B 2 772 ? 99.403 113.029 145.937 1.00 45.74 786 HIS L N 1
ATOM 16048 C CA . HIS B 2 772 ? 99.344 112.110 144.789 1.00 45.74 786 HIS L CA 1
ATOM 16049 C C . HIS B 2 772 ? 100.691 111.847 144.097 1.00 45.74 786 HIS L C 1
ATOM 16050 O O . HIS B 2 772 ? 100.725 111.142 143.094 1.00 45.74 786 HIS L O 1
ATOM 16064 N N . ARG B 2 773 ? 101.803 112.394 144.601 1.00 41.69 787 ARG L N 1
ATOM 16065 C CA . ARG B 2 773 ? 103.180 112.240 144.069 1.00 41.69 787 ARG L CA 1
ATOM 16066 C C . ARG B 2 773 ? 103.410 112.614 142.591 1.00 41.69 787 ARG L C 1
ATOM 16067 O O . ARG B 2 773 ? 104.527 112.466 142.105 1.00 41.69 787 ARG L O 1
ATOM 16088 N N . ALA B 2 774 ? 102.413 113.128 141.872 1.00 39.44 788 ALA L N 1
ATOM 16089 C CA . ALA B 2 774 ? 102.554 113.538 140.475 1.00 39.44 788 ALA L CA 1
ATOM 16090 C C . ALA B 2 774 ? 103.624 114.639 140.341 1.00 39.44 788 ALA L C 1
ATOM 16091 O O . ALA B 2 774 ? 103.643 115.536 141.187 1.00 39.44 788 ALA L O 1
ATOM 16098 N N . PRO B 2 775 ? 104.491 114.624 139.309 1.00 36.18 789 PRO L N 1
ATOM 16099 C CA . PRO B 2 775 ? 105.564 115.603 139.158 1.00 36.18 789 PRO L CA 1
ATOM 16100 C C . PRO B 2 775 ? 105.060 117.046 139.190 1.00 36.18 789 PRO L C 1
ATOM 16101 O O . PRO B 2 775 ? 104.082 117.361 138.512 1.00 36.18 789 PRO L O 1
ATOM 16112 N N . VAL B 2 776 ? 105.725 117.934 139.936 1.00 34.32 790 VAL L N 1
ATOM 16113 C CA . VAL B 2 776 ? 105.443 119.379 139.877 1.00 34.32 790 VAL L CA 1
ATOM 16114 C C . VAL B 2 776 ? 106.054 119.980 138.620 1.00 34.32 790 VAL L C 1
ATOM 16115 O O . VAL B 2 776 ? 107.235 119.783 138.370 1.00 34.32 790 VAL L O 1
ATOM 16128 N N . VAL B 2 777 ? 105.258 120.684 137.818 1.00 33.33 791 VAL L N 1
ATOM 16129 C CA . VAL B 2 777 ? 105.672 121.278 136.537 1.00 33.33 791 VAL L CA 1
ATOM 16130 C C . VAL B 2 777 ? 105.942 122.780 136.614 1.00 33.33 791 VAL L C 1
ATOM 16131 O O . VAL B 2 777 ? 106.774 123.284 135.865 1.00 33.33 791 VAL L O 1
ATOM 16144 N N . ALA B 2 778 ? 105.268 123.501 137.511 1.00 33.60 792 ALA L N 1
ATOM 16145 C CA . ALA B 2 778 ? 105.476 124.926 137.753 1.00 33.60 792 ALA L CA 1
ATOM 16146 C C . ALA B 2 778 ? 105.083 125.326 139.179 1.00 33.60 792 ALA L C 1
ATOM 16147 O O . ALA B 2 778 ? 104.171 124.753 139.774 1.00 33.60 792 ALA L O 1
ATOM 16154 N N . ILE B 2 779 ? 105.746 126.354 139.700 1.00 32.25 793 ILE L N 1
ATOM 16155 C CA . ILE B 2 779 ? 105.459 126.972 140.993 1.00 32.25 793 ILE L CA 1
ATOM 16156 C C . ILE B 2 779 ? 105.367 128.482 140.769 1.00 32.25 793 ILE L C 1
ATOM 16157 O O . ILE B 2 779 ? 106.236 129.057 140.115 1.00 32.25 793 ILE L O 1
ATOM 16173 N N . ALA B 2 780 ? 104.330 129.130 141.297 1.00 34.61 794 ALA L N 1
ATOM 16174 C CA . ALA B 2 780 ? 104.133 130.571 141.213 1.00 34.61 794 ALA L CA 1
ATOM 16175 C C . ALA B 2 780 ? 103.549 131.110 142.518 1.00 34.61 794 ALA L C 1
ATOM 16176 O O . ALA B 2 780 ? 102.562 130.586 143.010 1.00 34.61 794 ALA L O 1
ATOM 16183 N N . VAL B 2 781 ? 104.106 132.176 143.082 1.00 33.91 795 VAL L N 1
ATOM 16184 C CA . VAL B 2 781 ? 103.608 132.751 144.332 1.00 33.91 795 VAL L CA 1
ATOM 16185 C C . VAL B 2 781 ? 102.759 133.966 144.010 1.00 33.91 795 VAL L C 1
ATOM 16186 O O . VAL B 2 781 ? 103.198 134.866 143.304 1.00 33.91 795 VAL L O 1
ATOM 16199 N N . LEU B 2 782 ? 101.534 133.979 144.523 1.00 35.59 796 LEU L N 1
ATOM 16200 C CA . LEU B 2 782 ? 100.513 134.997 144.321 1.00 35.59 796 LEU L CA 1
ATOM 16201 C C . LEU B 2 782 ? 100.549 135.968 145.501 1.00 35.59 796 LEU L C 1
ATOM 16202 O O . LEU B 2 782 ? 100.496 135.564 146.658 1.00 35.59 796 LEU L O 1
ATOM 16218 N N . ASP B 2 783 ? 100.662 137.258 145.220 1.00 38.00 797 ASP L N 1
ATOM 16219 C CA . ASP B 2 783 ? 101.167 138.264 146.153 1.00 38.00 797 ASP L CA 1
ATOM 16220 C C . ASP B 2 783 ? 100.196 138.731 147.254 1.00 38.00 797 ASP L C 1
ATOM 16221 O O . ASP B 2 783 ? 100.538 139.585 148.061 1.00 38.00 797 ASP L O 1
ATOM 16230 N N . GLY B 2 784 ? 98.977 138.210 147.310 1.00 39.41 798 GLY L N 1
ATOM 16231 C CA . GLY B 2 784 ? 97.940 138.705 148.220 1.00 39.41 798 GLY L CA 1
ATOM 16232 C C . GLY B 2 784 ? 96.982 139.720 147.592 1.00 39.41 798 GLY L C 1
ATOM 16233 O O . GLY B 2 784 ? 95.885 139.915 148.115 1.00 39.41 798 GLY L O 1
ATOM 16237 N N . ARG B 2 785 ? 97.305 140.257 146.410 1.00 42.08 799 ARG L N 1
ATOM 16238 C CA . ARG B 2 785 ? 96.347 140.896 145.489 1.00 42.08 799 ARG L CA 1
ATOM 16239 C C . ARG B 2 785 ? 95.834 139.950 144.389 1.00 42.08 799 ARG L C 1
ATOM 16240 O O . ARG B 2 785 ? 95.122 140.376 143.484 1.00 42.08 799 ARG L O 1
ATOM 16261 N N . GLY B 2 786 ? 96.209 138.671 144.436 1.00 38.59 800 GLY L N 1
ATOM 16262 C CA . GLY B 2 786 ? 95.949 137.692 143.379 1.00 38.59 800 GLY L CA 1
ATOM 16263 C C . GLY B 2 786 ? 96.849 137.850 142.149 1.00 38.59 800 GLY L C 1
ATOM 16264 O O . GLY B 2 786 ? 96.590 137.218 141.127 1.00 38.59 800 GLY L O 1
ATOM 16268 N N . ARG B 2 787 ? 97.901 138.677 142.221 1.00 41.71 801 ARG L N 1
ATOM 16269 C CA . ARG B 2 787 ? 98.861 138.924 141.132 1.00 41.71 801 ARG L CA 1
ATOM 16270 C C . ARG B 2 787 ? 100.137 138.118 141.390 1.00 41.71 801 ARG L C 1
ATOM 16271 O O . ARG B 2 787 ? 100.599 138.089 142.524 1.00 41.71 801 ARG L O 1
ATOM 16292 N N . PRO B 2 788 ? 100.738 137.440 140.409 1.00 38.31 802 PRO L N 1
ATOM 16293 C CA . PRO B 2 788 ? 101.980 136.729 140.652 1.00 38.31 802 PRO L CA 1
ATOM 16294 C C . PRO B 2 788 ? 103.091 137.678 141.083 1.00 38.31 802 PRO L C 1
ATOM 16295 O O . PRO B 2 788 ? 103.107 138.830 140.657 1.00 38.31 802 PRO L O 1
ATOM 16306 N N . LEU B 2 789 ? 104.052 137.194 141.862 1.00 34.86 803 LEU L N 1
ATOM 16307 C CA . LEU B 2 789 ? 105.308 137.902 142.115 1.00 34.86 803 LEU L CA 1
ATOM 16308 C C . LEU B 2 789 ? 105.925 138.397 140.783 1.00 34.86 803 LEU L C 1
ATOM 16309 O O . LEU B 2 789 ? 105.910 137.647 139.804 1.00 34.86 803 LEU L O 1
ATOM 16325 N N . PRO B 2 790 ? 106.486 139.616 140.710 1.00 33.81 804 PRO L N 1
ATOM 16326 C CA . PRO B 2 790 ? 107.110 140.143 139.498 1.00 33.81 804 PRO L CA 1
ATOM 16327 C C . PRO B 2 790 ? 108.317 139.353 138.997 1.00 33.81 804 PRO L C 1
ATOM 16328 O O . PRO B 2 790 ? 108.832 138.461 139.668 1.00 33.81 804 PRO L O 1
ATOM 16339 N N . GLU B 2 791 ? 108.820 139.730 137.826 1.00 35.10 805 GLU L N 1
ATOM 16340 C CA . GLU B 2 791 ? 110.132 139.297 137.341 1.00 35.10 805 GLU L CA 1
ATOM 16341 C C . GLU B 2 791 ? 111.270 139.950 138.155 1.00 35.10 805 GLU L C 1
ATOM 16342 O O . GLU B 2 791 ? 111.057 140.995 138.763 1.00 35.10 805 GLU L O 1
ATOM 16354 N N . PRO B 2 792 ? 112.490 139.387 138.187 1.00 33.83 806 PRO L N 1
ATOM 16355 C CA . PRO B 2 792 ? 113.492 139.703 139.200 1.00 33.83 806 PRO L CA 1
ATOM 16356 C C . PRO B 2 792 ? 113.866 141.177 139.387 1.00 33.83 806 PRO L C 1
ATOM 16357 O O . PRO B 2 792 ? 113.669 141.717 140.471 1.00 33.83 806 PRO L O 1
ATOM 16368 N N . TYR B 2 793 ? 114.412 141.840 138.365 1.00 35.71 807 TYR L N 1
ATOM 16369 C CA . TYR B 2 793 ? 114.955 143.207 138.465 1.00 35.71 807 TYR L CA 1
ATOM 16370 C C . TYR B 2 793 ? 113.945 144.282 138.043 1.00 35.71 807 TYR L C 1
ATOM 16371 O O . TYR B 2 793 ? 114.304 145.389 137.645 1.00 35.71 807 TYR L O 1
ATOM 16389 N N . GLU B 2 794 ? 112.656 143.975 138.090 1.00 38.20 808 GLU L N 1
ATOM 16390 C CA . GLU B 2 794 ? 111.597 144.849 137.593 1.00 38.20 808 GLU L CA 1
ATOM 16391 C C . GLU B 2 794 ? 111.430 146.143 138.407 1.00 38.20 808 GLU L C 1
ATOM 16392 O O . GLU B 2 794 ? 110.764 147.073 137.962 1.00 38.20 808 GLU L O 1
ATOM 16404 N N . ALA B 2 795 ? 112.118 146.271 139.548 1.00 41.55 809 ALA L N 1
ATOM 16405 C CA . ALA B 2 795 ? 112.266 147.522 140.301 1.00 41.55 809 ALA L CA 1
ATOM 16406 C C . ALA B 2 795 ? 112.928 148.659 139.499 1.00 41.55 809 ALA L C 1
ATOM 16407 O O . ALA B 2 795 ? 112.756 149.832 139.819 1.00 41.55 809 ALA L O 1
ATOM 16414 N N . SER B 2 796 ? 113.659 148.328 138.433 1.00 43.39 810 SER L N 1
ATOM 16415 C CA . SER B 2 796 ? 114.177 149.279 137.436 1.00 43.39 810 SER L CA 1
ATOM 16416 C C . SER B 2 796 ? 113.139 149.731 136.387 1.00 43.39 810 SER L C 1
ATOM 16417 O O . SER B 2 796 ? 113.415 150.662 135.626 1.00 43.39 810 SER L O 1
ATOM 16425 N N . ARG B 2 797 ? 111.964 149.080 136.312 1.00 44.80 811 ARG L N 1
ATOM 16426 C CA . ARG B 2 797 ? 110.968 149.212 135.231 1.00 44.80 811 ARG L CA 1
ATOM 16427 C C . ARG B 2 797 ? 109.696 149.950 135.641 1.00 44.80 811 ARG L C 1
ATOM 16428 O O . ARG B 2 797 ? 109.244 150.794 134.872 1.00 44.80 811 ARG L O 1
ATOM 16449 N N . ASP B 2 798 ? 109.094 149.671 136.798 1.00 49.61 812 ASP L N 1
ATOM 16450 C CA . ASP B 2 798 ? 107.776 150.252 137.116 1.00 49.61 812 ASP L CA 1
ATOM 16451 C C . ASP B 2 798 ? 107.505 150.473 138.614 1.00 49.61 812 ASP L C 1
ATOM 16452 O O . ASP B 2 798 ? 108.132 149.864 139.477 1.00 49.61 812 ASP L O 1
ATOM 16461 N N . LEU B 2 799 ? 106.545 151.345 138.922 1.00 51.67 813 LEU L N 1
ATOM 16462 C CA . LEU B 2 799 ? 105.776 151.346 140.169 1.00 51.67 813 LEU L CA 1
ATOM 16463 C C . LEU B 2 799 ? 104.743 150.214 140.221 1.00 51.67 813 LEU L C 1
ATOM 16464 O O . LEU B 2 799 ? 104.626 149.544 141.238 1.00 51.67 813 LEU L O 1
ATOM 16480 N N . ALA B 2 800 ? 103.989 149.991 139.139 1.00 50.12 814 ALA L N 1
ATOM 16481 C CA . ALA B 2 800 ? 102.821 149.093 139.119 1.00 50.12 814 ALA L CA 1
ATOM 16482 C C . ALA B 2 800 ? 103.162 147.626 139.433 1.00 50.12 814 ALA L C 1
ATOM 16483 O O . ALA B 2 800 ? 102.366 146.889 140.015 1.00 50.12 814 ALA L O 1
ATOM 16490 N N . GLN B 2 801 ? 104.372 147.217 139.058 1.00 47.51 815 GLN L N 1
ATOM 16491 C CA . GLN B 2 801 ? 104.989 145.945 139.430 1.00 47.51 815 GLN L CA 1
ATOM 16492 C C . GLN B 2 801 ? 105.096 145.716 140.951 1.00 47.51 815 GLN L C 1
ATOM 16493 O O . GLN B 2 801 ? 105.048 144.565 141.364 1.00 47.51 815 GLN L O 1
ATOM 16507 N N . ALA B 2 802 ? 105.256 146.744 141.797 1.00 44.42 816 ALA L N 1
ATOM 16508 C CA . ALA B 2 802 ? 105.502 146.552 143.228 1.00 44.42 816 ALA L CA 1
ATOM 16509 C C . ALA B 2 802 ? 104.380 145.716 143.888 1.00 44.42 816 ALA L C 1
ATOM 16510 O O . ALA B 2 802 ? 103.219 146.138 143.868 1.00 44.42 816 ALA L O 1
ATOM 16517 N N . PRO B 2 803 ? 104.680 144.528 144.439 1.00 41.69 817 PRO L N 1
ATOM 16518 C CA . PRO B 2 803 ? 103.665 143.577 144.880 1.00 41.69 817 PRO L CA 1
ATOM 16519 C C . PRO B 2 803 ? 102.978 144.015 146.170 1.00 41.69 817 PRO L C 1
ATOM 16520 O O . PRO B 2 803 ? 103.497 144.835 146.925 1.00 41.69 817 PRO L O 1
ATOM 16531 N N . ASP B 2 804 ? 101.824 143.429 146.466 1.00 41.07 818 ASP L N 1
ATOM 16532 C CA . ASP B 2 804 ? 101.272 143.478 147.820 1.00 41.07 818 ASP L CA 1
ATOM 16533 C C . ASP B 2 804 ? 102.208 142.755 148.817 1.00 41.07 818 ASP L C 1
ATOM 16534 O O . ASP B 2 804 ? 102.893 141.791 148.481 1.00 41.07 818 ASP L O 1
ATOM 16543 N N . MET B 2 805 ? 102.271 143.258 150.046 1.00 40.46 819 MET L N 1
ATOM 16544 C CA . MET B 2 805 ? 102.994 142.686 151.181 1.00 40.46 819 MET L CA 1
ATOM 16545 C C . MET B 2 805 ? 102.130 142.680 152.449 1.00 40.46 819 MET L C 1
ATOM 16546 O O . MET B 2 805 ? 102.494 142.072 153.448 1.00 40.46 819 MET L O 1
ATOM 16560 N N . GLN B 2 806 ? 100.998 143.374 152.447 1.00 41.88 820 GLN L N 1
ATOM 16561 C CA . GLN B 2 806 ? 100.144 143.580 153.615 1.00 41.88 820 GLN L CA 1
ATOM 16562 C C . GLN B 2 806 ? 99.192 142.397 153.816 1.00 41.88 820 GLN L C 1
ATOM 16563 O O . GLN B 2 806 ? 98.995 141.942 154.944 1.00 41.88 820 GLN L O 1
ATOM 16577 N N . GLY B 2 807 ? 98.642 141.868 152.719 1.00 39.21 821 GLY L N 1
ATOM 16578 C CA . GLY B 2 807 ? 97.979 140.562 152.682 1.00 39.21 821 GLY L CA 1
ATOM 16579 C C . GLY B 2 807 ? 98.988 139.417 152.559 1.00 39.21 821 GLY L C 1
ATOM 16580 O O . GLY B 2 807 ? 99.973 139.520 151.832 1.00 39.21 821 GLY L O 1
ATOM 16584 N N . GLY B 2 808 ? 98.760 138.311 153.259 1.00 36.85 822 GLY L N 1
ATOM 16585 C CA . GLY B 2 808 ? 99.644 137.147 153.211 1.00 36.85 822 GLY L CA 1
ATOM 16586 C C . GLY B 2 808 ? 99.600 136.423 151.864 1.00 36.85 822 GLY L C 1
ATOM 16587 O O . GLY B 2 808 ? 98.528 136.151 151.321 1.00 36.85 822 GLY L O 1
ATOM 16591 N N . HIS B 2 809 ? 100.767 136.088 151.323 1.00 35.25 823 HIS L N 1
ATOM 16592 C CA . HIS B 2 809 ? 100.920 135.396 150.043 1.00 35.25 823 HIS L CA 1
ATOM 16593 C C . HIS B 2 809 ? 100.328 133.989 150.039 1.00 35.25 823 HIS L C 1
ATOM 16594 O O . HIS B 2 809 ? 100.266 133.317 151.069 1.00 35.25 823 HIS L O 1
ATOM 16608 N N . ALA B 2 810 ? 100.002 133.499 148.848 1.00 35.28 824 ALA L N 1
ATOM 16609 C CA . ALA B 2 810 ? 99.758 132.089 148.605 1.00 35.28 824 ALA L CA 1
ATOM 16610 C C . ALA B 2 810 ? 100.716 131.561 147.547 1.00 35.28 824 ALA L C 1
ATOM 16611 O O . ALA B 2 810 ? 101.081 132.287 146.633 1.00 35.28 824 ALA L O 1
ATOM 16618 N N . VAL B 2 811 ? 101.102 130.295 147.623 1.00 35.14 825 VAL L N 1
ATOM 16619 C CA . VAL B 2 811 ? 101.890 129.619 146.596 1.00 35.14 825 VAL L CA 1
ATOM 16620 C C . VAL B 2 811 ? 100.990 128.721 145.788 1.00 35.14 825 VAL L C 1
ATOM 16621 O O . VAL B 2 811 ? 100.261 127.932 146.360 1.00 35.14 825 VAL L O 1
ATOM 16634 N N . LEU B 2 812 ? 101.064 128.816 144.471 1.00 36.32 826 LEU L N 1
ATOM 16635 C CA . LEU B 2 812 ? 100.429 127.920 143.525 1.00 36.32 826 LEU L CA 1
ATOM 16636 C C . LEU B 2 812 ? 101.461 126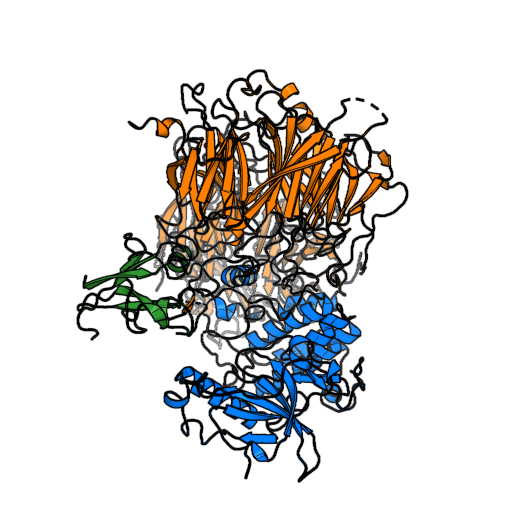.928 143.018 1.00 36.32 826 LEU L C 1
ATOM 16637 O O . LEU B 2 812 ? 102.533 127.310 142.563 1.00 36.32 826 LEU L O 1
ATOM 16653 N N . ILE B 2 813 ? 101.111 125.652 143.067 1.00 37.89 827 ILE L N 1
ATOM 16654 C CA . ILE B 2 813 ? 101.899 124.556 142.527 1.00 37.89 827 ILE L CA 1
ATOM 16655 C C . ILE B 2 813 ? 101.039 123.785 141.536 1.00 37.89 827 ILE L C 1
ATOM 16656 O O . ILE B 2 813 ? 99.878 123.448 141.791 1.00 37.89 827 ILE L O 1
ATOM 16672 N N . ALA B 2 814 ? 101.612 123.535 140.367 1.00 37.21 828 ALA L N 1
ATOM 16673 C CA . ALA B 2 814 ? 101.001 122.762 139.310 1.00 37.21 828 ALA L CA 1
ATOM 16674 C C . ALA B 2 814 ? 101.678 121.401 139.297 1.00 37.21 828 ALA L C 1
ATOM 16675 O O . ALA B 2 814 ? 102.880 121.322 139.070 1.00 37.21 828 ALA L O 1
ATOM 16682 N N . SER B 2 815 ? 100.927 120.333 139.539 1.00 39.78 829 SER L N 1
ATOM 16683 C CA . SER B 2 815 ? 101.385 118.970 139.275 1.00 39.78 829 SER L CA 1
ATOM 16684 C C . SER B 2 815 ? 100.900 118.526 137.902 1.00 39.78 829 SER L C 1
ATOM 16685 O O . SER B 2 815 ? 100.019 119.159 137.329 1.00 39.78 829 SER L O 1
ATOM 16693 N N . GLU B 2 816 ? 101.405 117.417 137.376 1.00 38.50 830 GLU L N 1
ATOM 16694 C CA . GLU B 2 816 ? 100.965 116.919 136.077 1.00 38.50 830 GLU L CA 1
ATOM 16695 C C . GLU B 2 816 ? 99.473 116.590 135.991 1.00 38.50 830 GLU L C 1
ATOM 16696 O O . GLU B 2 816 ? 98.990 116.432 134.880 1.00 38.50 830 GLU L O 1
ATOM 16708 N N . GLU B 2 817 ? 98.706 116.509 137.085 1.00 45.31 831 GLU L N 1
ATOM 16709 C CA . GLU B 2 817 ? 97.270 116.164 137.004 1.00 45.31 831 GLU L CA 1
ATOM 16710 C C . GLU B 2 817 ? 96.309 117.039 137.829 1.00 45.31 831 GLU L C 1
ATOM 16711 O O . GLU B 2 817 ? 95.097 117.002 137.618 1.00 45.31 831 GLU L O 1
ATOM 16723 N N . GLN B 2 818 ? 96.823 117.874 138.727 1.00 44.13 832 GLN L N 1
ATOM 16724 C CA . GLN B 2 818 ? 96.025 118.825 139.504 1.00 44.13 832 GLN L CA 1
ATOM 16725 C C . GLN B 2 818 ? 96.841 120.057 139.921 1.00 44.13 832 GLN L C 1
ATOM 16726 O O . GLN B 2 818 ? 98.062 119.985 140.082 1.00 44.13 832 GLN L O 1
ATOM 16740 N N . PHE B 2 819 ? 96.150 121.174 140.126 1.00 41.68 833 PHE L N 1
ATOM 16741 C CA . PHE B 2 819 ? 96.686 122.460 140.575 1.00 41.68 833 PHE L CA 1
ATOM 16742 C C . PHE B 2 819 ? 96.229 122.730 142.007 1.00 41.68 833 PHE L C 1
ATOM 16743 O O . PHE B 2 819 ? 95.074 122.460 142.352 1.00 41.68 833 PHE L O 1
ATOM 16760 N N . LYS B 2 820 ? 97.100 123.299 142.839 1.00 41.49 834 LYS L N 1
ATOM 16761 C CA . LYS B 2 820 ? 96.748 123.714 144.202 1.00 41.49 834 LYS L CA 1
ATOM 16762 C C . LYS B 2 820 ? 97.359 125.061 144.536 1.00 41.49 834 LYS L C 1
ATOM 16763 O O . LYS B 2 820 ? 98.435 125.370 144.033 1.00 41.49 834 LYS L O 1
ATOM 16782 N N . VAL B 2 821 ? 96.713 125.818 145.426 1.00 41.03 835 VAL L N 1
ATOM 16783 C CA . VAL B 2 821 ? 97.339 126.963 146.096 1.00 41.03 835 VAL L CA 1
ATOM 16784 C C . VAL B 2 821 ? 97.241 126.890 147.622 1.00 41.03 835 VAL L C 1
ATOM 16785 O O . VAL B 2 821 ? 96.242 126.447 148.188 1.00 41.03 835 VAL L O 1
ATOM 16798 N N . PHE B 2 822 ? 98.288 127.363 148.289 1.00 41.18 836 PHE L N 1
ATOM 16799 C CA . PHE B 2 822 ? 98.528 127.200 149.712 1.00 41.18 836 PHE L CA 1
ATOM 16800 C C . PHE B 2 822 ? 99.007 128.489 150.368 1.00 41.18 836 PHE L C 1
ATOM 16801 O O . PHE B 2 822 ? 99.722 129.274 149.764 1.00 41.18 836 PHE L O 1
ATOM 16818 N N . THR B 2 823 ? 98.753 128.656 151.653 1.00 40.28 837 THR L N 1
ATOM 16819 C CA . THR B 2 823 ? 99.029 129.910 152.355 1.00 40.28 837 THR L CA 1
ATOM 16820 C C . THR B 2 823 ? 100.346 129.731 153.081 1.00 40.28 837 THR L C 1
ATOM 16821 O O . THR B 2 823 ? 100.517 128.771 153.822 1.00 40.28 837 THR L O 1
ATOM 16832 N N . LEU B 2 824 ? 101.330 130.591 152.841 1.00 36.34 838 LEU L N 1
ATOM 16833 C CA . LEU B 2 824 ? 102.724 130.200 153.085 1.00 36.34 838 LEU L CA 1
ATOM 16834 C C . LEU B 2 824 ? 103.154 130.007 154.557 1.00 36.34 838 LEU L C 1
ATOM 16835 O O . LEU B 2 824 ? 103.871 129.040 154.831 1.00 36.34 838 LEU L O 1
ATOM 16851 N N . PRO B 2 825 ? 102.684 130.786 155.543 1.00 36.98 839 PRO L N 1
ATOM 16852 C CA . PRO B 2 825 ? 102.978 130.498 156.942 1.00 36.98 839 PRO L CA 1
ATOM 16853 C C . PRO B 2 825 ? 102.324 129.211 157.475 1.00 36.98 839 PRO L C 1
ATOM 16854 O O . PRO B 2 825 ? 102.811 128.650 158.453 1.00 36.98 839 PRO L O 1
ATOM 16865 N N . LYS B 2 826 ? 101.254 128.716 156.830 1.00 43.97 840 LYS L N 1
ATOM 16866 C CA . LYS B 2 826 ? 100.517 127.478 157.174 1.00 43.97 840 LYS L CA 1
ATOM 16867 C C . LYS B 2 826 ? 99.863 126.849 155.938 1.00 43.97 840 LYS L C 1
ATOM 16868 O O . LYS B 2 826 ? 98.739 127.171 155.572 1.00 43.97 840 LYS L O 1
ATOM 16887 N N . VAL B 2 827 ? 100.591 125.963 155.264 1.00 47.35 841 VAL L N 1
ATOM 16888 C CA . VAL B 2 827 ? 100.179 125.363 153.989 1.00 47.35 841 VAL L CA 1
ATOM 16889 C C . VAL B 2 827 ? 98.867 124.599 154.168 1.00 47.35 841 VAL L C 1
ATOM 16890 O O . VAL B 2 827 ? 98.811 123.567 154.831 1.00 47.35 841 VAL L O 1
ATOM 16903 N N . SER B 2 828 ? 97.797 125.140 153.592 1.00 44.94 842 SER L N 1
ATOM 16904 C CA . SER B 2 828 ? 96.427 124.629 153.628 1.00 44.94 842 SER L CA 1
ATOM 16905 C C . SER B 2 828 ? 95.766 124.915 152.286 1.00 44.94 842 SER L C 1
ATOM 16906 O O . SER B 2 828 ? 96.073 125.926 151.657 1.00 44.94 842 SER L O 1
ATOM 16914 N N . ALA B 2 829 ? 94.899 124.024 151.815 1.00 44.27 843 ALA L N 1
ATOM 16915 C CA . ALA B 2 829 ? 94.330 124.111 150.480 1.00 44.27 843 ALA L CA 1
ATOM 16916 C C . ALA B 2 829 ? 93.341 125.277 150.378 1.00 44.27 843 ALA L C 1
ATOM 16917 O O . ALA B 2 829 ? 92.164 125.127 150.708 1.00 44.27 843 ALA L O 1
ATOM 16924 N N . LYS B 2 830 ? 93.799 126.443 149.910 1.00 43.22 844 LYS L N 1
ATOM 16925 C CA . LYS B 2 830 ? 92.909 127.583 149.666 1.00 43.22 844 LYS L CA 1
ATOM 16926 C C . LYS B 2 830 ? 91.984 127.224 148.507 1.00 43.22 844 LYS L C 1
ATOM 16927 O O . LYS B 2 830 ? 90.762 127.246 148.645 1.00 43.22 844 LYS L O 1
ATOM 16946 N N . THR B 2 831 ? 92.585 126.816 147.392 1.00 40.12 845 THR L N 1
ATOM 16947 C CA . THR B 2 831 ? 91.913 126.345 146.177 1.00 40.12 845 THR L CA 1
ATOM 16948 C C . THR B 2 831 ? 92.725 125.215 145.569 1.00 40.12 845 THR L C 1
ATOM 16949 O O . THR B 2 831 ? 93.941 125.124 145.746 1.00 40.12 845 THR L O 1
ATOM 16960 N N . LYS B 2 832 ? 92.017 124.341 144.863 1.00 40.00 846 LYS L N 1
ATOM 16961 C CA . LYS B 2 832 ? 92.500 123.130 144.208 1.00 40.00 846 LYS L CA 1
ATOM 16962 C C . LYS B 2 832 ? 91.659 122.916 142.960 1.00 40.00 846 LYS L C 1
ATOM 16963 O O . LYS B 2 832 ? 90.450 123.136 143.014 1.00 40.00 846 LYS L O 1
ATOM 16982 N N . PHE B 2 833 ? 92.246 122.417 141.878 1.00 41.77 847 PHE L N 1
ATOM 16983 C CA . PHE B 2 833 ? 91.460 121.847 140.785 1.00 41.77 847 PHE L CA 1
ATOM 16984 C C . PHE B 2 833 ? 92.119 120.608 140.199 1.00 41.77 847 PHE L C 1
ATOM 16985 O O . PHE B 2 833 ? 93.330 120.590 139.975 1.00 41.77 847 PHE L O 1
ATOM 17002 N N . LYS B 2 834 ? 91.297 119.587 139.933 1.00 43.29 848 LYS L N 1
ATOM 17003 C CA . LYS B 2 834 ? 91.693 118.274 139.420 1.00 43.29 848 LYS L CA 1
ATOM 17004 C C . LYS B 2 834 ? 91.125 118.090 138.018 1.00 43.29 848 LYS L C 1
ATOM 17005 O O . LYS B 2 834 ? 89.960 117.752 137.851 1.00 43.29 848 LYS L O 1
ATOM 17024 N N . LEU B 2 835 ? 91.950 118.295 137.003 1.00 41.43 849 LEU L N 1
ATOM 17025 C CA . LEU B 2 835 ? 91.529 118.169 135.611 1.00 41.43 849 LEU L CA 1
ATOM 17026 C C . LEU B 2 835 ? 91.227 116.707 135.244 1.00 41.43 849 LEU L C 1
ATOM 17027 O O . LEU B 2 835 ? 90.167 116.376 134.717 1.00 41.43 849 LEU L O 1
ATOM 17043 N N . THR B 2 836 ? 92.165 115.821 135.571 1.00 41.12 850 THR L N 1
ATOM 17044 C CA . THR B 2 836 ? 92.200 114.444 135.057 1.00 41.12 850 THR L CA 1
ATOM 17045 C C . THR B 2 836 ? 91.109 113.564 135.632 1.00 41.12 850 THR L C 1
ATOM 17046 O O . THR B 2 836 ? 90.658 112.629 134.976 1.00 41.12 850 THR L O 1
ATOM 17057 N N . ALA B 2 837 ? 90.683 113.845 136.862 1.00 42.29 851 ALA L N 1
ATOM 17058 C CA . ALA B 2 837 ? 89.514 113.225 137.456 1.00 42.29 851 ALA L CA 1
ATOM 17059 C C . ALA B 2 837 ? 88.245 113.418 136.605 1.00 42.29 851 ALA L C 1
ATOM 17060 O O . ALA B 2 837 ? 87.491 112.472 136.397 1.00 42.29 851 ALA L O 1
ATOM 17067 N N . HIS B 2 838 ? 87.976 114.640 136.140 1.00 43.74 852 HIS L N 1
ATOM 17068 C CA . HIS B 2 838 ? 86.780 114.956 135.347 1.00 43.74 852 HIS L CA 1
ATOM 17069 C C . HIS B 2 838 ? 86.854 114.436 133.911 1.00 43.74 852 HIS L C 1
ATOM 17070 O O . HIS B 2 838 ? 85.838 114.023 133.360 1.00 43.74 852 HIS L O 1
ATOM 17084 N N . GLU B 2 839 ? 88.031 114.461 133.289 1.00 45.44 853 GLU L N 1
ATOM 17085 C CA . GLU B 2 839 ? 88.256 113.909 131.953 1.00 45.44 853 GLU L CA 1
ATOM 17086 C C . GLU B 2 839 ? 89.716 113.492 131.763 1.00 45.44 853 GLU L C 1
ATOM 17087 O O . GLU B 2 839 ? 90.627 114.220 132.140 1.00 45.44 853 GLU L O 1
ATOM 17099 N N . GLY B 2 840 ? 89.950 112.329 131.151 1.00 43.12 854 GLY L N 1
ATOM 17100 C CA . GLY B 2 840 ? 91.293 111.779 130.968 1.00 43.12 854 GLY L CA 1
ATOM 17101 C C . GLY B 2 840 ? 92.204 112.752 130.227 1.00 43.12 854 GLY L C 1
ATOM 17102 O O . GLY B 2 840 ? 91.956 113.084 129.071 1.00 43.12 854 GLY L O 1
ATOM 17106 N N . CYS B 2 841 ? 93.236 113.218 130.917 1.00 39.47 855 CYS L N 1
ATOM 17107 C CA . CYS B 2 841 ? 94.108 114.327 130.554 1.00 39.47 855 CYS L CA 1
ATOM 17108 C C . CYS B 2 841 ? 95.416 114.199 131.335 1.00 39.47 855 CYS L C 1
ATOM 17109 O O . CYS B 2 841 ? 95.510 113.397 132.257 1.00 39.47 855 CYS L O 1
ATOM 17117 N N . ARG B 2 842 ? 96.414 115.010 131.000 1.00 35.60 856 ARG L N 1
ATOM 17118 C CA . ARG B 2 842 ? 97.626 115.275 131.797 1.00 35.60 856 ARG L CA 1
ATOM 17119 C C . ARG B 2 842 ? 98.165 116.637 131.370 1.00 35.60 856 ARG L C 1
ATOM 17120 O O . ARG B 2 842 ? 97.920 117.023 130.233 1.00 35.60 856 ARG L O 1
ATOM 17141 N N . VAL B 2 843 ? 98.901 117.349 132.211 1.00 34.40 857 VAL L N 1
ATOM 17142 C CA . VAL B 2 843 ? 99.472 118.672 131.917 1.00 34.40 857 VAL L CA 1
ATOM 17143 C C . VAL B 2 843 ? 100.972 118.570 131.639 1.00 34.40 857 VAL L C 1
ATOM 17144 O O . VAL B 2 843 ? 101.736 118.134 132.488 1.00 34.40 857 VAL L O 1
ATOM 17157 N N . ARG B 2 844 ? 101.403 118.992 130.453 1.00 34.03 858 ARG L N 1
ATOM 17158 C CA . ARG B 2 844 ? 102.788 118.941 129.968 1.00 34.03 858 ARG L CA 1
ATOM 17159 C C . ARG B 2 844 ? 103.640 120.132 130.400 1.00 34.03 858 ARG L C 1
ATOM 17160 O O . ARG B 2 844 ? 104.766 119.947 130.853 1.00 34.03 858 ARG L O 1
ATOM 17181 N N . LYS B 2 845 ? 103.114 121.342 130.209 1.00 33.66 859 LYS L N 1
ATOM 17182 C CA . LYS B 2 845 ? 103.780 122.635 130.427 1.00 33.66 859 LYS L CA 1
ATOM 17183 C C . LYS B 2 845 ? 102.779 123.655 130.944 1.00 33.66 859 LYS L C 1
ATOM 17184 O O . LYS B 2 845 ? 101.624 123.637 130.525 1.00 33.66 859 LYS L O 1
ATOM 17203 N N . VAL B 2 846 ? 103.236 124.541 131.826 1.00 33.71 860 VAL L N 1
ATOM 17204 C CA . VAL B 2 846 ? 102.455 125.619 132.455 1.00 33.71 860 VAL L CA 1
ATOM 17205 C C . VAL B 2 846 ? 103.257 126.900 132.460 1.00 33.71 860 VAL L C 1
ATOM 17206 O O . VAL B 2 846 ? 104.444 126.877 132.767 1.00 33.71 860 VAL L O 1
ATOM 17219 N N . ALA B 2 847 ? 102.600 128.017 132.183 1.00 37.06 861 ALA L N 1
ATOM 17220 C CA . ALA B 2 847 ? 103.145 129.353 132.368 1.00 37.06 861 ALA L CA 1
ATOM 17221 C C . ALA B 2 847 ? 102.022 130.340 132.715 1.00 37.06 861 ALA L C 1
ATOM 17222 O O . ALA B 2 847 ? 100.869 130.136 132.330 1.00 37.06 861 ALA L O 1
ATOM 17229 N N . LEU B 2 848 ? 102.349 131.415 133.431 1.00 40.03 862 LEU L N 1
ATOM 17230 C CA . LEU B 2 848 ? 101.393 132.453 133.812 1.00 40.03 862 LEU L CA 1
ATOM 17231 C C . LEU B 2 848 ? 101.497 133.663 132.884 1.00 40.03 862 LEU L C 1
ATOM 17232 O O . LEU B 2 848 ? 102.584 134.078 132.489 1.00 40.03 862 LEU L O 1
ATOM 17248 N N . ALA B 2 849 ? 100.337 134.210 132.531 1.00 40.58 863 ALA L N 1
ATOM 17249 C CA . ALA B 2 849 ? 100.131 135.193 131.480 1.00 40.58 863 ALA L CA 1
ATOM 17250 C C . ALA B 2 849 ? 99.035 136.188 131.865 1.00 40.58 863 ALA L C 1
ATOM 17251 O O . ALA B 2 849 ? 98.148 135.884 132.662 1.00 40.58 863 ALA L O 1
ATOM 17258 N N . THR B 2 850 ? 99.065 137.384 131.287 1.00 43.78 864 THR L N 1
ATOM 17259 C CA . THR B 2 850 ? 98.056 138.420 131.526 1.00 43.78 864 THR L CA 1
ATOM 17260 C C . THR B 2 850 ? 97.274 138.733 130.267 1.00 43.78 864 THR L C 1
ATOM 17261 O O . THR B 2 850 ? 97.790 138.647 129.159 1.00 43.78 864 THR L O 1
ATOM 17272 N N . PHE B 2 851 ? 96.007 139.077 130.438 1.00 48.73 865 PHE L N 1
ATOM 17273 C CA . PHE B 2 851 ? 95.062 139.249 129.350 1.00 48.73 865 PHE L CA 1
ATOM 17274 C C . PHE B 2 851 ? 94.472 140.657 129.419 1.00 48.73 865 PHE L C 1
ATOM 17275 O O . PHE B 2 851 ? 93.439 140.884 130.036 1.00 48.73 865 PHE L O 1
ATOM 17292 N N . ALA B 2 852 ? 95.145 141.630 128.804 1.00 57.85 866 ALA L N 1
ATOM 17293 C CA . ALA B 2 852 ? 94.607 142.977 128.662 1.00 57.85 866 ALA L CA 1
ATOM 17294 C C . ALA B 2 852 ? 93.355 142.975 127.770 1.00 57.85 866 ALA L C 1
ATOM 17295 O O . ALA B 2 852 ? 93.370 142.437 126.665 1.00 57.85 866 ALA L O 1
ATOM 17302 N N . SER B 2 853 ? 92.273 143.590 128.239 1.00 62.15 867 SER L N 1
ATOM 17303 C CA . SER B 2 853 ? 91.000 143.626 127.519 1.00 62.15 867 SER L CA 1
ATOM 17304 C C . SER B 2 853 ? 91.101 144.354 126.177 1.00 62.15 867 SER L C 1
ATOM 17305 O O . SER B 2 853 ? 91.756 145.389 126.092 1.00 62.15 867 SER L O 1
ATOM 17313 N N . VAL B 2 854 ? 90.415 143.862 125.135 1.00 64.68 868 VAL L N 1
ATOM 17314 C CA . VAL B 2 854 ? 90.422 144.429 123.762 1.00 64.68 868 VAL L CA 1
ATOM 17315 C C . VAL B 2 854 ? 90.091 145.926 123.672 1.00 64.68 868 VAL L C 1
ATOM 17316 O O . VAL B 2 854 ? 90.576 146.623 122.783 1.00 64.68 868 VAL L O 1
ATOM 17329 N N . ALA B 2 855 ? 89.296 146.422 124.612 1.00 66.70 869 ALA L N 1
ATOM 17330 C CA . ALA B 2 855 ? 89.020 147.826 124.887 1.00 66.70 869 ALA L CA 1
ATOM 17331 C C . ALA B 2 855 ? 88.845 147.974 126.405 1.00 66.70 869 ALA L C 1
ATOM 17332 O O . ALA B 2 855 ? 88.527 146.990 127.077 1.00 66.70 869 ALA L O 1
ATOM 17339 N N . CYS B 2 856 ? 89.084 149.163 126.969 1.00 65.66 870 CYS L N 1
ATOM 17340 C CA . CYS B 2 856 ? 89.267 149.312 128.413 1.00 65.66 870 CYS L CA 1
ATOM 17341 C C . CYS B 2 856 ? 90.316 148.306 128.929 1.00 65.66 870 CYS L C 1
ATOM 17342 O O . CYS B 2 856 ? 90.128 147.597 129.916 1.00 65.66 870 CYS L O 1
ATOM 17350 N N . GLU B 2 857 ? 91.447 148.250 128.229 1.00 64.92 871 GLU L N 1
ATOM 17351 C CA . GLU B 2 857 ? 92.625 147.425 128.523 1.00 64.92 871 GLU L CA 1
ATOM 17352 C C . GLU B 2 857 ? 93.194 147.623 129.941 1.00 64.92 871 GLU L C 1
ATOM 17353 O O . GLU B 2 857 ? 93.998 146.812 130.390 1.00 64.92 871 GLU L O 1
ATOM 17365 N N . ASP B 2 858 ? 92.741 148.648 130.674 1.00 64.76 872 ASP L N 1
ATOM 17366 C CA . ASP B 2 858 ? 92.904 148.788 132.123 1.00 64.76 872 ASP L CA 1
ATOM 17367 C C . ASP B 2 858 ? 92.528 147.505 132.888 1.00 64.76 872 ASP L C 1
ATOM 17368 O O . ASP B 2 858 ? 93.205 147.125 133.844 1.00 64.76 872 ASP L O 1
ATOM 17377 N N . TYR B 2 859 ? 91.487 146.794 132.444 1.00 59.98 873 TYR L N 1
ATOM 17378 C CA . TYR B 2 859 ? 91.198 145.447 132.921 1.00 59.98 873 TYR L CA 1
ATOM 17379 C C . TYR B 2 859 ? 92.151 144.453 132.248 1.00 59.98 873 TYR L C 1
ATOM 17380 O O . TYR B 2 859 ? 91.959 144.088 131.084 1.00 59.98 873 TYR L O 1
ATOM 17398 N N . ALA B 2 860 ? 93.181 144.037 132.989 1.00 54.22 874 ALA L N 1
ATOM 17399 C CA . ALA B 2 860 ? 94.267 143.160 132.551 1.00 54.22 874 ALA L CA 1
ATOM 17400 C C . ALA B 2 860 ? 94.580 142.115 133.631 1.00 54.22 874 ALA L C 1
ATOM 17401 O O . ALA B 2 860 ? 95.616 142.169 134.292 1.00 54.22 874 ALA L O 1
ATOM 17408 N N . GLU B 2 861 ? 93.650 141.190 133.863 1.00 50.25 875 GLU L N 1
ATOM 17409 C CA . GLU B 2 861 ? 93.799 140.116 134.852 1.00 50.25 875 GLU L CA 1
ATOM 17410 C C . GLU B 2 861 ? 94.842 139.058 134.442 1.00 50.25 875 GLU L C 1
ATOM 17411 O O . GLU B 2 861 ? 95.406 139.101 133.347 1.00 50.25 875 GLU L O 1
ATOM 17423 N N . THR B 2 862 ? 95.138 138.112 135.334 1.00 42.21 876 THR L N 1
ATOM 17424 C CA . THR B 2 862 ? 96.116 137.037 135.113 1.00 42.21 876 THR L CA 1
ATOM 17425 C C . THR B 2 862 ? 95.516 135.657 135.266 1.00 42.21 876 THR L C 1
ATOM 17426 O O . THR B 2 862 ? 94.630 135.412 136.080 1.00 42.21 876 THR L O 1
ATOM 17437 N N . CYS B 2 863 ? 96.075 134.742 134.493 1.00 40.85 877 CYS L N 1
ATOM 17438 C CA . CYS B 2 863 ? 95.671 133.363 134.309 1.00 40.85 877 CYS L CA 1
ATOM 17439 C C . CYS B 2 863 ? 96.930 132.514 134.100 1.00 40.85 877 CYS L C 1
ATOM 17440 O O . CYS B 2 863 ? 97.956 133.027 133.656 1.00 40.85 877 CYS L O 1
ATOM 17448 N N . LEU B 2 864 ? 96.863 131.229 134.427 1.00 38.81 878 LEU L N 1
ATOM 17449 C CA . LEU B 2 864 ? 97.860 130.271 133.964 1.00 38.81 878 LEU L CA 1
ATOM 17450 C C . LEU B 2 864 ? 97.288 129.516 132.763 1.00 38.81 878 LEU L C 1
ATOM 17451 O O . LEU B 2 864 ? 96.119 129.134 132.741 1.00 38.81 878 LEU L O 1
ATOM 17467 N N . ALA B 2 865 ? 98.128 129.313 131.757 1.00 35.61 879 ALA L N 1
ATOM 17468 C CA . ALA B 2 865 ? 97.836 128.491 130.594 1.00 35.61 879 ALA L CA 1
ATOM 17469 C C . ALA B 2 865 ? 98.554 127.161 130.760 1.00 35.61 879 ALA L C 1
ATOM 17470 O O . ALA B 2 865 ? 99.726 127.141 131.131 1.00 35.61 879 ALA L O 1
ATOM 17477 N N . CYS B 2 866 ? 97.860 126.059 130.505 1.00 35.84 880 CYS L N 1
ATOM 17478 C CA . CYS B 2 866 ? 98.416 124.723 130.620 1.00 35.84 880 CYS L CA 1
ATOM 17479 C C . CYS B 2 866 ? 98.227 123.954 129.321 1.00 35.84 880 CYS L C 1
ATOM 17480 O O . CYS B 2 866 ? 97.179 124.036 128.681 1.00 35.84 880 CYS L O 1
ATOM 17488 N N . LEU B 2 867 ? 99.249 123.202 128.936 1.00 34.52 881 LEU L N 1
ATOM 17489 C CA . LEU B 2 867 ? 99.273 122.431 127.711 1.00 34.52 881 LEU L CA 1
ATOM 17490 C C . LEU B 2 867 ? 98.973 120.983 128.062 1.00 34.52 881 LEU L C 1
ATOM 17491 O O . LEU B 2 867 ? 99.689 120.359 128.832 1.00 34.52 881 LEU L O 1
ATOM 17507 N N . THR B 2 868 ? 97.913 120.433 127.511 1.00 34.62 882 THR L N 1
ATOM 17508 C CA . THR B 2 868 ? 97.483 119.068 127.778 1.00 34.62 882 THR L CA 1
ATOM 17509 C C . THR B 2 868 ? 98.334 118.083 126.985 1.00 34.62 882 THR L C 1
ATOM 17510 O O . THR B 2 868 ? 98.783 118.380 125.887 1.00 34.62 882 THR L O 1
ATOM 17521 N N . ASN B 2 869 ? 98.499 116.857 127.462 1.00 34.87 883 ASN L N 1
ATOM 17522 C CA . ASN B 2 869 ? 99.134 115.769 126.713 1.00 34.87 883 ASN L CA 1
ATOM 17523 C C . ASN B 2 869 ? 98.361 115.347 125.442 1.00 34.87 883 ASN L C 1
ATOM 17524 O O . ASN B 2 869 ? 98.912 114.705 124.558 1.00 34.87 883 ASN L O 1
ATOM 17535 N N . LEU B 2 870 ? 97.082 115.726 125.340 1.00 35.63 884 LEU L N 1
ATOM 17536 C CA . LEU B 2 870 ? 96.248 115.634 124.135 1.00 35.63 884 LEU L CA 1
ATOM 17537 C C . LEU B 2 870 ? 96.427 116.835 123.180 1.00 35.63 884 LEU L C 1
ATOM 17538 O O . LEU B 2 870 ? 95.725 116.939 122.179 1.00 35.63 884 LEU L O 1
ATOM 17554 N N . GLY B 2 871 ? 97.323 117.768 123.503 1.00 35.18 885 GLY L N 1
ATOM 17555 C CA . GLY B 2 871 ? 97.596 118.985 122.742 1.00 35.18 885 GLY L CA 1
ATOM 17556 C C . GLY B 2 871 ? 96.614 120.142 122.954 1.00 35.18 885 GLY L C 1
ATOM 17557 O O . GLY B 2 871 ? 96.877 121.247 122.497 1.00 35.18 885 GLY L O 1
ATOM 17561 N N . ASP B 2 872 ? 95.518 119.959 123.686 1.00 36.32 886 ASP L N 1
ATOM 17562 C CA . ASP B 2 872 ? 94.640 121.068 124.072 1.00 36.32 886 ASP L CA 1
ATOM 17563 C C . ASP B 2 872 ? 95.360 122.077 124.976 1.00 36.32 886 ASP L C 1
ATOM 17564 O O . ASP B 2 872 ? 96.131 121.686 125.847 1.00 36.32 886 ASP L O 1
ATOM 17573 N N . VAL B 2 873 ? 95.020 123.358 124.876 1.00 35.81 887 VAL L N 1
ATOM 17574 C CA . VAL B 2 873 ? 95.388 124.377 125.858 1.00 35.81 887 VAL L CA 1
ATOM 17575 C C . VAL B 2 873 ? 94.149 124.735 126.677 1.00 35.81 887 VAL L C 1
ATOM 17576 O O . VAL B 2 873 ? 93.091 125.025 126.113 1.00 35.81 887 VAL L O 1
ATOM 17589 N N . HIS B 2 874 ? 94.283 124.728 128.005 1.00 37.63 888 HIS L N 1
ATOM 17590 C CA . HIS B 2 874 ? 93.259 125.218 128.931 1.00 37.63 888 HIS L CA 1
ATOM 17591 C C . HIS B 2 874 ? 93.802 126.398 129.725 1.00 37.63 888 HIS L C 1
ATOM 17592 O O . HIS B 2 874 ? 94.965 126.395 130.128 1.00 37.63 888 HIS L O 1
ATOM 17606 N N . VAL B 2 875 ? 92.957 127.394 129.976 1.00 39.27 889 VAL L N 1
ATOM 17607 C CA . VAL B 2 875 ? 93.314 128.593 130.737 1.00 39.27 889 VAL L CA 1
ATOM 17608 C C . VAL B 2 875 ? 92.582 128.576 132.061 1.00 39.27 889 VAL L C 1
ATOM 17609 O O . VAL B 2 875 ? 91.356 128.474 132.083 1.00 39.27 889 VAL L O 1
ATOM 17622 N N . PHE B 2 876 ? 93.326 128.708 133.154 1.00 39.45 890 PHE L N 1
ATOM 17623 C CA . PHE B 2 876 ? 92.809 128.703 134.515 1.00 39.45 890 PHE L CA 1
ATOM 17624 C C . PHE B 2 876 ? 93.027 130.052 135.176 1.00 39.45 890 PHE L C 1
ATOM 17625 O O . PHE B 2 876 ? 94.054 130.698 134.993 1.00 39.45 890 PHE L O 1
ATOM 17642 N N . SER B 2 877 ? 92.070 130.449 136.007 1.00 35.63 891 SER L N 1
ATOM 17643 C CA . SER B 2 877 ? 92.023 131.776 136.601 1.00 35.63 891 SER L CA 1
ATOM 17644 C C . SER B 2 877 ? 92.570 131.698 138.008 1.00 35.63 891 SER L C 1
ATOM 17645 O O . SER B 2 877 ? 92.137 130.854 138.781 1.00 35.63 891 SER L O 1
ATOM 17653 N N . VAL B 2 878 ? 93.539 132.544 138.342 1.00 34.93 892 VAL L N 1
ATOM 17654 C CA . VAL B 2 878 ? 94.223 132.534 139.640 1.00 34.93 892 VAL L CA 1
ATOM 17655 C C . VAL B 2 878 ? 93.712 133.684 140.508 1.00 34.93 892 VAL L C 1
ATOM 17656 O O . VAL B 2 878 ? 93.511 134.779 139.986 1.00 34.93 892 VAL L O 1
ATOM 17669 N N . PRO B 2 879 ? 93.461 133.475 141.811 1.00 35.08 893 PRO L N 1
ATOM 17670 C CA . PRO B 2 879 ? 93.679 132.254 142.585 1.00 35.08 893 PRO L CA 1
ATOM 17671 C C . PRO B 2 879 ? 92.539 131.228 142.510 1.00 35.08 893 PRO L C 1
ATOM 17672 O O . PRO B 2 879 ? 92.672 130.143 143.067 1.00 35.08 893 PRO L O 1
ATOM 17683 N N . GLY B 2 880 ? 91.409 131.540 141.873 1.00 36.63 894 GLY L N 1
ATOM 17684 C CA . GLY B 2 880 ? 90.175 130.751 141.985 1.00 36.63 894 GLY L CA 1
ATOM 17685 C C . GLY B 2 880 ? 90.230 129.310 141.451 1.00 36.63 894 GLY L C 1
ATOM 17686 O O . GLY B 2 880 ? 89.425 128.478 141.866 1.00 36.63 894 GLY L O 1
ATOM 17690 N N . LEU B 2 881 ? 91.165 129.011 140.544 1.00 37.20 895 LEU L N 1
ATOM 17691 C CA . LEU B 2 881 ? 91.337 127.752 139.808 1.00 37.20 895 LEU L CA 1
ATOM 17692 C C . LEU B 2 881 ? 90.036 127.247 139.162 1.00 37.20 895 LEU L C 1
ATOM 17693 O O . LEU B 2 881 ? 89.592 126.121 139.363 1.00 37.20 895 LEU L O 1
ATOM 17709 N N . ARG B 2 882 ? 89.443 128.117 138.342 1.00 39.01 896 ARG L N 1
ATOM 17710 C CA . ARG B 2 882 ? 88.299 127.842 137.467 1.00 39.01 896 ARG L CA 1
ATOM 17711 C C . ARG B 2 882 ? 88.700 127.840 135.984 1.00 39.01 896 ARG L C 1
ATOM 17712 O O . ARG B 2 882 ? 89.337 128.804 135.551 1.00 39.01 896 ARG L O 1
ATOM 17733 N N . PRO B 2 883 ? 88.330 126.823 135.188 1.00 41.60 897 PRO L N 1
ATOM 17734 C CA . PRO B 2 883 ? 88.667 126.734 133.768 1.00 41.60 897 PRO L CA 1
ATOM 17735 C C . PRO B 2 883 ? 87.876 127.760 132.957 1.00 41.60 897 PRO L C 1
ATOM 17736 O O . PRO B 2 883 ? 86.651 127.696 132.890 1.00 41.60 897 PRO L O 1
ATOM 17747 N N . GLN B 2 884 ? 88.549 128.723 132.335 1.00 41.12 898 GLN L N 1
ATOM 17748 C CA . GLN B 2 884 ? 87.863 129.760 131.568 1.00 41.12 898 GLN L CA 1
ATOM 17749 C C . GLN B 2 884 ? 87.520 129.307 130.146 1.00 41.12 898 GLN L C 1
ATOM 17750 O O . GLN B 2 884 ? 86.425 129.599 129.671 1.00 41.12 898 GLN L O 1
ATOM 17764 N N . VAL B 2 885 ? 88.433 128.596 129.474 1.00 39.32 899 VAL L N 1
ATOM 17765 C CA . VAL B 2 885 ? 88.309 128.125 128.078 1.00 39.32 899 VAL L CA 1
ATOM 17766 C C . VAL B 2 885 ? 88.986 126.775 127.854 1.00 39.32 899 VAL L C 1
ATOM 17767 O O . VAL B 2 885 ? 89.804 126.341 128.661 1.00 39.32 899 VAL L O 1
ATOM 17780 N N . HIS B 2 886 ? 88.628 126.106 126.756 1.00 38.28 900 HIS L N 1
ATOM 17781 C CA . HIS B 2 886 ? 88.925 124.697 126.479 1.00 38.28 900 HIS L CA 1
ATOM 17782 C C . HIS B 2 886 ? 89.205 124.484 124.976 1.00 38.28 900 HIS L C 1
ATOM 17783 O O . HIS B 2 886 ? 88.275 124.226 124.212 1.00 38.28 900 HIS L O 1
ATOM 17797 N N . TYR B 2 887 ? 90.452 124.677 124.515 1.00 37.17 901 TYR L N 1
ATOM 17798 C CA . TYR B 2 887 ? 90.771 124.835 123.081 1.00 37.17 901 TYR L CA 1
ATOM 17799 C C . TYR B 2 887 ? 91.787 123.828 122.532 1.00 37.17 901 TYR L C 1
ATOM 17800 O O . TYR B 2 887 ? 92.800 123.536 123.156 1.00 37.17 901 TYR L O 1
ATOM 17818 N N . SER B 2 888 ? 91.548 123.344 121.310 1.00 37.33 902 SER L N 1
ATOM 17819 C CA . SER B 2 888 ? 92.249 122.214 120.678 1.00 37.33 902 SER L CA 1
ATOM 17820 C C . SER B 2 888 ? 93.485 122.637 119.877 1.00 37.33 902 SER L C 1
ATOM 17821 O O . SER B 2 888 ? 93.574 122.401 118.674 1.00 37.33 902 SER L O 1
ATOM 17829 N N . CYS B 2 889 ? 94.443 123.290 120.538 1.00 39.30 903 CYS L N 1
ATOM 17830 C CA . CYS B 2 889 ? 95.608 123.916 119.907 1.00 39.30 903 CYS L CA 1
ATOM 17831 C C . CYS B 2 889 ? 96.465 122.968 119.056 1.00 39.30 903 CYS L C 1
ATOM 17832 O O . CYS B 2 889 ? 96.640 123.208 117.861 1.00 39.30 903 CYS L O 1
ATOM 17840 N N . ILE B 2 890 ? 96.971 121.887 119.640 1.00 36.21 904 ILE L N 1
ATOM 17841 C CA . ILE B 2 890 ? 97.875 120.919 119.003 1.00 36.21 904 ILE L CA 1
ATOM 17842 C C . ILE B 2 890 ? 97.152 119.565 118.936 1.00 36.21 904 ILE L C 1
ATOM 17843 O O . ILE B 2 890 ? 96.253 119.310 119.740 1.00 36.21 904 ILE L O 1
ATOM 17859 N N . ARG B 2 891 ? 97.456 118.705 117.958 1.00 40.01 905 ARG L N 1
ATOM 17860 C CA . ARG B 2 891 ? 96.853 117.361 117.864 1.00 40.01 905 ARG L CA 1
ATOM 17861 C C . ARG B 2 891 ? 97.454 116.392 118.892 1.00 40.01 905 ARG L C 1
ATOM 17862 O O . ARG B 2 891 ? 98.512 116.644 119.455 1.00 40.01 905 ARG L O 1
ATOM 17883 N N . LYS B 2 892 ? 96.803 115.249 119.132 1.00 39.70 906 LYS L N 1
ATOM 17884 C CA . LYS B 2 892 ? 97.357 114.178 119.980 1.00 39.70 906 LYS L CA 1
ATOM 17885 C C . LYS B 2 892 ? 98.668 113.643 119.404 1.00 39.70 906 LYS L C 1
ATOM 17886 O O . LYS B 2 892 ? 99.591 113.334 120.147 1.00 39.70 906 LYS L O 1
ATOM 17905 N N . GLU B 2 893 ? 98.754 113.519 118.085 1.00 42.16 907 GLU L N 1
ATOM 17906 C CA . GLU B 2 893 ? 99.848 112.824 117.417 1.00 42.16 907 GLU L CA 1
ATOM 17907 C C . GLU B 2 893 ? 101.211 113.507 117.558 1.00 42.16 907 GLU L C 1
ATOM 17908 O O . GLU B 2 893 ? 102.191 112.809 117.794 1.00 42.16 907 GLU L O 1
ATOM 17920 N N . ASP B 2 894 ? 101.338 114.826 117.395 1.00 39.17 908 ASP L N 1
ATOM 17921 C CA . ASP B 2 894 ? 102.643 115.492 117.314 1.00 39.17 908 ASP L CA 1
ATOM 17922 C C . ASP B 2 894 ? 103.262 115.777 118.686 1.00 39.17 908 ASP L C 1
ATOM 17923 O O . ASP B 2 894 ? 103.449 116.923 119.080 1.00 39.17 908 ASP L O 1
ATOM 17932 N N . ILE B 2 895 ? 103.651 114.712 119.396 1.00 36.68 909 ILE L N 1
ATOM 17933 C CA . ILE B 2 895 ? 104.277 114.750 120.726 1.00 36.68 909 ILE L CA 1
ATOM 17934 C C . ILE B 2 895 ? 105.537 115.624 120.745 1.00 36.68 909 ILE L C 1
ATOM 17935 O O . ILE B 2 895 ? 105.756 116.363 121.697 1.00 36.68 909 ILE L O 1
ATOM 17951 N N . SER B 2 896 ? 106.339 115.617 119.678 1.00 35.43 910 SER L N 1
ATOM 17952 C CA . SER B 2 896 ? 107.511 116.495 119.547 1.00 35.43 910 SER L CA 1
ATOM 17953 C C . SER B 2 896 ? 107.133 117.974 119.416 1.00 35.43 910 SER L C 1
ATOM 17954 O O . SER B 2 896 ? 107.842 118.845 119.911 1.00 35.43 910 SER L O 1
ATOM 17962 N N . GLY B 2 897 ? 105.983 118.274 118.805 1.00 34.66 911 GLY L N 1
ATOM 17963 C CA . GLY B 2 897 ? 105.395 119.611 118.794 1.00 34.66 911 GLY L CA 1
ATOM 17964 C C . GLY B 2 897 ? 104.941 120.031 120.188 1.00 34.66 911 GLY L C 1
ATOM 17965 O O . GLY B 2 897 ? 105.378 121.068 120.668 1.00 34.66 911 GLY L O 1
ATOM 17969 N N . ILE B 2 898 ? 104.185 119.194 120.901 1.00 33.80 912 ILE L N 1
ATOM 17970 C CA . ILE B 2 898 ? 103.783 119.456 122.292 1.00 33.80 912 ILE L CA 1
ATOM 17971 C C . ILE B 2 898 ? 105.002 119.707 123.191 1.00 33.80 912 ILE L C 1
ATOM 17972 O O . ILE B 2 898 ? 105.069 120.720 123.879 1.00 33.80 912 ILE L O 1
ATOM 17988 N N . ALA B 2 899 ? 106.015 118.849 123.143 1.00 33.95 913 ALA L N 1
ATOM 17989 C CA . ALA B 2 899 ? 107.225 118.992 123.945 1.00 33.95 913 ALA L CA 1
ATOM 17990 C C . ALA B 2 899 ? 108.084 120.232 123.620 1.00 33.95 913 ALA L C 1
ATOM 17991 O O . ALA B 2 899 ? 108.980 120.562 124.389 1.00 33.95 913 ALA L O 1
ATOM 17998 N N . SER B 2 900 ? 107.852 120.927 122.502 1.00 33.34 914 SER L N 1
ATOM 17999 C CA . SER B 2 900 ? 108.652 122.082 122.054 1.00 33.34 914 SER L CA 1
ATOM 18000 C C . SER B 2 900 ? 108.161 123.456 122.523 1.00 33.34 914 SER L C 1
ATOM 18001 O O . SER B 2 900 ? 108.851 124.450 122.294 1.00 33.34 914 SER L O 1
ATOM 18009 N N . CYS B 2 901 ? 106.977 123.534 123.136 1.00 32.64 915 CYS L N 1
ATOM 18010 C CA . CYS B 2 901 ? 106.281 124.798 123.363 1.00 32.64 915 CYS L CA 1
ATOM 18011 C C . CYS B 2 901 ? 107.035 125.786 124.254 1.00 32.64 915 CYS L C 1
ATOM 18012 O O . CYS B 2 901 ? 107.658 125.415 125.248 1.00 32.64 915 CYS L O 1
ATOM 18020 N N . VAL B 2 902 ? 106.848 127.069 123.957 1.00 31.97 916 VAL L N 1
ATOM 18021 C CA . VAL B 2 902 ? 107.044 128.177 124.894 1.00 31.97 916 VAL L CA 1
ATOM 18022 C C . VAL B 2 902 ? 105.842 129.121 124.822 1.00 31.97 916 VAL L C 1
ATOM 18023 O O . VAL B 2 902 ? 105.245 129.293 123.761 1.00 31.97 916 VAL L O 1
ATOM 18036 N N . PHE B 2 903 ? 105.482 129.726 125.952 1.00 35.26 917 PHE L N 1
ATOM 18037 C CA . PHE B 2 903 ? 104.436 130.736 126.060 1.00 35.26 917 PHE L CA 1
ATOM 18038 C C . PHE B 2 903 ? 105.042 132.131 126.257 1.00 35.26 917 PHE L C 1
ATOM 18039 O O . PHE B 2 903 ? 105.838 132.366 127.165 1.00 35.26 917 PHE L O 1
ATOM 18056 N N . THR B 2 904 ? 104.624 133.081 125.429 1.00 37.72 918 THR L N 1
ATOM 18057 C CA . THR B 2 904 ? 104.760 134.517 125.675 1.00 37.72 918 THR L CA 1
ATOM 18058 C C . THR B 2 904 ? 103.849 134.916 126.837 1.00 37.72 918 THR L C 1
ATOM 18059 O O . THR B 2 904 ? 102.780 134.333 127.015 1.00 37.72 918 THR L O 1
ATOM 18070 N N . ARG B 2 905 ? 104.196 135.947 127.614 1.00 37.86 919 ARG L N 1
ATOM 18071 C CA . ARG B 2 905 ? 103.450 136.338 128.824 1.00 37.86 919 ARG L CA 1
ATOM 18072 C C . ARG B 2 905 ? 102.064 136.966 128.598 1.00 37.86 919 ARG L C 1
ATOM 18073 O O . ARG B 2 905 ? 101.449 137.431 129.550 1.00 37.86 919 ARG L O 1
ATOM 18094 N N . HIS B 2 906 ? 101.591 137.006 127.359 1.00 41.65 920 HIS L N 1
ATOM 18095 C CA . HIS B 2 906 ? 100.360 137.675 126.935 1.00 41.65 920 HIS L CA 1
ATOM 18096 C C . HIS B 2 906 ? 99.349 136.716 126.286 1.00 41.65 920 HIS L C 1
ATOM 18097 O O . HIS B 2 906 ? 98.532 137.139 125.479 1.00 41.65 920 HIS L O 1
ATOM 18111 N N . GLY B 2 907 ? 99.411 135.415 126.575 1.00 40.76 921 GLY L N 1
ATOM 18112 C CA . GLY B 2 907 ? 98.496 134.429 125.998 1.00 40.76 921 GLY L CA 1
ATOM 18113 C C . GLY B 2 907 ? 98.773 134.156 124.523 1.00 40.76 921 GLY L C 1
ATOM 18114 O O . GLY B 2 907 ? 97.876 134.272 123.696 1.00 40.76 921 GLY L O 1
ATOM 18118 N N . GLN B 2 908 ? 100.015 133.828 124.183 1.00 39.94 922 GLN L N 1
ATOM 18119 C CA . GLN B 2 908 ? 100.476 133.474 122.839 1.00 39.94 922 GLN L CA 1
ATOM 18120 C C . GLN B 2 908 ? 101.576 132.432 122.952 1.00 39.94 922 GLN L C 1
ATOM 18121 O O . GLN B 2 908 ? 102.262 132.376 123.966 1.00 39.94 922 GLN L O 1
ATOM 18135 N N . GLY B 2 909 ? 101.761 131.590 121.949 1.00 37.08 923 GLY L N 1
ATOM 18136 C CA . GLY B 2 909 ? 102.705 130.485 122.041 1.00 37.08 923 GLY L CA 1
ATOM 18137 C C . GLY B 2 909 ? 103.244 130.021 120.704 1.00 37.08 923 GLY L C 1
ATOM 18138 O O . GLY B 2 909 ? 102.612 130.200 119.670 1.00 37.08 923 GLY L O 1
ATOM 18142 N N . PHE B 2 910 ? 104.444 129.450 120.743 1.00 35.14 924 PHE L N 1
ATOM 18143 C CA . PHE B 2 910 ? 105.166 128.898 119.604 1.00 35.14 924 PHE L CA 1
ATOM 18144 C C . PHE B 2 910 ? 105.350 127.396 119.778 1.00 35.14 924 PHE L C 1
ATOM 18145 O O . PHE B 2 910 ? 105.767 126.974 120.853 1.00 35.14 924 PHE L O 1
ATOM 18162 N N . TYR B 2 911 ? 105.111 126.596 118.741 1.00 34.35 925 TYR L N 1
ATOM 18163 C CA . TYR B 2 911 ? 105.368 125.152 118.748 1.00 34.35 925 TYR L CA 1
ATOM 18164 C C . TYR B 2 911 ? 105.887 124.646 117.403 1.00 34.35 925 TYR L C 1
ATOM 18165 O O . TYR B 2 911 ? 105.609 125.217 116.354 1.00 34.35 925 TYR L O 1
ATOM 18183 N N . LEU B 2 912 ? 106.668 123.572 117.413 1.00 33.37 926 LEU L N 1
ATOM 18184 C CA . LEU B 2 912 ? 107.359 123.098 116.220 1.00 33.37 926 LEU L CA 1
ATOM 18185 C C . LEU B 2 912 ? 106.490 122.043 115.529 1.00 33.37 926 LEU L C 1
ATOM 18186 O O . LEU B 2 912 ? 106.512 120.856 115.850 1.00 33.37 926 LEU L O 1
ATOM 18202 N N . ILE B 2 913 ? 105.712 122.490 114.545 1.00 34.92 927 ILE L N 1
ATOM 18203 C CA . ILE B 2 913 ? 104.912 121.622 113.669 1.00 34.92 927 ILE L CA 1
ATOM 18204 C C . ILE B 2 913 ? 105.785 120.792 112.704 1.00 34.92 927 ILE L C 1
ATOM 18205 O O . ILE B 2 913 ? 105.353 119.776 112.167 1.00 34.92 927 ILE L O 1
ATOM 18221 N N . SER B 2 914 ? 107.048 121.177 112.536 1.00 35.65 928 SER L N 1
ATOM 18222 C CA . SER B 2 914 ? 108.120 120.432 111.877 1.00 35.65 928 SER L CA 1
ATOM 18223 C C . SER B 2 914 ? 109.436 120.802 112.555 1.00 35.65 928 SER L C 1
ATOM 18224 O O . SER B 2 914 ? 109.533 121.922 113.039 1.00 35.65 928 SER L O 1
ATOM 18232 N N . PRO B 2 915 ? 110.495 119.980 112.560 1.00 36.73 929 PRO L N 1
ATOM 18233 C CA . PRO B 2 915 ? 111.814 120.448 112.988 1.00 36.73 929 PRO L CA 1
ATOM 18234 C C . PRO B 2 915 ? 112.302 121.677 112.202 1.00 36.73 929 PRO L C 1
ATOM 18235 O O . PRO B 2 915 ? 113.080 122.464 112.724 1.00 36.73 929 PRO L O 1
ATOM 18246 N N . SER B 2 916 ? 111.814 121.875 110.976 1.00 38.18 930 SER L N 1
ATOM 18247 C CA . SER B 2 916 ? 112.124 123.011 110.100 1.00 38.18 930 SER L CA 1
ATOM 18248 C C . SER B 2 916 ? 111.345 124.301 110.398 1.00 38.18 930 SER L C 1
ATOM 18249 O O . SER B 2 916 ? 111.786 125.370 109.997 1.00 38.18 930 SER L O 1
ATOM 18257 N N . GLU B 2 917 ? 110.187 124.237 111.065 1.00 37.98 931 GLU L N 1
ATOM 18258 C CA . GLU B 2 917 ? 109.210 125.332 111.157 1.00 37.98 931 GLU L CA 1
ATOM 18259 C C . GLU B 2 917 ? 108.621 125.511 112.553 1.00 37.98 931 GLU L C 1
ATOM 18260 O O . GLU B 2 917 ? 108.191 124.544 113.170 1.00 37.98 931 GLU L O 1
ATOM 18272 N N . PHE B 2 918 ? 108.407 126.758 112.970 1.00 34.20 932 PHE L N 1
ATOM 18273 C CA . PHE B 2 918 ? 107.554 127.077 114.113 1.00 34.20 932 PHE L CA 1
ATOM 18274 C C . PHE B 2 918 ? 106.190 127.512 113.600 1.00 34.20 932 PHE L C 1
ATOM 18275 O O . PHE B 2 918 ? 106.099 128.347 112.710 1.00 34.20 932 PHE L O 1
ATOM 18292 N N . GLU B 2 919 ? 105.123 127.023 114.217 1.00 37.91 933 GLU L N 1
ATOM 18293 C CA . GLU B 2 919 ? 103.782 127.606 114.134 1.00 37.91 933 GLU L CA 1
ATOM 18294 C C . GLU B 2 919 ? 103.475 128.357 115.427 1.00 37.91 933 GLU L C 1
ATOM 18295 O O . GLU B 2 919 ? 104.015 128.035 116.481 1.00 37.91 933 GLU L O 1
ATOM 18307 N N . ARG B 2 920 ? 102.634 129.384 115.336 1.00 40.04 934 ARG L N 1
ATOM 18308 C CA . ARG B 2 920 ? 102.317 130.317 116.410 1.00 40.04 934 ARG L CA 1
ATOM 18309 C C . ARG B 2 920 ? 100.821 130.338 116.631 1.00 40.04 934 ARG L C 1
ATOM 18310 O O . ARG B 2 920 ? 100.048 130.380 115.679 1.00 40.04 934 ARG L O 1
ATOM 18331 N N . PHE B 2 921 ? 100.410 130.354 117.883 1.00 38.50 935 PHE L N 1
ATOM 18332 C CA . PHE B 2 921 ? 99.024 130.486 118.300 1.00 38.50 935 PHE L CA 1
ATOM 18333 C C . PHE B 2 921 ? 98.875 131.668 119.246 1.00 38.50 935 PHE L C 1
ATOM 18334 O O . PHE B 2 921 ? 99.815 132.070 119.921 1.00 38.50 935 PHE L O 1
ATOM 18351 N N . SER B 2 922 ? 97.696 132.264 119.272 1.00 43.20 936 SER L N 1
ATOM 18352 C CA . SER B 2 922 ? 97.349 133.326 120.206 1.00 43.20 936 SER L CA 1
ATOM 18353 C C . SER B 2 922 ? 95.988 133.036 120.792 1.00 43.20 936 SER L C 1
ATOM 18354 O O . SER B 2 922 ? 95.056 132.714 120.071 1.00 43.20 936 SER L O 1
ATOM 18362 N N . LEU B 2 923 ? 95.875 133.154 122.103 1.00 46.02 937 LEU L N 1
ATOM 18363 C CA . LEU B 2 923 ? 94.648 132.942 122.840 1.00 46.02 937 LEU L CA 1
ATOM 18364 C C . LEU B 2 923 ? 94.184 134.234 123.528 1.00 46.02 937 LEU L C 1
ATOM 18365 O O . LEU B 2 923 ? 93.031 134.331 123.914 1.00 46.02 937 LEU L O 1
ATOM 18381 N N . SER B 2 924 ? 95.022 135.269 123.640 1.00 50.29 938 SER L N 1
ATOM 18382 C CA . SER B 2 924 ? 94.545 136.614 123.971 1.00 50.29 938 SER L CA 1
ATOM 18383 C C . SER B 2 924 ? 93.717 137.211 122.836 1.00 50.29 938 SER L C 1
ATOM 18384 O O . SER B 2 924 ? 94.085 137.108 121.673 1.00 50.29 938 SER L O 1
ATOM 18392 N N . ALA B 2 925 ? 92.597 137.858 123.158 1.00 55.67 939 ALA L N 1
ATOM 18393 C CA . ALA B 2 925 ? 91.715 138.476 122.173 1.00 55.67 939 ALA L CA 1
ATOM 18394 C C . ALA B 2 925 ? 92.282 139.792 121.608 1.00 55.67 939 ALA L C 1
ATOM 18395 O O . ALA B 2 925 ? 91.939 140.186 120.496 1.00 55.67 939 ALA L O 1
ATOM 18402 N N . ARG B 2 926 ? 93.152 140.470 122.372 1.00 59.34 940 ARG L N 1
ATOM 18403 C CA . ARG B 2 926 ? 93.803 141.736 121.999 1.00 59.34 940 ARG L CA 1
ATOM 18404 C C . ARG B 2 926 ? 95.063 141.523 121.157 1.00 59.34 940 ARG L C 1
ATOM 18405 O O . ARG B 2 926 ? 95.251 142.203 120.154 1.00 59.34 940 ARG L O 1
ATOM 18426 N N . ASN B 2 927 ? 95.906 140.562 121.530 1.00 58.71 941 ASN L N 1
ATOM 18427 C CA . ASN B 2 927 ? 97.098 140.185 120.769 1.00 58.71 941 ASN L CA 1
ATOM 18428 C C . ASN B 2 927 ? 96.753 139.124 119.711 1.00 58.71 941 ASN L C 1
ATOM 18429 O O . ASN B 2 927 ? 96.692 137.937 120.012 1.00 58.71 941 ASN L O 1
ATOM 18440 N N . ILE B 2 928 ? 96.566 139.548 118.463 1.00 60.17 942 ILE L N 1
ATOM 18441 C CA . ILE B 2 928 ? 96.205 138.709 117.309 1.00 60.17 942 ILE L CA 1
ATOM 18442 C C . ILE B 2 928 ? 96.993 139.147 116.065 1.00 60.17 942 ILE L C 1
ATOM 18443 O O . ILE B 2 928 ? 97.571 140.234 116.046 1.00 60.17 942 ILE L O 1
ATOM 18459 N N . THR B 2 929 ? 97.085 138.303 115.033 1.00 62.36 943 THR L N 1
ATOM 18460 C CA . THR B 2 929 ? 97.813 138.600 113.775 1.00 62.36 943 THR L CA 1
ATOM 18461 C C . THR B 2 929 ? 97.130 137.969 112.552 1.00 62.36 943 THR L C 1
ATOM 18462 O O . THR B 2 929 ? 96.562 136.881 112.641 1.00 62.36 943 THR L O 1
ATOM 18473 N N . GLU B 2 930 ? 97.189 138.623 111.389 1.00 65.61 944 GLU L N 1
ATOM 18474 C CA . GLU B 2 930 ? 96.577 138.164 110.132 1.00 65.61 944 GLU L CA 1
ATOM 18475 C C . GLU B 2 930 ? 97.484 138.414 108.907 1.00 65.61 944 GLU L C 1
ATOM 18476 O O . GLU B 2 930 ? 98.297 139.344 108.924 1.00 65.61 944 GLU L O 1
ATOM 18488 N N . PRO B 2 931 ? 97.333 137.640 107.812 1.00 66.25 945 PRO L N 1
ATOM 18489 C CA . PRO B 2 931 ? 97.900 137.994 106.511 1.00 66.25 945 PRO L CA 1
ATOM 18490 C C . PRO B 2 931 ? 97.291 139.309 106.009 1.00 66.25 945 PRO L C 1
ATOM 18491 O O . PRO B 2 931 ? 96.087 139.525 106.119 1.00 66.25 945 PRO L O 1
ATOM 18502 N N . LEU B 2 932 ? 98.126 140.196 105.472 1.00 67.80 946 LEU L N 1
ATOM 18503 C CA . LEU B 2 932 ? 97.774 141.578 105.145 1.00 67.80 946 LEU L CA 1
ATOM 18504 C C . LEU B 2 932 ? 98.772 142.108 104.099 1.00 67.80 946 LEU L C 1
ATOM 18505 O O . LEU B 2 932 ? 99.885 142.533 104.422 1.00 67.80 946 LEU L O 1
ATOM 18521 N N . CYS B 2 933 ? 98.390 142.013 102.823 1.00 66.49 947 CYS L N 1
ATOM 18522 C CA . CYS B 2 933 ? 99.258 142.204 101.655 1.00 66.49 947 CYS L CA 1
ATOM 18523 C C . CYS B 2 933 ? 98.496 142.825 100.470 1.00 66.49 947 CYS L C 1
ATOM 18524 O O . CYS B 2 933 ? 97.267 142.814 100.436 1.00 66.49 947 CYS L O 1
ATOM 18532 N N . SER B 2 934 ? 99.199 143.341 99.463 1.00 64.42 948 SER L N 1
ATOM 18533 C CA . SER B 2 934 ? 98.621 143.688 98.153 1.00 64.42 948 SER L CA 1
ATOM 18534 C C . SER B 2 934 ? 99.646 143.530 97.022 1.00 64.42 948 SER L C 1
ATOM 18535 O O . SER B 2 934 ? 100.856 143.536 97.263 1.00 64.42 948 SER L O 1
ATOM 18543 N N . LEU B 2 935 ? 99.165 143.358 95.787 1.00 65.24 949 LEU L N 1
ATOM 18544 C CA . LEU B 2 935 ? 99.973 143.054 94.598 1.00 65.24 949 LEU L CA 1
ATOM 18545 C C . LEU B 2 935 ? 99.307 143.600 93.321 1.00 65.24 949 LEU L C 1
ATOM 18546 O O . LEU B 2 935 ? 98.087 143.543 93.170 1.00 65.24 949 LEU L O 1
ATOM 18562 N N . ASP B 2 936 ? 100.111 144.094 92.380 1.00 67.41 950 ASP L N 1
ATOM 18563 C CA . ASP B 2 936 ? 99.660 144.709 91.124 1.00 67.41 950 ASP L CA 1
ATOM 18564 C C . ASP B 2 936 ? 99.296 143.659 90.052 1.00 67.41 950 ASP L C 1
ATOM 18565 O O . ASP B 2 936 ? 100.016 143.454 89.072 1.00 67.41 950 ASP L O 1
ATOM 18574 N N . ILE B 2 937 ? 98.188 142.947 90.256 1.00 65.91 951 ILE L N 1
ATOM 18575 C CA . ILE B 2 937 ? 97.704 141.903 89.338 1.00 65.91 951 ILE L CA 1
ATOM 18576 C C . ILE B 2 937 ? 97.263 142.511 88.002 1.00 65.91 951 ILE L C 1
ATOM 18577 O O . ILE B 2 937 ? 96.380 143.373 87.950 1.00 65.91 951 ILE L O 1
ATOM 18593 N N . THR C 3 1 ? 71.989 99.956 134.752 1.00 51.69 154 THR P N 1
ATOM 18594 C CA . THR C 3 1 ? 73.233 99.174 134.973 1.00 51.69 154 THR P CA 1
ATOM 18595 C C . THR C 3 1 ? 73.101 98.303 136.215 1.00 51.69 154 THR P C 1
ATOM 18596 O O . THR C 3 1 ? 72.278 98.592 137.084 1.00 51.69 154 THR P O 1
ATOM 18609 N N . HIS C 3 2 ? 73.878 97.216 136.325 1.00 50.27 155 HIS P N 1
ATOM 18610 C CA . HIS C 3 2 ? 73.780 96.303 137.472 1.00 50.27 155 HIS P CA 1
ATOM 18611 C C . HIS C 3 2 ? 74.267 96.931 138.782 1.00 50.27 155 HIS P C 1
ATOM 18612 O O . HIS C 3 2 ? 73.464 97.125 139.695 1.00 50.27 155 HIS P O 1
ATOM 18626 N N . ARG C 3 3 ? 75.566 97.242 138.896 1.00 44.39 156 ARG P N 1
ATOM 18627 C CA . ARG C 3 3 ? 76.173 97.730 140.145 1.00 44.39 156 ARG P CA 1
ATOM 18628 C C . ARG C 3 3 ? 77.393 98.611 139.893 1.00 44.39 156 ARG P C 1
ATOM 18629 O O . ARG C 3 3 ? 78.108 98.449 138.905 1.00 44.39 156 ARG P O 1
ATOM 18650 N N . ARG C 3 4 ? 77.650 99.514 140.841 1.00 38.99 157 ARG P N 1
ATOM 18651 C CA . ARG C 3 4 ? 78.891 100.292 140.973 1.00 38.99 157 ARG P CA 1
ATOM 18652 C C . ARG C 3 4 ? 79.724 99.773 142.140 1.00 38.99 157 ARG P C 1
ATOM 18653 O O . ARG C 3 4 ? 79.217 99.634 143.249 1.00 38.99 157 ARG P O 1
ATOM 18674 N N . VAL C 3 5 ? 80.981 99.446 141.898 1.00 30.25 158 VAL P N 1
ATOM 18675 C CA . VAL C 3 5 ? 81.830 98.749 142.866 1.00 30.25 158 VAL P CA 1
ATOM 18676 C C . VAL C 3 5 ? 82.808 99.731 143.486 1.00 30.25 158 VAL P C 1
ATOM 18677 O O . VAL C 3 5 ? 83.546 100.419 142.784 1.00 30.25 158 VAL P O 1
ATOM 18690 N N . ARG C 3 6 ? 82.808 99.819 144.813 1.00 29.64 159 ARG P N 1
ATOM 18691 C CA . ARG C 3 6 ? 83.850 100.516 145.571 1.00 29.64 159 ARG P CA 1
ATOM 18692 C C . ARG C 3 6 ? 85.106 99.671 145.526 1.00 29.64 159 ARG P C 1
ATOM 18693 O O . ARG C 3 6 ? 85.074 98.518 145.943 1.00 29.64 159 ARG P O 1
ATOM 18714 N N . LEU C 3 7 ? 86.213 100.249 145.082 1.00 32.72 160 LEU P N 1
ATOM 18715 C CA . LEU C 3 7 ? 87.539 99.687 145.299 1.00 32.72 160 LEU P CA 1
ATOM 18716 C C . LEU C 3 7 ? 88.262 100.586 146.304 1.00 32.72 160 LEU P C 1
ATOM 18717 O O . LEU C 3 7 ? 88.348 101.801 146.137 1.00 32.72 160 LEU P O 1
ATOM 18733 N N . HIS C 3 8 ? 88.696 100.000 147.412 1.00 39.00 161 HIS P N 1
ATOM 18734 C CA . HIS C 3 8 ? 89.175 100.746 148.574 1.00 39.00 161 HIS P CA 1
ATOM 18735 C C . HIS C 3 8 ? 90.614 101.256 148.428 1.00 39.00 161 HIS P C 1
ATOM 18736 O O . HIS C 3 8 ? 91.427 100.710 147.684 1.00 39.00 161 HIS P O 1
ATOM 18750 N N . LYS C 3 9 ? 90.971 102.264 149.228 1.00 44.73 162 LYS P N 1
ATOM 18751 C CA . LYS C 3 9 ? 92.368 102.502 149.578 1.00 44.73 162 LYS P CA 1
ATOM 18752 C C . LYS C 3 9 ? 92.944 101.264 150.265 1.00 44.73 162 LYS P C 1
ATOM 18753 O O . LYS C 3 9 ? 92.318 100.676 151.147 1.00 44.73 162 LYS P O 1
ATOM 18772 N N . HIS C 3 10 ? 94.152 100.873 149.880 1.00 53.77 163 HIS P N 1
ATOM 18773 C CA . HIS C 3 10 ? 94.858 99.732 150.468 1.00 53.77 163 HIS P CA 1
ATOM 18774 C C . HIS C 3 10 ? 95.219 99.941 151.946 1.00 53.77 163 HIS P C 1
ATOM 18775 O O . HIS C 3 10 ? 95.293 98.965 152.693 1.00 53.77 163 HIS P O 1
ATOM 18789 N N . GLY C 3 11 ? 95.502 101.177 152.370 1.00 53.25 164 GLY P N 1
ATOM 18790 C CA . GLY C 3 11 ? 96.058 101.486 153.696 1.00 53.25 164 GLY P CA 1
ATOM 18791 C C . GLY C 3 11 ? 97.393 100.786 154.005 1.00 53.25 164 GLY P C 1
ATOM 18792 O O . GLY C 3 11 ? 97.762 100.651 155.172 1.00 53.25 164 GLY P O 1
ATOM 18796 N N . SER C 3 12 ? 98.073 100.251 152.986 1.00 54.73 165 SER P N 1
ATOM 18797 C CA . SER C 3 12 ? 99.127 99.237 153.114 1.00 54.73 165 SER P CA 1
ATOM 18798 C C . SER C 3 12 ? 99.909 99.076 151.798 1.00 54.73 165 SER P C 1
ATOM 18799 O O . SER C 3 12 ? 99.750 99.863 150.867 1.00 54.73 165 SER P O 1
ATOM 18807 N N . ASP C 3 13 ? 100.794 98.081 151.705 1.00 59.08 166 ASP P N 1
ATOM 18808 C CA . ASP C 3 13 ? 101.653 97.868 150.529 1.00 59.08 166 ASP P CA 1
ATOM 18809 C C . ASP C 3 13 ? 100.908 97.310 149.293 1.00 59.08 166 ASP P C 1
ATOM 18810 O O . ASP C 3 13 ? 101.360 97.487 148.159 1.00 59.08 166 ASP P O 1
ATOM 18819 N N . ARG C 3 14 ? 99.781 96.608 149.488 1.00 53.21 167 ARG P N 1
ATOM 18820 C CA . ARG C 3 14 ? 99.095 95.847 148.423 1.00 53.21 167 ARG P CA 1
ATOM 18821 C C . ARG C 3 14 ? 98.562 96.751 147.294 1.00 53.21 167 ARG P C 1
ATOM 18822 O O . ARG C 3 14 ? 97.844 97.705 147.582 1.00 53.21 167 ARG P O 1
ATOM 18843 N N . PRO C 3 15 ? 98.875 96.480 146.014 1.00 50.65 168 PRO P N 1
ATOM 18844 C CA . PRO C 3 15 ? 98.409 97.291 144.889 1.00 50.65 168 PRO P CA 1
ATOM 18845 C C . PRO C 3 15 ? 96.909 97.102 144.654 1.00 50.65 168 PRO P C 1
ATOM 18846 O O . PRO C 3 15 ? 96.316 96.148 145.152 1.00 50.65 168 PRO P O 1
ATOM 18857 N N . LEU C 3 16 ? 96.276 97.950 143.843 1.00 42.67 169 LEU P N 1
ATOM 18858 C CA . LEU C 3 16 ? 94.986 97.595 143.249 1.00 42.67 169 LEU P CA 1
ATOM 18859 C C . LEU C 3 16 ? 95.200 96.562 142.133 1.00 42.67 169 LEU P C 1
ATOM 18860 O O . LEU C 3 16 ? 96.209 96.584 141.436 1.00 42.67 169 LEU P O 1
ATOM 18876 N N . GLY C 3 17 ? 94.292 95.595 142.017 1.00 44.08 170 GLY P N 1
ATOM 18877 C CA . GLY C 3 17 ? 94.546 94.337 141.303 1.00 44.08 170 GLY P CA 1
ATOM 18878 C C . GLY C 3 17 ? 93.941 94.276 139.904 1.00 44.08 170 GLY P C 1
ATOM 18879 O O . GLY C 3 17 ? 93.011 93.506 139.690 1.00 44.08 170 GLY P O 1
ATOM 18883 N N . PHE C 3 18 ? 94.470 95.050 138.952 1.00 36.65 171 PHE P N 1
ATOM 18884 C CA . PHE C 3 18 ? 93.942 95.103 137.586 1.00 36.65 171 PHE P CA 1
ATOM 18885 C C . PHE C 3 18 ? 94.991 95.331 136.482 1.00 36.65 171 PHE P C 1
ATOM 18886 O O . PHE C 3 18 ? 95.995 96.018 136.658 1.00 36.65 171 PHE P O 1
ATOM 18903 N N . TYR C 3 19 ? 94.633 94.835 135.295 1.00 36.89 172 TYR P N 1
ATOM 18904 C CA . TYR C 3 19 ? 95.023 95.326 133.970 1.00 36.89 172 TYR P CA 1
ATOM 18905 C C . TYR C 3 19 ? 93.737 95.487 133.140 1.00 36.89 172 TYR P C 1
ATOM 18906 O O . TYR C 3 19 ? 92.792 94.707 133.291 1.00 36.89 172 TYR P O 1
ATOM 18924 N N . ILE C 3 20 ? 93.696 96.455 132.230 1.00 34.27 173 ILE P N 1
ATOM 18925 C CA . ILE C 3 20 ? 92.527 96.773 131.409 1.00 34.27 173 ILE P CA 1
ATOM 18926 C C . ILE C 3 20 ? 92.890 96.828 129.921 1.00 34.27 173 ILE P C 1
ATOM 18927 O O . ILE C 3 20 ? 94.053 97.008 129.565 1.00 34.27 173 ILE P O 1
ATOM 18943 N N . ARG C 3 21 ? 91.894 96.631 129.051 1.00 36.54 174 ARG P N 1
ATOM 18944 C CA . ARG C 3 21 ? 92.056 96.543 127.592 1.00 36.54 174 ARG P CA 1
ATOM 18945 C C . ARG C 3 21 ? 90.991 97.324 126.844 1.00 36.54 174 ARG P C 1
ATOM 18946 O O . ARG C 3 21 ? 89.896 97.522 127.361 1.00 36.54 174 ARG P O 1
ATOM 18967 N N . ASP C 3 22 ? 91.297 97.701 125.609 1.00 39.91 175 ASP P N 1
ATOM 18968 C CA . ASP C 3 22 ? 90.308 98.075 124.601 1.00 39.91 175 ASP P CA 1
ATOM 18969 C C . ASP C 3 22 ? 89.608 96.839 123.998 1.00 39.91 175 ASP P C 1
ATOM 18970 O O . ASP C 3 22 ? 89.988 95.686 124.202 1.00 39.91 175 ASP P O 1
ATOM 18979 N N . GLY C 3 23 ? 88.543 97.084 123.247 1.00 47.79 176 GLY P N 1
ATOM 18980 C CA . GLY C 3 23 ? 87.737 96.062 122.599 1.00 47.79 176 GLY P CA 1
ATOM 18981 C C . GLY C 3 23 ? 86.449 96.662 122.048 1.00 47.79 176 GLY P C 1
ATOM 18982 O O . GLY C 3 23 ? 86.366 97.865 121.806 1.00 47.79 176 GLY P O 1
ATOM 18986 N N . MET C 3 24 ? 85.429 95.828 121.872 1.00 60.63 177 MET P N 1
ATOM 18987 C CA . MET C 3 24 ? 84.130 96.220 121.324 1.00 60.63 177 MET P CA 1
ATOM 18988 C C . MET C 3 24 ? 82.982 95.516 122.059 1.00 60.63 177 MET P C 1
ATOM 18989 O O . MET C 3 24 ? 83.165 94.432 122.614 1.00 60.63 177 MET P O 1
ATOM 19003 N N . SER C 3 25 ? 81.788 96.103 122.021 1.00 66.04 178 SER P N 1
ATOM 19004 C CA . SER C 3 25 ? 80.547 95.592 122.619 1.00 66.04 178 SER P CA 1
ATOM 19005 C C . SER C 3 25 ? 79.328 95.905 121.735 1.00 66.04 178 SER P C 1
ATOM 19006 O O . SER C 3 25 ? 79.405 96.696 120.794 1.00 66.04 178 SER P O 1
ATOM 19014 N N . VAL C 3 26 ? 78.210 95.211 121.961 1.00 70.34 179 VAL P N 1
ATOM 19015 C CA . VAL C 3 26 ? 76.984 95.307 121.148 1.00 70.34 179 VAL P CA 1
ATOM 19016 C C . VAL C 3 26 ? 75.745 94.951 121.981 1.00 70.34 179 VAL P C 1
ATOM 19017 O O . VAL C 3 26 ? 75.846 94.202 122.955 1.00 70.34 179 VAL P O 1
ATOM 19030 N N . ARG C 3 27 ? 74.563 95.445 121.591 1.00 72.85 180 ARG P N 1
ATOM 19031 C CA . ARG C 3 27 ? 73.258 95.070 122.158 1.00 72.85 180 ARG P CA 1
ATOM 19032 C C . ARG C 3 27 ? 72.920 93.607 121.844 1.00 72.85 180 ARG P C 1
ATOM 19033 O O . ARG C 3 27 ? 72.416 92.887 122.711 1.00 72.85 180 ARG P O 1
ATOM 19054 N N . LEU C 3 33 ? 72.331 95.141 117.352 1.00 72.32 186 LEU P N 1
ATOM 19055 C CA . LEU C 3 33 ? 73.234 95.285 116.207 1.00 72.32 186 LEU P CA 1
ATOM 19056 C C . LEU C 3 33 ? 74.160 96.518 116.308 1.00 72.32 186 LEU P C 1
ATOM 19057 O O . LEU C 3 33 ? 75.069 96.689 115.498 1.00 72.32 186 LEU P O 1
ATOM 19073 N N . GLU C 3 34 ? 73.940 97.381 117.300 1.00 73.58 187 GLU P N 1
ATOM 19074 C CA . GLU C 3 34 ? 74.635 98.650 117.544 1.00 73.58 187 GLU P CA 1
ATOM 19075 C C . GLU C 3 34 ? 76.046 98.466 118.149 1.00 73.58 187 GLU P C 1
ATOM 19076 O O . GLU C 3 34 ? 76.311 98.809 119.303 1.00 73.58 187 GLU P O 1
ATOM 19088 N N . ARG C 3 35 ? 76.959 97.888 117.361 1.00 67.52 188 ARG P N 1
ATOM 19089 C CA . ARG C 3 35 ? 78.367 97.629 117.710 1.00 67.52 188 ARG P CA 1
ATOM 19090 C C . ARG C 3 35 ? 79.125 98.932 118.008 1.00 67.52 188 ARG P C 1
ATOM 19091 O O . ARG C 3 35 ? 79.002 99.905 117.263 1.00 67.52 188 ARG P O 1
ATOM 19112 N N . VAL C 3 36 ? 79.919 98.955 119.077 1.00 63.88 189 VAL P N 1
ATOM 19113 C CA . VAL C 3 36 ? 80.627 100.148 119.583 1.00 63.88 189 VAL P CA 1
ATOM 19114 C C . VAL C 3 36 ? 81.924 99.757 120.318 1.00 63.88 189 VAL P C 1
ATOM 19115 O O . VAL C 3 36 ? 81.983 98.657 120.866 1.00 63.88 189 VAL P O 1
ATOM 19128 N N . PRO C 3 37 ? 82.964 100.610 120.386 1.00 59.33 190 PRO P N 1
ATOM 19129 C CA . PRO C 3 37 ? 84.117 100.357 121.246 1.00 59.33 190 PRO P CA 1
ATOM 19130 C C . PRO C 3 37 ? 83.759 100.284 122.733 1.00 59.33 190 PRO P C 1
ATOM 19131 O O . PRO C 3 37 ? 82.830 100.948 123.196 1.00 59.33 190 PRO P O 1
ATOM 19142 N N . GLY C 3 38 ? 84.545 99.532 123.499 1.00 47.08 191 GLY P N 1
ATOM 19143 C CA . GLY C 3 38 ? 84.403 99.406 124.948 1.00 47.08 191 GLY P CA 1
ATOM 19144 C C . GLY C 3 38 ? 85.737 99.161 125.644 1.00 47.08 191 GLY P C 1
ATOM 19145 O O . GLY C 3 38 ? 86.684 98.677 125.029 1.00 47.08 191 GLY P O 1
ATOM 19149 N N . ILE C 3 39 ? 85.815 99.503 126.928 1.00 37.40 192 ILE P N 1
ATOM 19150 C CA . ILE C 3 39 ? 86.988 99.276 127.778 1.00 37.40 192 ILE P CA 1
ATOM 19151 C C . ILE C 3 39 ? 86.658 98.171 128.782 1.00 37.40 192 ILE P C 1
ATOM 19152 O O . ILE C 3 39 ? 85.574 98.157 129.365 1.00 37.40 192 ILE P O 1
ATOM 19168 N N . PHE C 3 40 ? 87.578 97.229 128.971 1.00 38.32 193 PHE P N 1
ATOM 19169 C CA . PHE C 3 40 ? 87.335 95.991 129.701 1.00 38.32 193 PHE P CA 1
ATOM 19170 C C . PHE C 3 40 ? 88.362 95.734 130.789 1.00 38.32 193 PHE P C 1
ATOM 19171 O O . PHE C 3 40 ? 89.547 96.025 130.641 1.00 38.32 193 PHE P O 1
ATOM 19188 N N . ILE C 3 41 ? 87.896 95.087 131.850 1.00 35.01 194 ILE P N 1
ATOM 19189 C CA . ILE C 3 41 ? 88.724 94.339 132.793 1.00 35.01 194 ILE P CA 1
ATOM 19190 C C . ILE C 3 41 ? 89.420 93.192 132.032 1.00 35.01 194 ILE P C 1
ATOM 19191 O O . ILE C 3 41 ? 88.894 92.725 131.028 1.00 35.01 194 ILE P O 1
ATOM 19207 N N . SER C 3 42 ? 90.602 92.729 132.451 1.00 36.23 195 SER P N 1
ATOM 19208 C CA . SER C 3 42 ? 91.286 91.637 131.725 1.00 36.23 195 SER P CA 1
ATOM 19209 C C . SER C 3 42 ? 92.144 90.684 132.562 1.00 36.23 195 SER P C 1
ATOM 19210 O O . SER C 3 42 ? 92.175 89.490 132.270 1.00 36.23 195 SER P O 1
ATOM 19218 N N . ARG C 3 43 ? 92.809 91.167 133.614 1.00 37.87 196 ARG P N 1
ATOM 19219 C CA . ARG C 3 43 ? 93.665 90.356 134.489 1.00 37.87 196 ARG P CA 1
ATOM 19220 C C . ARG C 3 43 ? 93.516 90.804 135.936 1.00 37.87 196 ARG P C 1
ATOM 19221 O O . ARG C 3 43 ? 93.991 91.871 136.313 1.00 37.87 196 ARG P O 1
ATOM 19242 N N . LEU C 3 44 ? 92.839 89.984 136.730 1.00 39.37 197 LEU P N 1
ATOM 19243 C CA . LEU C 3 44 ? 92.745 90.091 138.183 1.00 39.37 197 LEU P CA 1
ATOM 19244 C C . LEU C 3 44 ? 94.073 89.595 138.777 1.00 39.37 197 LEU P C 1
ATOM 19245 O O . LEU C 3 44 ? 94.220 88.418 139.105 1.00 39.37 197 LEU P O 1
ATOM 19261 N N . VAL C 3 45 ? 95.084 90.460 138.835 1.00 49.48 198 VAL P N 1
ATOM 19262 C CA . VAL C 3 45 ? 96.430 90.074 139.282 1.00 49.48 198 VAL P CA 1
ATOM 19263 C C . VAL C 3 45 ? 96.445 89.694 140.771 1.00 49.48 198 VAL P C 1
ATOM 19264 O O . VAL C 3 45 ? 95.831 90.360 141.608 1.00 49.48 198 VAL P O 1
ATOM 19277 N N . ARG C 3 46 ? 97.145 88.603 141.101 1.00 57.78 199 ARG P N 1
ATOM 19278 C CA . ARG C 3 46 ? 97.199 87.978 142.435 1.00 57.78 199 ARG P CA 1
ATOM 19279 C C . ARG C 3 46 ? 97.745 88.922 143.512 1.00 57.78 199 ARG P C 1
ATOM 19280 O O . ARG C 3 46 ? 98.731 89.626 143.292 1.00 57.78 199 ARG P O 1
ATOM 19301 N N . GLY C 3 47 ? 97.132 88.899 144.695 1.00 53.91 200 GLY P N 1
ATOM 19302 C CA . GLY C 3 47 ? 97.576 89.659 145.873 1.00 53.91 200 GLY P CA 1
ATOM 19303 C C . GLY C 3 47 ? 97.263 91.162 145.849 1.00 53.91 200 GLY P C 1
ATOM 19304 O O . GLY C 3 47 ? 97.603 91.867 146.798 1.00 53.91 200 GLY P O 1
ATOM 19308 N N . GLY C 3 48 ? 96.607 91.665 144.799 1.00 51.02 201 GLY P N 1
ATOM 19309 C CA . GLY C 3 48 ? 96.111 93.041 144.722 1.00 51.02 201 GLY P CA 1
ATOM 19310 C C . GLY C 3 48 ? 94.683 93.186 145.254 1.00 51.02 201 GLY P C 1
ATOM 19311 O O . GLY C 3 48 ? 93.859 92.291 145.099 1.00 51.02 201 GLY P O 1
ATOM 19315 N N . LEU C 3 49 ? 94.353 94.329 145.856 1.00 49.17 202 LEU P N 1
ATOM 19316 C CA . LEU C 3 49 ? 93.140 94.514 146.665 1.00 49.17 202 LEU P CA 1
ATOM 19317 C C . LEU C 3 49 ? 91.815 94.364 145.892 1.00 49.17 202 LEU P C 1
ATOM 19318 O O . LEU C 3 49 ? 90.766 94.131 146.483 1.00 49.17 202 LEU P O 1
ATOM 19334 N N . ALA C 3 50 ? 91.849 94.428 144.564 1.00 44.61 203 ALA P N 1
ATOM 19335 C CA . ALA C 3 50 ? 90.671 94.154 143.753 1.00 44.61 203 ALA P CA 1
ATOM 19336 C C . ALA C 3 50 ? 90.165 92.717 143.985 1.00 44.61 203 ALA P C 1
ATOM 19337 O O . ALA C 3 50 ? 88.962 92.496 144.095 1.00 44.61 203 ALA P O 1
ATOM 19344 N N . GLU C 3 51 ? 91.072 91.753 144.177 1.00 43.27 204 GLU P N 1
ATOM 19345 C CA . GLU C 3 51 ? 90.745 90.352 144.474 1.00 43.27 204 GLU P CA 1
ATOM 19346 C C . GLU C 3 51 ? 90.012 90.169 145.808 1.00 43.27 204 GLU P C 1
ATOM 19347 O O . GLU C 3 51 ? 89.275 89.200 145.978 1.00 43.27 204 GLU P O 1
ATOM 19359 N N . SER C 3 52 ? 90.147 91.111 146.745 1.00 45.31 205 SER P N 1
ATOM 19360 C CA . SER C 3 52 ? 89.384 91.103 147.996 1.00 45.31 205 SER P CA 1
ATOM 19361 C C . SER C 3 52 ? 87.892 91.418 147.792 1.00 45.31 205 SER P C 1
ATOM 19362 O O . SER C 3 52 ? 87.094 91.197 148.701 1.00 45.31 205 SER P O 1
ATOM 19370 N N . THR C 3 53 ? 87.495 91.940 146.625 1.00 42.11 206 THR P N 1
ATOM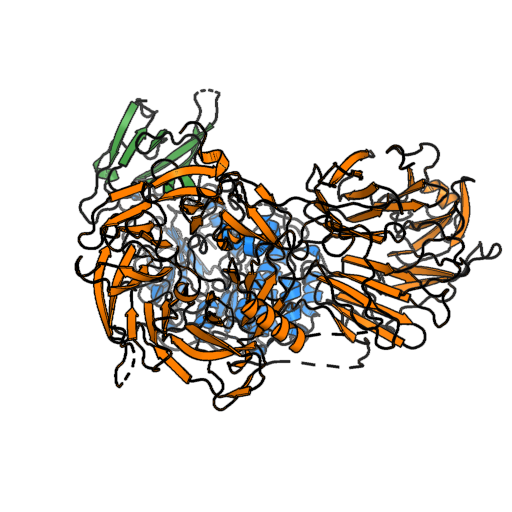 19371 C CA . THR C 3 53 ? 86.114 92.392 146.361 1.00 42.11 206 THR P CA 1
ATOM 19372 C C . THR C 3 53 ? 85.234 91.341 145.681 1.00 42.11 206 THR P C 1
ATOM 19373 O O . THR C 3 53 ? 84.031 91.298 145.922 1.00 42.11 206 THR P O 1
ATOM 19384 N N . GLY C 3 54 ? 85.805 90.469 144.851 1.00 40.87 207 GLY P N 1
ATOM 19385 C CA . GLY C 3 54 ? 85.142 89.289 144.278 1.00 40.87 207 GLY P CA 1
ATOM 19386 C C . GLY C 3 54 ? 84.062 89.523 143.208 1.00 40.87 207 GLY P C 1
ATOM 19387 O O . GLY C 3 54 ? 83.801 88.614 142.421 1.00 40.87 207 GLY P O 1
ATOM 19391 N N . LEU C 3 55 ? 83.444 90.709 143.134 1.00 38.52 208 LEU P N 1
ATOM 19392 C CA . LEU C 3 55 ? 82.371 91.040 142.175 1.00 38.52 208 LEU P CA 1
ATOM 19393 C C . LEU C 3 55 ? 82.887 91.401 140.766 1.00 38.52 208 LEU P C 1
ATOM 19394 O O . LEU C 3 55 ? 82.153 91.331 139.783 1.00 38.52 208 LEU P O 1
ATOM 19410 N N . LEU C 3 56 ? 84.163 91.761 140.661 1.00 34.35 209 LEU P N 1
ATOM 19411 C CA . LEU C 3 56 ? 84.922 91.916 139.419 1.00 34.35 209 LEU P CA 1
ATOM 19412 C C . LEU C 3 56 ? 85.133 90.581 138.665 1.00 34.35 209 LEU P C 1
ATOM 19413 O O . LEU C 3 56 ? 85.117 89.509 139.267 1.00 34.35 209 LEU P O 1
ATOM 19429 N N . ALA C 3 57 ? 85.389 90.630 137.356 1.00 35.45 210 ALA P N 1
ATOM 19430 C CA . ALA C 3 57 ? 85.771 89.468 136.548 1.00 35.45 210 ALA P CA 1
ATOM 19431 C C . ALA C 3 57 ? 86.531 89.898 135.288 1.00 35.45 210 ALA P C 1
ATOM 19432 O O . ALA C 3 57 ? 86.328 90.998 134.789 1.00 35.45 210 ALA P O 1
ATOM 19439 N N . VAL C 3 58 ? 87.341 89.015 134.703 1.00 35.69 211 VAL P N 1
ATOM 19440 C CA . VAL C 3 58 ? 88.062 89.272 133.438 1.00 35.69 211 VAL P CA 1
ATOM 19441 C C . VAL C 3 58 ? 87.136 89.492 132.234 1.00 35.69 211 VAL P C 1
ATOM 19442 O O . VAL C 3 58 ? 87.563 89.976 131.194 1.00 35.69 211 VAL P O 1
ATOM 19455 N N . SER C 3 59 ? 85.864 89.127 132.361 1.00 38.50 212 SER P N 1
ATOM 19456 C CA . SER C 3 59 ? 84.821 89.241 131.338 1.00 38.50 212 SER P CA 1
ATOM 19457 C C . SER C 3 59 ? 84.262 90.649 131.148 1.00 38.50 212 SER P C 1
ATOM 19458 O O . SER C 3 59 ? 83.600 90.897 130.143 1.00 38.50 212 SER P O 1
ATOM 19466 N N . ASP C 3 60 ? 84.453 91.564 132.096 1.00 39.11 213 ASP P N 1
ATOM 19467 C CA . ASP C 3 60 ? 83.512 92.675 132.261 1.00 39.11 213 ASP P CA 1
ATOM 19468 C C . ASP C 3 60 ? 83.960 93.994 131.629 1.00 39.11 213 ASP P C 1
ATOM 19469 O O . ASP C 3 60 ? 85.117 94.402 131.701 1.00 39.11 213 ASP P O 1
ATOM 19478 N N . GLU C 3 61 ? 82.999 94.670 131.006 1.00 40.04 214 GLU P N 1
ATOM 19479 C CA . GLU C 3 61 ? 83.127 96.031 130.496 1.00 40.04 214 GLU P CA 1
ATOM 19480 C C . GLU C 3 61 ? 82.947 97.052 131.626 1.00 40.04 214 GLU P C 1
ATOM 19481 O O . GLU C 3 61 ? 82.054 96.894 132.462 1.00 40.04 214 GLU P O 1
ATOM 19493 N N . ILE C 3 62 ? 83.727 98.134 131.621 1.00 32.41 215 ILE P N 1
ATOM 19494 C CA . ILE C 3 62 ? 83.563 99.252 132.556 1.00 32.41 215 ILE P CA 1
ATOM 19495 C C . ILE C 3 62 ? 82.846 100.398 131.844 1.00 32.41 215 ILE P C 1
ATOM 19496 O O . ILE C 3 62 ? 83.223 100.813 130.752 1.00 32.41 215 ILE P O 1
ATOM 19512 N N . LEU C 3 63 ? 81.763 100.882 132.448 1.00 28.58 216 LEU P N 1
ATOM 19513 C CA . LEU C 3 63 ? 80.829 101.839 131.852 1.00 28.58 216 LEU P CA 1
ATOM 19514 C C . LEU C 3 63 ? 81.047 103.271 132.374 1.00 28.58 216 LEU P C 1
ATOM 19515 O O . LEU C 3 63 ? 80.924 104.243 131.629 1.00 28.58 216 LEU P O 1
ATOM 19531 N N . GLU C 3 64 ? 81.448 103.407 133.638 1.00 26.76 217 GLU P N 1
ATOM 19532 C CA . GLU C 3 64 ? 81.784 104.687 134.274 1.00 26.76 217 GLU P CA 1
ATOM 19533 C C . GLU C 3 64 ? 82.974 104.523 135.227 1.00 26.76 217 GLU P C 1
ATOM 19534 O O . GLU C 3 64 ? 83.075 103.501 135.906 1.00 26.76 217 GLU P O 1
ATOM 19546 N N . VAL C 3 65 ? 83.824 105.540 135.342 1.00 20.19 218 VAL P N 1
ATOM 19547 C CA . VAL C 3 65 ? 84.879 105.637 136.363 1.00 20.19 218 VAL P CA 1
ATOM 19548 C C . VAL C 3 65 ? 84.568 106.853 137.228 1.00 20.19 218 VAL P C 1
ATOM 19549 O O . VAL C 3 65 ? 84.355 107.943 136.714 1.00 20.19 218 VAL P O 1
ATOM 19562 N N . ASN C 3 66 ? 84.454 106.658 138.540 1.00 18.32 219 ASN P N 1
ATOM 19563 C CA . ASN C 3 66 ? 84.091 107.674 139.534 1.00 18.32 219 ASN P CA 1
ATOM 19564 C C . ASN C 3 66 ? 82.827 108.482 139.192 1.00 18.32 219 ASN P C 1
ATOM 19565 O O . ASN C 3 66 ? 82.718 109.667 139.493 1.00 18.32 219 ASN P O 1
ATOM 19576 N N . GLY C 3 67 ? 81.849 107.823 138.568 1.00 26.37 220 GLY P N 1
ATOM 19577 C CA . GLY C 3 67 ? 80.563 108.414 138.182 1.00 26.37 220 GLY P CA 1
ATOM 19578 C C . GLY C 3 67 ? 80.594 109.269 136.911 1.00 26.37 220 GLY P C 1
ATOM 19579 O O . GLY C 3 67 ? 79.579 109.859 136.544 1.00 26.37 220 GLY P O 1
ATOM 19583 N N . ILE C 3 68 ? 81.737 109.348 136.230 1.00 23.28 221 ILE P N 1
ATOM 19584 C CA . ILE C 3 68 ? 81.885 110.006 134.933 1.00 23.28 221 ILE P CA 1
ATOM 19585 C C . ILE C 3 68 ? 81.824 108.911 133.867 1.00 23.28 221 ILE P C 1
ATOM 19586 O O . ILE C 3 68 ? 82.482 107.875 133.977 1.00 23.28 221 ILE P O 1
ATOM 19602 N N . GLU C 3 69 ? 81.026 109.122 132.823 1.00 22.11 222 GLU P N 1
ATOM 19603 C CA . GLU C 3 69 ? 80.930 108.162 131.725 1.00 22.11 222 GLU P CA 1
ATOM 19604 C C . GLU C 3 69 ? 82.239 108.087 130.927 1.00 22.11 222 GLU P C 1
ATOM 19605 O O . GLU C 3 69 ? 82.813 109.097 130.519 1.00 22.11 222 GLU P O 1
ATOM 19617 N N . VAL C 3 70 ? 82.685 106.859 130.672 1.00 19.47 223 VAL P N 1
ATOM 19618 C CA . VAL C 3 70 ? 83.923 106.543 129.947 1.00 19.47 223 VAL P CA 1
ATOM 19619 C C . VAL C 3 70 ? 83.743 106.599 128.422 1.00 19.47 223 VAL P C 1
ATOM 19620 O O . VAL C 3 70 ? 84.727 106.631 127.697 1.00 19.47 223 VAL P O 1
ATOM 19633 N N . ALA C 3 71 ? 82.512 106.632 127.909 1.00 18.59 224 ALA P N 1
ATOM 19634 C CA . ALA C 3 71 ? 82.160 106.215 126.546 1.00 18.59 224 ALA P CA 1
ATOM 19635 C C . ALA C 3 71 ? 83.025 106.772 125.393 1.00 18.59 224 ALA P C 1
ATOM 19636 O O . ALA C 3 71 ? 83.298 106.055 124.429 1.00 18.59 224 ALA P O 1
ATOM 19643 N N . GLY C 3 72 ? 83.472 108.027 125.464 1.00 15.49 225 GLY P N 1
ATOM 19644 C CA . GLY C 3 72 ? 84.310 108.641 124.426 1.00 15.49 225 GLY P CA 1
ATOM 19645 C C . GLY C 3 72 ? 85.822 108.458 124.593 1.00 15.49 225 GLY P C 1
ATOM 19646 O O . GLY C 3 72 ? 86.582 108.777 123.680 1.00 15.49 225 GLY P O 1
ATOM 19650 N N . LYS C 3 73 ? 86.288 107.987 125.746 1.00 12.00 226 LYS P N 1
ATOM 19651 C CA . LYS C 3 73 ? 87.706 107.972 126.117 1.00 12.00 226 LYS P CA 1
ATOM 19652 C C . LYS C 3 73 ? 88.478 106.841 125.435 1.00 12.00 226 LYS P C 1
ATOM 19653 O O . LYS C 3 73 ? 87.932 105.782 125.154 1.00 12.00 226 LYS P O 1
ATOM 19672 N N . THR C 3 74 ? 89.768 107.046 125.198 1.00 10.90 227 THR P N 1
ATOM 19673 C CA . THR C 3 74 ? 90.709 105.988 124.784 1.00 10.90 227 THR P CA 1
ATOM 19674 C C . THR C 3 74 ? 91.202 105.178 125.988 1.00 10.90 227 THR P C 1
ATOM 19675 O O . THR C 3 74 ? 91.116 105.630 127.126 1.00 10.90 227 THR P O 1
ATOM 19686 N N . LEU C 3 75 ? 91.811 104.011 125.776 1.00 15.17 228 LEU P N 1
ATOM 19687 C CA . LEU C 3 75 ? 92.447 103.245 126.860 1.00 15.17 228 LEU P CA 1
ATOM 19688 C C . LEU C 3 75 ? 93.603 104.011 127.534 1.00 15.17 228 LEU P C 1
ATOM 19689 O O . LEU C 3 75 ? 93.775 103.936 128.747 1.00 15.17 228 LEU P O 1
ATOM 19705 N N . ASP C 3 76 ? 94.357 104.797 126.768 1.00 13.31 229 ASP P N 1
ATOM 19706 C CA . ASP C 3 76 ? 95.412 105.674 127.283 1.00 13.31 229 ASP P CA 1
ATOM 19707 C C . ASP C 3 76 ? 94.830 106.811 128.157 1.00 13.31 229 ASP P C 1
ATOM 19708 O O . ASP C 3 76 ? 95.416 107.171 129.173 1.00 13.31 229 ASP P O 1
ATOM 19717 N N . GLN C 3 77 ? 93.633 107.323 127.828 1.00 10.68 230 GLN P N 1
ATOM 19718 C CA . GLN C 3 77 ? 92.884 108.275 128.658 1.00 10.68 230 GLN P CA 1
ATOM 19719 C C . GLN C 3 77 ? 92.267 107.646 129.905 1.00 10.68 230 GLN P C 1
ATOM 19720 O O . GLN C 3 77 ? 92.162 108.322 130.921 1.00 10.68 230 GLN P O 1
ATOM 19734 N N . VAL C 3 78 ? 91.830 106.389 129.876 1.00 11.07 231 VAL P N 1
ATOM 19735 C CA . VAL C 3 78 ? 91.243 105.760 131.068 1.00 11.07 231 VAL P CA 1
ATOM 19736 C C . VAL C 3 78 ? 92.323 105.319 132.057 1.00 11.07 231 VAL P C 1
ATOM 19737 O O . VAL C 3 78 ? 92.123 105.481 133.253 1.00 11.07 231 VAL P O 1
ATOM 19750 N N . THR C 3 79 ? 93.506 104.859 131.630 1.00 11.45 232 THR P N 1
ATOM 19751 C CA . THR C 3 79 ? 94.610 104.662 132.594 1.00 11.45 232 THR P CA 1
ATOM 19752 C C . THR C 3 79 ? 95.087 105.986 133.209 1.00 11.45 232 THR P C 1
ATOM 19753 O O . THR C 3 79 ? 95.370 106.028 134.403 1.00 11.45 232 THR P O 1
ATOM 19764 N N . ASP C 3 80 ? 95.047 107.113 132.490 1.00 9.33 233 ASP P N 1
ATOM 19765 C CA . ASP C 3 80 ? 95.196 108.442 133.106 1.00 9.33 233 ASP P CA 1
ATOM 19766 C C . ASP C 3 80 ? 94.117 108.732 134.155 1.00 9.33 233 ASP P C 1
ATOM 19767 O O . ASP C 3 80 ? 94.416 109.143 135.266 1.00 9.33 233 ASP P O 1
ATOM 19776 N N . MET C 3 81 ? 92.855 108.457 133.845 1.00 8.34 234 MET P N 1
ATOM 19777 C CA . MET C 3 81 ? 91.703 108.639 134.736 1.00 8.34 234 MET P CA 1
ATOM 19778 C C . MET C 3 81 ? 91.695 107.686 135.953 1.00 8.34 234 MET P C 1
ATOM 19779 O O . MET C 3 81 ? 90.737 107.672 136.725 1.00 8.34 234 MET P O 1
ATOM 19793 N N . MET C 3 82 ? 92.749 106.885 136.141 1.00 11.67 235 MET P N 1
ATOM 19794 C CA . MET C 3 82 ? 92.874 105.869 137.192 1.00 11.67 235 MET P CA 1
ATOM 19795 C C . MET C 3 82 ? 94.289 105.723 137.789 1.00 11.67 235 MET P C 1
ATOM 19796 O O . MET C 3 82 ? 94.448 104.992 138.762 1.00 11.67 235 MET P O 1
ATOM 19810 N N . VAL C 3 83 ? 95.322 106.387 137.256 1.00 11.55 236 VAL P N 1
ATOM 19811 C CA . VAL C 3 83 ? 96.644 106.536 137.903 1.00 11.55 236 VAL P CA 1
ATOM 19812 C C . VAL C 3 83 ? 96.614 107.664 138.942 1.00 11.55 236 VAL P C 1
ATOM 19813 O O . VAL C 3 83 ? 96.978 107.460 140.101 1.00 11.55 236 VAL P O 1
ATOM 19826 N N . ALA C 3 84 ? 96.095 108.836 138.572 1.00 16.72 237 ALA P N 1
ATOM 19827 C CA . ALA C 3 84 ? 95.448 109.732 139.530 1.00 16.72 237 ALA P CA 1
ATOM 19828 C C . ALA C 3 84 ? 94.074 109.139 139.897 1.00 16.72 237 ALA P C 1
ATOM 19829 O O . ALA C 3 84 ? 93.743 108.039 139.461 1.00 16.72 237 ALA P O 1
ATOM 19836 N N . ASN C 3 85 ? 93.244 109.830 140.685 1.00 21.08 238 ASN P N 1
ATOM 19837 C CA . ASN C 3 85 ? 91.912 109.324 141.054 1.00 21.08 238 ASN P CA 1
ATOM 19838 C C . ASN C 3 85 ? 91.976 107.939 141.751 1.00 21.08 238 ASN P C 1
ATOM 19839 O O . ASN C 3 85 ? 91.030 107.160 141.725 1.00 21.08 238 ASN P O 1
ATOM 19850 N N . SER C 3 86 ? 93.118 107.620 142.374 1.00 24.84 239 SER P N 1
ATOM 19851 C CA . SER C 3 86 ? 93.527 106.255 142.742 1.00 24.84 239 SER P CA 1
ATOM 19852 C C . SER C 3 86 ? 93.449 105.916 144.237 1.00 24.84 239 SER P C 1
ATOM 19853 O O . SER C 3 86 ? 93.772 104.796 144.620 1.00 24.84 239 SER P O 1
ATOM 19861 N N . HIS C 3 87 ? 92.978 106.833 145.089 1.00 30.63 240 HIS P N 1
ATOM 19862 C CA . HIS C 3 87 ? 92.717 106.573 146.514 1.00 30.63 240 HIS P CA 1
ATOM 19863 C C . HIS C 3 87 ? 91.255 106.226 146.837 1.00 30.63 240 HIS P C 1
ATOM 19864 O O . HIS C 3 87 ? 90.987 105.735 147.928 1.00 30.63 240 HIS P O 1
ATOM 19878 N N . ASN C 3 88 ? 90.293 106.495 145.947 1.00 30.49 241 ASN P N 1
ATOM 19879 C CA . ASN C 3 88 ? 88.859 106.359 146.253 1.00 30.49 241 ASN P CA 1
ATOM 19880 C C . ASN C 3 88 ? 88.022 105.970 145.015 1.00 30.49 241 ASN P C 1
ATOM 19881 O O . ASN C 3 88 ? 87.075 106.654 144.625 1.00 30.49 241 ASN P O 1
ATOM 19892 N N . LEU C 3 89 ? 88.383 104.870 144.359 1.00 27.33 242 LEU P N 1
ATOM 19893 C CA . LEU C 3 89 ? 87.721 104.395 143.150 1.00 27.33 242 LEU P CA 1
ATOM 19894 C C . LEU C 3 89 ? 86.248 104.064 143.394 1.00 27.33 242 LEU P C 1
ATOM 19895 O O . LEU C 3 89 ? 85.882 103.457 144.404 1.00 27.33 242 LEU P O 1
ATOM 19911 N N . ILE C 3 90 ? 85.431 104.354 142.387 1.00 25.76 243 ILE P N 1
ATOM 19912 C CA . ILE C 3 90 ? 84.156 103.684 142.101 1.00 25.76 243 ILE P CA 1
ATOM 19913 C C . ILE C 3 90 ? 84.164 103.320 140.618 1.00 25.76 243 ILE P C 1
ATOM 19914 O O . ILE C 3 90 ? 84.515 104.154 139.791 1.00 25.76 243 ILE P O 1
ATOM 19930 N N . VAL C 3 91 ? 83.745 102.115 140.252 1.00 29.70 244 VAL P N 1
ATOM 19931 C CA . VAL C 3 91 ? 83.637 101.705 138.841 1.00 29.70 244 VAL P CA 1
ATOM 19932 C C . VAL C 3 91 ? 82.254 101.116 138.581 1.00 29.70 244 VAL P C 1
ATOM 19933 O O . VAL C 3 91 ? 81.782 100.314 139.373 1.00 29.70 244 VAL P O 1
ATOM 19946 N N . THR C 3 92 ? 81.573 101.497 137.503 1.00 30.58 245 THR P N 1
ATOM 19947 C CA . THR C 3 92 ? 80.216 101.003 137.196 1.00 30.58 245 THR P CA 1
ATOM 19948 C C . THR C 3 92 ? 80.256 99.978 136.075 1.00 30.58 245 THR P C 1
ATOM 19949 O O . THR C 3 92 ? 80.868 100.233 135.043 1.00 30.58 245 THR P O 1
ATOM 19960 N N . VAL C 3 93 ? 79.609 98.829 136.267 1.00 42.06 246 VAL P N 1
ATOM 19961 C CA . VAL C 3 93 ? 79.690 97.661 135.373 1.00 42.06 246 VAL P CA 1
ATOM 19962 C C . VAL C 3 93 ? 78.289 97.209 134.943 1.00 42.06 246 VAL P C 1
ATOM 19963 O O . VAL C 3 93 ? 77.317 97.361 135.685 1.00 42.06 246 VAL P O 1
ATOM 19976 N N . LYS C 3 94 ? 78.174 96.706 133.709 1.00 51.87 247 LYS P N 1
ATOM 19977 C CA . LYS C 3 94 ? 76.892 96.427 133.034 1.00 51.87 247 LYS P CA 1
ATOM 19978 C C . LYS C 3 94 ? 76.236 95.075 133.391 1.00 51.87 247 LYS P C 1
ATOM 19979 O O . LYS C 3 94 ? 75.110 95.116 133.886 1.00 51.87 247 LYS P O 1
ATOM 19998 N N . PRO C 3 95 ? 76.839 93.894 133.128 1.00 57.75 248 PRO P N 1
ATOM 19999 C CA . PRO C 3 95 ? 76.110 92.620 133.128 1.00 57.75 248 PRO P CA 1
ATOM 20000 C C . PRO C 3 95 ? 75.658 92.170 134.521 1.00 57.75 248 PRO P C 1
ATOM 20001 O O . PRO C 3 95 ? 76.481 91.898 135.394 1.00 57.75 248 PRO P O 1
ATOM 20012 N N . ALA C 3 96 ? 74.344 92.015 134.705 1.00 66.66 249 ALA P N 1
ATOM 20013 C CA . ALA C 3 96 ? 73.742 91.441 135.912 1.00 66.66 249 ALA P CA 1
ATOM 20014 C C . ALA C 3 96 ? 73.788 89.902 135.936 1.00 66.66 249 ALA P C 1
ATOM 20015 O O . ALA C 3 96 ? 74.035 89.294 136.978 1.00 66.66 249 ALA P O 1
ATOM 20022 N N . ASN C 3 97 ? 73.567 89.270 134.780 1.00 77.55 250 ASN P N 1
ATOM 20023 C CA . ASN C 3 97 ? 73.536 87.811 134.601 1.00 77.55 250 ASN P CA 1
ATOM 20024 C C . ASN C 3 97 ? 74.927 87.145 134.484 1.00 77.55 250 ASN P C 1
ATOM 20025 O O . ASN C 3 97 ? 75.015 85.919 134.511 1.00 77.55 250 ASN P O 1
ATOM 20036 N N . GLN C 3 98 ? 75.998 87.931 134.310 1.00 75.43 251 GLN P N 1
ATOM 20037 C CA . GLN C 3 98 ? 77.359 87.474 133.990 1.00 75.43 251 GLN P CA 1
ATOM 20038 C C . GLN C 3 98 ? 77.414 86.517 132.770 1.00 75.43 251 GLN P C 1
ATOM 20039 O O . GLN C 3 98 ? 78.114 85.503 132.777 1.00 75.43 251 GLN P O 1
ATOM 20053 N N . ARG C 3 99 ? 76.648 86.828 131.711 1.00 83.87 252 ARG P N 1
ATOM 20054 C CA . ARG C 3 99 ? 76.594 86.071 130.441 1.00 83.87 252 ARG P CA 1
ATOM 20055 C C . ARG C 3 99 ? 76.558 87.003 129.223 1.00 83.87 252 ARG P C 1
ATOM 20056 O O . ARG C 3 99 ? 75.617 87.790 129.065 1.00 83.87 252 ARG P O 1
#

Solvent-accessible surface area: 55459 Å² total